Protein AF-0000000066874360 (afdb_homodimer)

pLDDT: mean 82.66, std 20.6, range [23.69, 98.81]

Foldseek 3Di:
DDWDWDQAPQPGIATDDPLLVLLCPDLLNVLQLQAQPLQPLCLVQVLSSHTVSNLLSQLLRLLLLLLVLQQPDPPRDAQRDDPLLSVLLSVLSNQLQSQAFASGVLVLVLLPVVDDVSVVFDSRLLSLLSSVLSCVVDVVSVVVSVVSPHDSVSSSCLSVLNCPPVCVPDVSCVQPNQSSCARANQQFQDYSSLVRCLSVVCVRSVVDCVLCLADSVQCSNFFYWAWDFDVPPPDPPRDIHIHGAGAPVCVVNVLSSLLSVVVCCVPGSVPPLSVQLSVLLSLLCVLCCVQLVLSCLSVLSSVVPDSCSCVVRSVGYNCVLVCLLVLDDSSVVDDDPVNVVSSVVSNVSSVCSVVVVTWAWQAKEKEKEKADAPPPPPPPPPPPPPPDDDDDDDPPPLPQDADEPDVPPPPVPASVSPPDPPPPHHYLPHDYDDDDDDDQVNLLVQLVVQFDPPLPDDDSVQKGKDKDKDKSNPHPAWHKHKYAYPVGRIYIYTDIIMMMMMIIMTGNCPPPPDPVPVPSNSVRSNVSSVVSSVVSNVVVVVVVVD/DDWDWDQAPQPGIATDDPLLVLLCPDLLLVLQLQAQPLQPLCLVQVLSSHTVSNLLSQLLRLLLLLLVLQQPDPPRDAQRDDPLLSVLLSVLSNQLQSQAFASGVLVLVLLPVVDDVSVVFDSRLLSLLSSVLSCVVDVVSVVVSVVSPHDSVSSSCLSVLNCPPVCVPDVSCVQPNQSSCARANQQFQDYSSLVRCLSVVCVRSVVDCVLCLADSVQCSNFFYWAWDFDVPPPDPPRDIHIHGAGAPVCVVNVLSSLLSVVVCCVPGNVPPLSVQLSVLLSLLCVLCCVPLVLSCLSVLSSVVPDSCSCVVRSVGYNCVLVCLLVLDDSSVVDDDPVNVVSSVVSNVSSVCSVVVVTWAWQAKEKAKEKADAPPPPPPDPPPPPPDDDDDDDDPPPLPQDADEPDVPPPPPPASVSPPDPPPPHHYLPHDYDDDDDDDQVNLLVQLVVQFDPPLPDDDSVQKGKDKDKDKSNPHPAWHKHKYAYPVGRIYIYTDIIMMMMMIIMTGNCPPPPDPVPVPSNSVRSNVSSVVSSVVSNVVVVVVVVD

Nearest PDB structures (foldseek):
  4rxo-assembly2_D  TM=8.193E-01  e=2.053E-25  Homo sapiens
  8d94-assembly1_A  TM=8.004E-01  e=1.088E-25  Homo sapiens
  4zwg-assembly2_D  TM=8.033E-01  e=2.248E-25  Homo sapiens
  8d94-assembly2_C  TM=8.097E-01  e=3.873E-25  Homo sapiens
  8d9j-assembly1_D  TM=7.884E-01  e=4.912E-24  Homo sapiens

Structure (mmCIF, N/CA/C/O backbone):
data_AF-0000000066874360-model_v1
#
loop_
_entity.id
_entity.type
_entity.pdbx_description
1 polymer 'Putative sam/hd domain protein'
#
loop_
_atom_site.group_PDB
_atom_site.id
_atom_site.type_symbol
_atom_site.label_atom_id
_atom_site.label_alt_id
_atom_site.label_comp_id
_atom_site.label_asym_id
_atom_site.label_entity_id
_atom_site.label_seq_id
_atom_site.pdbx_PDB_ins_code
_atom_site.Cartn_x
_atom_site.Cartn_y
_atom_site.Cartn_z
_atom_site.occupancy
_atom_site.B_iso_or_equiv
_atom_site.auth_seq_id
_atom_site.auth_comp_id
_atom_site.auth_asym_id
_atom_site.auth_atom_id
_atom_site.pdbx_PDB_model_num
ATOM 1 N N . MET A 1 1 ? -29.094 -9.273 -9.672 1 43.31 1 MET A N 1
ATOM 2 C CA . MET A 1 1 ? -28.156 -9.258 -8.562 1 43.31 1 MET A CA 1
ATOM 3 C C . MET A 1 1 ? -27.125 -8.148 -8.734 1 43.31 1 MET A C 1
ATOM 5 O O . MET A 1 1 ? -26.516 -8.016 -9.797 1 43.31 1 MET A O 1
ATOM 9 N N . SER A 1 2 ? -27.156 -7.027 -8.016 1 62.47 2 SER A N 1
ATOM 10 C CA . SER A 1 2 ? -26.594 -5.711 -8.297 1 62.47 2 SER A CA 1
ATOM 11 C C . SER A 1 2 ? -25.078 -5.734 -8.266 1 62.47 2 SER A C 1
ATOM 13 O O . SER A 1 2 ? -24.484 -6.434 -7.445 1 62.47 2 SER A O 1
ATOM 15 N N . SER A 1 3 ? -24.375 -5.5 -9.359 1 76.38 3 SER A N 1
ATOM 16 C CA . SER A 1 3 ? -22.938 -5.379 -9.586 1 76.38 3 SER A CA 1
ATOM 17 C C . SER A 1 3 ? -22.344 -4.281 -8.719 1 76.38 3 SER A C 1
ATOM 19 O O . SER A 1 3 ? -23.047 -3.402 -8.234 1 76.38 3 SER A O 1
ATOM 21 N N . LYS A 1 4 ? -21.203 -4.656 -8.172 1 91.5 4 LYS A N 1
ATOM 22 C CA . LYS A 1 4 ? -20.422 -3.686 -7.398 1 91.5 4 LYS A CA 1
ATOM 23 C C . LYS A 1 4 ? -19.281 -3.102 -8.227 1 91.5 4 LYS A C 1
ATOM 25 O O . LYS A 1 4 ? -18.656 -3.812 -9.008 1 91.5 4 LYS A O 1
ATOM 30 N N . ILE A 1 5 ? -19.125 -1.849 -8.086 1 93.06 5 ILE A N 1
ATOM 31 C CA . ILE A 1 5 ? -18.062 -1.164 -8.836 1 93.06 5 ILE A CA 1
ATOM 32 C C . ILE A 1 5 ? -16.906 -0.833 -7.898 1 93.06 5 ILE A C 1
ATOM 34 O O . ILE A 1 5 ? -17.109 -0.393 -6.77 1 93.06 5 ILE A O 1
ATOM 38 N N . VAL A 1 6 ? -15.734 -1.124 -8.367 1 93.75 6 VAL A N 1
ATOM 39 C CA . VAL A 1 6 ? -14.523 -0.809 -7.621 1 93.75 6 VAL A CA 1
ATOM 40 C C . VAL A 1 6 ? -13.609 0.07 -8.477 1 93.75 6 VAL A C 1
ATOM 42 O O . VAL A 1 6 ? -13.414 -0.194 -9.664 1 93.75 6 VAL A O 1
ATOM 45 N N . GLN A 1 7 ? -13.117 1.133 -7.887 1 93.44 7 GLN A N 1
ATOM 46 C CA . GLN A 1 7 ? -12.133 1.966 -8.57 1 93.44 7 GLN A CA 1
ATOM 47 C C . GLN A 1 7 ? -10.711 1.455 -8.32 1 93.44 7 GLN A C 1
ATOM 49 O O . GLN A 1 7 ? -10.266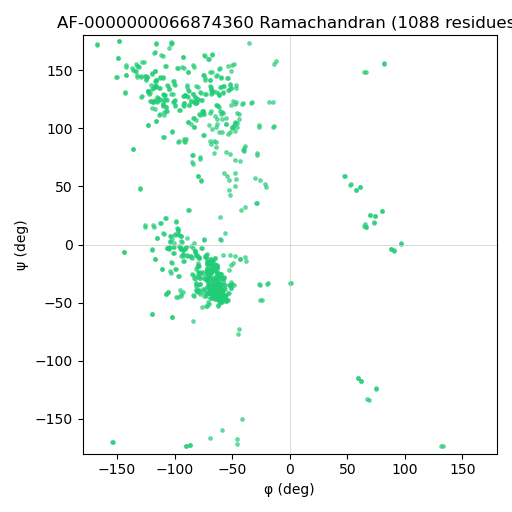 1.381 -7.176 1 93.44 7 GLN A O 1
ATOM 54 N N . ASP A 1 8 ? -10.023 1.105 -9.398 1 93.44 8 ASP A N 1
ATOM 55 C CA . ASP A 1 8 ? -8.703 0.497 -9.336 1 93.44 8 ASP A CA 1
ATOM 56 C C . ASP A 1 8 ? -7.652 1.398 -9.977 1 93.44 8 ASP A C 1
ATOM 58 O O . ASP A 1 8 ? -7.91 2.02 -11.016 1 93.44 8 ASP A O 1
ATOM 62 N N . ALA A 1 9 ? -6.512 1.482 -9.438 1 92.12 9 ALA A N 1
ATOM 63 C CA . ALA A 1 9 ? -5.465 2.396 -9.883 1 92.12 9 ALA A CA 1
ATOM 64 C C . ALA A 1 9 ? -4.906 1.967 -11.242 1 92.12 9 ALA A C 1
ATOM 66 O O . ALA A 1 9 ? -4.379 2.791 -11.992 1 92.12 9 ALA A O 1
ATOM 67 N N . VAL A 1 10 ? -4.98 0.725 -11.562 1 91.81 10 VAL A N 1
ATOM 68 C CA . VAL A 1 10 ? -4.379 0.204 -12.789 1 91.81 10 VAL A CA 1
ATOM 69 C C . VAL A 1 10 ? -5.438 0.106 -13.883 1 91.81 10 VAL A C 1
ATOM 71 O O . VAL A 1 10 ? -5.223 0.571 -15.008 1 91.81 10 VAL A O 1
ATOM 74 N N . HIS A 1 11 ? -6.648 -0.437 -13.5 1 92.94 11 HIS A N 1
ATOM 75 C CA . HIS A 1 11 ? -7.625 -0.803 -14.516 1 92.94 11 HIS A CA 1
ATOM 76 C C . HIS A 1 11 ? -8.789 0.178 -14.539 1 92.94 11 HIS A C 1
ATOM 78 O O . HIS A 1 11 ? -9.688 0.069 -15.383 1 92.94 11 HIS A O 1
ATOM 84 N N . GLY A 1 12 ? -8.781 1.121 -13.641 1 91.19 12 GLY A N 1
ATOM 85 C CA . GLY A 1 12 ? -9.922 2.02 -13.562 1 91.19 12 GLY A CA 1
ATOM 86 C C . GLY A 1 12 ? -11.148 1.378 -12.93 1 91.19 12 GLY A C 1
ATOM 87 O O . GLY A 1 12 ? -11.062 0.813 -11.836 1 91.19 12 GLY A O 1
ATOM 88 N N . VAL A 1 13 ? -12.227 1.386 -13.625 1 92.25 13 VAL A N 1
ATOM 89 C CA . VAL A 1 13 ? -13.477 0.872 -13.078 1 92.25 13 VAL A CA 1
ATOM 90 C C . VAL A 1 13 ? -13.555 -0.637 -13.297 1 92.25 13 VAL A C 1
ATOM 92 O O . VAL A 1 13 ? -13.477 -1.11 -14.438 1 92.25 13 VAL A O 1
ATOM 95 N N . ILE A 1 14 ? -13.727 -1.351 -12.234 1 96.12 14 ILE A N 1
ATOM 96 C CA . ILE A 1 14 ? -13.906 -2.799 -12.289 1 96.12 14 ILE A CA 1
ATOM 97 C C . ILE A 1 14 ? -15.305 -3.164 -11.797 1 96.12 14 ILE A C 1
ATOM 99 O O . ILE A 1 14 ? -15.719 -2.752 -10.711 1 96.12 14 ILE A O 1
ATOM 103 N N . GLU A 1 15 ? -16 -3.83 -12.625 1 95.94 15 GLU A N 1
ATOM 104 C CA . GLU A 1 15 ? -17.312 -4.324 -12.242 1 95.94 15 GLU A CA 1
ATOM 105 C C . GLU A 1 15 ? -17.234 -5.738 -11.672 1 95.94 15 GLU A C 1
ATOM 107 O O . GLU A 1 15 ? -16.75 -6.652 -12.344 1 95.94 15 GLU A O 1
ATOM 112 N N . LEU A 1 16 ? -17.688 -5.898 -10.484 1 96.94 16 LEU A N 1
ATOM 113 C CA . LEU A 1 16 ? -17.703 -7.199 -9.828 1 96.94 16 LEU A CA 1
ATOM 114 C C . LEU A 1 16 ? -19.094 -7.801 -9.836 1 96.94 16 LEU A C 1
ATOM 116 O O . LEU A 1 16 ? -20.062 -7.137 -9.461 1 96.94 16 LEU A O 1
ATOM 120 N N . GLU A 1 17 ? -19.203 -9.023 -10.258 1 95.56 17 GLU A N 1
ATOM 121 C CA . GLU A 1 17 ? -20.484 -9.742 -10.227 1 95.56 17 GLU A CA 1
ATOM 122 C C . GLU A 1 17 ? -20.844 -10.164 -8.805 1 95.56 17 GLU A C 1
ATOM 124 O O . GLU A 1 17 ? -19.969 -10.234 -7.934 1 95.56 17 GLU A O 1
ATOM 129 N N . SER A 1 18 ? -22.062 -10.477 -8.625 1 94.44 18 SER A N 1
ATOM 130 C CA . SER A 1 18 ? -22.594 -10.758 -7.297 1 94.44 18 SER A CA 1
ATOM 131 C C . SER A 1 18 ? -21.844 -11.898 -6.621 1 94.44 18 SER A C 1
ATOM 133 O O . SER A 1 18 ? -21.516 -11.82 -5.434 1 94.44 18 SER A O 1
ATOM 135 N N . LEU A 1 19 ? -21.578 -12.945 -7.398 1 95.25 19 LEU A N 1
ATOM 136 C CA . LEU A 1 19 ? -20.891 -14.102 -6.828 1 95.25 19 LEU A CA 1
ATOM 137 C C . LEU A 1 19 ? -19.484 -13.742 -6.398 1 95.25 19 LEU A C 1
ATOM 139 O O . LEU A 1 19 ? -19 -14.211 -5.367 1 95.25 19 LEU A O 1
ATOM 143 N N . ALA A 1 20 ? -18.812 -12.922 -7.23 1 97.12 20 ALA A N 1
ATOM 144 C CA . ALA A 1 20 ? -17.469 -12.453 -6.875 1 97.12 20 ALA A CA 1
ATOM 145 C C . ALA A 1 20 ? -17.5 -11.641 -5.586 1 97.12 20 ALA A C 1
ATOM 147 O O . ALA A 1 20 ? -16.641 -11.797 -4.727 1 97.12 20 ALA A O 1
ATOM 148 N N . VAL A 1 21 ? -18.5 -10.812 -5.422 1 96.94 21 VAL A N 1
ATOM 149 C CA . VAL A 1 21 ? -18.641 -9.961 -4.242 1 96.94 21 VAL A CA 1
ATOM 150 C C . VAL A 1 21 ? -18.828 -10.828 -2.998 1 96.94 21 VAL A C 1
ATOM 152 O O . VAL A 1 21 ? -18.234 -10.555 -1.948 1 96.94 21 VAL A O 1
ATOM 155 N N . GLN A 1 22 ? -19.609 -11.836 -3.113 1 96.44 22 GLN A N 1
ATOM 156 C CA . GLN A 1 22 ? -19.844 -12.727 -1.986 1 96.44 22 GLN A CA 1
ATOM 157 C C . GLN A 1 22 ? -18.562 -13.414 -1.544 1 96.44 22 GLN A C 1
ATOM 159 O O . GLN A 1 22 ? -18.344 -13.625 -0.35 1 96.44 22 GLN A O 1
ATOM 164 N N . LEU A 1 23 ? -17.734 -13.766 -2.486 1 97.94 23 LEU A N 1
ATOM 165 C CA . LEU A 1 23 ? -16.453 -14.383 -2.166 1 97.94 23 LEU A CA 1
ATOM 166 C C . LEU A 1 23 ? -15.508 -13.375 -1.514 1 97.94 23 LEU A C 1
ATOM 168 O O . LEU A 1 23 ? -14.828 -13.703 -0.537 1 97.94 23 LEU A O 1
ATOM 172 N N . ILE A 1 24 ? -15.484 -12.156 -2.025 1 98.12 24 ILE A N 1
ATOM 173 C CA . ILE A 1 24 ? -14.609 -11.094 -1.54 1 98.12 24 ILE A CA 1
ATOM 174 C C . ILE A 1 24 ? -15.008 -10.711 -0.118 1 98.12 24 ILE A C 1
ATOM 176 O O . ILE A 1 24 ? -14.156 -10.406 0.715 1 98.12 24 ILE A O 1
ATOM 180 N N . ASP A 1 25 ? -16.359 -10.742 0.132 1 96.81 25 ASP A N 1
ATOM 181 C CA . ASP A 1 25 ? -16.891 -10.32 1.427 1 96.81 25 ASP A CA 1
ATOM 182 C C . ASP A 1 25 ? -16.734 -11.43 2.465 1 96.81 25 ASP A C 1
ATOM 184 O O . ASP A 1 25 ? -17.734 -11.906 3.021 1 96.81 25 ASP A O 1
ATOM 188 N N . SER A 1 26 ? -15.531 -11.859 2.719 1 97.5 26 SER A N 1
ATOM 189 C CA . SER A 1 26 ? -15.133 -12.852 3.715 1 97.5 26 SER A CA 1
ATOM 190 C C . SER A 1 26 ? -13.805 -12.477 4.371 1 97.5 26 SER A C 1
ATOM 192 O O . SER A 1 26 ? -12.945 -11.859 3.738 1 97.5 26 SER A O 1
ATOM 194 N N . PRO A 1 27 ? -13.68 -12.812 5.676 1 96.81 27 PRO A N 1
ATOM 195 C CA . PRO A 1 27 ? -12.414 -12.508 6.348 1 96.81 27 PRO A CA 1
ATOM 196 C C . PRO A 1 27 ? -11.211 -13.133 5.652 1 96.81 27 PRO A C 1
ATOM 198 O O . PRO A 1 27 ? -10.133 -12.539 5.609 1 96.81 27 PRO A O 1
ATOM 201 N N . GLU A 1 28 ? -11.438 -14.383 5.062 1 97.44 28 GLU A N 1
ATOM 202 C CA . GLU A 1 28 ? -10.352 -15.094 4.391 1 97.44 28 GLU A CA 1
ATOM 203 C C . GLU A 1 28 ? -9.836 -14.305 3.189 1 97.44 28 GLU A C 1
ATOM 205 O O . GLU A 1 28 ? -8.625 -14.148 3.012 1 97.44 28 GLU A O 1
ATOM 210 N N . PHE A 1 29 ? -10.789 -13.781 2.385 1 98.5 29 PHE A N 1
ATOM 211 C CA . PHE A 1 29 ? -10.383 -13 1.215 1 98.5 29 PHE A CA 1
ATOM 212 C C . PHE A 1 29 ? -9.812 -11.656 1.63 1 98.5 29 PHE A C 1
ATOM 214 O O . PHE A 1 29 ? -8.805 -11.203 1.073 1 98.5 29 PHE A O 1
ATOM 221 N N . GLN A 1 30 ? -10.438 -10.992 2.633 1 98.19 30 GLN A N 1
ATOM 222 C CA . GLN A 1 30 ? -10.008 -9.68 3.096 1 98.19 30 GLN A CA 1
ATOM 223 C C . GLN A 1 30 ? -8.594 -9.734 3.68 1 98.19 30 GLN A C 1
ATOM 225 O O . GLN A 1 30 ? -7.863 -8.742 3.646 1 98.19 30 GLN A O 1
ATOM 230 N N . ARG A 1 31 ? -8.172 -10.867 4.141 1 97.56 31 ARG A N 1
ATOM 231 C CA . ARG A 1 31 ? -6.832 -11.094 4.672 1 97.56 31 ARG A CA 1
ATOM 232 C C . ARG A 1 31 ? -5.77 -10.742 3.635 1 97.56 31 ARG A C 1
ATOM 234 O O . ARG A 1 31 ? -4.672 -10.312 3.988 1 97.56 31 ARG A O 1
ATOM 241 N N . LEU A 1 32 ? -6.109 -10.867 2.361 1 98.38 32 LEU A N 1
ATOM 242 C CA . LEU A 1 32 ? -5.164 -10.602 1.282 1 98.38 32 LEU A CA 1
ATOM 243 C C . LEU A 1 32 ? -4.715 -9.148 1.291 1 98.38 32 LEU A C 1
ATOM 245 O O . LEU A 1 32 ? -3.684 -8.805 0.709 1 98.38 32 LEU A O 1
ATOM 249 N N . ARG A 1 33 ? -5.469 -8.258 1.982 1 97.62 33 ARG A N 1
ATOM 250 C CA . ARG A 1 33 ? -5.078 -6.855 2.111 1 97.62 33 ARG A CA 1
ATOM 251 C C . ARG A 1 33 ? -3.795 -6.719 2.924 1 97.62 33 ARG A C 1
ATOM 253 O O . ARG A 1 33 ? -3.078 -5.723 2.797 1 97.62 33 ARG A O 1
ATOM 260 N N . GLU A 1 34 ? -3.521 -7.742 3.707 1 96.88 34 GLU A N 1
ATOM 261 C CA . GLU A 1 34 ? -2.385 -7.699 4.621 1 96.88 34 GLU A CA 1
ATOM 262 C C . GLU A 1 34 ? -1.217 -8.531 4.09 1 96.88 34 GLU A C 1
ATOM 264 O O . GLU A 1 34 ? -0.259 -8.797 4.82 1 96.88 34 GLU A O 1
ATOM 269 N N . ILE A 1 35 ? -1.365 -8.984 2.893 1 98.06 35 ILE A N 1
ATOM 270 C CA . ILE A 1 35 ? -0.294 -9.719 2.229 1 98.06 35 ILE A CA 1
ATOM 271 C C . ILE A 1 35 ? 0.179 -8.945 1.001 1 98.06 35 ILE A C 1
ATOM 273 O O . ILE A 1 35 ? -0.508 -8.914 -0.023 1 98.06 35 ILE A O 1
ATOM 277 N N . LYS A 1 36 ? 1.329 -8.367 1.154 1 97.81 36 LYS A N 1
ATOM 278 C CA . LYS A 1 36 ? 1.854 -7.531 0.076 1 97.81 36 LYS A CA 1
ATOM 279 C C . LYS A 1 36 ? 2.236 -8.375 -1.135 1 97.81 36 LYS A C 1
ATOM 281 O O . LYS A 1 36 ? 2.807 -9.461 -0.987 1 97.81 36 LYS A O 1
ATOM 286 N N . GLN A 1 37 ? 1.971 -7.863 -2.32 1 97.75 37 GLN A N 1
ATOM 287 C CA . GLN A 1 37 ? 2.188 -8.586 -3.568 1 97.75 37 GLN A CA 1
ATOM 288 C C . GLN A 1 37 ? 3.666 -8.891 -3.777 1 97.75 37 GLN A C 1
ATOM 290 O O . GLN A 1 37 ? 4.02 -9.969 -4.273 1 97.75 37 GLN A O 1
ATOM 295 N N . LEU A 1 38 ? 4.516 -7.953 -3.398 1 97.44 38 LEU A N 1
ATOM 296 C CA . LEU A 1 38 ? 5.941 -8.117 -3.658 1 97.44 38 LEU A CA 1
ATOM 297 C C . LEU A 1 38 ? 6.699 -8.414 -2.367 1 97.44 38 LEU A C 1
ATOM 299 O O . LEU A 1 38 ? 7.883 -8.094 -2.252 1 97.44 38 LEU A O 1
ATOM 303 N N . GLY A 1 39 ? 5.957 -8.922 -1.407 1 96.75 39 GLY A N 1
ATOM 304 C CA . GLY A 1 39 ? 6.594 -9.305 -0.157 1 96.75 39 GLY A CA 1
ATOM 305 C C . GLY A 1 39 ? 7.301 -8.156 0.533 1 96.75 39 GLY A C 1
ATOM 306 O O . GLY A 1 39 ? 6.684 -7.129 0.829 1 96.75 39 GLY A O 1
ATOM 307 N N . ILE A 1 40 ? 8.625 -8.258 0.629 1 96.62 40 ILE A N 1
ATOM 308 C CA . ILE A 1 40 ? 9.375 -7.324 1.461 1 96.62 40 ILE A CA 1
ATOM 309 C C . ILE A 1 40 ? 9.992 -6.234 0.586 1 96.62 40 ILE A C 1
ATOM 311 O O . ILE A 1 40 ? 10.727 -5.375 1.079 1 96.62 40 ILE A O 1
ATOM 315 N N . ALA A 1 41 ? 9.672 -6.16 -0.69 1 96.81 41 ALA A N 1
ATOM 316 C CA . ALA A 1 41 ? 10.273 -5.219 -1.629 1 96.81 41 ALA A CA 1
ATOM 317 C C . ALA A 1 41 ? 9.969 -3.777 -1.233 1 96.81 41 ALA A C 1
ATOM 319 O O . ALA A 1 41 ? 10.68 -2.852 -1.638 1 96.81 41 ALA A O 1
ATOM 320 N N . TYR A 1 42 ? 8.922 -3.551 -0.417 1 96.12 42 TYR A N 1
ATOM 321 C CA . TYR A 1 42 ? 8.531 -2.203 -0.025 1 96.12 42 TYR A CA 1
ATOM 322 C C . TYR A 1 42 ? 9.586 -1.562 0.865 1 96.12 42 TYR A C 1
ATOM 324 O O . TYR A 1 42 ? 9.609 -0.341 1.035 1 96.12 42 TYR A O 1
ATOM 332 N N . PHE A 1 43 ? 10.508 -2.32 1.399 1 96.62 43 PHE A N 1
ATOM 333 C CA . PHE A 1 43 ? 11.609 -1.782 2.188 1 96.62 43 PHE A CA 1
ATOM 334 C C . PHE A 1 43 ? 12.609 -1.066 1.295 1 96.62 43 PHE A C 1
ATOM 336 O O . PHE A 1 43 ? 13.406 -0.25 1.771 1 96.62 43 PHE A O 1
ATOM 343 N N . VAL A 1 44 ? 12.625 -1.414 0.012 1 96.38 44 VAL A N 1
ATOM 344 C CA . VAL A 1 44 ? 13.555 -0.823 -0.944 1 96.38 44 VAL A CA 1
ATOM 345 C C . VAL A 1 44 ? 12.805 0.124 -1.878 1 96.38 44 VAL A C 1
ATOM 347 O O . VAL A 1 44 ? 13.305 1.203 -2.209 1 96.38 44 VAL A O 1
ATOM 350 N N . PHE A 1 45 ? 11.656 -0.324 -2.309 1 95.69 45 PHE A N 1
ATOM 351 C CA . PHE A 1 45 ? 10.734 0.473 -3.107 1 95.69 45 PHE A CA 1
ATOM 352 C C . PHE A 1 45 ? 9.5 0.841 -2.301 1 95.69 45 PHE A C 1
ATOM 354 O O . PHE A 1 45 ? 8.492 0.129 -2.34 1 95.69 45 PHE A O 1
ATOM 361 N N . PRO A 1 46 ? 9.5 1.95 -1.68 1 95.12 46 PRO A N 1
ATOM 362 C CA . PRO A 1 46 ? 8.5 2.266 -0.663 1 95.12 46 PRO A CA 1
ATOM 363 C C . PRO A 1 46 ? 7.074 2.223 -1.209 1 95.12 46 PRO A C 1
ATOM 365 O O . PRO A 1 46 ? 6.137 1.905 -0.473 1 95.12 46 PRO A O 1
ATOM 368 N N . SER A 1 47 ? 6.875 2.5 -2.469 1 94.25 47 SER A N 1
ATOM 369 C CA . SER A 1 47 ? 5.531 2.576 -3.031 1 94.25 47 SER A CA 1
ATOM 370 C C . SER A 1 47 ? 4.988 1.188 -3.354 1 94.25 47 SER A C 1
ATOM 372 O O . SER A 1 47 ? 3.812 1.039 -3.689 1 94.25 47 SER A O 1
ATOM 374 N N . CYS A 1 48 ? 5.781 0.177 -3.273 1 96.12 48 CYS A N 1
ATOM 375 C CA . CYS A 1 48 ? 5.332 -1.185 -3.541 1 96.12 48 CYS A CA 1
ATOM 376 C C . CYS A 1 48 ? 4.543 -1.74 -2.359 1 96.12 48 CYS A C 1
ATOM 378 O O . CYS A 1 48 ? 4.836 -2.834 -1.875 1 96.12 48 CYS A O 1
ATOM 380 N N . GLN A 1 49 ? 3.521 -1.013 -1.973 1 96.31 49 GLN A N 1
ATOM 381 C CA . GLN A 1 49 ? 2.664 -1.349 -0.841 1 96.31 49 GLN A CA 1
ATOM 382 C C . GLN A 1 49 ? 1.453 -2.162 -1.29 1 96.31 49 GLN A C 1
ATOM 384 O O . GLN A 1 49 ? 0.722 -2.705 -0.46 1 96.31 49 GLN A O 1
ATOM 389 N N . HIS A 1 50 ? 1.257 -2.293 -2.611 1 96.69 50 HIS A N 1
ATOM 390 C CA . HIS A 1 50 ? 0.069 -2.969 -3.121 1 96.69 50 HIS A CA 1
ATOM 391 C C . HIS A 1 50 ? 0.013 -4.418 -2.646 1 96.69 50 HIS A C 1
ATOM 393 O O . HIS A 1 50 ? 1.05 -5.027 -2.379 1 96.69 50 HIS A O 1
ATOM 399 N N . SER A 1 51 ? -1.19 -4.953 -2.521 1 97.88 51 SER A N 1
ATOM 400 C CA . SER A 1 51 ? -1.409 -6.246 -1.882 1 97.88 51 SER A CA 1
ATOM 401 C C . SER A 1 51 ? -1.97 -7.266 -2.869 1 97.88 51 SER A C 1
ATOM 403 O O . SER A 1 51 ? -2.291 -6.922 -4.008 1 97.88 51 SER A O 1
ATOM 405 N N . ARG A 1 52 ? -2.047 -8.477 -2.395 1 98.38 52 ARG A N 1
ATOM 406 C CA . ARG A 1 52 ? -2.611 -9.547 -3.213 1 98.38 52 ARG A CA 1
ATOM 407 C C . ARG A 1 52 ? -4.121 -9.383 -3.363 1 98.38 52 ARG A C 1
ATOM 409 O O . ARG A 1 52 ? -4.727 -9.969 -4.258 1 98.38 52 ARG A O 1
ATOM 416 N N . PHE A 1 53 ? -4.742 -8.578 -2.512 1 98.56 53 PHE A N 1
ATOM 417 C CA . PHE A 1 53 ? -6.16 -8.273 -2.668 1 98.56 53 PHE A CA 1
ATOM 418 C C . PHE A 1 53 ? -6.418 -7.562 -3.992 1 98.56 53 PHE A C 1
ATOM 420 O O . PHE A 1 53 ? -7.238 -8.008 -4.793 1 98.56 53 PHE A O 1
ATOM 427 N N . GLU A 1 54 ? -5.68 -6.465 -4.254 1 97.25 54 GLU A N 1
ATOM 428 C CA . GLU A 1 54 ? -5.812 -5.711 -5.496 1 97.25 54 GLU A CA 1
ATOM 429 C C . GLU A 1 54 ? -5.488 -6.582 -6.707 1 97.25 54 GLU A C 1
ATOM 431 O O . GLU A 1 54 ? -6.164 -6.504 -7.734 1 97.25 54 GLU A O 1
ATOM 436 N N . HIS A 1 55 ? -4.473 -7.277 -6.527 1 98.38 55 HIS A N 1
ATOM 437 C CA . HIS A 1 55 ? -4.027 -8.133 -7.621 1 98.38 55 HIS A CA 1
ATOM 438 C C . HIS A 1 55 ? -5.094 -9.156 -7.992 1 98.38 55 HIS A C 1
ATOM 440 O O . HIS A 1 55 ? -5.359 -9.383 -9.172 1 98.38 55 HIS A O 1
ATOM 446 N N . SER A 1 56 ? -5.672 -9.773 -6.988 1 98.75 56 SER A N 1
ATOM 447 C CA . SER A 1 56 ? -6.711 -10.766 -7.227 1 98.75 56 SER A CA 1
ATOM 448 C C . SER A 1 56 ? -7.906 -10.156 -7.957 1 98.75 56 SER A C 1
ATOM 450 O O . SER A 1 56 ? -8.438 -10.758 -8.898 1 98.75 56 SER A O 1
ATOM 452 N N . ILE A 1 57 ? -8.297 -8.977 -7.578 1 98.56 57 ILE A N 1
ATOM 453 C CA . ILE A 1 57 ? -9.406 -8.281 -8.219 1 98.56 57 ILE A CA 1
ATOM 454 C C . ILE A 1 57 ? -9.039 -7.926 -9.656 1 98.56 57 ILE A C 1
ATOM 456 O O . ILE A 1 57 ? -9.852 -8.07 -10.57 1 98.56 57 ILE A O 1
ATOM 460 N N . GLY A 1 58 ? -7.82 -7.441 -9.82 1 98.06 58 GLY A N 1
ATOM 461 C CA . GLY A 1 58 ? -7.355 -7.133 -11.164 1 98.06 58 GLY A CA 1
ATOM 462 C C . GLY A 1 58 ? -7.305 -8.352 -12.07 1 98.06 58 GLY A C 1
ATOM 463 O O . GLY A 1 58 ? -7.688 -8.273 -13.234 1 98.06 58 GLY A O 1
ATOM 464 N N . THR A 1 59 ? -6.832 -9.477 -11.547 1 98.62 59 THR A N 1
ATOM 465 C CA . THR A 1 59 ? -6.766 -10.711 -12.32 1 98.62 59 THR A CA 1
ATOM 466 C C . THR A 1 59 ? -8.164 -11.188 -12.703 1 98.62 59 THR A C 1
ATOM 468 O O . THR A 1 59 ? -8.391 -11.625 -13.836 1 98.62 59 THR A O 1
ATOM 471 N N . TYR A 1 60 ? -9.086 -11.133 -11.758 1 98.62 60 TYR A N 1
ATOM 472 C CA . TYR A 1 60 ? -10.492 -11.414 -12.039 1 98.62 60 TYR A CA 1
ATOM 473 C C . TYR A 1 60 ? -11.008 -10.555 -13.18 1 98.62 60 TYR A C 1
ATOM 475 O O . TYR A 1 60 ? -11.672 -11.055 -14.094 1 98.62 60 TYR A O 1
ATOM 483 N N . HIS A 1 61 ? -10.727 -9.281 -13.109 1 98.31 61 HIS A N 1
ATOM 484 C CA . HIS A 1 61 ? -11.172 -8.328 -14.117 1 98.31 61 HIS A CA 1
ATOM 485 C C . HIS A 1 61 ? -10.633 -8.695 -15.492 1 98.31 61 HIS A C 1
ATOM 487 O O . HIS A 1 61 ? -11.375 -8.672 -16.484 1 98.31 61 HIS A O 1
ATOM 493 N N . MET A 1 62 ? -9.391 -9.031 -15.586 1 97.69 62 MET A N 1
ATOM 494 C CA . MET A 1 62 ? -8.766 -9.406 -16.844 1 97.69 62 MET A CA 1
ATOM 495 C C . MET A 1 62 ? -9.391 -10.68 -17.406 1 97.69 62 MET A C 1
ATOM 497 O O . MET A 1 62 ? -9.648 -10.773 -18.609 1 97.69 62 MET A O 1
ATOM 501 N N . ALA A 1 63 ? -9.594 -11.664 -16.562 1 98.44 63 ALA A N 1
ATOM 502 C CA . ALA A 1 63 ? -10.227 -12.906 -16.984 1 98.44 63 ALA A CA 1
ATOM 503 C C . ALA A 1 63 ? -11.641 -12.648 -17.516 1 98.44 63 ALA A C 1
ATOM 505 O O . ALA A 1 63 ? -12.023 -13.156 -18.562 1 98.44 63 ALA A O 1
ATOM 506 N N . LYS A 1 64 ? -12.375 -11.875 -16.766 1 97.94 64 LYS A N 1
ATOM 507 C CA . LYS A 1 64 ? -13.742 -11.547 -17.156 1 97.94 64 LYS A CA 1
ATOM 508 C C . LYS A 1 64 ? -13.781 -10.844 -18.5 1 97.94 64 LYS A C 1
ATOM 510 O O . LYS A 1 64 ? -14.562 -11.227 -19.375 1 97.94 64 LYS A O 1
ATOM 515 N N . LYS A 1 65 ? -12.977 -9.891 -18.656 1 97.19 65 LYS A N 1
ATOM 516 C CA . LYS A 1 65 ? -12.945 -9.133 -19.906 1 97.19 65 LYS A CA 1
ATOM 517 C C . LYS A 1 65 ? -12.547 -10.031 -21.078 1 97.19 65 LYS A C 1
ATOM 519 O O . LYS A 1 65 ? -13.133 -9.938 -22.156 1 97.19 65 LYS A O 1
ATOM 524 N N . LEU A 1 66 ? -11.539 -10.844 -20.891 1 97.19 66 LEU A N 1
ATOM 525 C CA . LEU A 1 66 ? -11.109 -11.75 -21.938 1 97.19 66 LEU A CA 1
ATOM 526 C C . LEU A 1 66 ? -12.234 -12.695 -22.344 1 97.19 66 LEU A C 1
ATOM 528 O O . LEU A 1 66 ? -12.523 -12.852 -23.531 1 97.19 66 LEU A O 1
ATOM 532 N N . LEU A 1 67 ? -12.898 -13.297 -21.406 1 97.25 67 LEU A N 1
ATOM 533 C CA . LEU A 1 67 ? -13.984 -14.234 -21.656 1 97.25 67 LEU A CA 1
ATOM 534 C C . LEU A 1 67 ? -15.141 -13.539 -22.359 1 97.25 67 LEU A C 1
ATOM 536 O O . LEU A 1 67 ? -15.734 -14.094 -23.297 1 97.25 67 LEU A O 1
ATOM 540 N N . GLU A 1 68 ? -15.453 -12.328 -21.922 1 95.88 68 GLU A N 1
ATOM 541 C CA . GLU A 1 68 ? -16.516 -11.547 -22.547 1 95.88 68 GLU A CA 1
ATOM 542 C C . GLU A 1 68 ? -16.188 -11.227 -24 1 95.88 68 GLU A C 1
ATOM 544 O O . GLU A 1 68 ? -17.047 -11.312 -24.875 1 95.88 68 GLU A O 1
ATOM 549 N N . THR A 1 69 ? -14.984 -10.859 -24.203 1 94.56 69 THR A N 1
ATOM 550 C CA . THR A 1 69 ? -14.57 -10.508 -25.562 1 94.56 69 THR A CA 1
ATOM 551 C C . THR A 1 69 ? -14.609 -11.734 -26.469 1 94.56 69 THR A C 1
ATOM 553 O O . THR A 1 69 ? -15.023 -11.641 -27.625 1 94.56 69 THR A O 1
ATOM 556 N N . ILE A 1 70 ? -14.188 -12.906 -26 1 94.12 70 ILE A N 1
ATOM 557 C CA . ILE A 1 70 ? -14.242 -14.141 -26.781 1 94.12 70 ILE A CA 1
ATOM 558 C C . ILE A 1 70 ? -15.695 -14.508 -27.062 1 94.12 70 ILE A C 1
ATOM 560 O O . ILE A 1 70 ? -16.047 -14.844 -28.203 1 94.12 70 ILE A O 1
ATOM 564 N N . HIS A 1 71 ? -16.5 -14.383 -26.094 1 92.88 71 HIS A N 1
ATOM 565 C CA . HIS A 1 71 ? -17.906 -14.758 -26.203 1 92.88 71 HIS A CA 1
ATOM 566 C C . HIS A 1 71 ? -18.656 -13.836 -27.172 1 92.88 71 HIS A C 1
ATOM 568 O O . HIS A 1 71 ? -19.547 -14.281 -27.891 1 92.88 71 HIS A O 1
ATOM 574 N N . ASN A 1 72 ? -18.281 -12.625 -27.203 1 91.94 72 ASN A N 1
ATOM 575 C CA . ASN A 1 72 ? -19 -11.625 -27.984 1 91.94 72 ASN A CA 1
ATOM 576 C C . ASN A 1 72 ? -18.422 -11.5 -29.391 1 91.94 72 ASN A C 1
ATOM 578 O O . ASN A 1 72 ? -18.953 -10.758 -30.219 1 91.94 72 ASN A O 1
ATOM 582 N N . ASP A 1 73 ? -17.391 -12.219 -29.609 1 90.25 73 ASP A N 1
ATOM 583 C CA . ASP A 1 73 ? -16.797 -12.164 -30.938 1 90.25 73 ASP A CA 1
ATOM 584 C C . ASP A 1 73 ? -17.641 -12.945 -31.953 1 90.25 73 ASP A C 1
ATOM 586 O O . ASP A 1 73 ? -17.641 -14.18 -31.922 1 90.25 73 ASP A O 1
ATOM 590 N N . LYS A 1 74 ? -18.219 -12.344 -32.906 1 89.19 74 LYS A N 1
ATOM 591 C CA . LYS A 1 74 ? -19.109 -12.953 -33.875 1 89.19 74 LYS A CA 1
ATOM 592 C C . LYS A 1 74 ? -18.344 -13.836 -34.844 1 89.19 74 LYS A C 1
ATOM 59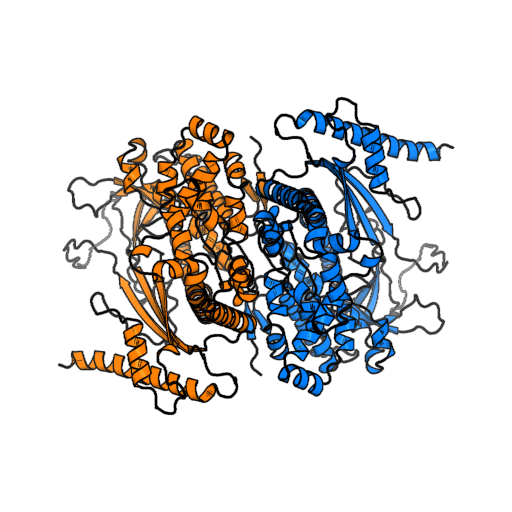4 O O . LYS A 1 74 ? -18.906 -14.75 -35.469 1 89.19 74 LYS A O 1
ATOM 599 N N . ASN A 1 75 ? -17.094 -13.508 -34.938 1 84.81 75 ASN A N 1
ATOM 600 C CA . ASN A 1 75 ? -16.281 -14.242 -35.906 1 84.81 75 ASN A CA 1
ATOM 601 C C . ASN A 1 75 ? -15.641 -15.477 -35.281 1 84.81 75 ASN A C 1
ATOM 603 O O . ASN A 1 75 ? -14.969 -16.25 -35.969 1 84.81 75 ASN A O 1
ATOM 607 N N . TYR A 1 76 ? -15.914 -15.602 -34 1 88 76 TYR A N 1
ATOM 608 C CA . TYR A 1 76 ? -15.312 -16.734 -33.312 1 88 76 TYR A CA 1
ATOM 609 C C . TYR A 1 76 ? -16.047 -18.031 -33.625 1 88 76 TYR A C 1
ATOM 611 O O . TYR A 1 76 ? -17.266 -18.109 -33.469 1 88 76 TYR A O 1
ATOM 619 N N . SER A 1 77 ? -15.281 -19.031 -34.125 1 84.88 77 SER A N 1
ATOM 620 C CA . SER A 1 77 ? -15.898 -20.281 -34.531 1 84.88 77 SER A CA 1
ATOM 621 C C . SER A 1 77 ? -15.359 -21.453 -33.719 1 84.88 77 SER A C 1
ATOM 623 O O . SER A 1 77 ? -15.57 -22.609 -34.062 1 84.88 77 SER A O 1
ATOM 625 N N . GLY A 1 78 ? -14.734 -21.188 -32.625 1 87.69 78 GLY A N 1
ATOM 626 C CA . GLY A 1 78 ? -14.18 -22.25 -31.766 1 87.69 78 GLY A CA 1
ATOM 627 C C . GLY A 1 78 ? -15.164 -22.734 -30.719 1 87.69 78 GLY A C 1
ATOM 628 O O . GLY A 1 78 ? -16.359 -22.438 -30.781 1 87.69 78 GLY A O 1
ATOM 629 N N . PRO A 1 79 ? -14.656 -23.594 -29.844 1 90.94 79 PRO A N 1
ATOM 630 C CA . PRO A 1 79 ? -15.523 -24.141 -28.797 1 90.94 79 PRO A CA 1
ATOM 631 C C . PRO A 1 79 ? -16.094 -23.062 -27.875 1 90.94 79 PRO A C 1
ATOM 633 O O . PRO A 1 79 ? -15.375 -22.109 -27.516 1 90.94 79 PRO A O 1
ATOM 636 N N . THR A 1 80 ? -17.359 -23.188 -27.609 1 91.25 80 THR A N 1
ATOM 637 C CA . THR A 1 80 ? -18.016 -22.234 -26.719 1 91.25 80 THR A CA 1
ATOM 638 C C . THR A 1 80 ? -17.922 -22.688 -25.266 1 91.25 80 THR A C 1
ATOM 640 O O . THR A 1 80 ? -18.094 -23.875 -24.969 1 91.25 80 THR A O 1
ATOM 643 N N . LEU A 1 81 ? -17.625 -21.828 -24.422 1 93.5 81 LEU A N 1
ATOM 644 C CA . LEU A 1 81 ? -17.609 -22.109 -22.984 1 93.5 81 LEU A CA 1
ATOM 645 C C . LEU A 1 81 ? -19 -21.891 -22.375 1 93.5 81 LEU A C 1
ATOM 647 O O . LEU A 1 81 ? -19.641 -20.875 -22.641 1 93.5 81 LEU A O 1
ATOM 651 N N . SER A 1 82 ? -19.406 -22.859 -21.609 1 93.25 82 SER A N 1
ATOM 652 C CA . SER A 1 82 ? -20.672 -22.688 -20.875 1 93.25 82 SER A CA 1
ATOM 653 C C . SER A 1 82 ? -20.531 -21.609 -19.812 1 93.25 82 SER A C 1
ATOM 655 O O . SER A 1 82 ? -19.422 -21.188 -19.469 1 93.25 82 SER A O 1
ATOM 657 N N . TYR A 1 83 ? -21.688 -21.172 -19.359 1 94.69 83 TYR A N 1
ATOM 658 C CA . TYR A 1 83 ? -21.688 -20.156 -18.297 1 94.69 83 TYR A CA 1
ATOM 659 C C . TYR A 1 83 ? -20.969 -20.672 -17.062 1 94.69 83 TYR A C 1
ATOM 661 O O . TYR A 1 83 ? -20.203 -19.922 -16.438 1 94.69 83 TYR A O 1
ATOM 669 N N . SER A 1 84 ? -21.188 -21.922 -16.75 1 95.12 84 SER A N 1
ATOM 670 C CA . SER A 1 84 ? -20.547 -22.516 -15.57 1 95.12 84 SER A CA 1
ATOM 671 C C . SER A 1 84 ? -19.031 -22.594 -15.742 1 95.12 84 SER A C 1
ATOM 673 O O . SER A 1 84 ? -18.281 -22.406 -14.781 1 95.12 84 SER A O 1
ATOM 675 N N . GLU A 1 85 ? -18.609 -22.906 -16.969 1 94.62 85 GLU A N 1
ATOM 676 C CA . GLU A 1 85 ? -17.172 -22.969 -17.234 1 94.62 85 GLU A CA 1
ATOM 677 C C . GLU A 1 85 ? -16.547 -21.578 -17.125 1 94.62 85 GLU A C 1
ATOM 679 O O . GLU A 1 85 ? -15.469 -21.438 -16.547 1 94.62 85 GLU A O 1
ATOM 684 N N . GLN A 1 86 ? -17.203 -20.609 -17.656 1 96.75 86 GLN A N 1
ATOM 685 C CA . GLN A 1 86 ? -16.734 -19.234 -17.578 1 96.75 86 GLN A CA 1
ATOM 686 C C . GLN A 1 86 ? -16.641 -18.781 -16.125 1 96.75 86 GLN A C 1
ATOM 688 O O . GLN A 1 86 ? -15.672 -18.125 -15.719 1 96.75 86 GLN A O 1
ATOM 693 N N . LEU A 1 87 ? -17.672 -19.109 -15.398 1 97.31 87 LEU A N 1
ATOM 694 C CA . LEU A 1 87 ? -17.719 -18.734 -13.992 1 97.31 87 LEU A CA 1
ATOM 695 C C . LEU A 1 87 ? -16.578 -19.406 -13.211 1 97.31 87 LEU A C 1
ATOM 697 O O . LEU A 1 87 ? -15.969 -18.781 -12.344 1 97.31 87 LEU A O 1
ATOM 701 N N . ALA A 1 88 ? -16.312 -20.625 -13.539 1 96.88 88 ALA A N 1
ATOM 702 C CA . ALA A 1 88 ? -15.219 -21.344 -12.891 1 96.88 88 ALA A CA 1
ATOM 703 C C . ALA A 1 88 ? -13.891 -20.641 -13.133 1 96.88 88 ALA A C 1
ATOM 705 O O . ALA A 1 88 ? -13.07 -20.516 -12.219 1 96.88 88 ALA A O 1
ATOM 706 N N . ILE A 1 89 ? -13.648 -20.188 -14.344 1 97.81 89 ILE A N 1
ATOM 707 C CA . ILE A 1 89 ? -12.414 -19.5 -14.703 1 97.81 89 ILE A CA 1
ATOM 708 C C . ILE A 1 89 ? -12.32 -18.172 -13.938 1 97.81 89 ILE A C 1
ATOM 710 O O . ILE A 1 89 ? -11.273 -17.844 -13.383 1 97.81 89 ILE A O 1
ATOM 714 N N . ARG A 1 90 ? -13.406 -17.438 -13.859 1 98.5 90 ARG A N 1
ATOM 715 C CA . ARG A 1 90 ? -13.422 -16.156 -13.164 1 98.5 90 ARG A CA 1
ATOM 716 C C . ARG A 1 90 ? -13.18 -16.344 -11.664 1 98.5 90 ARG A C 1
ATOM 718 O O . ARG A 1 90 ? -12.453 -15.57 -11.047 1 98.5 90 ARG A O 1
ATOM 725 N N . ILE A 1 91 ? -13.75 -17.375 -11.094 1 98.62 91 ILE A N 1
ATOM 726 C CA . ILE A 1 91 ? -13.562 -17.641 -9.672 1 98.62 91 ILE A CA 1
ATOM 727 C C . ILE A 1 91 ? -12.117 -18.062 -9.414 1 98.62 91 ILE A C 1
ATOM 729 O O . ILE A 1 91 ? -11.508 -17.625 -8.438 1 98.62 91 ILE A O 1
ATOM 733 N N . ALA A 1 92 ? -11.586 -18.891 -10.305 1 98.62 92 ALA A N 1
ATOM 734 C CA . ALA A 1 92 ? -10.188 -19.297 -10.172 1 98.62 92 ALA A CA 1
ATOM 735 C C . ALA A 1 92 ? -9.258 -18.078 -10.211 1 98.62 92 ALA A C 1
ATOM 737 O O . ALA A 1 92 ? -8.328 -17.984 -9.414 1 98.62 92 ALA A O 1
ATOM 738 N N . ALA A 1 93 ? -9.539 -17.188 -11.125 1 98.81 93 ALA A N 1
ATOM 739 C CA . ALA A 1 93 ? -8.734 -15.977 -11.266 1 98.81 93 ALA A CA 1
ATOM 740 C C . ALA A 1 93 ? -8.82 -15.117 -10.008 1 98.81 93 ALA A C 1
ATOM 742 O O . ALA A 1 93 ? -7.812 -14.57 -9.555 1 98.81 93 ALA A O 1
ATOM 743 N N . LEU A 1 94 ? -9.945 -15.023 -9.406 1 98.81 94 LEU A N 1
ATOM 744 C CA . LEU A 1 94 ? -10.195 -14.203 -8.227 1 98.81 94 LEU A CA 1
ATOM 745 C C . LEU A 1 94 ? -9.5 -14.789 -7 1 98.81 94 LEU A C 1
ATOM 747 O O . LEU A 1 94 ? -9.008 -14.047 -6.148 1 98.81 94 LEU A O 1
ATOM 751 N N . CYS A 1 95 ? -9.422 -16.109 -6.926 1 98.81 95 CYS A N 1
ATOM 752 C CA . CYS A 1 95 ? -9.125 -16.75 -5.648 1 98.81 95 CYS A CA 1
ATOM 753 C C . CYS A 1 95 ? -7.785 -17.469 -5.703 1 98.81 95 CYS A C 1
ATOM 755 O O . CYS A 1 95 ? -7.406 -18.156 -4.75 1 98.81 95 CYS A O 1
ATOM 757 N N . HIS A 1 96 ? -7.035 -17.344 -6.789 1 98.56 96 HIS A N 1
ATOM 758 C CA . HIS A 1 96 ? -5.84 -18.156 -7.008 1 98.56 96 HIS A CA 1
ATOM 759 C C . HIS A 1 96 ? -4.77 -17.859 -5.965 1 98.56 96 HIS A C 1
ATOM 761 O O . HIS A 1 96 ? -3.887 -18.672 -5.719 1 98.56 96 HIS A O 1
ATOM 767 N N . ASP A 1 97 ? -4.863 -16.688 -5.285 1 98.38 97 ASP A N 1
ATOM 768 C CA . ASP A 1 97 ? -3.801 -16.234 -4.391 1 98.38 97 ASP A CA 1
ATOM 769 C C . ASP A 1 97 ? -4.238 -16.328 -2.93 1 98.38 97 ASP A C 1
ATOM 771 O O . ASP A 1 97 ? -3.539 -15.844 -2.037 1 98.38 97 ASP A O 1
ATOM 775 N N . LEU A 1 98 ? -5.371 -16.938 -2.576 1 98.56 98 LEU A N 1
ATOM 776 C CA . LEU A 1 98 ? -5.941 -16.969 -1.232 1 98.56 98 LEU A CA 1
ATOM 777 C C . LEU A 1 98 ? -4.984 -17.656 -0.261 1 98.56 98 LEU A C 1
ATOM 779 O O . LEU A 1 98 ? -4.992 -17.359 0.936 1 98.56 98 LEU A O 1
ATOM 783 N N . GLY A 1 99 ? -4.16 -18.531 -0.783 1 98.5 99 GLY A N 1
ATOM 784 C CA . GLY A 1 99 ? -3.373 -19.406 0.072 1 98.5 99 GLY A CA 1
ATOM 785 C C . GLY A 1 99 ? -1.984 -18.859 0.357 1 98.5 99 GLY A C 1
ATOM 786 O O . GLY A 1 99 ? -1.162 -19.547 0.974 1 98.5 99 GLY A O 1
ATOM 787 N N . HIS A 1 100 ? -1.684 -17.641 -0.04 1 98.5 100 HIS A N 1
ATOM 788 C CA . HIS A 1 100 ? -0.381 -17.062 0.259 1 98.5 100 HIS A CA 1
ATOM 789 C C . HIS A 1 100 ? -0.229 -16.781 1.752 1 98.5 100 HIS A C 1
ATOM 791 O O . HIS A 1 100 ? -1.178 -16.359 2.408 1 98.5 100 HIS A O 1
ATOM 797 N N . GLY A 1 101 ? 0.918 -17.125 2.289 1 97.81 101 GLY A N 1
ATOM 798 C CA . GLY A 1 101 ? 1.292 -16.734 3.637 1 97.81 101 GLY A CA 1
ATOM 799 C C . GLY A 1 101 ? 1.962 -15.367 3.693 1 97.81 101 GLY A C 1
ATOM 800 O O . GLY A 1 101 ? 1.991 -14.648 2.697 1 97.81 101 GLY A O 1
ATOM 801 N N . PRO A 1 102 ? 2.461 -15.047 4.906 1 97.56 102 PRO A N 1
ATOM 802 C CA . PRO A 1 102 ? 3.148 -13.766 5.039 1 97.56 102 PRO A CA 1
ATOM 803 C C . PRO A 1 102 ? 4.273 -13.586 4.023 1 97.56 102 PRO A C 1
ATOM 805 O O . PRO A 1 102 ? 4.938 -14.555 3.654 1 97.56 102 PRO A O 1
ATOM 808 N N . PHE A 1 103 ? 4.461 -12.422 3.533 1 97.56 103 PHE A N 1
ATOM 809 C CA . PHE A 1 103 ? 5.57 -12.016 2.676 1 97.56 103 PHE A CA 1
ATOM 810 C C . PHE A 1 103 ? 5.508 -12.727 1.333 1 97.56 103 PHE A C 1
ATOM 812 O O . PHE A 1 103 ? 6.516 -12.828 0.627 1 97.56 103 PHE A O 1
ATOM 819 N N . SER A 1 104 ? 4.367 -13.328 1 1 96.81 104 SER A N 1
ATOM 820 C CA . SER A 1 104 ? 4.07 -13.914 -0.303 1 96.81 104 SER A CA 1
ATOM 821 C C . SER A 1 104 ? 5.027 -15.047 -0.632 1 96.81 104 SER A C 1
ATOM 823 O O . SER A 1 104 ? 5.148 -16.016 0.133 1 96.81 104 SER A O 1
ATOM 825 N N . HIS A 1 105 ? 5.848 -14.961 -1.694 1 95.12 105 HIS A N 1
ATOM 826 C CA . HIS A 1 105 ? 6.68 -16.062 -2.156 1 95.12 105 HIS A CA 1
ATOM 827 C C . HIS A 1 105 ? 7.832 -16.328 -1.192 1 95.12 105 HIS A C 1
ATOM 829 O O . HIS A 1 105 ? 8.344 -17.453 -1.12 1 95.12 105 HIS A O 1
ATOM 835 N N . LEU A 1 106 ? 8.227 -15.359 -0.469 1 96.94 106 LEU A N 1
ATOM 836 C CA . LEU A 1 106 ? 9.266 -15.555 0.531 1 96.94 106 LEU A CA 1
ATOM 837 C C . LEU A 1 106 ? 8.836 -16.578 1.573 1 96.94 106 LEU A C 1
ATOM 839 O O . LEU A 1 106 ? 9.664 -17.344 2.082 1 96.94 106 LEU A O 1
ATOM 843 N N . TRP A 1 107 ? 7.543 -16.609 1.88 1 98.25 107 TRP A N 1
ATOM 844 C CA . TRP A 1 107 ? 7.008 -17.578 2.838 1 98.25 107 TRP A CA 1
ATOM 845 C C . TRP A 1 107 ? 7.191 -19 2.332 1 98.25 107 TRP A C 1
ATOM 847 O O . TRP A 1 107 ? 7.574 -19.891 3.094 1 98.25 107 TRP A O 1
ATOM 857 N N . GLU A 1 108 ? 6.91 -19.188 1.062 1 96.94 108 GLU A N 1
ATOM 858 C CA . GLU A 1 108 ? 7.07 -20.516 0.461 1 96.94 108 GLU A CA 1
ATOM 859 C C . GLU A 1 108 ? 8.523 -20.969 0.52 1 96.94 108 GLU A C 1
ATOM 861 O O . GLU A 1 108 ? 8.797 -22.141 0.799 1 96.94 108 GLU A O 1
ATOM 866 N N . GLU A 1 109 ? 9.422 -20.062 0.234 1 95.56 109 GLU A N 1
ATOM 867 C CA . GLU A 1 109 ? 10.844 -20.391 0.334 1 95.56 109 GLU A CA 1
ATOM 868 C C . GLU A 1 109 ? 11.211 -20.828 1.749 1 95.56 109 GLU A C 1
ATOM 870 O O . GLU A 1 109 ? 11.938 -21.812 1.934 1 95.56 109 GLU A O 1
ATOM 875 N N . PHE A 1 110 ? 10.719 -20.141 2.775 1 97.81 110 PHE A N 1
ATOM 876 C CA . PHE A 1 110 ? 10.961 -20.469 4.176 1 97.81 110 PHE A CA 1
ATOM 877 C C . PHE A 1 110 ? 10.438 -21.859 4.5 1 97.81 110 PHE A C 1
ATOM 879 O O . PHE A 1 110 ? 11.133 -22.656 5.125 1 97.81 110 PHE A O 1
ATOM 886 N N . ILE A 1 111 ? 9.156 -22.125 4.027 1 98.38 111 ILE A N 1
ATOM 887 C CA . ILE A 1 111 ? 8.539 -23.422 4.324 1 98.38 111 ILE A CA 1
ATOM 888 C C . ILE A 1 111 ? 9.359 -24.547 3.695 1 98.38 111 ILE A C 1
ATOM 890 O O . ILE A 1 111 ? 9.703 -25.516 4.363 1 98.38 111 ILE A O 1
ATOM 894 N N . LYS A 1 112 ? 9.75 -24.406 2.5 1 96.31 112 LYS A N 1
ATOM 895 C CA . LYS A 1 112 ? 10.422 -25.453 1.748 1 96.31 112 LYS A CA 1
ATOM 896 C C . LYS A 1 112 ? 11.844 -25.688 2.271 1 96.31 112 LYS A C 1
ATOM 898 O O . LYS A 1 112 ? 12.406 -26.766 2.1 1 96.31 112 LYS A O 1
ATOM 903 N N . ARG A 1 113 ? 12.438 -24.75 2.918 1 94.44 113 ARG A N 1
ATOM 904 C CA . ARG A 1 113 ? 13.773 -24.875 3.492 1 94.44 113 ARG A CA 1
ATOM 905 C C . ARG A 1 113 ? 13.773 -25.859 4.664 1 94.44 113 ARG A C 1
ATOM 907 O O . ARG A 1 113 ? 14.836 -26.281 5.121 1 94.44 113 ARG A O 1
ATOM 914 N N . GLY A 1 114 ? 12.578 -26.203 5.109 1 94.62 114 GLY A N 1
ATOM 915 C CA . GLY A 1 114 ? 12.469 -27.109 6.238 1 94.62 114 GLY A CA 1
ATOM 916 C C . GLY A 1 114 ? 12.852 -28.547 5.895 1 94.62 114 GLY A C 1
ATOM 917 O O . GLY A 1 114 ? 13.055 -29.359 6.789 1 94.62 114 GLY A O 1
ATOM 918 N N . GLY A 1 115 ? 12.945 -28.875 4.617 1 93.81 115 GLY A N 1
ATOM 919 C CA . GLY A 1 115 ? 13.328 -30.219 4.211 1 93.81 115 GLY A CA 1
ATOM 920 C C . GLY A 1 115 ? 12.43 -30.797 3.139 1 93.81 115 GLY A C 1
ATOM 921 O O . GLY A 1 115 ? 11.523 -30.109 2.65 1 93.81 115 GLY A O 1
ATOM 922 N N . SER A 1 116 ? 12.648 -32 2.857 1 93.62 116 SER A N 1
ATOM 923 C CA . SER A 1 116 ? 11.961 -32.688 1.765 1 93.62 116 SER A CA 1
ATOM 924 C C . SER A 1 116 ? 10.469 -32.812 2.049 1 93.62 116 SER A C 1
ATOM 926 O O . SER A 1 116 ? 9.648 -32.75 1.128 1 93.62 116 SER A O 1
ATOM 928 N N . GLU A 1 117 ? 10.164 -32.906 3.279 1 93.88 117 GLU A N 1
ATOM 929 C CA . GLU A 1 117 ? 8.766 -33.094 3.646 1 93.88 117 GLU A CA 1
ATOM 930 C C . GLU A 1 117 ? 7.953 -31.828 3.354 1 93.88 117 GLU A C 1
ATOM 932 O O . GLU A 1 117 ? 6.727 -31.891 3.254 1 93.88 117 GLU A O 1
ATOM 937 N N . TYR A 1 118 ? 8.641 -30.75 3.176 1 96.19 118 TYR A N 1
ATOM 938 C CA . TYR A 1 118 ? 7.961 -29.469 2.961 1 96.19 118 TYR A CA 1
ATOM 939 C C . TYR A 1 118 ? 8.023 -29.062 1.495 1 96.19 118 TYR A C 1
ATOM 941 O O . TYR A 1 118 ? 7.477 -28.031 1.11 1 96.19 118 TYR A O 1
ATOM 949 N N . SER A 1 119 ? 8.586 -29.844 0.623 1 94.38 119 SER A N 1
ATOM 950 C CA . SER A 1 119 ? 8.898 -29.484 -0.754 1 94.38 119 SER A CA 1
ATOM 951 C C . SER A 1 119 ? 7.625 -29.344 -1.588 1 94.38 119 SER A C 1
ATOM 953 O O . SER A 1 119 ? 7.598 -28.594 -2.564 1 94.38 119 SER A O 1
ATOM 955 N N . GLU A 1 120 ? 6.598 -29.984 -1.175 1 95 120 GLU A N 1
ATOM 956 C CA . GLU A 1 120 ? 5.375 -30 -1.973 1 95 120 GLU A CA 1
ATOM 957 C C . GLU A 1 120 ? 4.512 -28.766 -1.681 1 95 120 GLU A C 1
ATOM 959 O O . GLU A 1 120 ? 3.543 -28.5 -2.393 1 95 120 GLU A O 1
ATOM 964 N N . TYR A 1 121 ? 4.82 -28.047 -0.667 1 97.31 121 TYR A N 1
ATOM 965 C CA . TYR A 1 121 ? 3.998 -26.922 -0.245 1 97.31 121 TYR A CA 1
ATOM 966 C C . TYR A 1 121 ? 3.85 -25.906 -1.37 1 97.31 121 TYR A C 1
ATOM 968 O O . TYR A 1 121 ? 4.836 -25.516 -2.008 1 97.31 121 TYR A O 1
ATOM 976 N N . ASN A 1 122 ? 2.703 -25.5 -1.642 1 96.25 122 ASN A N 1
ATOM 977 C CA . ASN A 1 122 ? 2.441 -24.422 -2.59 1 96.25 122 ASN A CA 1
ATOM 978 C C . ASN A 1 122 ? 1.169 -23.672 -2.234 1 96.25 122 ASN A C 1
ATOM 980 O O . ASN A 1 122 ? 0.205 -24.25 -1.741 1 96.25 122 ASN A O 1
ATOM 984 N N . HIS A 1 123 ? 1.138 -22.406 -2.441 1 97.5 123 HIS A N 1
ATOM 985 C CA . HIS A 1 123 ? 0.02 -21.562 -2.053 1 97.5 123 HIS A CA 1
ATOM 986 C C . HIS A 1 123 ? -1.219 -21.859 -2.889 1 97.5 123 HIS A C 1
ATOM 988 O O . HIS A 1 123 ? -2.344 -21.578 -2.461 1 97.5 123 HIS A O 1
ATOM 994 N N . GLU A 1 124 ? -1.044 -22.422 -4.117 1 97 124 GLU A N 1
ATOM 995 C CA . GLU A 1 124 ? -2.18 -22.719 -4.98 1 97 124 GLU A CA 1
ATOM 996 C C . GLU A 1 124 ? -3.107 -23.75 -4.34 1 97 124 GLU A C 1
ATOM 998 O O . GLU A 1 124 ? -4.328 -23.562 -4.324 1 97 124 GLU A O 1
ATOM 1003 N N . THR A 1 125 ? -2.469 -24.797 -3.805 1 96.69 125 THR A N 1
ATOM 1004 C CA . THR A 1 125 ? -3.25 -25.828 -3.117 1 96.69 125 THR A CA 1
ATOM 1005 C C . THR A 1 125 ? -3.971 -25.234 -1.909 1 96.69 125 THR A C 1
ATOM 1007 O O . THR A 1 125 ? -5.16 -25.484 -1.704 1 96.69 125 THR A O 1
ATOM 1010 N N . VAL A 1 126 ? -3.293 -24.453 -1.122 1 98.19 126 VAL A N 1
ATOM 1011 C CA . VAL A 1 126 ? -3.885 -23.828 0.054 1 98.19 126 VAL A CA 1
ATOM 1012 C C . VAL A 1 126 ? -5.008 -22.891 -0.372 1 98.19 126 VAL A C 1
ATOM 1014 O O . VAL A 1 126 ? -6.027 -22.781 0.314 1 98.19 126 VAL A O 1
ATOM 1017 N N . SER A 1 127 ? -4.836 -22.219 -1.518 1 98.31 127 SER A N 1
ATOM 1018 C CA . SER A 1 127 ? -5.875 -21.344 -2.043 1 98.31 127 SER A CA 1
ATOM 1019 C C . SER A 1 127 ? -7.172 -22.109 -2.299 1 98.31 127 SER A C 1
ATOM 1021 O O . SER A 1 127 ? -8.258 -21.609 -1.997 1 98.31 127 SER A O 1
ATOM 1023 N N . GLY A 1 128 ? -7.008 -23.312 -2.889 1 97.19 128 GLY A N 1
ATOM 1024 C CA . GLY A 1 128 ? -8.18 -24.141 -3.098 1 97.19 128 GLY A CA 1
ATOM 1025 C C . GLY A 1 128 ? -8.906 -24.484 -1.81 1 97.19 128 GLY A C 1
ATOM 1026 O O . GLY A 1 128 ? -10.141 -24.453 -1.755 1 97.19 128 GLY A O 1
ATOM 1027 N N . HIS A 1 129 ? -8.148 -24.797 -0.739 1 97.88 129 HIS A N 1
ATOM 1028 C CA . HIS A 1 129 ? -8.727 -25.125 0.554 1 97.88 129 HIS A CA 1
ATOM 1029 C C . HIS A 1 129 ? -9.445 -23.938 1.169 1 97.88 129 HIS A C 1
ATOM 1031 O O . HIS A 1 129 ? -10.539 -24.078 1.717 1 97.88 129 HIS A O 1
ATOM 1037 N N . VAL A 1 130 ? -8.836 -22.766 1.092 1 98.25 130 VAL A N 1
ATOM 1038 C CA . VAL A 1 130 ? -9.422 -21.562 1.66 1 98.25 130 VAL A CA 1
ATOM 1039 C C . VAL A 1 130 ? -10.719 -21.219 0.928 1 98.25 130 VAL A C 1
ATOM 1041 O O . VAL A 1 130 ? -11.719 -20.859 1.555 1 98.25 130 VAL A O 1
ATOM 1044 N N . LEU A 1 131 ? -10.711 -21.344 -0.425 1 98.06 131 LEU A N 1
ATOM 1045 C CA . LEU A 1 131 ? -11.914 -21.109 -1.216 1 98.06 131 LEU A CA 1
ATOM 1046 C C . LEU A 1 131 ? -13.047 -22.031 -0.771 1 98.06 131 LEU A C 1
ATOM 1048 O O . LEU A 1 131 ? -14.18 -21.594 -0.595 1 98.06 131 LEU A O 1
ATOM 1052 N N . TYR A 1 132 ? -12.719 -23.25 -0.592 1 96.25 132 TYR A N 1
ATOM 1053 C CA . TYR A 1 132 ? -13.719 -24.219 -0.154 1 96.25 132 TYR A CA 1
ATOM 1054 C C . TYR A 1 132 ? -14.305 -23.828 1.199 1 96.25 132 TYR A C 1
ATOM 1056 O O . TYR A 1 132 ? -15.508 -23.938 1.417 1 96.25 132 TYR A O 1
ATOM 1064 N N . GLN A 1 133 ? -13.461 -23.406 2.078 1 96.06 133 GLN A N 1
ATOM 1065 C CA . GLN A 1 133 ? -13.914 -22.969 3.393 1 96.06 133 GLN A CA 1
ATOM 1066 C C . GLN A 1 133 ? -14.867 -21.781 3.271 1 96.06 133 GLN A C 1
ATOM 1068 O O . GLN A 1 133 ? -15.883 -21.719 3.971 1 96.06 133 GLN A O 1
ATOM 1073 N N . ILE A 1 134 ? -14.547 -20.828 2.414 1 97 134 ILE A N 1
ATOM 1074 C CA . ILE A 1 134 ? -15.406 -19.656 2.209 1 97 134 ILE A CA 1
ATOM 1075 C C . ILE A 1 134 ? -16.781 -20.109 1.715 1 97 134 ILE A C 1
ATOM 1077 O O . ILE A 1 134 ? -17.812 -19.688 2.246 1 97 134 ILE A O 1
ATOM 1081 N N . ILE A 1 135 ? -16.797 -20.984 0.757 1 96.62 135 ILE A N 1
ATOM 1082 C CA . ILE A 1 135 ? -18.031 -21.438 0.143 1 96.62 135 ILE A CA 1
ATOM 1083 C C . ILE A 1 135 ? -18.875 -22.203 1.173 1 96.62 135 ILE A C 1
ATOM 1085 O O . ILE A 1 135 ? -20.078 -21.969 1.29 1 96.62 135 ILE A O 1
ATOM 1089 N N . CYS A 1 136 ? -18.219 -23.016 1.982 1 93.94 136 CYS A N 1
ATOM 1090 C CA . CYS A 1 136 ? -18.922 -23.812 2.973 1 93.94 136 CYS A CA 1
ATOM 1091 C C . CYS A 1 136 ? -19.484 -22.953 4.09 1 93.94 136 CYS A C 1
ATOM 1093 O O . CYS A 1 136 ? -20.484 -23.297 4.715 1 93.94 136 CYS A O 1
ATOM 1095 N N . SER A 1 137 ? -18.844 -21.875 4.312 1 93.25 137 SER A N 1
ATOM 1096 C CA . SER A 1 137 ? -19.281 -21 5.398 1 93.25 137 SER A CA 1
ATOM 1097 C C . SER A 1 137 ? -20.484 -20.156 4.988 1 93.25 137 SER A C 1
ATOM 1099 O O . SER A 1 137 ? -21.156 -19.562 5.84 1 93.25 137 SER A O 1
ATOM 1101 N N . LYS A 1 138 ? -20.797 -20.172 3.691 1 94.69 138 LYS A N 1
ATOM 1102 C CA . LYS A 1 138 ? -21.922 -19.391 3.166 1 94.69 138 LYS A CA 1
ATOM 1103 C C . LYS A 1 138 ? -22.922 -20.281 2.445 1 94.69 138 LYS A C 1
ATOM 1105 O O . LYS A 1 138 ? -22.797 -20.516 1.242 1 94.69 138 LYS A O 1
ATOM 1110 N N . SER A 1 139 ? -23.969 -20.562 3.057 1 93.19 139 SER A N 1
ATOM 1111 C CA . SER A 1 139 ? -24.938 -21.516 2.529 1 93.19 139 SER A CA 1
ATOM 1112 C C . SER A 1 139 ? -25.578 -21 1.241 1 93.19 139 SER A C 1
ATOM 1114 O O . SER A 1 139 ? -25.781 -21.766 0.299 1 93.19 139 SER A O 1
ATOM 1116 N N . THR A 1 140 ? -25.828 -19.75 1.219 1 92.62 140 THR A N 1
ATOM 1117 C CA . THR A 1 140 ? -26.453 -19.172 0.036 1 92.62 140 THR A CA 1
ATOM 1118 C C . THR A 1 140 ? -25.516 -19.234 -1.161 1 92.62 140 THR A C 1
ATOM 1120 O O . THR A 1 140 ? -25.938 -19.547 -2.275 1 92.62 140 THR A O 1
ATOM 1123 N N . LEU A 1 141 ? -24.297 -18.953 -0.954 1 94.56 141 LEU A N 1
ATOM 1124 C CA . LEU A 1 141 ? -23.297 -19.016 -2.01 1 94.56 141 LEU A CA 1
ATOM 1125 C C . LEU A 1 141 ? -23.125 -20.438 -2.525 1 94.56 141 LEU A C 1
ATOM 1127 O O . LEU A 1 141 ? -23.062 -20.672 -3.736 1 94.56 141 LEU A O 1
ATOM 1131 N N . GLN A 1 142 ? -23.094 -21.344 -1.632 1 95 142 GLN A N 1
ATOM 1132 C CA . GLN A 1 142 ? -22.953 -22.75 -1.998 1 95 142 GLN A CA 1
ATOM 1133 C C . GLN A 1 142 ? -24.125 -23.219 -2.861 1 95 142 GLN A C 1
ATOM 1135 O O . GLN A 1 142 ? -23.922 -23.891 -3.877 1 95 142 GLN A O 1
ATOM 1140 N N . SER A 1 143 ? -25.281 -22.844 -2.438 1 95.75 143 SER A N 1
ATOM 1141 C CA . SER A 1 143 ? -26.469 -23.234 -3.178 1 95.75 143 SER A CA 1
ATOM 1142 C C . SER A 1 143 ? -26.484 -22.594 -4.566 1 95.75 143 SER A C 1
ATOM 1144 O O . SER A 1 143 ? -26.859 -23.25 -5.547 1 95.75 143 SER A O 1
ATOM 1146 N N . GLU A 1 144 ? -26.094 -21.422 -4.609 1 95.44 144 GLU A N 1
ATOM 1147 C CA . GLU A 1 144 ? -26.078 -20.719 -5.891 1 95.44 144 GLU A CA 1
ATOM 1148 C C . GLU A 1 144 ? -25.078 -21.344 -6.852 1 95.44 144 GLU A C 1
ATOM 1150 O O . GLU A 1 144 ? -25.359 -21.516 -8.039 1 95.44 144 GLU A O 1
ATOM 1155 N N . LEU A 1 145 ? -23.969 -21.688 -6.402 1 96.06 145 LEU A N 1
ATOM 1156 C CA . LEU A 1 145 ? -22.938 -22.312 -7.23 1 96.06 145 LEU A CA 1
ATOM 1157 C C . LEU A 1 145 ? -23.391 -23.672 -7.715 1 96.06 145 LEU A C 1
ATOM 1159 O O . LEU A 1 145 ? -23.188 -24.031 -8.875 1 96.06 145 LEU A O 1
ATOM 1163 N N . ASN A 1 146 ? -24.031 -24.375 -6.848 1 95 146 ASN A N 1
ATOM 1164 C CA . ASN A 1 146 ? -24.562 -25.688 -7.211 1 95 146 ASN A CA 1
ATOM 1165 C C . ASN A 1 146 ? -25.641 -25.562 -8.281 1 95 146 ASN A C 1
ATOM 1167 O O . ASN A 1 146 ? -25.672 -26.344 -9.234 1 95 146 ASN A O 1
ATOM 1171 N N . ASN A 1 147 ? -26.484 -24.594 -8.102 1 96.19 147 ASN A N 1
ATOM 1172 C CA . ASN A 1 147 ? -27.578 -24.391 -9.055 1 96.19 147 ASN A CA 1
ATOM 1173 C C . ASN A 1 147 ? -27.047 -23.984 -10.43 1 96.19 147 ASN A C 1
ATOM 1175 O O . ASN A 1 147 ? -27.641 -24.328 -11.445 1 96.19 147 ASN A O 1
ATOM 1179 N N . LEU A 1 148 ? -25.938 -23.375 -10.406 1 95.31 148 LEU A N 1
ATOM 1180 C CA . LEU A 1 148 ? -25.359 -22.906 -11.656 1 95.31 148 LEU A CA 1
ATOM 1181 C C . LEU A 1 148 ? -24.469 -23.969 -12.289 1 95.31 148 LEU A C 1
ATOM 1183 O O . LEU A 1 148 ? -23.969 -23.797 -13.398 1 95.31 148 LEU A O 1
ATOM 1187 N N . GLY A 1 149 ? -24.203 -25.031 -11.539 1 93.12 149 GLY A N 1
ATOM 1188 C CA . GLY A 1 149 ? -23.438 -26.141 -12.062 1 93.12 149 GLY A CA 1
ATOM 1189 C C . GLY A 1 149 ? -21.953 -25.906 -12.055 1 93.12 149 GLY A C 1
ATOM 1190 O O . GLY A 1 149 ? -21.219 -26.422 -12.914 1 93.12 149 GLY A O 1
ATOM 1191 N N . VAL A 1 150 ? -21.516 -25.141 -11.164 1 93.81 150 VAL A N 1
ATOM 1192 C CA . VAL A 1 150 ? -20.094 -24.844 -11.094 1 93.81 150 VAL A CA 1
ATOM 1193 C C . VAL A 1 150 ? -19.359 -26.016 -10.453 1 93.81 150 VAL A C 1
ATOM 1195 O O . VAL A 1 150 ? -19.734 -26.5 -9.383 1 93.81 150 VAL A O 1
ATOM 1198 N N . ASP A 1 151 ? -18.281 -26.469 -11.078 1 91.81 151 ASP A N 1
ATOM 1199 C CA . ASP A 1 151 ? -17.484 -27.594 -10.602 1 91.81 151 ASP A CA 1
ATOM 1200 C C . ASP A 1 151 ? -16.281 -27.109 -9.789 1 91.81 151 ASP A C 1
ATOM 1202 O O . ASP A 1 151 ? -15.336 -26.547 -10.344 1 91.81 151 ASP A O 1
ATOM 1206 N N . MET A 1 152 ? -16.312 -27.484 -8.531 1 92.56 152 MET A N 1
ATOM 1207 C CA . MET A 1 152 ? -15.242 -27.062 -7.629 1 92.56 152 MET A CA 1
ATOM 1208 C C . MET A 1 152 ? -13.914 -27.703 -8.031 1 92.56 152 MET A C 1
ATOM 1210 O O . MET A 1 152 ? -12.852 -27.109 -7.84 1 92.56 152 MET A O 1
ATOM 1214 N N . ASN A 1 153 ? -13.969 -28.828 -8.555 1 92.38 153 ASN A N 1
ATOM 1215 C CA . ASN A 1 153 ? -12.742 -29.5 -9 1 92.38 153 ASN A CA 1
ATOM 1216 C C . ASN A 1 153 ? -12.117 -28.766 -10.188 1 92.38 153 ASN A C 1
ATOM 1218 O O . ASN A 1 153 ? -10.891 -28.703 -10.305 1 92.38 153 ASN A O 1
ATOM 1222 N N . LEU A 1 154 ? -12.984 -28.297 -11.023 1 93.75 154 LEU A N 1
ATOM 1223 C CA . LEU A 1 154 ? -12.469 -27.516 -12.148 1 93.75 154 LEU A CA 1
ATOM 1224 C C . LEU A 1 154 ? -11.773 -26.25 -11.656 1 93.75 154 LEU A C 1
ATOM 1226 O O . LEU A 1 154 ? -10.664 -25.938 -12.102 1 93.75 154 LEU A O 1
ATOM 1230 N N . ILE A 1 155 ? -12.383 -25.562 -10.688 1 96.19 155 ILE A N 1
ATOM 1231 C CA . ILE A 1 155 ? -11.805 -24.328 -10.156 1 96.19 155 ILE A CA 1
ATOM 1232 C C . ILE A 1 155 ? -10.43 -24.641 -9.555 1 96.19 155 ILE A C 1
ATOM 1234 O O . ILE A 1 155 ? -9.453 -23.953 -9.852 1 96.19 155 ILE A O 1
ATOM 1238 N N . ARG A 1 156 ? -10.359 -25.656 -8.742 1 94.56 156 ARG A N 1
ATOM 1239 C CA . ARG A 1 156 ? -9.109 -26.047 -8.094 1 94.56 156 ARG A CA 1
ATOM 1240 C C . ARG A 1 156 ? -8.039 -26.406 -9.117 1 94.56 156 ARG A C 1
ATOM 1242 O O . ARG A 1 156 ? -6.875 -26.031 -8.969 1 94.56 156 ARG A O 1
ATOM 1249 N N . SER A 1 157 ? -8.445 -27.125 -10.141 1 94.5 157 SER A N 1
ATOM 1250 C CA . SER A 1 157 ? -7.5 -27.531 -11.18 1 94.5 157 SER A CA 1
ATOM 1251 C C . SER A 1 157 ? -6.977 -26.328 -11.953 1 94.5 157 SER A C 1
ATOM 1253 O O . SER A 1 157 ? -5.812 -26.312 -12.367 1 94.5 157 SER A O 1
ATOM 1255 N N . LEU A 1 158 ? -7.797 -25.344 -12.18 1 95.75 158 LEU A N 1
ATOM 1256 C CA . LEU A 1 158 ? -7.391 -24.125 -12.867 1 95.75 158 LEU A CA 1
ATOM 1257 C C . LEU A 1 158 ? -6.398 -23.328 -12.023 1 95.75 158 LEU A C 1
ATOM 1259 O O . LEU A 1 158 ? -5.438 -22.766 -12.555 1 95.75 158 LEU A O 1
ATOM 1263 N N . ILE A 1 159 ? -6.629 -23.25 -10.688 1 95.31 159 ILE A N 1
ATOM 1264 C CA . ILE A 1 159 ? -5.727 -22.562 -9.773 1 95.31 159 ILE A CA 1
ATOM 1265 C C . ILE A 1 159 ? -4.363 -23.234 -9.773 1 95.31 159 ILE A C 1
ATOM 1267 O O . ILE A 1 159 ? -3.326 -22.578 -9.836 1 95.31 159 ILE A O 1
ATOM 1271 N N . LEU A 1 160 ? -4.363 -24.531 -9.82 1 91.94 160 LEU A N 1
ATOM 1272 C CA . LEU A 1 160 ? -3.133 -25.312 -9.766 1 91.94 160 LEU A CA 1
ATOM 1273 C C . LEU A 1 160 ? -2.447 -25.344 -11.125 1 91.94 160 LEU A C 1
ATOM 1275 O O . LEU A 1 160 ? -1.239 -25.578 -11.219 1 91.94 160 LEU A O 1
ATOM 1279 N N . GLY A 1 161 ? -3.244 -25.125 -12.172 1 88 161 GLY A N 1
ATOM 1280 C CA . GLY A 1 161 ? -2.729 -25.281 -13.523 1 88 161 GLY A CA 1
ATOM 1281 C C . GLY A 1 161 ? -2.539 -26.719 -13.938 1 88 161 GLY A C 1
ATOM 1282 O O . GLY A 1 161 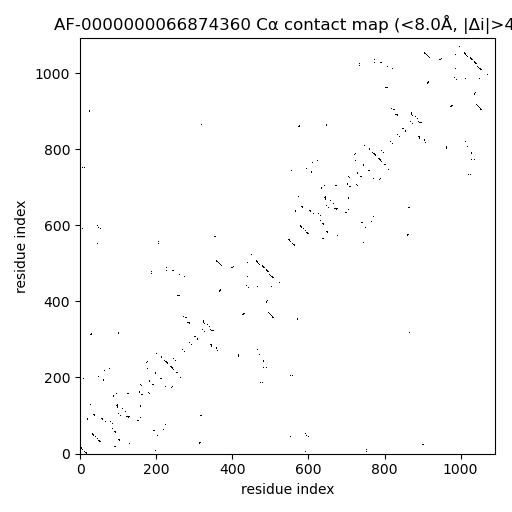? -1.685 -27.031 -14.773 1 88 161 GLY A O 1
ATOM 1283 N N . ASP A 1 162 ? -3.291 -27.594 -13.297 1 84.5 162 ASP A N 1
ATOM 1284 C CA . ASP A 1 162 ? -3.168 -29.031 -13.562 1 84.5 162 ASP A CA 1
ATOM 1285 C C . ASP A 1 162 ? -4.312 -29.516 -14.445 1 84.5 162 ASP A C 1
ATOM 1287 O O . ASP A 1 162 ? -5.375 -29.891 -13.945 1 84.5 162 ASP A O 1
ATOM 1291 N N . ALA A 1 163 ? -4.09 -29.625 -15.68 1 79.06 163 ALA A N 1
ATOM 1292 C CA . ALA A 1 163 ? -5.105 -30.016 -16.656 1 79.06 163 ALA A CA 1
ATOM 1293 C C . ALA A 1 163 ? -5.383 -31.516 -16.594 1 79.06 163 ALA A C 1
ATOM 1295 O O . ALA A 1 163 ? -6.465 -31.969 -16.969 1 79.06 163 ALA A O 1
ATOM 1296 N N . GLY A 1 164 ? -4.484 -32.25 -16.141 1 74.62 164 GLY A N 1
ATOM 1297 C CA . GLY A 1 164 ? -4.566 -33.719 -16.219 1 74.62 164 GLY A CA 1
ATOM 1298 C C . GLY A 1 164 ? -5.738 -34.281 -15.453 1 74.62 164 GLY A C 1
ATOM 1299 O O . GLY A 1 164 ? -6.461 -35.156 -15.961 1 74.62 164 GLY A O 1
ATOM 1300 N N . THR A 1 165 ? -6.02 -33.781 -14.336 1 67.25 165 THR A N 1
ATOM 1301 C CA . THR A 1 165 ? -6.988 -34.406 -13.438 1 67.25 165 THR A CA 1
ATOM 1302 C C . THR A 1 165 ? -8.414 -34.188 -13.945 1 67.25 165 THR A C 1
ATOM 1304 O O . THR A 1 165 ? -9.203 -35.156 -14.016 1 67.25 165 THR A O 1
ATOM 1307 N N . VAL A 1 166 ? -8.719 -33.031 -14.43 1 71.06 166 VAL A N 1
ATOM 1308 C CA . VAL A 1 166 ? -10.109 -32.688 -14.719 1 71.06 166 VAL A CA 1
ATOM 1309 C C . VAL A 1 166 ? -10.414 -32.969 -16.188 1 71.06 166 VAL A C 1
ATOM 1311 O O . VAL A 1 166 ? -11.492 -33.469 -16.516 1 71.06 166 VAL A O 1
ATOM 1314 N N . LEU A 1 167 ? -9.586 -32.719 -17.062 1 69.94 167 LEU A N 1
ATOM 1315 C CA . LEU A 1 167 ? -9.828 -32.875 -18.5 1 69.94 167 LEU A CA 1
ATOM 1316 C C . LEU A 1 167 ? -10.133 -34.344 -18.828 1 69.94 167 LEU A C 1
ATOM 1318 O O . LEU A 1 167 ? -10.898 -34.625 -19.734 1 69.94 167 LEU A O 1
ATOM 1322 N N . SER A 1 168 ? -9.625 -35.125 -18.031 1 63.03 168 SER A N 1
ATOM 1323 C CA . SER A 1 168 ? -9.836 -36.531 -18.281 1 63.03 168 SER A CA 1
ATOM 1324 C C . SER A 1 168 ? -11.211 -36.969 -17.812 1 63.03 168 SER A C 1
ATOM 1326 O O . SER A 1 168 ? -11.75 -37.969 -18.297 1 63.03 168 SER A O 1
ATOM 1328 N N . GLN A 1 169 ? -11.773 -36.188 -17.016 1 68.56 169 GLN A N 1
ATOM 1329 C CA . GLN A 1 169 ? -13.008 -36.656 -16.391 1 68.56 169 GLN A CA 1
ATOM 1330 C C . GLN A 1 169 ? -14.227 -36 -17.016 1 68.56 169 GLN A C 1
ATOM 1332 O O . GLN A 1 169 ? -15.328 -36.531 -16.969 1 68.56 169 GLN A O 1
ATOM 1337 N N . GLN A 1 170 ? -13.953 -34.844 -17.609 1 77.69 170 GLN A N 1
ATOM 1338 C CA . GLN A 1 170 ? -15.086 -34.094 -18.156 1 77.69 170 GLN A CA 1
ATOM 1339 C C . GLN A 1 170 ? -15.023 -34.031 -19.672 1 77.69 170 GLN A C 1
ATOM 1341 O O . GLN A 1 170 ? -14.203 -33.312 -20.234 1 77.69 170 GLN A O 1
ATOM 1346 N N . ASP A 1 171 ? -15.898 -34.656 -20.312 1 77 171 ASP A N 1
ATOM 1347 C CA . ASP A 1 171 ? -15.938 -34.75 -21.766 1 77 171 ASP A CA 1
ATOM 1348 C C . ASP A 1 171 ? -16.109 -33.375 -22.406 1 77 171 ASP A C 1
ATOM 1350 O O . ASP A 1 171 ? -15.555 -33.125 -23.484 1 77 171 ASP A O 1
ATOM 1354 N N . SER A 1 172 ? -16.797 -32.594 -21.719 1 79.06 172 SER A N 1
ATOM 1355 C CA . SER A 1 172 ? -17.094 -31.297 -22.281 1 79.06 172 SER A CA 1
ATOM 1356 C C . SER A 1 172 ? -15.82 -30.453 -22.406 1 79.06 172 SER A C 1
ATOM 1358 O O . SER A 1 172 ? -15.781 -29.484 -23.172 1 79.06 172 SER A O 1
ATOM 1360 N N . LEU A 1 173 ? -14.812 -30.875 -21.688 1 85.19 173 LEU A N 1
ATOM 1361 C CA . LEU A 1 173 ? -13.609 -30.047 -21.625 1 85.19 173 LEU A CA 1
ATOM 1362 C C . LEU A 1 173 ? -12.5 -30.656 -22.484 1 85.19 173 LEU A C 1
ATOM 1364 O O . LEU A 1 173 ? -11.445 -30.047 -22.672 1 85.19 173 LEU A O 1
ATOM 1368 N N . LYS A 1 174 ? -12.688 -31.766 -23.062 1 80.19 174 LYS A N 1
ATOM 1369 C CA . LYS A 1 174 ? -11.672 -32.438 -23.859 1 80.19 174 LYS A CA 1
ATOM 1370 C C . LYS A 1 174 ? -11.227 -31.578 -25.031 1 80.19 174 LYS A C 1
ATOM 1372 O O . LYS A 1 174 ? -10.047 -31.578 -25.391 1 80.19 174 LYS A O 1
ATOM 1377 N N . ASN A 1 175 ? -12.219 -30.844 -25.547 1 83.06 175 ASN A N 1
ATOM 1378 C CA . ASN A 1 175 ? -11.898 -30.016 -26.703 1 83.06 175 ASN A CA 1
ATOM 1379 C C . ASN A 1 175 ? -11.602 -28.562 -26.312 1 83.06 175 ASN A C 1
ATOM 1381 O O . ASN A 1 175 ? -11.578 -27.672 -27.156 1 83.06 175 ASN A O 1
ATOM 1385 N N . LYS A 1 176 ? -11.414 -28.375 -25 1 91.44 176 LYS A N 1
ATOM 1386 C CA . LYS A 1 176 ? -11.203 -27 -24.547 1 91.44 176 LYS A CA 1
ATOM 1387 C C . LYS A 1 176 ? -9.969 -26.906 -23.656 1 91.44 176 LYS A C 1
ATOM 1389 O O . LYS A 1 176 ? -10.016 -26.312 -22.578 1 91.44 176 LYS A O 1
ATOM 1394 N N . PRO A 1 177 ? -8.852 -27.469 -24.078 1 89.31 177 PRO A N 1
ATOM 1395 C CA . PRO A 1 177 ? -7.672 -27.422 -23.203 1 89.31 177 PRO A CA 1
ATOM 1396 C C . PRO A 1 177 ? -7.172 -26 -22.984 1 89.31 177 PRO A C 1
ATOM 1398 O O . PRO A 1 177 ? -6.453 -25.734 -22.016 1 89.31 177 PRO A O 1
ATOM 1401 N N . PHE A 1 178 ? -7.574 -25 -23.828 1 93.12 178 PHE A N 1
ATOM 1402 C CA . PHE A 1 178 ? -7.094 -23.625 -23.781 1 93.12 178 PHE A CA 1
ATOM 1403 C C . PHE A 1 178 ? -7.562 -22.938 -22.5 1 93.12 178 PHE A C 1
ATOM 1405 O O . PHE A 1 178 ? -7.055 -21.875 -22.141 1 93.12 178 PHE A O 1
ATOM 1412 N N . ILE A 1 179 ? -8.523 -23.531 -21.766 1 93.94 179 ILE A N 1
ATOM 1413 C CA . ILE A 1 179 ? -9.031 -22.922 -20.547 1 93.94 179 ILE A CA 1
ATOM 1414 C C . ILE A 1 179 ? -7.914 -22.828 -19.516 1 93.94 179 ILE A C 1
ATOM 1416 O O . ILE A 1 179 ? -7.895 -21.906 -18.688 1 93.94 179 ILE A O 1
ATOM 1420 N N . TYR A 1 180 ? -6.938 -23.734 -19.578 1 93.94 180 TYR A N 1
ATOM 1421 C CA . TYR A 1 180 ? -5.824 -23.766 -18.625 1 93.94 180 TYR A CA 1
ATOM 1422 C C . TYR A 1 180 ? -4.746 -22.766 -19.031 1 93.94 180 TYR A C 1
ATOM 1424 O O . TYR A 1 180 ? -3.793 -22.531 -18.281 1 93.94 180 TYR A O 1
ATOM 1432 N N . GLU A 1 181 ? -4.914 -22.141 -20.172 1 95 181 GLU A N 1
ATOM 1433 C CA . GLU A 1 181 ? -3.963 -21.141 -20.656 1 95 181 GLU A CA 1
ATOM 1434 C C . GLU A 1 181 ? -4.402 -19.734 -20.25 1 95 181 GLU A C 1
ATOM 1436 O O . GLU A 1 181 ? -3.65 -18.766 -20.422 1 95 181 GLU A O 1
ATOM 1441 N N . ILE A 1 182 ? -5.527 -19.609 -19.641 1 96.75 182 ILE A N 1
ATOM 1442 C CA . ILE A 1 182 ? -6.102 -18.312 -19.344 1 96.75 182 ILE A CA 1
ATOM 1443 C C . ILE A 1 182 ? -5.504 -17.75 -18.062 1 96.75 182 ILE A C 1
ATOM 1445 O O . ILE A 1 182 ? -5.094 -16.594 -18 1 96.75 182 ILE A O 1
ATOM 1449 N N . LEU A 1 183 ? -5.379 -18.547 -17.047 1 96 183 LEU A N 1
ATOM 1450 C CA . LEU A 1 183 ? -4.953 -18.094 -15.719 1 96 183 LEU A CA 1
ATOM 1451 C C . LEU A 1 183 ? -3.514 -18.516 -15.445 1 96 183 LEU A C 1
ATOM 1453 O O . LEU A 1 183 ? -2.748 -17.766 -14.836 1 96 183 LEU A O 1
ATOM 1457 N N . SER A 1 184 ? -3.154 -19.688 -15.805 1 91.81 184 SER A N 1
ATOM 1458 C CA . SER A 1 184 ? -1.833 -20.266 -15.578 1 91.81 184 SER A CA 1
ATOM 1459 C C . SER A 1 184 ? -1.326 -20.984 -16.828 1 91.81 184 SER A C 1
ATOM 1461 O O . SER A 1 184 ? -1.361 -22.219 -16.891 1 91.81 184 SER A O 1
ATOM 1463 N N . ASN A 1 185 ? -0.799 -20.234 -17.703 1 92.56 185 ASN A N 1
ATOM 1464 C CA . ASN A 1 185 ? -0.355 -20.797 -18.969 1 92.56 185 ASN A CA 1
ATOM 1465 C C . ASN A 1 185 ? 1.036 -21.406 -18.859 1 92.56 185 ASN A C 1
ATOM 1467 O O . ASN A 1 185 ? 2.043 -20.703 -18.969 1 92.56 185 ASN A O 1
ATOM 1471 N N . SER A 1 186 ? 1.09 -22.656 -18.75 1 88.12 186 SER A N 1
ATOM 1472 C CA . SER A 1 186 ? 2.357 -23.359 -18.578 1 88.12 186 SER A CA 1
ATOM 1473 C C . SER A 1 186 ? 3.105 -23.5 -19.891 1 88.12 186 SER A C 1
ATOM 1475 O O . SER A 1 186 ? 4.293 -23.828 -19.906 1 88.12 186 SER A O 1
ATOM 1477 N N . LEU A 1 187 ? 2.455 -23.203 -21 1 87.19 187 LEU A N 1
ATOM 1478 C CA . LEU A 1 187 ? 3.061 -23.375 -22.328 1 87.19 187 LEU A CA 1
ATOM 1479 C C . LEU A 1 187 ? 3.977 -22.188 -22.656 1 87.19 187 LEU A C 1
ATOM 1481 O O . LEU A 1 187 ? 5.039 -22.375 -23.25 1 87.19 187 LEU A O 1
ATOM 1485 N N . ASN A 1 188 ? 3.496 -21.016 -22.297 1 89.69 188 ASN A N 1
ATOM 1486 C CA . ASN A 1 188 ? 4.305 -19.875 -22.719 1 89.69 188 ASN A CA 1
ATOM 1487 C C . ASN A 1 188 ? 4.305 -18.766 -21.672 1 89.69 188 ASN A C 1
ATOM 1489 O O . ASN A 1 188 ? 5.004 -17.766 -21.828 1 89.69 188 ASN A O 1
ATOM 1493 N N . GLY A 1 189 ? 3.533 -18.859 -20.625 1 91 189 GLY A N 1
ATOM 1494 C CA . GLY A 1 189 ? 3.592 -17.938 -19.516 1 91 189 GLY A CA 1
ATOM 1495 C C . GLY A 1 189 ? 2.715 -16.719 -19.703 1 91 189 GLY A C 1
ATOM 1496 O O . GLY A 1 189 ? 2.598 -15.891 -18.797 1 91 189 GLY A O 1
ATOM 1497 N N . MET A 1 190 ? 2.092 -16.562 -20.797 1 92.19 190 MET A N 1
ATOM 1498 C CA . MET A 1 190 ? 1.23 -15.414 -21.047 1 92.19 190 MET A CA 1
ATOM 1499 C C . MET A 1 190 ? -0.194 -15.688 -20.578 1 92.19 190 MET A C 1
ATOM 1501 O O . MET A 1 190 ? -0.932 -16.438 -21.219 1 92.19 190 MET A O 1
ATOM 1505 N N . ASP A 1 191 ? -0.546 -15.125 -19.547 1 95.44 191 ASP A N 1
ATOM 1506 C CA . ASP A 1 191 ? -1.877 -15.328 -18.984 1 95.44 191 ASP A CA 1
ATOM 1507 C C . ASP A 1 191 ? -2.367 -14.07 -18.266 1 95.44 191 ASP A C 1
ATOM 1509 O O . ASP A 1 191 ? -1.64 -13.078 -18.172 1 95.44 191 ASP A O 1
ATOM 1513 N N . VAL A 1 192 ? -3.59 -14.078 -17.797 1 97.38 192 VAL A N 1
ATOM 1514 C CA . VAL A 1 192 ? -4.23 -12.883 -17.266 1 97.38 192 VAL A CA 1
ATOM 1515 C C . VAL A 1 192 ? -3.6 -12.516 -15.922 1 97.38 192 VAL A C 1
ATOM 1517 O O . VAL A 1 192 ? -3.602 -11.352 -15.523 1 97.38 192 VAL A O 1
ATOM 1520 N N . ASP A 1 193 ? -3.131 -13.508 -15.156 1 97 193 ASP A N 1
ATOM 1521 C CA . ASP A 1 193 ? -2.385 -13.227 -13.93 1 97 193 ASP A CA 1
ATOM 1522 C C . ASP A 1 193 ? -1.185 -12.328 -14.219 1 97 193 ASP A C 1
ATOM 1524 O O . ASP A 1 193 ? -1.014 -11.289 -13.57 1 97 193 ASP A O 1
ATOM 1528 N N . LYS A 1 194 ? -0.417 -12.695 -15.227 1 95.25 194 LYS A N 1
ATOM 1529 C CA . LYS A 1 194 ? 0.78 -11.945 -15.602 1 95.25 194 LYS A CA 1
ATOM 1530 C C . LYS A 1 194 ? 0.421 -10.562 -16.125 1 95.25 194 LYS A C 1
ATOM 1532 O O . LYS A 1 194 ? 1.146 -9.594 -15.891 1 95.25 194 LYS A O 1
ATOM 1537 N N . TRP A 1 195 ? -0.653 -10.492 -16.906 1 94.56 195 TRP A N 1
ATOM 1538 C CA . TRP A 1 195 ? -1.079 -9.195 -17.422 1 94.56 195 TRP A CA 1
ATOM 1539 C C . TRP A 1 195 ? -1.306 -8.203 -16.297 1 94.56 195 TRP A C 1
ATOM 1541 O O . TRP A 1 195 ? -0.833 -7.066 -16.359 1 94.56 195 TRP A O 1
ATOM 1551 N N . ASP A 1 196 ? -1.938 -8.664 -15.281 1 96.25 196 ASP A N 1
ATOM 1552 C CA . ASP A 1 196 ? -2.266 -7.754 -14.195 1 96.25 196 ASP A CA 1
ATOM 1553 C C . ASP A 1 196 ? -1.018 -7.383 -13.398 1 96.25 196 ASP A C 1
ATOM 1555 O O . ASP A 1 196 ? -0.756 -6.199 -13.156 1 96.25 196 ASP A O 1
ATOM 1559 N N . TYR A 1 197 ? -0.235 -8.398 -12.914 1 95.38 197 TYR A N 1
ATOM 1560 C CA . TYR A 1 197 ? 0.81 -8.062 -11.953 1 95.38 197 TYR A CA 1
ATOM 1561 C C . TYR A 1 197 ? 1.926 -7.27 -12.617 1 95.38 197 TYR A C 1
ATOM 1563 O O . TYR A 1 197 ? 2.598 -6.465 -11.969 1 95.38 197 TYR A O 1
ATOM 1571 N N . LEU A 1 198 ? 2.15 -7.457 -13.93 1 93.38 198 LEU A N 1
ATOM 1572 C CA . LEU A 1 198 ? 3.176 -6.664 -14.594 1 93.38 198 LEU A CA 1
ATOM 1573 C C . LEU A 1 198 ? 2.797 -5.188 -14.609 1 93.38 198 LEU A C 1
ATOM 1575 O O . LEU A 1 198 ? 3.633 -4.324 -14.328 1 93.38 198 LEU A O 1
ATOM 1579 N N . LEU A 1 199 ? 1.512 -4.918 -14.938 1 92.81 199 LEU A N 1
ATOM 1580 C CA . LEU A 1 199 ? 1.047 -3.537 -14.953 1 92.81 199 LEU A CA 1
ATOM 1581 C C . LEU A 1 199 ? 1.061 -2.941 -13.555 1 92.81 199 LEU A C 1
ATOM 1583 O O . LEU A 1 199 ? 1.516 -1.813 -13.359 1 92.81 199 LEU A O 1
ATOM 1587 N N . ARG A 1 200 ? 0.581 -3.705 -12.617 1 95.06 200 ARG A N 1
ATOM 1588 C CA . ARG A 1 200 ? 0.44 -3.244 -11.234 1 95.06 200 ARG A CA 1
ATOM 1589 C C . ARG A 1 200 ? 1.803 -3.053 -10.578 1 95.06 200 ARG A C 1
ATOM 1591 O O . ARG A 1 200 ? 2.039 -2.045 -9.914 1 95.06 200 ARG A O 1
ATOM 1598 N N . ASP A 1 201 ? 2.686 -4.008 -10.75 1 95.62 201 ASP A N 1
ATOM 1599 C CA . ASP A 1 201 ? 4.031 -3.902 -10.188 1 95.62 201 ASP A CA 1
ATOM 1600 C C . ASP A 1 201 ? 4.785 -2.721 -10.797 1 95.62 201 ASP A C 1
ATOM 1602 O O . ASP A 1 201 ? 5.512 -2.016 -10.094 1 95.62 201 ASP A O 1
ATOM 1606 N N . CYS A 1 202 ? 4.648 -2.527 -12.086 1 92.5 202 CYS A N 1
ATOM 1607 C CA . CYS A 1 202 ? 5.309 -1.418 -12.766 1 92.5 202 CYS A CA 1
ATOM 1608 C C . CYS A 1 202 ? 4.836 -0.08 -12.203 1 92.5 202 CYS A C 1
ATOM 1610 O O . CYS A 1 202 ? 5.648 0.813 -11.961 1 92.5 202 CYS A O 1
ATOM 1612 N N . LEU A 1 203 ? 3.58 0.026 -12.039 1 91.31 203 LEU A N 1
ATOM 1613 C CA . LEU A 1 203 ? 3.004 1.257 -11.508 1 91.31 203 LEU A CA 1
ATOM 1614 C C . LEU A 1 203 ? 3.566 1.57 -10.125 1 91.31 203 LEU A C 1
ATOM 1616 O O . LEU A 1 203 ? 4.062 2.674 -9.891 1 91.31 203 LEU A O 1
ATOM 1620 N N . HIS A 1 204 ? 3.59 0.665 -9.281 1 93.81 204 HIS A N 1
ATOM 1621 C CA . HIS A 1 204 ? 3.93 0.912 -7.887 1 93.81 204 HIS A CA 1
ATOM 1622 C C . HIS A 1 204 ? 5.441 1 -7.695 1 93.81 204 HIS A C 1
ATOM 1624 O O . HIS A 1 204 ? 5.918 1.683 -6.789 1 93.81 204 HIS A O 1
ATOM 1630 N N . ALA A 1 205 ? 6.172 0.335 -8.555 1 93.38 205 ALA A N 1
ATOM 1631 C CA . ALA A 1 205 ? 7.629 0.415 -8.469 1 93.38 205 ALA A CA 1
ATOM 1632 C C . ALA A 1 205 ? 8.141 1.735 -9.039 1 93.38 205 ALA A C 1
ATOM 1634 O O . ALA A 1 205 ? 9.328 2.041 -8.938 1 93.38 205 ALA A O 1
ATOM 1635 N N . GLY A 1 206 ? 7.258 2.561 -9.555 1 89.19 206 GLY A N 1
ATOM 1636 C CA . GLY A 1 206 ? 7.641 3.854 -10.102 1 89.19 206 GLY A CA 1
ATOM 1637 C C . GLY A 1 206 ? 8.352 3.746 -11.438 1 89.19 206 GLY A C 1
ATOM 1638 O O . GLY A 1 206 ? 9.219 4.566 -11.75 1 89.19 206 GLY A O 1
ATOM 1639 N N . LEU A 1 207 ? 8.242 2.752 -12.07 1 81.12 207 LEU A N 1
ATOM 1640 C CA . LEU A 1 207 ? 8.93 2.557 -13.344 1 81.12 207 LEU A CA 1
ATOM 1641 C C . LEU A 1 207 ? 8.094 3.105 -14.5 1 81.12 207 LEU A C 1
ATOM 1643 O O . LEU A 1 207 ? 8.508 3.043 -15.656 1 81.12 207 LEU A O 1
ATOM 1647 N N . GLY A 1 208 ? 7.266 4.215 -14.125 1 64.31 208 GLY A N 1
ATOM 1648 C CA . GLY A 1 208 ? 6.516 5.016 -15.078 1 64.31 208 GLY A CA 1
ATOM 1649 C C . GLY A 1 208 ? 5.43 4.234 -15.789 1 64.31 208 GLY A C 1
ATOM 1650 O O . GLY A 1 208 ? 5.395 3.004 -15.719 1 64.31 208 GLY A O 1
ATOM 1651 N N . ALA A 1 209 ? 4.445 4.961 -16.078 1 52.62 209 ALA A N 1
ATOM 1652 C CA . ALA A 1 209 ? 3.42 4.453 -17 1 52.62 209 ALA A CA 1
ATOM 1653 C C . ALA A 1 209 ? 4.043 3.908 -18.281 1 52.62 209 ALA A C 1
ATOM 1655 O O . ALA A 1 209 ? 3.338 3.389 -19.141 1 52.62 209 ALA A O 1
ATOM 1656 N N . SER A 1 210 ? 5.273 4.344 -18.438 1 43.84 210 SER A N 1
ATOM 1657 C CA . SER A 1 210 ? 5.957 3.846 -19.625 1 43.84 210 SER A CA 1
ATOM 1658 C C . SER A 1 210 ? 5.867 2.326 -19.719 1 43.84 210 SER A C 1
ATOM 1660 O O . SER A 1 210 ? 6.234 1.74 -20.734 1 43.84 210 SER A O 1
ATOM 1662 N N . GLY A 1 211 ? 5.836 1.737 -18.594 1 47.59 211 GLY A N 1
ATOM 1663 C CA . GLY A 1 211 ? 5.488 0.329 -18.688 1 47.59 211 GLY A CA 1
ATOM 1664 C C . GLY A 1 211 ? 4.277 0.073 -19.562 1 47.59 211 GLY A C 1
ATOM 1665 O O . GLY A 1 211 ? 3.822 -1.066 -19.688 1 47.59 211 GLY A O 1
ATOM 1666 N N . THR A 1 212 ? 3.738 1.28 -19.828 1 52.03 212 THR A N 1
ATOM 1667 C CA . THR A 1 212 ? 2.625 1.389 -20.75 1 52.03 212 THR A CA 1
ATOM 1668 C C . THR A 1 212 ? 2.996 0.791 -22.109 1 52.03 212 THR A C 1
ATOM 1670 O O . THR A 1 212 ? 2.266 0.958 -23.094 1 52.03 212 THR A O 1
ATOM 1673 N N . SER A 1 213 ? 4.129 0.189 -21.875 1 60.66 213 SER A N 1
ATOM 1674 C CA . SER A 1 213 ? 4.559 -0.358 -23.156 1 60.66 213 SER A CA 1
ATOM 1675 C C . SER A 1 213 ? 3.711 -1.56 -23.547 1 60.66 213 SER A C 1
ATOM 1677 O O . SER A 1 213 ? 3.541 -1.838 -24.734 1 60.66 213 SER A O 1
ATOM 1679 N N . VAL A 1 214 ? 3.113 -2.152 -22.453 1 78 214 VAL A N 1
ATOM 1680 C CA . VAL A 1 214 ? 2.311 -3.322 -22.797 1 78 214 VAL A CA 1
ATOM 1681 C C . VAL A 1 214 ? 0.861 -2.902 -23.031 1 78 214 VAL A C 1
ATOM 1683 O O . VAL A 1 214 ? 0.258 -2.225 -22.203 1 78 214 VAL A O 1
ATOM 1686 N N . ASP A 1 215 ? 0.479 -3.17 -24.156 1 86 215 ASP A N 1
ATOM 1687 C CA . ASP A 1 215 ? -0.89 -2.824 -24.516 1 86 215 ASP A CA 1
ATOM 1688 C C . ASP A 1 215 ? -1.844 -3.984 -24.25 1 86 215 ASP A C 1
ATOM 1690 O O . ASP A 1 215 ? -2.131 -4.785 -25.141 1 86 215 ASP A O 1
ATOM 1694 N N . ILE A 1 216 ? -2.387 -4.012 -23.109 1 88.06 216 ILE A N 1
ATOM 1695 C CA . ILE A 1 216 ? -3.246 -5.105 -22.656 1 88.06 216 ILE A CA 1
ATOM 1696 C C . ILE A 1 216 ? -4.574 -5.055 -23.422 1 88.06 216 ILE A C 1
ATOM 1698 O O . ILE A 1 216 ? -5.164 -6.098 -23.719 1 88.06 216 ILE A O 1
ATOM 1702 N N . ASP A 1 217 ? -5.004 -3.865 -23.812 1 87.5 217 ASP A N 1
ATOM 1703 C CA . ASP A 1 217 ? -6.258 -3.723 -24.547 1 87.5 217 ASP A CA 1
ATOM 1704 C C . ASP A 1 217 ? -6.199 -4.465 -25.875 1 87.5 217 ASP A C 1
ATOM 1706 O O . ASP A 1 217 ? -7.191 -5.059 -26.312 1 87.5 217 ASP A O 1
ATOM 1710 N N . ARG A 1 218 ? -5.07 -4.406 -26.453 1 88.31 218 ARG A N 1
ATOM 1711 C CA . ARG A 1 218 ? -4.91 -5.113 -27.703 1 88.31 218 ARG A CA 1
ATOM 1712 C C . ARG A 1 218 ? -4.93 -6.625 -27.5 1 88.31 218 ARG A C 1
ATOM 1714 O O . ARG A 1 218 ? -5.488 -7.363 -28.312 1 88.31 218 ARG A O 1
ATOM 1721 N N . PHE A 1 219 ? -4.301 -7.082 -26.422 1 90.88 219 PHE A N 1
ATOM 1722 C CA . PHE A 1 219 ? -4.375 -8.508 -26.109 1 90.88 219 PHE A CA 1
ATOM 1723 C C . PHE A 1 219 ? -5.82 -8.93 -25.875 1 90.88 219 PHE A C 1
ATOM 1725 O O . PHE A 1 219 ? -6.262 -9.961 -26.375 1 90.88 219 PHE A O 1
ATOM 1732 N N . LEU A 1 220 ? -6.527 -8.125 -25.172 1 92.19 220 LEU A N 1
ATOM 1733 C CA . LEU A 1 220 ? -7.922 -8.445 -24.875 1 92.19 220 LEU A CA 1
ATOM 1734 C C . LEU A 1 220 ? -8.742 -8.508 -26.156 1 92.19 220 LEU A C 1
ATOM 1736 O O . LEU A 1 220 ? -9.625 -9.359 -26.297 1 92.19 220 LEU A O 1
ATOM 1740 N N . ARG A 1 221 ? -8.359 -7.746 -27.078 1 89.69 221 ARG A N 1
ATOM 1741 C CA . ARG A 1 221 ? -9.125 -7.652 -28.312 1 89.69 221 ARG A CA 1
ATOM 1742 C C . ARG A 1 221 ? -8.797 -8.812 -29.25 1 89.69 221 ARG A C 1
ATOM 1744 O O . ARG A 1 221 ? -9.68 -9.312 -29.953 1 89.69 221 ARG A O 1
ATOM 1751 N N . PHE A 1 222 ? -7.578 -9.266 -29.219 1 90.88 222 PHE A N 1
ATOM 1752 C CA . PHE A 1 222 ? -7.172 -10.125 -30.312 1 90.88 222 PHE A CA 1
ATOM 1753 C C . PHE A 1 222 ? -6.816 -11.516 -29.812 1 90.88 222 PHE A C 1
ATOM 1755 O O . PHE A 1 222 ? -6.688 -12.453 -30.609 1 90.88 222 PHE A O 1
ATOM 1762 N N . TYR A 1 223 ? -6.652 -11.75 -28.5 1 93.75 223 TYR A N 1
ATOM 1763 C CA . TYR A 1 223 ? -6.297 -13.047 -27.938 1 93.75 223 TYR A CA 1
ATOM 1764 C C . TYR A 1 223 ? -7.492 -13.992 -27.969 1 93.75 223 TYR A C 1
ATOM 1766 O O . TYR A 1 223 ? -8.516 -13.727 -27.328 1 93.75 223 TYR A O 1
ATOM 1774 N N . ARG A 1 224 ? -7.379 -15.125 -28.859 1 93.69 224 ARG A N 1
ATOM 1775 C CA . ARG A 1 224 ? -8.508 -16.016 -29.078 1 93.69 224 ARG A CA 1
ATOM 1776 C C . ARG A 1 224 ? -8.047 -17.469 -29.203 1 93.69 224 ARG A C 1
ATOM 1778 O O . ARG A 1 224 ? -6.898 -17.719 -29.578 1 93.69 224 ARG A O 1
ATOM 1785 N N . PRO A 1 225 ? -9.039 -18.422 -28.844 1 94.56 225 PRO A N 1
ATOM 1786 C CA . PRO A 1 225 ? -8.719 -19.812 -29.172 1 94.56 225 PRO A CA 1
ATOM 1787 C C . PRO A 1 225 ? -8.695 -20.078 -30.672 1 94.56 225 PRO A C 1
ATOM 1789 O O . PRO A 1 225 ? -9.594 -19.641 -31.391 1 94.56 225 PRO A O 1
ATOM 1792 N N . PHE A 1 226 ? -7.703 -20.719 -31.125 1 92.81 226 PHE A N 1
ATOM 1793 C CA . PHE A 1 226 ? -7.57 -21.156 -32.5 1 92.81 226 PHE A CA 1
ATOM 1794 C C . PHE A 1 226 ? -7.059 -22.594 -32.562 1 92.81 226 PHE A C 1
ATOM 1796 O O . PHE A 1 226 ? -6.344 -23.047 -31.672 1 92.81 226 PHE A O 1
ATOM 1803 N N . LEU A 1 227 ? -7.445 -23.219 -33.562 1 90.81 227 LEU A N 1
ATOM 1804 C CA . LEU A 1 227 ? -7.02 -24.594 -33.781 1 90.81 227 LEU A CA 1
ATOM 1805 C C . LEU A 1 227 ? -5.621 -24.641 -34.375 1 90.81 227 LEU A C 1
ATOM 1807 O O . LEU A 1 227 ? -5.348 -23.984 -35.375 1 90.81 227 LEU A O 1
ATOM 1811 N N . HIS A 1 228 ? -4.789 -25.312 -33.688 1 90 228 HIS A N 1
ATOM 1812 C CA . HIS A 1 228 ? -3.426 -25.5 -34.156 1 90 228 HIS A CA 1
ATOM 1813 C C . HIS A 1 228 ? -3.104 -26.969 -34.344 1 90 228 HIS A C 1
ATOM 1815 O O . HIS A 1 228 ? -3.617 -27.828 -33.625 1 90 228 HIS A O 1
ATOM 1821 N N . THR A 1 229 ? -2.264 -27.281 -35.312 1 80.75 229 THR A N 1
ATOM 1822 C CA . THR A 1 229 ? -1.799 -28.641 -35.531 1 80.75 229 THR A CA 1
ATOM 1823 C C . THR A 1 229 ? -0.611 -28.953 -34.625 1 80.75 229 THR A C 1
ATOM 1825 O O . THR A 1 229 ? 0.345 -28.188 -34.562 1 80.75 229 THR A O 1
ATOM 1828 N N . ASP A 1 230 ? -0.866 -29.797 -33.625 1 64.44 230 ASP A N 1
ATOM 1829 C CA . ASP A 1 230 ? 0.212 -30.172 -32.719 1 64.44 230 ASP A CA 1
ATOM 1830 C C . ASP A 1 230 ? 1.16 -31.172 -33.375 1 64.44 230 ASP A C 1
ATOM 1832 O O . ASP A 1 230 ? 0.766 -32.281 -33.688 1 64.44 230 ASP A O 1
ATOM 1836 N N . LYS A 1 231 ? 2.318 -30.766 -34.031 1 54.31 231 LYS A N 1
ATOM 1837 C CA . LYS A 1 231 ? 3.25 -31.656 -34.719 1 54.31 231 LYS A CA 1
ATOM 1838 C C . LYS A 1 231 ? 4.027 -32.531 -33.719 1 54.31 231 LYS A C 1
ATOM 1840 O O . LYS A 1 231 ? 4.824 -33.375 -34.125 1 54.31 231 LYS A O 1
ATOM 1845 N N . ASP A 1 232 ? 4.152 -32.094 -32.531 1 50.16 232 ASP A N 1
ATOM 1846 C CA . ASP A 1 232 ? 5.039 -32.812 -31.625 1 50.16 232 ASP A CA 1
ATOM 1847 C C . ASP A 1 232 ? 4.516 -34.219 -31.344 1 50.16 232 ASP A C 1
ATOM 1849 O O . ASP A 1 232 ? 5.223 -35.031 -30.781 1 50.16 232 ASP A O 1
ATOM 1853 N N . LYS A 1 233 ? 3.281 -34.469 -31.328 1 46.97 233 LYS A N 1
ATOM 1854 C CA . LYS A 1 233 ? 2.895 -35.844 -31.047 1 46.97 233 LYS A CA 1
ATOM 1855 C C . LYS A 1 233 ? 3.084 -36.75 -32.281 1 46.97 233 LYS A C 1
ATOM 1857 O O . LYS A 1 233 ? 2.594 -36.438 -33.344 1 46.97 233 LYS A O 1
ATOM 1862 N N . GLY A 1 234 ? 4.234 -37.094 -32.594 1 39.66 234 GLY A N 1
ATOM 1863 C CA . GLY A 1 234 ? 4.719 -38.125 -33.531 1 39.66 234 GLY A CA 1
ATOM 1864 C C . GLY A 1 234 ? 3.602 -38.875 -34.219 1 39.66 234 GLY A C 1
ATOM 1865 O O . GLY A 1 234 ? 3.857 -39.812 -34.969 1 39.66 234 GLY A O 1
ATOM 1866 N N . ASP A 1 235 ? 2.502 -39.094 -33.594 1 42.16 235 ASP A N 1
ATOM 1867 C CA . ASP A 1 235 ? 1.616 -40.062 -34.188 1 42.16 235 ASP A CA 1
ATOM 1868 C C . ASP A 1 235 ? 1.027 -39.562 -35.5 1 42.16 235 ASP A C 1
ATOM 1870 O O . ASP A 1 235 ? 0.822 -38.344 -35.656 1 42.16 235 ASP A O 1
ATOM 1874 N N . GLU A 1 236 ? 1.088 -40.344 -36.594 1 45.16 236 GLU A N 1
ATOM 1875 C CA . GLU A 1 236 ? 0.535 -40.312 -37.969 1 45.16 236 GLU A CA 1
ATOM 1876 C C . GLU A 1 236 ? -0.755 -39.5 -38 1 45.16 236 GLU A C 1
ATOM 1878 O O . GLU A 1 236 ? -1.2 -39.062 -39.062 1 45.16 236 GLU A O 1
ATOM 1883 N N . ASN A 1 237 ? -1.615 -39.5 -36.969 1 47.59 237 ASN A N 1
ATOM 1884 C CA . ASN A 1 237 ? -2.887 -38.781 -37 1 47.59 237 ASN A CA 1
ATOM 1885 C C . ASN A 1 237 ? -2.752 -37.375 -36.438 1 47.59 237 ASN A C 1
ATOM 1887 O O . ASN A 1 237 ? -2.381 -37.188 -35.281 1 47.59 237 ASN A O 1
ATOM 1891 N N . GLU A 1 238 ? -2.426 -36.344 -37.25 1 55.91 238 GLU A N 1
ATOM 1892 C CA . GLU A 1 238 ? -2.385 -34.906 -37.031 1 55.91 238 GLU A CA 1
ATOM 1893 C C . GLU A 1 238 ? -3.393 -34.469 -35.969 1 55.91 238 GLU A C 1
ATOM 1895 O O . GLU A 1 238 ? -4.59 -34.375 -36.25 1 55.91 238 GLU A O 1
ATOM 1900 N N . SER A 1 239 ? -3.148 -34.625 -34.656 1 71 239 SER A N 1
ATOM 1901 C CA . SER A 1 239 ? -4.121 -34.219 -33.656 1 71 239 SER A CA 1
ATOM 1902 C C . SER A 1 239 ? -4.137 -32.688 -33.469 1 71 239 SER A C 1
ATOM 1904 O O . SER A 1 239 ? -3.082 -32.062 -33.406 1 71 239 SER A O 1
ATOM 1906 N N . LYS A 1 240 ? -5.258 -32.031 -33.812 1 83.88 240 LYS A N 1
ATOM 1907 C CA . LYS A 1 240 ? -5.512 -30.594 -33.656 1 83.88 240 LYS A CA 1
ATOM 1908 C C . LYS A 1 240 ? -6 -30.266 -32.25 1 83.88 240 LYS A C 1
ATOM 1910 O O . LYS A 1 240 ? -6.734 -31.047 -31.656 1 83.88 240 LYS A O 1
ATOM 1915 N N . CYS A 1 241 ? -5.316 -29.281 -31.719 1 88.44 241 CYS A N 1
ATOM 1916 C CA . CYS A 1 241 ? -5.707 -28.828 -30.391 1 88.44 241 CYS A CA 1
ATOM 1917 C C . CYS A 1 241 ? -5.977 -27.328 -30.375 1 88.44 241 CYS A C 1
ATOM 1919 O O . CYS A 1 241 ? -5.332 -26.562 -31.109 1 88.44 241 CYS A O 1
ATOM 1921 N N . TRP A 1 242 ? -6.93 -26.953 -29.578 1 92.06 242 TRP A N 1
ATOM 1922 C CA . TRP A 1 242 ? -7.258 -25.531 -29.422 1 92.06 242 TRP A CA 1
ATOM 1923 C C . TRP A 1 242 ? -6.316 -24.859 -28.438 1 92.06 242 TRP A C 1
ATOM 1925 O O . TRP A 1 242 ? -6.121 -25.344 -27.312 1 92.06 242 TRP A O 1
ATOM 1935 N N . HIS A 1 243 ? -5.695 -23.75 -28.875 1 93.69 243 HIS A N 1
ATOM 1936 C CA . HIS A 1 243 ? -4.812 -22.938 -28.031 1 93.69 243 HIS A CA 1
ATOM 1937 C C . HIS A 1 243 ? -5.199 -21.469 -28.078 1 93.69 243 HIS A C 1
ATOM 1939 O O . HIS A 1 243 ? -5.668 -20.984 -29.109 1 93.69 243 HIS A O 1
ATOM 1945 N N . LEU A 1 244 ? -5.023 -20.859 -26.922 1 95.38 244 LEU A N 1
ATOM 1946 C CA . LEU A 1 244 ? -5.102 -19.406 -26.984 1 95.38 244 LEU A CA 1
ATOM 1947 C C . LEU A 1 244 ? -4.012 -18.844 -27.891 1 95.38 244 LEU A C 1
ATOM 1949 O O . LEU A 1 244 ? -2.838 -19.203 -27.766 1 95.38 244 LEU A O 1
ATOM 1953 N N . SER A 1 245 ? -4.418 -18.016 -28.812 1 94.38 245 SER A N 1
ATOM 1954 C CA . SER A 1 245 ? -3.516 -17.562 -29.859 1 94.38 245 SER A CA 1
ATOM 1955 C C . SER A 1 245 ? -3.598 -16.047 -30.047 1 94.38 245 SER A C 1
ATOM 1957 O O . SER A 1 245 ? -4.68 -15.461 -29.953 1 94.38 245 SER A O 1
ATOM 1959 N N . PHE A 1 246 ? -2.488 -15.484 -30.375 1 93.62 246 PHE A N 1
ATOM 1960 C CA . PHE A 1 246 ? -2.398 -14.055 -30.641 1 93.62 246 PHE A CA 1
ATOM 1961 C C . PHE A 1 246 ? -2.561 -13.773 -32.125 1 93.62 246 PHE A C 1
ATOM 1963 O O . PHE A 1 246 ? -2.26 -14.633 -32.969 1 93.62 246 PHE A O 1
ATOM 1970 N N . ARG A 1 247 ? -3.045 -12.594 -32.375 1 91.56 247 ARG A N 1
ATOM 1971 C CA . ARG A 1 247 ? -2.951 -12.133 -33.75 1 91.56 247 ARG A CA 1
ATOM 1972 C C . ARG A 1 247 ? -1.502 -11.859 -34.125 1 91.56 247 ARG A C 1
ATOM 1974 O O . ARG A 1 247 ? -0.701 -11.43 -33.312 1 91.56 247 ARG A O 1
ATOM 1981 N N . ASP A 1 248 ? -1.206 -12.055 -35.344 1 88.88 248 ASP A N 1
ATOM 1982 C CA . ASP A 1 248 ? 0.168 -11.914 -35.812 1 88.88 248 ASP A CA 1
ATOM 1983 C C . ASP A 1 248 ? 0.706 -10.516 -35.531 1 88.88 248 ASP A C 1
ATOM 1985 O O . ASP A 1 248 ? 1.889 -10.344 -35.25 1 88.88 248 ASP A O 1
ATOM 1989 N N . THR A 1 249 ? -0.084 -9.5 -35.5 1 88.31 249 THR A N 1
ATOM 1990 C CA . THR A 1 249 ? 0.322 -8.109 -35.312 1 88.31 249 THR A CA 1
ATOM 1991 C C . THR A 1 249 ? 0.75 -7.863 -33.875 1 88.31 249 THR A C 1
ATOM 1993 O O . THR A 1 249 ? 1.35 -6.832 -33.562 1 88.31 249 THR A O 1
ATOM 1996 N N . GLU A 1 250 ? 0.485 -8.852 -33 1 90.62 250 GLU A N 1
ATOM 1997 C CA . GLU A 1 250 ? 0.732 -8.633 -31.562 1 90.62 250 GLU A CA 1
ATOM 1998 C C . GLU A 1 250 ? 2.088 -9.188 -31.156 1 90.62 250 GLU A C 1
ATOM 2000 O O . GLU A 1 250 ? 2.412 -9.219 -29.953 1 90.62 250 GLU A O 1
ATOM 2005 N N . LEU A 1 251 ? 2.855 -9.586 -32.094 1 86 251 LEU A N 1
ATOM 2006 C CA . LEU A 1 251 ? 4.141 -10.195 -31.781 1 86 251 LEU A CA 1
ATOM 2007 C C . LEU A 1 251 ? 5.035 -9.211 -31.031 1 86 251 LEU A C 1
ATOM 2009 O O . LEU A 1 251 ? 5.645 -9.57 -30.016 1 86 251 LEU A O 1
ATOM 2013 N N . GLU A 1 252 ? 5.105 -7.996 -31.516 1 83.56 252 GLU A N 1
ATOM 2014 C CA . GLU A 1 252 ? 5.93 -7 -30.844 1 83.56 252 GLU A CA 1
ATOM 2015 C C . GLU A 1 252 ? 5.438 -6.738 -29.422 1 83.56 252 GLU A C 1
ATOM 2017 O O . GLU A 1 252 ? 6.238 -6.574 -28.5 1 83.56 252 GLU A O 1
ATOM 2022 N N . ASN A 1 253 ? 4.191 -6.66 -29.266 1 89.31 253 ASN A N 1
ATOM 2023 C CA . ASN A 1 253 ? 3.588 -6.465 -27.953 1 89.31 253 ASN A CA 1
ATOM 2024 C C . ASN A 1 253 ? 3.945 -7.602 -27 1 89.31 253 ASN A C 1
ATOM 2026 O O . ASN A 1 253 ? 4.223 -7.367 -25.812 1 89.31 253 ASN A O 1
ATOM 2030 N N . LEU A 1 254 ? 3.92 -8.773 -27.547 1 89.06 254 LEU A N 1
ATOM 2031 C CA . LEU A 1 254 ? 4.289 -9.953 -26.781 1 89.06 254 LEU A CA 1
ATOM 2032 C C . LEU A 1 254 ? 5.738 -9.867 -26.312 1 89.06 254 LEU A C 1
ATOM 2034 O O . LEU A 1 254 ? 6.031 -10.109 -25.125 1 89.06 254 LEU A O 1
ATOM 2038 N N . LEU A 1 255 ? 6.59 -9.484 -27.141 1 83.75 255 LEU A N 1
ATOM 2039 C CA . LEU A 1 255 ? 8.008 -9.383 -26.812 1 83.75 255 LEU A CA 1
ATOM 2040 C C . LEU A 1 255 ? 8.25 -8.281 -25.781 1 83.75 255 LEU A C 1
ATOM 2042 O O . LEU A 1 255 ? 9.078 -8.438 -24.875 1 83.75 255 LEU A O 1
ATOM 2046 N N . ARG A 1 256 ? 7.523 -7.246 -25.906 1 84.62 256 ARG A N 1
ATOM 2047 C CA . ARG A 1 256 ? 7.641 -6.145 -24.953 1 84.62 256 ARG A CA 1
ATOM 2048 C C . ARG A 1 256 ? 7.188 -6.574 -23.562 1 84.62 256 ARG A C 1
ATOM 2050 O O . ARG A 1 256 ? 7.738 -6.113 -22.562 1 84.62 256 ARG A O 1
ATOM 2057 N N . THR A 1 257 ? 6.238 -7.398 -23.531 1 88.56 257 THR A N 1
ATOM 2058 C CA . THR A 1 257 ? 5.723 -7.883 -22.25 1 88.56 257 THR A CA 1
ATOM 2059 C C . THR A 1 257 ? 6.793 -8.672 -21.5 1 88.56 257 THR A C 1
ATOM 2061 O O . THR A 1 257 ? 7 -8.469 -20.312 1 88.56 257 THR A O 1
ATOM 2064 N N . PHE A 1 258 ? 7.414 -9.5 -22.172 1 85.5 258 PHE A N 1
ATOM 2065 C CA . PHE A 1 258 ? 8.43 -10.32 -21.516 1 85.5 258 PHE A CA 1
ATOM 2066 C C . PHE A 1 258 ? 9.672 -9.492 -21.203 1 85.5 258 PHE A C 1
ATOM 2068 O O . PHE A 1 258 ? 10.367 -9.75 -20.219 1 85.5 258 PHE A O 1
ATOM 2075 N N . SER A 1 259 ? 9.922 -8.484 -22.016 1 83.81 259 SER A N 1
ATOM 2076 C CA . SER A 1 259 ? 11 -7.547 -21.688 1 83.81 259 SER A CA 1
ATOM 2077 C C . SER A 1 259 ? 10.711 -6.801 -20.391 1 83.81 259 SER A C 1
ATOM 2079 O O . SER A 1 259 ? 11.617 -6.574 -19.578 1 83.81 259 SER A O 1
ATOM 2081 N N . LEU A 1 260 ? 9.469 -6.457 -20.266 1 87.5 260 LEU A N 1
ATOM 2082 C CA . LEU A 1 260 ? 9.055 -5.793 -19.031 1 87.5 260 LEU A CA 1
ATOM 2083 C C . LEU A 1 260 ? 9.234 -6.715 -17.828 1 87.5 260 LEU A C 1
ATOM 2085 O O . LEU A 1 260 ? 9.703 -6.277 -16.781 1 87.5 260 LEU A O 1
ATOM 2089 N N . ARG A 1 261 ? 8.867 -7.926 -18 1 89.69 261 ARG A N 1
ATOM 2090 C CA . ARG A 1 261 ? 9.047 -8.898 -16.922 1 89.69 261 ARG A CA 1
ATOM 2091 C C . ARG A 1 261 ? 10.516 -9.016 -16.531 1 89.69 261 ARG A C 1
ATOM 2093 O O . ARG A 1 261 ? 10.844 -9.039 -15.352 1 89.69 261 ARG A O 1
ATOM 2100 N N . GLN A 1 262 ? 11.32 -9.117 -17.516 1 84.44 262 GLN A N 1
ATOM 2101 C CA . GLN A 1 262 ? 12.758 -9.203 -17.25 1 84.44 262 GLN A CA 1
ATOM 2102 C C . GLN A 1 262 ? 13.258 -7.973 -16.516 1 84.44 262 GLN A C 1
ATOM 2104 O O . GLN A 1 262 ? 14.062 -8.086 -15.578 1 84.44 262 GLN A O 1
ATOM 2109 N N . HIS A 1 263 ? 12.781 -6.895 -16.922 1 86.31 263 HIS A N 1
ATOM 2110 C CA . HIS A 1 263 ? 13.172 -5.641 -16.281 1 86.31 263 HIS A CA 1
ATOM 2111 C C . HIS A 1 263 ? 12.766 -5.609 -14.82 1 86.31 263 HIS A C 1
ATOM 2113 O O . HIS A 1 263 ? 13.555 -5.215 -13.961 1 86.31 263 HIS A O 1
ATOM 2119 N N . LEU A 1 264 ? 11.609 -6.012 -14.57 1 90.56 264 LEU A N 1
ATOM 2120 C CA . LEU A 1 264 ? 11.109 -6.031 -13.203 1 90.56 264 LEU A CA 1
ATOM 2121 C C . LEU A 1 264 ? 11.898 -7.012 -12.344 1 90.56 264 LEU A C 1
ATOM 2123 O O . LEU A 1 264 ? 12.203 -6.723 -11.188 1 90.56 264 LEU A O 1
ATOM 2127 N N . HIS A 1 265 ? 12.234 -8.109 -12.867 1 89 265 HIS A N 1
ATOM 2128 C CA . HIS A 1 265 ? 13.008 -9.094 -12.117 1 89 265 HIS A CA 1
ATOM 2129 C C . HIS A 1 265 ? 14.398 -8.562 -11.789 1 89 265 HIS A C 1
ATOM 2131 O O . HIS A 1 265 ? 14.883 -8.727 -10.664 1 89 265 HIS A O 1
ATOM 2137 N N . GLN A 1 266 ? 14.977 -7.906 -12.688 1 83.69 266 GLN A N 1
ATOM 2138 C CA . GLN A 1 266 ? 16.344 -7.418 -12.508 1 83.69 266 GLN A CA 1
ATOM 2139 C C . GLN A 1 266 ? 16.375 -6.219 -11.562 1 83.69 266 GLN A C 1
ATOM 2141 O O . GLN A 1 266 ? 17.234 -6.133 -10.688 1 83.69 266 GLN A O 1
ATOM 2146 N N . LYS A 1 267 ? 15.391 -5.402 -11.695 1 87.94 267 LYS A N 1
ATOM 2147 C CA . LYS A 1 267 ? 15.477 -4.113 -11.008 1 87.94 267 LYS A CA 1
ATOM 2148 C C . LYS A 1 267 ? 14.734 -4.156 -9.672 1 87.94 267 LYS A C 1
ATOM 2150 O O . LYS A 1 267 ? 15.094 -3.434 -8.742 1 87.94 267 LYS A O 1
ATOM 2155 N N . VAL A 1 268 ? 13.727 -5.051 -9.625 1 93.56 268 VAL A N 1
ATOM 2156 C CA . VAL A 1 268 ? 12.867 -4.957 -8.445 1 93.56 268 VAL A CA 1
ATOM 2157 C C . VAL A 1 268 ? 12.906 -6.27 -7.672 1 93.56 268 VAL A C 1
ATOM 2159 O O . VAL A 1 268 ? 13.438 -6.324 -6.559 1 93.56 268 VAL A O 1
ATOM 2162 N N . TYR A 1 269 ? 12.516 -7.363 -8.297 1 93.62 269 TYR A N 1
ATOM 2163 C CA . TYR A 1 269 ? 12.305 -8.617 -7.586 1 93.62 269 TYR A CA 1
ATOM 2164 C C . TYR A 1 269 ? 13.617 -9.148 -7.02 1 93.62 269 TYR A C 1
ATOM 2166 O O . TYR A 1 269 ? 13.656 -9.672 -5.902 1 93.62 269 TYR A O 1
ATOM 2174 N N . GLN A 1 270 ? 14.688 -9.008 -7.777 1 91.81 270 GLN A N 1
ATOM 2175 C CA . GLN A 1 270 ? 15.961 -9.609 -7.395 1 91.81 270 GLN A CA 1
ATOM 2176 C C . GLN A 1 270 ? 16.984 -8.531 -7.039 1 91.81 270 GLN A C 1
ATOM 2178 O O . GLN A 1 270 ? 18.203 -8.773 -7.121 1 91.81 270 GLN A O 1
ATOM 2183 N N . HIS A 1 271 ? 16.484 -7.352 -6.762 1 92.62 271 HIS A N 1
ATOM 2184 C CA . HIS A 1 271 ? 17.391 -6.316 -6.266 1 92.62 271 HIS A CA 1
ATOM 2185 C C . HIS A 1 271 ? 18.219 -6.816 -5.082 1 92.62 271 HIS A C 1
ATOM 2187 O O . HIS A 1 271 ? 17.688 -7.508 -4.207 1 92.62 271 HIS A O 1
ATOM 2193 N N . LYS A 1 272 ? 19.469 -6.512 -5.031 1 92.5 272 LYS A N 1
ATOM 2194 C CA . LYS A 1 272 ? 20.406 -7.055 -4.043 1 92.5 272 LYS A CA 1
ATOM 2195 C C . LYS A 1 272 ? 19.953 -6.73 -2.623 1 92.5 272 LYS A C 1
ATOM 2197 O O . LYS A 1 272 ? 20.094 -7.547 -1.714 1 92.5 272 LYS A O 1
ATOM 2202 N N . THR A 1 273 ? 19.422 -5.488 -2.432 1 96 273 THR A N 1
ATOM 2203 C CA . THR A 1 273 ? 18.984 -5.09 -1.1 1 96 273 THR A CA 1
ATOM 2204 C C . THR A 1 273 ? 17.734 -5.855 -0.697 1 96 273 THR A C 1
ATOM 2206 O O . THR A 1 273 ? 17.547 -6.199 0.475 1 96 273 THR A O 1
ATOM 2209 N N . VAL A 1 274 ? 16.844 -6.16 -1.648 1 96.69 274 VAL A N 1
ATOM 2210 C CA . VAL A 1 274 ? 15.641 -6.957 -1.386 1 96.69 274 VAL A CA 1
ATOM 2211 C C . VAL A 1 274 ? 16.047 -8.375 -0.982 1 96.69 274 VAL A C 1
ATOM 2213 O O . VAL A 1 274 ? 15.508 -8.93 -0.023 1 96.69 274 VAL A O 1
ATOM 2216 N N . THR A 1 275 ? 17.047 -8.898 -1.703 1 96.12 275 THR A N 1
ATOM 2217 C CA . THR A 1 275 ? 17.5 -10.25 -1.404 1 96.12 275 THR A CA 1
ATOM 2218 C C . THR A 1 275 ? 18.172 -10.312 -0.034 1 96.12 275 THR A C 1
ATOM 2220 O O . THR A 1 275 ? 18.047 -11.305 0.685 1 96.12 275 THR A O 1
ATOM 2223 N N . ALA A 1 276 ? 18.906 -9.273 0.332 1 97 276 ALA A N 1
ATOM 2224 C CA . ALA A 1 276 ? 19.531 -9.211 1.654 1 97 276 ALA A CA 1
ATOM 2225 C C . ALA A 1 276 ? 18.469 -9.234 2.756 1 97 276 ALA A C 1
ATOM 2227 O O . ALA A 1 276 ? 18.578 -10.016 3.707 1 97 276 ALA A O 1
ATOM 2228 N N . ILE A 1 277 ? 17.469 -8.406 2.602 1 98.06 277 ILE A N 1
ATOM 2229 C CA . ILE A 1 277 ? 16.422 -8.32 3.607 1 98.06 277 ILE A CA 1
ATOM 2230 C C . ILE A 1 277 ? 15.641 -9.633 3.652 1 98.06 277 ILE A C 1
ATOM 2232 O O . ILE A 1 277 ? 15.258 -10.094 4.73 1 98.06 277 ILE A O 1
ATOM 2236 N N . SER A 1 278 ? 15.391 -10.195 2.473 1 97.75 278 SER A N 1
ATOM 2237 C CA . SER A 1 278 ? 14.727 -11.492 2.414 1 97.75 278 SER A CA 1
ATOM 2238 C C . SER A 1 278 ? 15.484 -12.539 3.217 1 97.75 278 SER A C 1
ATOM 2240 O O . SER A 1 278 ? 14.883 -13.305 3.975 1 97.75 278 SER A O 1
ATOM 2242 N N . ALA A 1 279 ? 16.797 -12.539 3.043 1 97.44 279 ALA A N 1
ATOM 2243 C CA . ALA A 1 279 ? 17.625 -13.5 3.773 1 97.44 279 ALA A CA 1
ATOM 2244 C C . ALA A 1 279 ? 17.547 -13.25 5.277 1 97.44 279 ALA A C 1
ATOM 2246 O O . ALA A 1 279 ? 17.484 -14.203 6.066 1 97.44 279 ALA A O 1
ATOM 2247 N N . MET A 1 280 ? 17.547 -12.023 5.652 1 98 280 MET A N 1
ATOM 2248 C CA . MET A 1 280 ? 17.484 -11.664 7.066 1 98 280 MET A CA 1
ATOM 2249 C C . MET A 1 280 ? 16.141 -12.094 7.668 1 98 280 MET A C 1
ATOM 2251 O O . MET A 1 280 ? 16.094 -12.594 8.797 1 98 280 MET A O 1
ATOM 2255 N N . ILE A 1 281 ? 15.062 -11.945 6.93 1 98.31 281 ILE A N 1
ATOM 2256 C CA . ILE A 1 281 ? 13.742 -12.352 7.398 1 98.31 281 ILE A CA 1
ATOM 2257 C C . ILE A 1 281 ? 13.688 -13.867 7.535 1 98.31 281 ILE A C 1
ATOM 2259 O O . ILE A 1 281 ? 13.164 -14.391 8.523 1 98.31 281 ILE A O 1
ATOM 2263 N N . ILE A 1 282 ? 14.242 -14.555 6.551 1 97.81 282 ILE A N 1
ATOM 2264 C CA . ILE A 1 282 ? 14.266 -16.016 6.617 1 97.81 282 ILE A CA 1
ATOM 2265 C C . ILE A 1 282 ? 15.047 -16.453 7.852 1 97.81 282 ILE A C 1
ATOM 2267 O O . ILE A 1 282 ? 14.617 -17.359 8.578 1 97.81 282 ILE A O 1
ATOM 2271 N N . ASP A 1 283 ? 16.219 -15.805 8.117 1 97.44 283 ASP A N 1
ATOM 2272 C CA . ASP A 1 283 ? 17 -16.125 9.305 1 97.44 283 ASP A CA 1
ATOM 2273 C C . ASP A 1 283 ? 16.188 -15.891 10.578 1 97.44 283 ASP A C 1
ATOM 2275 O O . ASP A 1 283 ? 16.25 -16.703 11.516 1 97.44 283 ASP A O 1
ATOM 2279 N N . ALA A 1 284 ? 15.445 -14.836 10.617 1 97.81 284 ALA A N 1
ATOM 2280 C CA . ALA A 1 284 ? 14.609 -14.539 11.781 1 97.81 284 ALA A CA 1
ATOM 2281 C C . ALA A 1 284 ? 13.516 -15.586 11.953 1 97.81 284 ALA A C 1
ATOM 2283 O O . ALA A 1 284 ? 13.234 -16.016 13.07 1 97.81 284 ALA A O 1
ATOM 2284 N N . LEU A 1 285 ? 12.898 -15.977 10.859 1 97.88 285 LEU A N 1
ATOM 2285 C CA . LEU A 1 285 ? 11.844 -16.984 10.906 1 97.88 285 LEU A CA 1
ATOM 2286 C C . LEU A 1 285 ? 12.398 -18.328 11.375 1 97.88 285 LEU A C 1
ATOM 2288 O O . LEU A 1 285 ? 11.734 -19.062 12.109 1 97.88 285 LEU A O 1
ATOM 2292 N N . GLU A 1 286 ? 13.625 -18.625 10.914 1 97.25 286 GLU A N 1
ATOM 2293 C CA . GLU A 1 286 ? 14.266 -19.859 11.367 1 97.25 286 GLU A CA 1
ATOM 2294 C C . GLU A 1 286 ? 14.492 -19.844 12.875 1 97.25 286 GLU A C 1
ATOM 2296 O O . GLU A 1 286 ? 14.344 -20.875 13.547 1 97.25 286 GLU A O 1
ATOM 2301 N N . LEU A 1 287 ? 14.844 -18.719 13.391 1 95.75 287 LEU A N 1
ATOM 2302 C CA . LEU A 1 287 ? 15.094 -18.562 14.812 1 95.75 287 LEU A CA 1
ATOM 2303 C C . LEU A 1 287 ? 13.812 -18.781 15.617 1 95.75 287 LEU A C 1
ATOM 2305 O O . LEU A 1 287 ? 13.844 -19.391 16.688 1 95.75 287 LEU A O 1
ATOM 2309 N N . ILE A 1 288 ? 12.641 -18.391 15.07 1 95.69 288 ILE A N 1
ATOM 2310 C CA . ILE A 1 288 ? 11.43 -18.438 15.875 1 95.69 288 ILE A CA 1
ATOM 2311 C C . ILE A 1 288 ? 10.617 -19.688 15.531 1 95.69 288 ILE A C 1
ATOM 2313 O O . ILE A 1 288 ? 9.625 -20 16.203 1 95.69 288 ILE A O 1
ATOM 2317 N N . GLU A 1 289 ? 10.977 -20.438 14.531 1 95.69 289 GLU A N 1
ATOM 2318 C CA . GLU A 1 289 ? 10.258 -21.625 14.062 1 95.69 289 GLU A CA 1
ATOM 2319 C C . GLU A 1 289 ? 10.008 -22.609 15.203 1 95.69 289 GLU A C 1
ATOM 2321 O O . GLU A 1 289 ? 8.883 -23.094 15.375 1 95.69 289 GLU A O 1
ATOM 2326 N N . PRO A 1 290 ? 11.008 -22.828 16.094 1 92.94 290 PRO A N 1
ATOM 2327 C CA . PRO A 1 290 ? 10.758 -23.781 17.172 1 92.94 290 PRO A CA 1
ATOM 2328 C C . PRO A 1 290 ? 9.734 -23.266 18.188 1 92.94 290 PRO A C 1
ATOM 2330 O O . PRO A 1 290 ? 9.156 -24.062 18.938 1 92.94 290 PRO A O 1
ATOM 2333 N N . VAL A 1 291 ? 9.492 -22.031 18.125 1 91.44 291 VAL A N 1
ATOM 2334 C CA . VAL A 1 291 ? 8.586 -21.406 19.094 1 91.44 291 VAL A CA 1
ATOM 2335 C C . VAL A 1 291 ? 7.172 -21.359 18.5 1 91.44 291 VAL A C 1
ATOM 2337 O O . VAL A 1 291 ? 6.203 -21.703 19.188 1 91.44 291 VAL A O 1
ATOM 2340 N N . LEU A 1 292 ? 7.031 -20.984 17.25 1 92.56 292 LEU A N 1
ATOM 2341 C CA . LEU A 1 292 ? 5.73 -20.703 16.656 1 92.56 292 LEU A CA 1
ATOM 2342 C C . LEU A 1 292 ? 5.258 -21.844 15.781 1 92.56 292 LEU A C 1
ATOM 2344 O O . LEU A 1 292 ? 4.086 -21.906 15.406 1 92.56 292 LEU A O 1
ATOM 2348 N N . ASN A 1 293 ? 6.102 -22.766 15.383 1 94.38 293 ASN A N 1
ATOM 2349 C CA . ASN A 1 293 ? 5.773 -23.906 14.547 1 94.38 293 ASN A CA 1
ATOM 2350 C C . ASN A 1 293 ? 5.07 -23.484 13.266 1 94.38 293 ASN A C 1
ATOM 2352 O O . ASN A 1 293 ? 3.996 -24 12.938 1 94.38 293 ASN A O 1
ATOM 2356 N N . LEU A 1 294 ? 5.66 -22.609 12.617 1 96.81 294 LEU A N 1
ATOM 2357 C CA . LEU A 1 294 ? 5.074 -21.984 11.43 1 96.81 294 LEU A CA 1
ATOM 2358 C C . LEU A 1 294 ? 4.98 -22.984 10.281 1 96.81 294 LEU A C 1
ATOM 2360 O O . LEU A 1 294 ? 3.992 -22.984 9.547 1 96.81 294 LEU A O 1
ATOM 2364 N N . ARG A 1 295 ? 6 -23.828 10.109 1 97.62 295 ARG A N 1
ATOM 2365 C CA . ARG A 1 295 ? 5.977 -24.828 9.039 1 97.62 295 ARG A CA 1
ATOM 2366 C C . ARG A 1 295 ? 4.855 -25.828 9.266 1 97.62 295 ARG A C 1
ATOM 2368 O O . ARG A 1 295 ? 4.148 -26.203 8.32 1 97.62 295 ARG A O 1
ATOM 2375 N N . SER A 1 296 ? 4.676 -26.203 10.484 1 96.5 296 SER A N 1
ATOM 2376 C CA . SER A 1 296 ? 3.605 -27.156 10.805 1 96.5 296 SER A CA 1
ATOM 2377 C C . SER A 1 296 ? 2.234 -26.547 10.523 1 96.5 296 SER A C 1
ATOM 2379 O O . SER A 1 296 ? 1.359 -27.203 9.961 1 96.5 296 SER A O 1
ATOM 2381 N N . ILE A 1 297 ? 2.072 -25.359 10.93 1 96.81 297 ILE A N 1
ATOM 2382 C CA . ILE A 1 297 ? 0.818 -24.656 10.703 1 96.81 297 ILE A CA 1
ATOM 2383 C C . ILE A 1 297 ? 0.524 -24.594 9.211 1 96.81 297 ILE A C 1
ATOM 2385 O O . ILE A 1 297 ? -0.601 -24.859 8.781 1 96.81 297 ILE A O 1
ATOM 2389 N N . SER A 1 298 ? 1.515 -24.297 8.391 1 97.94 298 SER A N 1
ATOM 2390 C CA . SER A 1 298 ? 1.357 -24.156 6.949 1 97.94 298 SER A CA 1
ATOM 2391 C C . SER A 1 298 ? 1.075 -25.516 6.297 1 97.94 298 SER A C 1
ATOM 2393 O O . SER A 1 298 ? 0.25 -25.609 5.387 1 97.94 298 SER A O 1
ATOM 2395 N N . MET A 1 299 ? 1.747 -26.5 6.773 1 97.5 299 MET A N 1
ATOM 2396 C CA . MET A 1 299 ? 1.544 -27.844 6.219 1 97.5 299 MET A CA 1
ATOM 2397 C C . MET A 1 299 ? 0.164 -28.375 6.582 1 97.5 299 MET A C 1
ATOM 2399 O O . MET A 1 299 ? -0.454 -29.094 5.793 1 97.5 299 MET A O 1
ATOM 2403 N N . GLU A 1 300 ? -0.263 -28.062 7.793 1 97.5 300 GLU A N 1
ATOM 2404 C CA . GLU A 1 300 ? -1.625 -28.422 8.164 1 97.5 300 GLU A CA 1
ATOM 2405 C C . GLU A 1 300 ? -2.646 -27.797 7.227 1 97.5 300 GLU A C 1
ATOM 2407 O O . GLU A 1 300 ? -3.631 -28.438 6.852 1 97.5 300 GLU A O 1
ATOM 2412 N N . ALA A 1 301 ? -2.414 -26.594 6.922 1 97.94 301 ALA A N 1
ATOM 2413 C CA . ALA A 1 301 ? -3.283 -25.906 5.961 1 97.94 301 ALA A CA 1
ATOM 2414 C C . ALA A 1 301 ? -3.191 -26.562 4.582 1 97.94 301 ALA A C 1
ATOM 2416 O O . ALA A 1 301 ? -4.203 -26.703 3.889 1 97.94 301 ALA A O 1
ATOM 2417 N N . PHE A 1 302 ? -2.006 -26.984 4.176 1 97.94 302 PHE A N 1
ATOM 2418 C CA . PHE A 1 302 ? -1.745 -27.609 2.881 1 97.94 302 PHE A CA 1
ATOM 2419 C C . PHE A 1 302 ? -2.438 -28.969 2.777 1 97.94 302 PHE A C 1
ATOM 2421 O O . PHE A 1 302 ? -3.064 -29.266 1.763 1 97.94 302 PHE A O 1
ATOM 2428 N N . LYS A 1 303 ? -2.35 -29.719 3.768 1 96.69 303 LYS A N 1
ATOM 2429 C CA . LYS A 1 303 ? -2.947 -31.062 3.77 1 96.69 303 LYS A CA 1
ATOM 2430 C C . LYS A 1 303 ? -4.453 -30.984 4.004 1 96.69 303 LYS A C 1
ATOM 2432 O O . LYS A 1 303 ? -5.215 -31.766 3.434 1 96.69 303 LYS A O 1
ATOM 2437 N N . CYS A 1 304 ? -4.832 -29.984 4.832 1 95.5 304 CYS A N 1
ATOM 2438 C CA . CYS A 1 304 ? -6.227 -29.672 5.137 1 95.5 304 CYS A CA 1
ATOM 2439 C C . CYS A 1 304 ? -6.996 -30.938 5.496 1 95.5 304 CYS A C 1
ATOM 2441 O O . CYS A 1 304 ? -8.039 -31.219 4.902 1 95.5 304 CYS A O 1
ATOM 2443 N N . GLN A 1 305 ? -6.613 -31.656 6.484 1 88.94 305 GLN A N 1
ATOM 2444 C CA . GLN A 1 305 ? -7.203 -32.938 6.879 1 88.94 305 GLN A CA 1
ATOM 2445 C C . GLN A 1 305 ? -8.422 -32.719 7.77 1 88.94 305 GLN A C 1
ATOM 2447 O O . GLN A 1 305 ? -9.312 -33.562 7.824 1 88.94 305 GLN A O 1
ATOM 2452 N N . ASN A 1 306 ? -8.383 -31.5 8.445 1 89.19 306 ASN A N 1
ATOM 2453 C CA . ASN A 1 306 ? -9.477 -31.172 9.352 1 89.19 306 ASN A CA 1
ATOM 2454 C C . ASN A 1 306 ? -10.07 -29.797 9.047 1 89.19 306 ASN A C 1
ATOM 2456 O O . ASN A 1 306 ? -9.414 -28.969 8.414 1 89.19 306 ASN A O 1
ATOM 2460 N N . PRO A 1 307 ? -11.258 -29.625 9.453 1 83.19 307 PRO A N 1
ATOM 2461 C CA . PRO A 1 307 ? -11.898 -28.328 9.195 1 83.19 307 PRO A CA 1
ATOM 2462 C C . PRO A 1 307 ? -11.148 -27.172 9.828 1 83.19 307 PRO A C 1
ATOM 2464 O O . PRO A 1 307 ? -11.211 -26.047 9.328 1 83.19 307 PRO A O 1
ATOM 2467 N N . ASP A 1 308 ? -10.422 -27.453 10.875 1 90.44 308 ASP A N 1
ATOM 2468 C CA . ASP A 1 308 ? -9.758 -26.391 11.609 1 90.44 308 ASP A CA 1
ATOM 2469 C C . ASP A 1 308 ? -8.32 -26.203 11.125 1 90.44 308 ASP A C 1
ATOM 2471 O O . ASP A 1 308 ? -7.594 -25.344 11.633 1 90.44 308 ASP A O 1
ATOM 2475 N N . SER A 1 309 ? -7.977 -26.969 10.125 1 91.38 309 SER A N 1
ATOM 2476 C CA . SER A 1 309 ? -6.598 -26.984 9.648 1 91.38 309 SER A CA 1
ATOM 2477 C C . SER A 1 309 ? -6.16 -25.625 9.141 1 91.38 309 SER A C 1
ATOM 2479 O O . SER A 1 309 ? -4.973 -25.297 9.172 1 91.38 309 SER A O 1
ATOM 2481 N N . LEU A 1 310 ? -7.145 -24.844 8.727 1 96.44 310 LEU A N 1
ATOM 2482 C CA . LEU A 1 310 ? -6.812 -23.562 8.094 1 96.44 310 LEU A CA 1
ATOM 2483 C C . LEU A 1 310 ? -6.773 -22.438 9.125 1 96.44 310 LEU A C 1
ATOM 2485 O O . LEU A 1 310 ? -6.242 -21.359 8.852 1 96.44 310 LEU A O 1
ATOM 2489 N N . ASN A 1 311 ? -7.293 -22.641 10.328 1 93.5 311 ASN A N 1
ATOM 2490 C CA . ASN A 1 311 ? -7.578 -21.594 11.289 1 93.5 311 ASN A CA 1
ATOM 2491 C C . ASN A 1 311 ? -6.312 -20.828 11.68 1 93.5 311 ASN A C 1
ATOM 2493 O O . ASN A 1 311 ? -6.277 -19.609 11.633 1 93.5 311 ASN A O 1
ATOM 2497 N N . ASP A 1 312 ? -5.328 -21.562 12.039 1 94.25 312 ASP A N 1
ATOM 2498 C CA . ASP A 1 312 ? -4.102 -20.906 12.492 1 94.25 312 ASP A CA 1
ATOM 2499 C C . ASP A 1 312 ? -3.365 -20.25 11.328 1 94.25 312 ASP A C 1
ATOM 2501 O O . ASP A 1 312 ? -2.76 -19.188 11.492 1 94.25 312 ASP A O 1
ATOM 2505 N N . PHE A 1 313 ? -3.404 -20.891 10.164 1 96.94 313 PHE A N 1
ATOM 2506 C CA . PHE A 1 313 ? -2.742 -20.344 8.984 1 96.94 313 PHE A CA 1
ATOM 2507 C C . PHE A 1 313 ? -3.352 -19 8.594 1 96.94 313 PHE A C 1
ATOM 2509 O O . PHE A 1 313 ? -2.631 -18.062 8.234 1 96.94 313 PHE A O 1
ATOM 2516 N N . LEU A 1 314 ? -4.629 -18.906 8.68 1 96.5 314 LEU A N 1
ATOM 2517 C CA . LEU A 1 314 ? -5.352 -17.719 8.219 1 96.5 314 LEU A CA 1
ATOM 2518 C C . LEU A 1 314 ? -5.117 -16.547 9.156 1 96.5 314 LEU A C 1
ATOM 2520 O O . LEU A 1 314 ? -5.438 -15.398 8.82 1 96.5 314 LEU A O 1
ATOM 2524 N N . LYS A 1 315 ? -4.488 -16.75 10.281 1 93.81 315 LYS A N 1
ATOM 2525 C CA . LYS A 1 315 ? -4.133 -15.664 11.203 1 93.81 315 LYS A CA 1
ATOM 2526 C C . LYS A 1 315 ? -2.793 -15.039 10.828 1 93.81 315 LYS A C 1
ATOM 2528 O O . LYS A 1 315 ? -2.432 -13.977 11.344 1 93.81 315 LYS A O 1
ATOM 2533 N N . LEU A 1 316 ? -2.123 -15.688 9.906 1 94.88 316 LEU A N 1
ATOM 2534 C CA . LEU A 1 316 ? -0.783 -15.234 9.547 1 94.88 316 LEU A CA 1
ATOM 2535 C C . LEU A 1 316 ? -0.837 -14.242 8.391 1 94.88 316 LEU A C 1
ATOM 2537 O O . LEU A 1 316 ? -1.496 -14.492 7.375 1 94.88 316 LEU A O 1
ATOM 2541 N N . HIS A 1 317 ? -0.263 -13.195 8.516 1 94.88 317 HIS A N 1
ATOM 2542 C CA . HIS A 1 317 ? -0.072 -12.203 7.465 1 94.88 317 HIS A CA 1
ATOM 2543 C C . HIS A 1 317 ? 1.167 -11.352 7.73 1 94.88 317 HIS A C 1
ATOM 2545 O O . HIS A 1 317 ? 1.942 -11.648 8.641 1 94.88 317 HIS A O 1
ATOM 2551 N N . ASP A 1 318 ? 1.467 -10.281 7.066 1 96.44 318 ASP A N 1
ATOM 2552 C CA . ASP A 1 318 ? 2.752 -9.594 7.027 1 96.44 318 ASP A CA 1
ATOM 2553 C C . ASP A 1 318 ? 3.047 -8.898 8.352 1 96.44 318 ASP A C 1
ATOM 2555 O O . ASP A 1 318 ? 4.191 -8.531 8.625 1 96.44 318 ASP A O 1
ATOM 2559 N N . SER A 1 319 ? 2.051 -8.695 9.203 1 92.62 319 SER A N 1
ATOM 2560 C CA . SER A 1 319 ? 2.279 -8.055 10.492 1 92.62 319 SER A CA 1
ATOM 2561 C C . SER A 1 319 ? 3.17 -8.914 11.383 1 92.62 319 SER A C 1
ATOM 2563 O O . SER A 1 319 ? 3.645 -8.453 12.43 1 92.62 319 SER A O 1
ATOM 2565 N N . LEU A 1 320 ? 3.375 -10.156 10.938 1 93.94 320 LEU A N 1
ATOM 2566 C CA . LEU A 1 320 ? 4.254 -11.062 11.664 1 93.94 320 LEU A CA 1
ATOM 2567 C C . LEU A 1 320 ? 5.617 -10.414 11.914 1 93.94 320 LEU A C 1
ATOM 2569 O O . LEU A 1 320 ? 6.242 -10.648 12.945 1 93.94 320 LEU A O 1
ATOM 2573 N N . LEU A 1 321 ? 6.09 -9.594 10.969 1 95 321 LEU A N 1
ATOM 2574 C CA . LEU A 1 321 ? 7.359 -8.891 11.109 1 95 321 LEU A CA 1
ATOM 2575 C C . LEU A 1 321 ? 7.379 -8.047 12.375 1 95 321 LEU A C 1
ATOM 2577 O O . LEU A 1 321 ? 8.328 -8.117 13.156 1 95 321 LEU A O 1
ATOM 2581 N N . TRP A 1 322 ? 6.367 -7.344 12.609 1 92.81 322 TRP A N 1
ATOM 2582 C CA . TRP A 1 322 ? 6.285 -6.441 13.758 1 92.81 322 TRP A CA 1
ATOM 2583 C C . TRP A 1 322 ? 5.988 -7.211 15.039 1 92.81 322 TRP A C 1
ATOM 2585 O O . TRP A 1 322 ? 6.414 -6.805 16.125 1 92.81 322 TRP A O 1
ATOM 2595 N N . ASP A 1 323 ? 5.277 -8.375 14.875 1 91.75 323 ASP A N 1
ATOM 2596 C CA . ASP A 1 323 ? 5.098 -9.25 16.031 1 91.75 323 ASP A CA 1
ATOM 2597 C C . ASP A 1 323 ? 6.441 -9.766 16.547 1 91.75 323 ASP A C 1
ATOM 2599 O O . ASP A 1 323 ? 6.648 -9.852 17.75 1 91.75 323 ASP A O 1
ATOM 2603 N N . ILE A 1 324 ? 7.27 -10.094 15.656 1 94.06 324 ILE A N 1
ATOM 2604 C CA . ILE A 1 324 ? 8.602 -10.539 16.031 1 94.06 324 ILE A CA 1
ATOM 2605 C C . ILE A 1 324 ? 9.375 -9.383 16.656 1 94.06 324 ILE A C 1
ATOM 2607 O O . ILE A 1 324 ? 9.969 -9.539 17.734 1 94.06 324 ILE A O 1
ATOM 2611 N N . PHE A 1 325 ? 9.359 -8.234 16.141 1 94.75 325 PHE A N 1
ATOM 2612 C CA . PHE A 1 325 ? 10.109 -7.074 16.594 1 94.75 325 PHE A CA 1
ATOM 2613 C C . PHE A 1 325 ? 9.711 -6.699 18.016 1 94.75 325 PHE A C 1
ATOM 2615 O O . PHE A 1 325 ? 10.57 -6.477 18.875 1 94.75 325 PHE A O 1
ATOM 2622 N N . TYR A 1 326 ? 8.383 -6.73 18.25 1 89.44 326 TYR A N 1
ATOM 2623 C CA . TYR A 1 326 ? 7.902 -6.277 19.562 1 89.44 326 TYR A CA 1
ATOM 2624 C C . TYR A 1 326 ? 7.691 -7.453 20.5 1 89.44 326 TYR A C 1
ATOM 2626 O O . TYR A 1 326 ? 7.352 -7.266 21.672 1 89.44 326 TYR A O 1
ATOM 2634 N N . GLY A 1 327 ? 7.922 -8.625 20.016 1 86.44 327 GLY A N 1
ATOM 2635 C CA . GLY A 1 327 ? 7.668 -9.797 20.844 1 86.44 327 GLY A CA 1
ATOM 2636 C C . GLY A 1 327 ? 6.219 -9.922 21.266 1 86.44 327 GLY A C 1
ATOM 2637 O O . GLY A 1 327 ? 5.926 -10.117 22.453 1 86.44 327 GLY A O 1
ATOM 2638 N N . ARG A 1 328 ? 5.332 -9.805 20.297 1 80.25 328 ARG A N 1
ATOM 2639 C CA . ARG A 1 328 ? 3.898 -9.797 20.562 1 80.25 328 ARG A CA 1
ATOM 2640 C C . ARG A 1 328 ? 3.275 -11.148 20.219 1 80.25 328 ARG A C 1
ATOM 2642 O O . ARG A 1 328 ? 3.969 -12.062 19.766 1 80.25 328 ARG A O 1
ATOM 2649 N N . GLY A 1 329 ? 2.029 -11.242 20.562 1 69.56 329 GLY A N 1
ATOM 2650 C CA . GLY A 1 329 ? 1.291 -12.461 20.266 1 69.56 329 GLY A CA 1
ATOM 2651 C C . GLY A 1 329 ? 1.766 -13.648 21.078 1 69.56 329 GLY A C 1
ATOM 2652 O O . GLY A 1 329 ? 1.993 -13.539 22.281 1 69.56 329 GLY A O 1
ATOM 2653 N N . SER A 1 330 ? 1.94 -14.773 20.344 1 68.25 330 SER A N 1
ATOM 2654 C CA . SER A 1 330 ? 2.359 -16.016 20.984 1 68.25 330 SER A CA 1
ATOM 2655 C C . SER A 1 330 ? 3.779 -15.906 21.531 1 68.25 330 SER A C 1
ATOM 2657 O O . SER A 1 330 ? 4.16 -16.641 22.438 1 68.25 330 SER A O 1
ATOM 2659 N N . LEU A 1 331 ? 4.449 -14.992 21.016 1 76.06 331 LEU A N 1
ATOM 2660 C CA . LEU A 1 331 ? 5.84 -14.836 21.438 1 76.06 331 LEU A CA 1
ATOM 2661 C C . LEU A 1 331 ? 5.926 -14.234 22.828 1 76.06 331 LEU A C 1
ATOM 2663 O O . LEU A 1 331 ? 6.914 -14.438 23.547 1 76.06 331 LEU A O 1
ATOM 2667 N N . SER A 1 332 ? 4.891 -13.477 23.141 1 73.56 332 SER A N 1
ATOM 2668 C CA . SER A 1 332 ? 4.902 -12.812 24.438 1 73.56 332 SER A CA 1
ATOM 2669 C C . SER A 1 332 ? 4.684 -13.805 25.578 1 73.56 332 SER A C 1
ATOM 2671 O O . SER A 1 332 ? 4.988 -13.508 26.734 1 73.56 332 SER A O 1
ATOM 2673 N N . LYS A 1 333 ? 4.223 -14.984 25.234 1 74.75 333 LYS A N 1
ATOM 2674 C CA . LYS A 1 333 ? 3.861 -15.969 26.25 1 74.75 333 LYS A CA 1
ATOM 2675 C C . LYS A 1 333 ? 5.012 -16.938 26.516 1 74.75 333 LYS A C 1
ATOM 2677 O O . LYS A 1 333 ? 4.93 -17.781 27.406 1 74.75 333 LYS A O 1
ATOM 2682 N N . VAL A 1 334 ? 6.027 -16.766 25.797 1 78.81 334 VAL A N 1
ATOM 2683 C CA . VAL A 1 334 ? 7.133 -17.719 25.891 1 78.81 334 VAL A CA 1
ATOM 2684 C C . VAL A 1 334 ? 8 -17.375 27.094 1 78.81 334 VAL A C 1
ATOM 2686 O O . VAL A 1 334 ? 8.453 -16.234 27.25 1 78.81 334 VAL A O 1
ATOM 2689 N N . THR A 1 335 ? 8.086 -18.406 27.953 1 77.31 335 THR A N 1
ATOM 2690 C CA . THR A 1 335 ? 8.891 -18.203 29.141 1 77.31 335 THR A CA 1
ATOM 2691 C C . THR A 1 335 ? 10.047 -19.203 29.203 1 77.31 335 THR A C 1
ATOM 2693 O O . THR A 1 335 ? 10.945 -19.078 30.031 1 77.31 335 THR A O 1
ATOM 2696 N N . SER A 1 336 ? 10.023 -20.047 28.266 1 83.06 336 SER A N 1
ATOM 2697 C CA . SER A 1 336 ? 11.062 -21.062 28.297 1 83.06 336 SER A CA 1
ATOM 2698 C C . SER A 1 336 ? 12.438 -20.453 28.047 1 83.06 336 SER A C 1
ATOM 2700 O O . SER A 1 336 ? 12.609 -19.656 27.125 1 83.06 336 SER A O 1
ATOM 2702 N N . LYS A 1 337 ? 13.328 -20.797 28.828 1 84.88 337 LYS A N 1
ATOM 2703 C CA . LYS A 1 337 ? 14.695 -20.297 28.766 1 84.88 337 LYS A CA 1
ATOM 2704 C C . LYS A 1 337 ? 15.359 -20.688 27.438 1 84.88 337 LYS A C 1
ATOM 2706 O O . LYS A 1 337 ? 16.281 -20 26.984 1 84.88 337 LYS A O 1
ATOM 2711 N N . ASP A 1 338 ? 14.859 -21.703 26.891 1 86.88 338 ASP A N 1
ATOM 2712 C CA . ASP A 1 338 ? 15.469 -22.188 25.641 1 86.88 338 ASP A CA 1
ATOM 2713 C C . ASP A 1 338 ? 15.023 -21.344 24.453 1 86.88 338 ASP A C 1
ATOM 2715 O O . ASP A 1 338 ? 15.773 -21.188 23.484 1 86.88 338 ASP A O 1
ATOM 2719 N N . PHE A 1 339 ? 13.898 -20.734 24.594 1 90 339 PHE A N 1
ATOM 2720 C CA . PHE A 1 339 ? 13.336 -20.047 23.438 1 90 339 PHE A CA 1
ATOM 2721 C C . PHE A 1 339 ? 13.625 -18.547 23.516 1 90 339 PHE A C 1
ATOM 2723 O O . PHE A 1 339 ? 13.648 -17.859 22.5 1 90 339 PHE A O 1
ATOM 2730 N N . LEU A 1 340 ? 13.898 -18.078 24.656 1 91.12 340 LEU A N 1
ATOM 2731 C CA . LEU A 1 340 ? 14.039 -16.656 24.875 1 91.12 340 LEU A CA 1
ATOM 2732 C C . LEU A 1 340 ? 15.219 -16.094 24.078 1 91.12 340 LEU A C 1
ATOM 2734 O O . LEU A 1 340 ? 15.094 -15.055 23.422 1 91.12 340 LEU A O 1
ATOM 2738 N N . PRO A 1 341 ? 16.359 -16.797 24.141 1 92.56 341 PRO A N 1
ATOM 2739 C CA . PRO A 1 341 ? 17.484 -16.266 23.359 1 92.56 341 PRO A CA 1
ATOM 2740 C C . PRO A 1 341 ? 17.188 -16.203 21.859 1 92.56 341 PRO A C 1
ATOM 2742 O O . PRO A 1 341 ? 17.641 -15.297 21.172 1 92.56 341 PRO A O 1
ATOM 2745 N N . ARG A 1 342 ? 16.453 -17.172 21.344 1 93.75 342 ARG A N 1
ATOM 2746 C CA . ARG A 1 342 ? 16.078 -17.219 19.938 1 93.75 342 ARG A CA 1
ATOM 2747 C C . ARG A 1 342 ? 15.18 -16.047 19.578 1 93.75 342 ARG A C 1
ATOM 2749 O O . ARG A 1 342 ? 15.359 -15.422 18.516 1 93.75 342 ARG A O 1
ATOM 2756 N N . ILE A 1 343 ? 14.312 -15.797 20.5 1 94.38 343 ILE A N 1
ATOM 2757 C CA . ILE A 1 343 ? 13.391 -14.68 20.281 1 94.38 343 ILE A CA 1
ATOM 2758 C C . ILE A 1 343 ? 14.172 -13.367 20.281 1 94.38 343 ILE A C 1
ATOM 2760 O O . ILE A 1 343 ? 13.945 -12.508 19.422 1 94.38 343 ILE A O 1
ATOM 2764 N N . GLN A 1 344 ? 15.062 -13.219 21.188 1 94.31 344 GLN A N 1
ATOM 2765 C CA . GLN A 1 344 ? 15.859 -12 21.297 1 94.31 344 GLN A CA 1
ATOM 2766 C C . GLN A 1 344 ? 16.719 -11.812 20.047 1 94.31 344 GLN A C 1
ATOM 2768 O O . GLN A 1 344 ? 16.875 -10.688 19.562 1 94.31 344 GLN A O 1
ATOM 2773 N N . GLN A 1 345 ? 17.266 -12.867 19.547 1 95.12 345 GLN A N 1
ATOM 2774 C CA . GLN A 1 345 ? 18.078 -12.797 18.328 1 95.12 345 GLN A CA 1
ATOM 2775 C C . GLN A 1 345 ? 17.219 -12.391 17.141 1 95.12 345 GLN A C 1
ATOM 2777 O O . GLN A 1 345 ? 17.656 -11.609 16.297 1 95.12 345 GLN A O 1
ATOM 2782 N N . ALA A 1 346 ? 16.016 -12.961 17.031 1 96.81 346 ALA A N 1
ATOM 2783 C CA . ALA A 1 346 ? 15.109 -12.602 15.953 1 96.81 346 ALA A CA 1
ATOM 2784 C C . ALA A 1 346 ? 14.719 -11.125 16.031 1 96.81 346 ALA A C 1
ATOM 2786 O O . ALA A 1 346 ? 14.664 -10.438 15.008 1 96.81 346 ALA A O 1
ATOM 2787 N N . GLN A 1 347 ? 14.469 -10.672 17.25 1 96.44 347 GLN A N 1
ATOM 2788 C CA . GLN A 1 347 ? 14.148 -9.258 17.469 1 96.44 347 GLN A CA 1
ATOM 2789 C C . GLN A 1 347 ? 15.305 -8.359 17.047 1 96.44 347 GLN A C 1
ATOM 2791 O O . GLN A 1 347 ? 15.094 -7.293 16.469 1 96.44 347 GLN A O 1
ATOM 2796 N N . SER A 1 348 ? 16.469 -8.812 17.375 1 96.31 348 SER A N 1
ATOM 2797 C CA . SER A 1 348 ? 17.656 -8.055 17 1 96.31 348 SER A CA 1
ATOM 2798 C C . SER A 1 348 ? 17.781 -7.949 15.484 1 96.31 348 SER A C 1
ATOM 2800 O O . SER A 1 348 ? 18.172 -6.902 14.961 1 96.31 348 SER A O 1
ATOM 2802 N N . LEU A 1 349 ? 17.484 -9.008 14.797 1 96.94 349 LEU A N 1
ATOM 2803 C CA . LEU A 1 349 ? 17.531 -8.992 13.336 1 96.94 349 LEU A CA 1
ATOM 2804 C C . LEU A 1 349 ? 16.5 -8.023 12.773 1 96.94 349 LEU A C 1
ATOM 2806 O O . LEU A 1 349 ? 16.781 -7.297 11.812 1 96.94 349 LEU A O 1
ATOM 2810 N N . MET A 1 350 ? 15.32 -8.023 13.391 1 97.38 350 MET A N 1
ATOM 2811 C CA . MET A 1 350 ? 14.297 -7.074 12.953 1 97.38 350 MET A CA 1
ATOM 2812 C C . MET A 1 350 ? 14.758 -5.641 13.18 1 97.38 350 MET A C 1
ATOM 2814 O O . MET A 1 350 ? 14.531 -4.77 12.336 1 97.38 350 MET A O 1
ATOM 2818 N N . ARG A 1 351 ? 15.359 -5.41 14.297 1 96.88 351 ARG A N 1
ATOM 2819 C CA . ARG A 1 351 ? 15.883 -4.078 14.594 1 96.88 351 ARG A CA 1
ATOM 2820 C C . ARG A 1 351 ? 16.922 -3.66 13.555 1 96.88 351 ARG A C 1
ATOM 2822 O O . ARG A 1 351 ? 16.969 -2.5 13.148 1 96.88 351 ARG A O 1
ATOM 2829 N N . ARG A 1 352 ? 17.766 -4.613 13.172 1 97.06 352 ARG A N 1
ATOM 2830 C CA . ARG A 1 352 ? 18.766 -4.332 12.148 1 97.06 352 ARG A CA 1
ATOM 2831 C C . ARG A 1 352 ? 18.094 -3.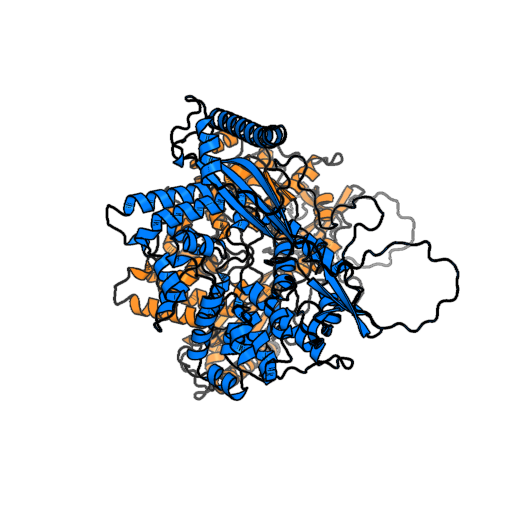938 10.828 1 97.06 352 ARG A C 1
ATOM 2833 O O . ARG A 1 352 ? 18.516 -2.975 10.188 1 97.06 352 ARG A O 1
ATOM 2840 N N . ILE A 1 353 ? 17.078 -4.691 10.445 1 97.69 353 ILE A N 1
ATOM 2841 C CA . ILE A 1 353 ? 16.375 -4.379 9.211 1 97.69 353 ILE A CA 1
ATOM 2842 C C . ILE A 1 353 ? 15.781 -2.975 9.297 1 97.69 353 ILE A C 1
ATOM 2844 O O . ILE A 1 353 ? 15.945 -2.17 8.375 1 97.69 353 ILE A O 1
ATOM 2848 N N . LEU A 1 354 ? 15.148 -2.633 10.422 1 97.12 354 LEU A N 1
ATOM 2849 C CA . LEU A 1 354 ? 14.445 -1.366 10.594 1 97.12 354 LEU A CA 1
ATOM 2850 C C . LEU A 1 354 ? 15.43 -0.21 10.719 1 97.12 354 LEU A C 1
ATOM 2852 O O . LEU A 1 354 ? 15.078 0.942 10.453 1 97.12 354 LEU A O 1
ATOM 2856 N N . SER A 1 355 ? 16.656 -0.477 11.07 1 96.06 355 SER A N 1
ATOM 2857 C CA . SER A 1 355 ? 17.688 0.544 11.164 1 96.06 355 SER A CA 1
ATOM 2858 C C . SER A 1 355 ? 18.594 0.528 9.938 1 96.06 355 SER A C 1
ATOM 2860 O O . SER A 1 355 ? 19.594 1.242 9.891 1 96.06 355 SER A O 1
ATOM 2862 N N . ARG A 1 356 ? 18.328 -0.411 9.039 1 95.19 356 ARG A N 1
ATOM 2863 C CA . ARG A 1 356 ? 19.031 -0.554 7.762 1 95.19 356 ARG A CA 1
ATOM 2864 C C . ARG A 1 356 ? 20.469 -1.017 7.973 1 95.19 356 ARG A C 1
ATOM 2866 O O . ARG A 1 356 ? 21.375 -0.581 7.258 1 95.19 356 ARG A O 1
ATOM 2873 N N . ASP A 1 357 ? 20.672 -1.662 9.055 1 94.62 357 ASP A N 1
ATOM 2874 C CA . ASP A 1 357 ? 21.906 -2.416 9.227 1 94.62 357 ASP A CA 1
ATOM 2875 C C . ASP A 1 357 ? 21.797 -3.803 8.602 1 94.62 357 ASP A C 1
ATOM 2877 O O . ASP A 1 357 ? 21.719 -4.809 9.312 1 94.62 357 ASP A O 1
ATOM 2881 N N . LEU A 1 358 ? 21.906 -3.814 7.301 1 96.5 358 LEU A N 1
ATOM 2882 C CA . LEU A 1 358 ? 21.562 -5 6.523 1 96.5 358 LEU A CA 1
ATOM 2883 C C . LEU A 1 358 ? 22.797 -5.875 6.297 1 96.5 358 LEU A C 1
ATOM 2885 O O . LEU A 1 358 ? 23.922 -5.441 6.531 1 96.5 358 LEU A O 1
ATOM 2889 N N . TYR A 1 359 ? 22.516 -7.148 5.953 1 96.38 359 TYR A N 1
ATOM 2890 C CA . TYR A 1 359 ? 23.609 -7.98 5.473 1 96.38 359 TYR A CA 1
ATOM 2891 C C . TYR A 1 359 ? 24.375 -7.281 4.348 1 96.38 359 TYR A C 1
ATOM 2893 O O . TYR A 1 359 ? 23.766 -6.691 3.453 1 96.38 359 TYR A O 1
ATOM 2901 N N . THR A 1 360 ? 25.672 -7.297 4.387 1 94.56 360 THR A N 1
ATOM 2902 C CA . THR A 1 360 ? 26.484 -6.559 3.428 1 94.56 360 THR A CA 1
ATOM 2903 C C . THR A 1 360 ? 26.656 -7.355 2.139 1 94.56 360 THR A C 1
ATOM 2905 O O . THR A 1 360 ? 27.125 -8.5 2.168 1 94.56 360 THR A O 1
ATOM 2908 N N . TYR A 1 361 ? 26.25 -6.766 1.062 1 94 361 TYR A N 1
ATOM 2909 C CA . TYR A 1 361 ? 26.422 -7.355 -0.261 1 94 361 TYR A CA 1
ATOM 2910 C C . TYR A 1 361 ? 27.875 -7.277 -0.703 1 94 361 TYR A C 1
ATOM 2912 O O . TYR A 1 361 ? 28.484 -6.207 -0.666 1 94 361 TYR A O 1
ATOM 2920 N N . ILE A 1 362 ? 28.438 -8.312 -1.118 1 92.94 362 ILE A N 1
ATOM 2921 C CA . ILE A 1 362 ? 29.828 -8.336 -1.562 1 92.94 362 ILE A CA 1
ATOM 2922 C C . ILE A 1 362 ? 29.891 -8.352 -3.088 1 92.94 362 ILE A C 1
ATOM 2924 O O . ILE A 1 362 ? 30.406 -7.426 -3.709 1 92.94 362 ILE A O 1
ATOM 2928 N N . ASP A 1 363 ? 29.344 -9.406 -3.613 1 90.94 363 ASP A N 1
ATOM 2929 C CA . ASP A 1 363 ? 29.297 -9.523 -5.07 1 90.94 363 ASP A CA 1
ATOM 2930 C C . ASP A 1 363 ? 28.359 -10.641 -5.508 1 90.94 363 ASP A C 1
ATOM 2932 O O . ASP A 1 363 ? 27.781 -11.328 -4.668 1 90.94 363 ASP A O 1
ATOM 2936 N N . SER A 1 364 ? 28.172 -10.672 -6.844 1 90.25 364 SER A N 1
ATOM 2937 C CA . SER A 1 364 ? 27.266 -11.68 -7.406 1 90.25 364 SER A CA 1
ATOM 2938 C C . SER A 1 364 ? 27.891 -12.359 -8.617 1 90.25 364 SER A C 1
ATOM 2940 O O . SER A 1 364 ? 28.75 -11.789 -9.281 1 90.25 364 SER A O 1
ATOM 2942 N N . ILE A 1 365 ? 27.531 -13.57 -8.781 1 86.75 365 ILE A N 1
ATOM 2943 C CA . ILE A 1 365 ? 27.891 -14.312 -9.984 1 86.75 365 ILE A CA 1
ATOM 2944 C C . ILE A 1 365 ? 26.625 -14.875 -10.633 1 86.75 365 ILE A C 1
ATOM 2946 O O . ILE A 1 365 ? 25.688 -15.289 -9.938 1 86.75 365 ILE A O 1
ATOM 2950 N N . TYR A 1 366 ? 26.609 -14.852 -11.922 1 83.69 366 TYR A N 1
ATOM 2951 C CA . TYR A 1 366 ? 25.422 -15.258 -12.664 1 83.69 366 TYR A CA 1
ATOM 2952 C C . TYR A 1 366 ? 25.703 -16.484 -13.523 1 83.69 366 TYR A C 1
ATOM 2954 O O . TYR A 1 366 ? 26.797 -16.609 -14.102 1 83.69 366 TYR A O 1
ATOM 2962 N N . GLU A 1 367 ? 24.812 -17.375 -13.477 1 81.25 367 GLU A N 1
ATOM 2963 C CA . GLU A 1 367 ? 24.797 -18.531 -14.367 1 81.25 367 GLU A CA 1
ATOM 2964 C C . GLU A 1 367 ? 23.656 -18.453 -15.367 1 81.25 367 GLU A C 1
ATOM 2966 O O . GLU A 1 367 ? 22.484 -18.344 -14.977 1 81.25 367 GLU A O 1
ATOM 2971 N N . MET A 1 368 ? 24 -18.438 -16.578 1 76.81 368 MET A N 1
ATOM 2972 C CA . MET A 1 368 ? 22.984 -18.359 -17.625 1 76.81 368 MET A CA 1
ATOM 2973 C C . MET A 1 368 ? 22.875 -19.688 -18.375 1 76.81 368 MET A C 1
ATOM 2975 O O . MET A 1 368 ? 23.891 -20.266 -18.766 1 76.81 368 MET A O 1
ATOM 2979 N N . THR A 1 369 ? 21.656 -20.172 -18.469 1 75.31 369 THR A N 1
ATOM 2980 C CA . THR A 1 369 ? 21.391 -21.375 -19.219 1 75.31 369 THR A CA 1
ATOM 2981 C C . THR A 1 369 ? 20.344 -21.109 -20.312 1 75.31 369 THR A C 1
ATOM 2983 O O . THR A 1 369 ? 19.359 -20.406 -20.078 1 75.31 369 THR A O 1
ATOM 2986 N N . TYR A 1 370 ? 20.703 -21.578 -21.469 1 71.19 370 TYR A N 1
ATOM 2987 C CA . TYR A 1 370 ? 19.781 -21.469 -22.594 1 71.19 370 TYR A CA 1
ATOM 2988 C C . TYR A 1 370 ? 19.219 -22.828 -22.984 1 71.19 370 TYR A C 1
ATOM 2990 O O . TYR A 1 370 ? 19.969 -23.828 -23 1 71.19 370 TYR A O 1
ATOM 2998 N N . TYR A 1 371 ? 17.969 -22.859 -23.062 1 68.69 371 TYR A N 1
ATOM 2999 C CA . TYR A 1 371 ? 17.328 -24.078 -23.547 1 68.69 371 TYR A CA 1
ATOM 3000 C C . TYR A 1 371 ? 16.734 -23.844 -24.938 1 68.69 371 TYR A C 1
ATOM 3002 O O . TYR A 1 371 ? 15.922 -22.938 -25.125 1 68.69 371 TYR A O 1
ATOM 3010 N N . ALA A 1 372 ? 17.344 -24.578 -25.969 1 64.69 372 ALA A N 1
ATOM 3011 C CA . ALA A 1 372 ? 16.844 -24.453 -27.344 1 64.69 372 ALA A CA 1
ATOM 3012 C C . ALA A 1 372 ? 15.422 -24.969 -27.453 1 64.69 372 ALA A C 1
ATOM 3014 O O . ALA A 1 372 ? 15 -25.844 -26.703 1 64.69 372 ALA A O 1
ATOM 3015 N N . PRO A 1 373 ? 14.773 -24.234 -28.328 1 64.81 373 PRO A N 1
ATOM 3016 C CA . PRO A 1 373 ? 13.445 -24.797 -28.578 1 64.81 373 PRO A CA 1
ATOM 3017 C C . PRO A 1 373 ? 13.492 -26.234 -29.094 1 64.81 373 PRO A C 1
ATOM 3019 O O . PRO A 1 373 ? 14.43 -26.594 -29.812 1 64.81 373 PRO A O 1
ATOM 3022 N N . ILE A 1 374 ? 13.086 -27.219 -28.469 1 51.38 374 ILE A N 1
ATOM 3023 C CA . ILE A 1 374 ? 13.086 -28.594 -28.938 1 51.38 374 ILE A CA 1
ATOM 3024 C C . ILE A 1 374 ? 12.711 -28.641 -30.422 1 51.38 374 ILE A C 1
ATOM 3026 O O . ILE A 1 374 ? 11.609 -28.25 -30.797 1 51.38 374 ILE A O 1
ATOM 3030 N N . VAL A 1 375 ? 13.812 -28.422 -31.328 1 45.06 375 VAL A N 1
ATOM 3031 C CA . VAL A 1 375 ? 13.539 -28.703 -32.75 1 45.06 375 VAL A CA 1
ATOM 3032 C C . VAL A 1 375 ? 13.234 -30.188 -32.938 1 45.06 375 VAL A C 1
ATOM 3034 O O . VAL A 1 375 ? 14 -31.047 -32.469 1 45.06 375 VAL A O 1
ATOM 3037 N N . GLU A 1 376 ? 12.141 -30.609 -33.062 1 37.62 376 GLU A N 1
ATOM 3038 C CA . GLU A 1 376 ? 11.977 -31.953 -33.594 1 37.62 376 GLU A CA 1
ATOM 3039 C C . GLU A 1 376 ? 12.844 -32.188 -34.812 1 37.62 376 GLU A C 1
ATOM 3041 O O . GLU A 1 376 ? 12.859 -31.344 -35.719 1 37.62 376 GLU A O 1
ATOM 3046 N N . ASN A 1 377 ? 14.031 -32.875 -34.781 1 33.78 377 ASN A N 1
ATOM 3047 C CA . ASN A 1 377 ? 14.891 -33.406 -35.844 1 33.78 377 ASN A CA 1
ATOM 3048 C C . ASN A 1 377 ? 14.094 -33.781 -37.062 1 33.78 377 ASN A C 1
ATOM 3050 O O . ASN A 1 377 ? 13.766 -34.969 -37.25 1 33.78 377 ASN A O 1
ATOM 3054 N N . ASN A 1 378 ? 13.039 -33.312 -37.688 1 32.69 378 ASN A N 1
ATOM 3055 C CA . ASN A 1 378 ? 13.039 -33.812 -39.062 1 32.69 378 ASN A CA 1
ATOM 3056 C C . ASN A 1 378 ? 14.289 -33.375 -39.812 1 32.69 378 ASN A C 1
ATOM 3058 O O . ASN A 1 378 ? 14.672 -32.219 -39.781 1 32.69 378 ASN A O 1
ATOM 3062 N N . SER A 1 379 ? 15.266 -34.281 -40.219 1 29.84 379 SER A N 1
ATOM 3063 C CA . SER A 1 379 ? 16.453 -34.375 -41.062 1 29.84 379 SER A CA 1
ATOM 3064 C C . SER A 1 379 ? 16.266 -33.594 -42.344 1 29.84 379 SER A C 1
ATOM 3066 O O . SER A 1 379 ? 16.953 -33.844 -43.344 1 29.84 379 SER A O 1
ATOM 3068 N N . TYR A 1 380 ? 15.219 -33 -42.938 1 28.69 380 TYR A N 1
ATOM 3069 C CA . TYR A 1 380 ? 15.453 -32.531 -44.281 1 28.69 380 TYR A CA 1
ATOM 3070 C C . TYR A 1 380 ? 16.516 -31.453 -44.312 1 28.69 380 TYR A C 1
ATOM 3072 O O . TYR A 1 380 ? 16.438 -30.484 -43.562 1 28.69 380 TYR A O 1
ATOM 3080 N N . PRO A 1 381 ? 17.766 -31.75 -44.844 1 28.28 381 PRO A N 1
ATOM 3081 C CA . PRO A 1 381 ? 18.812 -30.812 -45.281 1 28.28 381 PRO A CA 1
ATOM 3082 C C . PRO A 1 381 ? 18.266 -29.641 -46.094 1 28.28 381 PRO A C 1
ATOM 3084 O O . PRO A 1 381 ? 17.641 -29.859 -47.125 1 28.28 381 PRO A O 1
ATOM 3087 N N . HIS A 1 382 ? 17.594 -28.656 -45.75 1 27.56 382 HIS A N 1
ATOM 3088 C CA . HIS A 1 382 ? 17.266 -27.578 -46.688 1 27.56 382 HIS A CA 1
ATOM 3089 C C . HIS A 1 382 ? 18.531 -27 -47.312 1 27.56 382 HIS A C 1
ATOM 3091 O O . HIS A 1 382 ? 19.375 -26.438 -46.625 1 27.56 382 HIS A O 1
ATOM 3097 N N . SER A 1 383 ? 19.094 -27.734 -48.375 1 24.84 383 SER A N 1
ATOM 3098 C CA . SER A 1 383 ? 19.938 -27.109 -49.406 1 24.84 383 SER A CA 1
ATOM 3099 C C . SER A 1 383 ? 19.297 -25.828 -49.938 1 24.84 383 SER A C 1
ATOM 3101 O O . SER A 1 383 ? 18.156 -25.859 -50.406 1 24.84 383 SER A O 1
ATOM 3103 N N . PHE A 1 384 ? 19.641 -24.734 -49.5 1 25.22 384 PHE A N 1
ATOM 3104 C CA . PHE A 1 384 ? 19.391 -23.422 -50.062 1 25.22 384 PHE A CA 1
ATOM 3105 C C . PHE A 1 384 ? 19.859 -23.375 -51.531 1 25.22 384 PHE A C 1
ATOM 3107 O O . PHE A 1 384 ? 21.047 -23.141 -51.781 1 25.22 384 PHE A O 1
ATOM 3114 N N . ASN A 1 385 ? 19.531 -24.375 -52.406 1 23.8 385 ASN A N 1
ATOM 3115 C CA . ASN A 1 385 ? 19.75 -24.109 -53.812 1 23.8 385 ASN A CA 1
ATOM 3116 C C . ASN A 1 385 ? 19.125 -22.781 -54.219 1 23.8 385 ASN A C 1
ATOM 3118 O O . ASN A 1 385 ? 18.188 -22.312 -53.594 1 23.8 385 ASN A O 1
ATOM 3122 N N . SER A 1 386 ? 19.766 -22.047 -55.281 1 26.27 386 SER A N 1
ATOM 3123 C CA . SER A 1 386 ? 19.531 -20.812 -56.031 1 26.27 386 SER A CA 1
ATOM 3124 C C . SER A 1 386 ? 18.141 -20.797 -56.656 1 26.27 386 SER A C 1
ATOM 3126 O O . SER A 1 386 ? 17.859 -21.547 -57.594 1 26.27 386 SER A O 1
ATOM 3128 N N . ILE A 1 387 ? 16.984 -20.891 -55.938 1 26.03 387 ILE A N 1
ATOM 3129 C CA . ILE A 1 387 ? 15.742 -20.781 -56.688 1 26.03 387 ILE A CA 1
ATOM 3130 C C . ILE A 1 387 ? 15.828 -19.609 -57.656 1 26.03 387 ILE A C 1
ATOM 3132 O O . ILE A 1 387 ? 16.031 -18.469 -57.25 1 26.03 387 ILE A O 1
ATOM 3136 N N . LYS A 1 388 ? 16.016 -19.984 -58.938 1 24.12 388 LYS A N 1
ATOM 3137 C CA . LYS A 1 388 ? 15.75 -19.266 -60.188 1 24.12 388 LYS A CA 1
ATOM 3138 C C . LYS A 1 388 ? 14.422 -18.516 -60.125 1 24.12 388 LYS A C 1
ATOM 3140 O O . LYS A 1 388 ? 13.586 -18.797 -59.25 1 24.12 388 LYS A O 1
ATOM 3145 N N . SER A 1 389 ? 13.703 -18.312 -61.312 1 24.89 389 SER A N 1
ATOM 3146 C CA . SER A 1 389 ? 12.836 -17.266 -61.844 1 24.89 389 SER A CA 1
ATOM 3147 C C . SER A 1 389 ? 11.516 -17.203 -61.094 1 24.89 389 SER A C 1
ATOM 3149 O O . SER A 1 389 ? 11.141 -18.156 -60.406 1 24.89 389 SER A O 1
ATOM 3151 N N . PRO A 1 390 ? 10.328 -16.359 -61.719 1 25.66 390 PRO A N 1
ATOM 3152 C CA . PRO A 1 390 ? 9.32 -15.344 -61.406 1 25.66 390 PRO A CA 1
ATOM 3153 C C . PRO A 1 390 ? 8.055 -15.93 -60.781 1 25.66 390 PRO A C 1
ATOM 3155 O O . PRO A 1 390 ? 7.504 -15.352 -59.844 1 25.66 390 PRO A O 1
ATOM 3158 N N . ASP A 1 391 ? 7.227 -16.781 -61.531 1 24.7 391 ASP A N 1
ATOM 3159 C CA . ASP A 1 391 ? 5.789 -16.922 -61.75 1 24.7 391 ASP A CA 1
ATOM 3160 C C . ASP A 1 391 ? 5.16 -17.844 -60.719 1 24.7 391 ASP A C 1
ATOM 3162 O O . ASP A 1 391 ? 4.082 -18.391 -60.938 1 24.7 391 ASP A O 1
ATOM 3166 N N . LEU A 1 392 ? 5.75 -18.328 -59.75 1 24.31 392 LEU A N 1
ATOM 3167 C CA . LEU A 1 392 ? 5.191 -19.5 -59.062 1 24.31 392 LEU A CA 1
ATOM 3168 C C . LEU A 1 392 ? 3.848 -19.172 -58.438 1 24.31 392 LEU A C 1
ATOM 3170 O O . LEU A 1 392 ? 3.727 -18.172 -57.719 1 24.31 392 LEU A O 1
ATOM 3174 N N . ILE A 1 393 ? 2.662 -19.828 -58.781 1 24.2 393 ILE A N 1
ATOM 3175 C CA . ILE A 1 393 ? 1.231 -19.922 -58.5 1 24.2 393 ILE A CA 1
ATOM 3176 C C . ILE A 1 393 ? 0.987 -19.969 -57 1 24.2 393 ILE A C 1
ATOM 3178 O O . ILE A 1 393 ? 1.725 -20.625 -56.281 1 24.2 393 ILE A O 1
ATOM 3182 N N . ASN A 1 394 ? -0.052 -19.219 -56.406 1 24.64 394 ASN A N 1
ATOM 3183 C CA . ASN A 1 394 ? -0.789 -18.688 -55.25 1 24.64 394 ASN A CA 1
ATOM 3184 C C . ASN A 1 394 ? -1.284 -19.812 -54.344 1 24.64 394 ASN A C 1
ATOM 3186 O O . ASN A 1 394 ? -2.188 -19.609 -53.531 1 24.64 394 ASN A O 1
ATOM 3190 N N . GLU A 1 395 ? -1.185 -21.094 -54.75 1 25.73 395 GLU A N 1
ATOM 3191 C CA . GLU A 1 395 ? -1.963 -21.953 -53.875 1 25.73 395 GLU A CA 1
ATOM 3192 C C . GLU A 1 395 ? -1.382 -21.969 -52.469 1 25.73 395 GLU A C 1
ATOM 3194 O O . GLU A 1 395 ? -0.287 -22.484 -52.25 1 25.73 395 GLU A O 1
ATOM 3199 N N . ILE A 1 396 ? -1.628 -20.953 -51.656 1 26.42 396 ILE A N 1
ATOM 3200 C CA . ILE A 1 396 ? -1.269 -20.625 -50.281 1 26.42 396 ILE A CA 1
ATOM 3201 C C . ILE A 1 396 ? -1.638 -21.781 -49.344 1 26.42 396 ILE A C 1
ATOM 3203 O O . ILE A 1 396 ? -2.816 -22.016 -49.062 1 26.42 396 ILE A O 1
ATOM 3207 N N . ALA A 1 397 ? -1.182 -23.016 -49.562 1 26.86 397 ALA A N 1
ATOM 3208 C CA . ALA A 1 397 ? -1.302 -24.047 -48.531 1 26.86 397 ALA A CA 1
ATOM 3209 C C . ALA A 1 397 ? -0.915 -23.484 -47.156 1 26.86 397 ALA A C 1
ATOM 3211 O O . ALA A 1 397 ? 0.146 -22.875 -47 1 26.86 397 ALA A O 1
ATOM 3212 N N . THR A 1 398 ? -1.9 -23.25 -46.188 1 31.2 398 THR A N 1
ATOM 3213 C CA . THR A 1 398 ? -1.943 -22.812 -44.812 1 31.2 398 THR A CA 1
ATOM 3214 C C . THR A 1 398 ? -0.833 -23.484 -44 1 31.2 398 THR A C 1
ATOM 3216 O O . THR A 1 398 ? -1.011 -24.578 -43.469 1 31.2 398 THR A O 1
ATOM 3219 N N . GLU A 1 399 ? 0.294 -23.859 -44.438 1 28.31 399 GLU A N 1
ATOM 3220 C CA . GLU A 1 399 ? 1.356 -24.5 -43.656 1 28.31 399 GLU A CA 1
ATOM 3221 C C . GLU A 1 399 ? 1.749 -23.672 -42.438 1 28.31 399 GLU A C 1
ATOM 3223 O O . GLU A 1 399 ? 1.878 -22.453 -42.531 1 28.31 399 GLU A O 1
ATOM 3228 N N . SER A 1 400 ? 1.343 -24.203 -41.188 1 37.12 400 SER A N 1
ATOM 3229 C CA . SER A 1 400 ? 1.737 -23.719 -39.875 1 37.12 400 SER A CA 1
ATOM 3230 C C . SER A 1 400 ? 3.207 -23.312 -39.844 1 37.12 400 SER A C 1
ATOM 3232 O O . SER A 1 400 ? 4.086 -24.125 -40.125 1 37.12 400 SER A O 1
ATOM 3234 N N . LEU A 1 401 ? 3.584 -22.203 -40.281 1 35.28 401 LEU A N 1
ATOM 3235 C CA . LEU A 1 401 ? 4.926 -21.625 -40.25 1 35.28 401 LEU A CA 1
ATOM 3236 C C . LEU A 1 401 ? 5.41 -21.453 -38.812 1 35.28 401 LEU A C 1
ATOM 3238 O O . LEU A 1 401 ? 4.664 -20.969 -37.969 1 35.28 401 LEU A O 1
ATOM 3242 N N . THR A 1 402 ? 6.156 -22.391 -38.375 1 36.75 402 THR A N 1
ATOM 3243 C CA . THR A 1 402 ? 6.863 -22.172 -37.125 1 36.75 402 THR A CA 1
ATOM 3244 C C . THR A 1 402 ? 7.949 -21.109 -37.312 1 36.75 402 THR A C 1
ATOM 3246 O O . THR A 1 402 ? 8.852 -21.266 -38.125 1 36.75 402 THR A O 1
ATOM 3249 N N . LEU A 1 403 ? 7.633 -19.891 -37.125 1 37.09 403 LEU A N 1
ATOM 3250 C CA . LEU A 1 403 ? 8.641 -18.844 -37.125 1 37.09 403 LEU A CA 1
ATOM 3251 C C . LEU A 1 403 ? 9.531 -18.953 -35.875 1 37.09 403 LEU A C 1
ATOM 3253 O O . LEU A 1 403 ? 9.031 -19.156 -34.781 1 37.09 403 LEU A O 1
ATOM 3257 N N . ARG A 1 404 ? 10.617 -19.469 -36.188 1 37.91 404 ARG A N 1
ATOM 3258 C CA . ARG A 1 404 ? 11.586 -19.453 -35.094 1 37.91 404 ARG A CA 1
ATOM 3259 C C . ARG A 1 404 ? 12.344 -18.125 -35.062 1 37.91 404 ARG A C 1
ATOM 3261 O O . ARG A 1 404 ? 12.602 -17.531 -36.125 1 37.91 404 ARG A O 1
ATOM 3268 N N . SER A 1 405 ? 12.102 -17.406 -34.344 1 38.22 405 SER A N 1
ATOM 3269 C CA . SER A 1 405 ? 12.969 -16.234 -34.219 1 38.22 405 SER A CA 1
ATOM 3270 C C . SER A 1 405 ? 14.391 -16.547 -34.688 1 38.22 405 SER A C 1
ATOM 3272 O O . SER A 1 405 ? 15.109 -17.281 -34 1 38.22 405 SER A O 1
ATOM 3274 N N . MET A 1 406 ? 14.57 -17.062 -36.031 1 29.47 406 MET A N 1
ATOM 3275 C CA . MET A 1 406 ? 15.969 -16.984 -36.438 1 29.47 406 MET A CA 1
ATOM 3276 C C . MET A 1 406 ? 16.547 -15.602 -36.156 1 29.47 406 MET A C 1
ATOM 3278 O O . MET A 1 406 ? 15.797 -14.633 -36.031 1 29.47 406 MET A O 1
ATOM 3282 N N . GLY A 1 407 ? 18 -15.422 -35.969 1 29.73 407 GLY A N 1
ATOM 3283 C CA . GLY A 1 407 ? 18.656 -14.133 -36.062 1 29.73 407 GLY A CA 1
ATOM 3284 C C . GLY A 1 407 ? 18.234 -13.336 -37.281 1 29.73 407 GLY A C 1
ATOM 3285 O O . GLY A 1 407 ? 18.547 -13.711 -38.406 1 29.73 407 GLY A O 1
ATOM 3286 N N . LEU A 1 408 ? 17.234 -12.945 -37.719 1 28.69 408 LEU A N 1
ATOM 3287 C CA . LEU A 1 408 ? 17.156 -12.125 -38.906 1 28.69 408 LEU A CA 1
ATOM 3288 C C . LEU A 1 408 ? 18.531 -11.555 -39.281 1 28.69 408 LEU A C 1
ATOM 3290 O O . LEU A 1 408 ? 19.375 -11.352 -38.406 1 28.69 408 LEU A O 1
ATOM 3294 N N . GLY A 1 409 ? 19.141 -11.75 -40.469 1 28.22 409 GLY A N 1
ATOM 3295 C CA . GLY A 1 409 ? 20.406 -11.266 -41 1 28.22 409 GLY A CA 1
ATOM 3296 C C . GLY A 1 409 ? 20.938 -10.039 -40.281 1 28.22 409 GLY A C 1
ATOM 3297 O O . GLY A 1 409 ? 21.828 -9.359 -40.812 1 28.22 409 GLY A O 1
ATOM 3298 N N . LEU A 1 410 ? 20.109 -9.094 -39.781 1 28.78 410 LEU A N 1
ATOM 3299 C CA . LEU A 1 410 ? 20.984 -8.188 -39.062 1 28.78 410 LEU A CA 1
ATOM 3300 C C . LEU A 1 410 ? 21.906 -8.969 -38.125 1 28.78 410 LEU A C 1
ATOM 3302 O O . LEU A 1 410 ? 21.578 -10.086 -37.719 1 28.78 410 LEU A O 1
ATOM 3306 N N . GLY A 1 411 ? 23.188 -8.961 -38.094 1 27.67 411 GLY A N 1
ATOM 3307 C CA . GLY A 1 411 ? 24.125 -9.633 -37.219 1 27.67 411 GLY A CA 1
ATOM 3308 C C . GLY A 1 411 ? 23.469 -10.227 -35.969 1 27.67 411 GLY A C 1
ATOM 3309 O O . GLY A 1 411 ? 22.281 -10.016 -35.719 1 27.67 411 GLY A O 1
ATOM 3310 N N . PRO A 1 412 ? 24.078 -11.297 -35.312 1 28.78 412 PRO A N 1
ATOM 3311 C CA . PRO A 1 412 ? 23.578 -11.812 -34.031 1 28.78 412 PRO A CA 1
ATOM 3312 C C . PRO A 1 412 ? 22.703 -10.812 -33.281 1 28.78 412 PRO A C 1
ATOM 3314 O O . PRO A 1 412 ? 23.219 -9.938 -32.562 1 28.78 412 PRO A O 1
ATOM 3317 N N . ARG A 1 413 ? 21.781 -10.227 -33.844 1 31.05 413 ARG A N 1
ATOM 3318 C CA . ARG A 1 413 ? 20.953 -9.297 -33.094 1 31.05 413 ARG A CA 1
ATOM 3319 C C . ARG A 1 413 ? 20.453 -9.922 -31.797 1 31.05 413 ARG A C 1
ATOM 3321 O O . ARG A 1 413 ? 19.906 -11.023 -31.812 1 31.05 413 ARG A O 1
ATOM 3328 N N . LYS A 1 414 ? 21.062 -9.648 -30.594 1 34.94 414 LYS A N 1
ATOM 3329 C CA . LYS A 1 414 ? 20.797 -9.867 -29.172 1 34.94 414 LYS A CA 1
ATOM 3330 C C . LYS A 1 414 ? 19.297 -9.977 -28.922 1 34.94 414 LYS A C 1
ATOM 3332 O O . LYS A 1 414 ? 18.5 -9.25 -29.516 1 34.94 414 LYS A O 1
ATOM 3337 N N . SER A 1 415 ? 18.797 -11.188 -28.734 1 37.41 415 SER A N 1
ATOM 3338 C CA . SER A 1 415 ? 17.422 -11.406 -28.266 1 37.41 415 SER A CA 1
ATOM 3339 C C . SER A 1 415 ? 16.812 -10.125 -27.703 1 37.41 415 SER A C 1
ATOM 3341 O O . SER A 1 415 ? 17.5 -9.352 -27.031 1 37.41 415 SER A O 1
ATOM 3343 N N . LEU A 1 416 ? 16.047 -9.531 -28.453 1 37.97 416 LEU A N 1
ATOM 3344 C CA . LEU A 1 416 ? 15.344 -8.289 -28.125 1 37.97 416 LEU A CA 1
ATOM 3345 C C . LEU A 1 416 ? 15.195 -8.125 -26.625 1 37.97 416 LEU A C 1
ATOM 3347 O O . LEU A 1 416 ? 15.164 -7 -26.109 1 37.97 416 LEU A O 1
ATOM 3351 N N . CYS A 1 417 ? 14.758 -9.219 -26.125 1 40.59 417 CYS A N 1
ATOM 3352 C CA . CYS A 1 417 ? 14.492 -9.086 -24.703 1 40.59 417 CYS A CA 1
ATOM 3353 C C . CYS A 1 417 ? 15.797 -9.07 -23.906 1 40.59 417 CYS A C 1
ATOM 3355 O O . CYS A 1 417 ? 15.797 -9.336 -22.703 1 40.59 417 CYS A O 1
ATOM 3357 N N . TYR A 1 418 ? 16.953 -9.078 -24.641 1 42.97 418 TYR A N 1
ATOM 3358 C CA . TYR A 1 418 ? 18.188 -9.305 -23.906 1 42.97 418 TYR A CA 1
ATOM 3359 C C . TYR A 1 418 ? 18.719 -8.008 -23.297 1 42.97 418 TYR A C 1
ATOM 3361 O O . TYR A 1 418 ? 19.25 -7.156 -24.016 1 42.97 418 TYR A O 1
ATOM 3369 N N . GLU A 1 419 ? 18.109 -7.57 -22.438 1 46.06 419 GLU A N 1
ATOM 3370 C CA . GLU A 1 419 ? 19.047 -6.691 -21.734 1 46.06 419 GLU A CA 1
ATOM 3371 C C . GLU A 1 419 ? 20.328 -7.43 -21.344 1 46.06 419 GLU A C 1
ATOM 3373 O O . GLU A 1 419 ? 20.281 -8.406 -20.594 1 46.06 419 GLU A O 1
ATOM 3378 N N . PRO A 1 420 ? 21.359 -7.316 -22.188 1 44.53 420 PRO A N 1
ATOM 3379 C CA . PRO A 1 420 ? 22.594 -7.996 -21.781 1 44.53 420 PRO A CA 1
ATOM 3380 C C . PRO A 1 420 ? 22.953 -7.727 -20.328 1 44.53 420 PRO A C 1
ATOM 3382 O O . PRO A 1 420 ? 22.625 -6.664 -19.781 1 44.53 420 PRO A O 1
ATOM 3385 N N . ILE A 1 421 ? 23.047 -8.891 -19.625 1 51.12 421 ILE A N 1
ATOM 3386 C CA . ILE A 1 421 ? 23.703 -8.672 -18.344 1 51.12 421 ILE A CA 1
ATOM 3387 C C . ILE A 1 421 ? 24.953 -7.812 -18.547 1 51.12 421 ILE A C 1
ATOM 3389 O O . ILE A 1 421 ? 25.719 -8.047 -19.484 1 51.12 421 ILE A O 1
ATOM 3393 N N . SER A 1 422 ? 24.859 -6.688 -18.031 1 50.34 422 SER A N 1
ATOM 3394 C CA . SER A 1 422 ? 26.031 -5.809 -18.141 1 50.34 422 SER A CA 1
ATOM 3395 C C . SER A 1 422 ? 27.328 -6.605 -18.125 1 50.34 422 SER A C 1
ATOM 3397 O O . SER A 1 422 ? 27.469 -7.551 -17.344 1 50.34 422 SER A O 1
ATOM 3399 N N . PRO A 1 423 ? 28.094 -6.457 -19.125 1 47.41 423 PRO A N 1
ATOM 3400 C CA . PRO A 1 423 ? 29.406 -7.133 -19.156 1 47.41 423 PRO A CA 1
ATOM 3401 C C . PRO A 1 423 ? 30.141 -7.043 -17.828 1 47.41 423 PRO A C 1
ATOM 3403 O O . PRO A 1 423 ? 31.062 -7.828 -17.578 1 47.41 423 PRO A O 1
ATOM 3406 N N . TYR A 1 424 ? 29.625 -6.184 -16.984 1 52.41 424 TYR A N 1
ATOM 3407 C CA . TYR A 1 424 ? 30.328 -5.996 -15.719 1 52.41 424 TYR A CA 1
ATOM 3408 C C . TYR A 1 424 ? 29.875 -7.035 -14.695 1 52.41 424 TYR A C 1
ATOM 3410 O O . TYR A 1 424 ? 30.484 -7.172 -13.633 1 52.41 424 TYR A O 1
ATOM 3418 N N . TYR A 1 425 ? 28.906 -7.84 -15.258 1 59.81 425 TYR A N 1
ATOM 3419 C CA . TYR A 1 425 ? 28.469 -8.852 -14.305 1 59.81 425 TYR A CA 1
ATOM 3420 C C . TYR A 1 425 ? 29.328 -10.102 -14.406 1 59.81 425 TYR A C 1
ATOM 3422 O O . TYR A 1 425 ? 29.719 -10.516 -15.5 1 59.81 425 TYR A O 1
ATOM 3430 N N . ARG A 1 426 ? 29.844 -10.547 -13.336 1 66 426 ARG A N 1
ATOM 3431 C CA . ARG A 1 426 ? 30.609 -11.789 -13.281 1 66 426 ARG A CA 1
ATOM 3432 C C . ARG A 1 426 ? 29.734 -12.984 -13.664 1 66 426 ARG A C 1
ATOM 3434 O O . ARG A 1 426 ? 28.609 -13.117 -13.18 1 66 426 ARG A O 1
ATOM 3441 N N . THR A 1 427 ? 30.109 -13.672 -14.727 1 68.12 427 THR A N 1
ATOM 3442 C CA . THR A 1 427 ? 29.359 -14.836 -15.188 1 68.12 427 THR A CA 1
ATOM 3443 C C . THR A 1 427 ? 30.203 -16.094 -15.094 1 68.12 427 THR A C 1
ATOM 3445 O O . THR A 1 427 ? 31.438 -16.031 -15.102 1 68.12 427 THR A O 1
ATOM 3448 N N . PHE A 1 428 ? 29.625 -17.266 -14.594 1 59.84 428 PHE A N 1
ATOM 3449 C CA . PHE A 1 428 ? 30.312 -18.547 -14.719 1 59.84 428 PHE A CA 1
ATOM 3450 C C . PHE A 1 428 ? 30.547 -18.891 -16.188 1 59.84 428 PHE A C 1
ATOM 3452 O O . PHE A 1 428 ? 31.391 -19.734 -16.5 1 59.84 428 PHE A O 1
ATOM 3459 N N . GLY A 1 429 ? 30.234 -18.062 -17.109 1 52.31 429 GLY A N 1
ATOM 3460 C CA . GLY A 1 429 ? 30.203 -18.391 -18.531 1 52.31 429 GLY A CA 1
ATOM 3461 C C . GLY A 1 429 ? 28.922 -19.078 -18.969 1 52.31 429 GLY A C 1
ATOM 3462 O O . GLY A 1 429 ? 28.031 -19.312 -18.141 1 52.31 429 GLY A O 1
ATOM 3463 N N . VAL A 1 430 ? 28.578 -19 -20.219 1 48.28 430 VAL A N 1
ATOM 3464 C CA . VAL A 1 430 ? 27.406 -19.672 -20.797 1 48.28 430 VAL A CA 1
ATOM 3465 C C . VAL A 1 430 ? 27.594 -21.188 -20.734 1 48.28 430 VAL A C 1
ATOM 3467 O O . VAL A 1 430 ? 28.609 -21.719 -21.188 1 48.28 430 VAL A O 1
ATOM 3470 N N . THR A 1 431 ? 27.172 -21.828 -19.625 1 45.25 431 THR A N 1
ATOM 3471 C CA . THR A 1 431 ? 27.297 -23.281 -19.594 1 45.25 431 THR A CA 1
ATOM 3472 C C . THR A 1 431 ? 26.172 -23.938 -20.391 1 45.25 431 THR A C 1
ATOM 3474 O O . THR A 1 431 ? 25.031 -23.5 -20.344 1 45.25 431 THR A O 1
ATOM 3477 N N . SER A 1 432 ? 26.5 -24.547 -21.484 1 42.56 432 SER A N 1
ATOM 3478 C CA . SER A 1 432 ? 25.516 -25.438 -22.094 1 42.56 432 SER A CA 1
ATOM 3479 C C . SER A 1 432 ? 24.875 -26.344 -21.062 1 42.56 432 SER A C 1
ATOM 3481 O O . SER A 1 432 ? 25.375 -26.469 -19.938 1 42.56 432 SER A O 1
ATOM 3483 N N . ASN A 1 433 ? 24.031 -27.391 -21.391 1 45.12 433 ASN A N 1
ATOM 3484 C CA . ASN A 1 433 ? 23.094 -28.266 -20.688 1 45.12 433 ASN A CA 1
ATOM 3485 C C . ASN A 1 433 ? 23.688 -28.766 -19.375 1 45.12 433 ASN A C 1
ATOM 3487 O O . ASN A 1 433 ? 22.969 -28.875 -18.359 1 45.12 433 ASN A O 1
ATOM 3491 N N . ASN A 1 434 ? 24.734 -29.766 -19.469 1 42.62 434 ASN A N 1
ATOM 3492 C CA . ASN A 1 434 ? 24.922 -30.906 -18.594 1 42.62 434 ASN A CA 1
ATOM 3493 C C . ASN A 1 434 ? 25.906 -30.594 -17.469 1 42.62 434 ASN A C 1
ATOM 3495 O O . ASN A 1 434 ? 26.375 -31.5 -16.781 1 42.62 434 ASN A O 1
ATOM 3499 N N . LYS A 1 435 ? 26.531 -29.547 -17.547 1 48.47 435 LYS A N 1
ATOM 3500 C CA . LYS A 1 435 ? 27.578 -29.625 -16.531 1 48.47 435 LYS A CA 1
ATOM 3501 C C . LYS A 1 435 ? 27.062 -29.203 -15.164 1 48.47 435 LYS A C 1
ATOM 3503 O O . LYS A 1 435 ? 26.062 -28.484 -15.062 1 48.47 435 LYS A O 1
ATOM 3508 N N . GLY A 1 436 ? 27.672 -29.688 -14.086 1 54.81 436 GLY A N 1
ATOM 3509 C CA . GLY A 1 436 ? 27.344 -29.734 -12.664 1 54.81 436 GLY A CA 1
ATOM 3510 C C . GLY A 1 436 ? 27.062 -28.359 -12.078 1 54.81 436 GLY A C 1
ATOM 3511 O O . GLY A 1 436 ? 27.844 -27.422 -12.258 1 54.81 436 GLY A O 1
ATOM 3512 N N . LYS A 1 437 ? 25.766 -27.953 -11.812 1 61.56 437 LYS A N 1
ATOM 3513 C CA . LYS A 1 437 ? 25.297 -26.781 -11.078 1 61.56 437 LYS A CA 1
ATOM 3514 C C . LYS A 1 437 ? 26.156 -26.531 -9.844 1 61.56 437 LYS A C 1
ATOM 3516 O O . LYS A 1 437 ? 26.484 -27.469 -9.109 1 61.56 437 LYS A O 1
ATOM 3521 N N . HIS A 1 438 ? 26.719 -25.359 -9.812 1 76 438 HIS A N 1
ATOM 3522 C CA . HIS A 1 438 ? 27.375 -24.984 -8.562 1 76 438 HIS A CA 1
ATOM 3523 C C . HIS A 1 438 ? 26.359 -24.875 -7.426 1 76 438 HIS A C 1
ATOM 3525 O O . HIS A 1 438 ? 25.234 -24.422 -7.633 1 76 438 HIS A O 1
ATOM 3531 N N . SER A 1 439 ? 26.75 -25.516 -6.398 1 85.56 439 SER A N 1
ATOM 3532 C CA . SER A 1 439 ? 25.891 -25.391 -5.215 1 85.56 439 SER A CA 1
ATOM 3533 C C . SER A 1 439 ? 26.297 -24.188 -4.367 1 85.56 439 SER A C 1
ATOM 3535 O O . SER A 1 439 ? 27.453 -23.75 -4.418 1 85.56 439 SER A O 1
ATOM 3537 N N . LYS A 1 440 ? 25.406 -23.609 -3.736 1 91.38 440 LYS A N 1
ATOM 3538 C CA . LYS A 1 440 ? 25.656 -22.484 -2.828 1 91.38 440 LYS A CA 1
ATOM 3539 C C . LYS A 1 440 ? 26.75 -22.828 -1.83 1 91.38 440 LYS A C 1
ATOM 3541 O O . LYS A 1 440 ? 27.625 -22 -1.544 1 91.38 440 LYS A O 1
ATOM 3546 N N . GLU A 1 441 ? 26.75 -24.031 -1.401 1 91.12 441 GLU A N 1
ATOM 3547 C CA . GLU A 1 441 ? 27.719 -24.484 -0.408 1 91.12 441 GLU A CA 1
ATOM 3548 C C . GLU A 1 441 ? 29.125 -24.547 -0.995 1 91.12 441 GLU A C 1
ATOM 3550 O O . GLU A 1 441 ? 30.094 -24.156 -0.334 1 91.12 441 GLU A O 1
ATOM 3555 N N . SER A 1 442 ? 29.156 -25.016 -2.168 1 91.19 442 SER A N 1
ATOM 3556 C CA . SER A 1 442 ? 30.453 -25.109 -2.818 1 91.19 442 SER A CA 1
ATOM 3557 C C . SER A 1 442 ? 31.047 -23.719 -3.074 1 91.19 442 SER A C 1
ATOM 3559 O O . SER A 1 442 ? 32.25 -23.516 -2.922 1 91.19 442 SER A O 1
ATOM 3561 N N . ILE A 1 443 ? 30.203 -22.828 -3.439 1 92.44 443 ILE A N 1
ATOM 3562 C CA . ILE A 1 443 ? 30.656 -21.453 -3.686 1 92.44 443 ILE A CA 1
ATOM 3563 C C . ILE A 1 443 ? 31.141 -20.828 -2.383 1 92.44 443 ILE A C 1
ATOM 3565 O O . ILE A 1 443 ? 32.219 -20.234 -2.34 1 92.44 443 ILE A O 1
ATOM 3569 N N . LEU A 1 444 ? 30.359 -21.016 -1.396 1 95.25 444 LEU A N 1
ATOM 3570 C CA . LEU A 1 444 ? 30.672 -20.438 -0.094 1 95.25 444 LEU A CA 1
ATOM 3571 C C . LEU A 1 444 ? 31.984 -20.984 0.45 1 95.25 444 LEU A C 1
ATOM 3573 O O . LEU A 1 444 ? 32.844 -20.234 0.921 1 95.25 444 LEU A O 1
ATOM 3577 N N . THR A 1 445 ? 32.125 -22.281 0.386 1 95 445 THR A N 1
ATOM 3578 C CA . THR A 1 445 ? 33.344 -22.922 0.877 1 95 445 THR A CA 1
ATOM 3579 C C . THR A 1 445 ? 34.562 -22.484 0.068 1 95 445 THR A C 1
ATOM 3581 O O . THR A 1 445 ? 35.625 -22.266 0.625 1 95 445 THR A O 1
ATOM 3584 N N . GLY A 1 446 ? 34.375 -22.391 -1.216 1 94 446 GLY A N 1
ATOM 3585 C CA . GLY A 1 446 ? 35.438 -21.953 -2.082 1 94 446 GLY A CA 1
ATOM 3586 C C . GLY A 1 446 ? 35.938 -20.562 -1.749 1 94 446 GLY A C 1
ATOM 3587 O O . GLY A 1 446 ? 37.156 -20.297 -1.765 1 94 446 GLY A O 1
ATOM 3588 N N . ILE A 1 447 ? 35.062 -19.719 -1.426 1 94.75 447 ILE A N 1
ATOM 3589 C CA . ILE A 1 447 ? 35.438 -18.344 -1.116 1 94.75 447 ILE A CA 1
ATOM 3590 C C . ILE A 1 447 ? 36.031 -18.25 0.283 1 94.75 447 ILE A C 1
ATOM 3592 O O . ILE A 1 447 ? 37.031 -17.594 0.491 1 94.75 447 ILE A O 1
ATOM 3596 N N . PHE A 1 448 ? 35.438 -18.969 1.204 1 95.81 448 PHE A N 1
ATOM 3597 C CA . PHE A 1 448 ? 35.875 -18.938 2.592 1 95.81 448 PHE A CA 1
ATOM 3598 C C . PHE A 1 448 ? 37.312 -19.438 2.709 1 95.81 448 PHE A C 1
ATOM 3600 O O . PHE A 1 448 ? 38.094 -18.922 3.502 1 95.81 448 PHE A O 1
ATOM 3607 N N . ARG A 1 449 ? 37.656 -20.422 1.937 1 94.88 449 ARG A N 1
ATOM 3608 C CA . ARG A 1 449 ? 39 -21 1.963 1 94.88 449 ARG A CA 1
ATOM 3609 C C . ARG A 1 449 ? 40.062 -20 1.508 1 94.88 449 ARG A C 1
ATOM 3611 O O . ARG A 1 449 ? 41.219 -20.125 1.84 1 94.88 449 ARG A O 1
ATOM 3618 N N . ARG A 1 450 ? 39.656 -19 0.864 1 94.69 450 ARG A N 1
ATOM 3619 C CA . ARG A 1 450 ? 40.562 -18.047 0.27 1 94.69 450 ARG A CA 1
ATOM 3620 C C . ARG A 1 450 ? 40.688 -16.797 1.123 1 94.69 450 ARG A C 1
ATOM 3622 O O . ARG A 1 450 ? 41.438 -15.867 0.784 1 94.69 450 ARG A O 1
ATOM 3629 N N . LEU A 1 451 ? 40 -16.812 2.225 1 94.81 451 LEU A N 1
ATOM 3630 C CA . LEU A 1 451 ? 40.031 -15.664 3.121 1 94.81 451 LEU A CA 1
ATOM 3631 C C . LEU A 1 451 ? 41.312 -15.688 3.979 1 94.81 451 LEU A C 1
ATOM 3633 O O . LEU A 1 451 ? 41.656 -16.734 4.531 1 94.81 451 LEU A O 1
ATOM 3637 N N . PRO A 1 452 ? 41.906 -14.562 4.078 1 92.75 452 PRO A N 1
ATOM 3638 C CA . PRO A 1 452 ? 43.062 -14.523 4.977 1 92.75 452 PRO A CA 1
ATOM 3639 C C . PRO A 1 452 ? 42.656 -14.617 6.449 1 92.75 452 PRO A C 1
ATOM 3641 O O . PRO A 1 452 ? 41.531 -14.281 6.809 1 92.75 452 PRO A O 1
ATOM 3644 N N . GLN A 1 453 ? 43.531 -14.984 7.254 1 87.88 453 GLN A N 1
ATOM 3645 C CA . GLN A 1 453 ? 43.281 -15.164 8.68 1 87.88 453 GLN A CA 1
ATOM 3646 C C . GLN A 1 453 ? 43 -13.828 9.359 1 87.88 453 GLN A C 1
ATOM 3648 O O . GLN A 1 453 ? 42.25 -13.781 10.336 1 87.88 453 GLN A O 1
ATOM 3653 N N . ASP A 1 454 ? 43.469 -12.82 8.773 1 87.88 454 ASP A N 1
ATOM 3654 C CA . ASP A 1 454 ? 43.312 -11.508 9.406 1 87.88 454 ASP A CA 1
ATOM 3655 C C . ASP A 1 454 ? 42.094 -10.773 8.828 1 87.88 454 ASP A C 1
ATOM 3657 O O . ASP A 1 454 ? 41.938 -9.562 9.016 1 87.88 454 ASP A O 1
ATOM 3661 N N . SER A 1 455 ? 41.281 -11.445 8.117 1 89.94 455 SER A N 1
ATOM 3662 C CA . SER A 1 455 ? 40.125 -10.812 7.48 1 89.94 455 SER A CA 1
ATOM 3663 C C . SER A 1 455 ? 39.094 -10.359 8.516 1 89.94 455 SER A C 1
ATOM 3665 O O . SER A 1 455 ? 38.281 -9.492 8.242 1 89.94 455 SER A O 1
ATOM 3667 N N . GLY A 1 456 ? 39.156 -10.961 9.695 1 86.75 456 GLY A N 1
ATOM 3668 C CA . GLY A 1 456 ? 38.156 -10.672 10.719 1 86.75 456 GLY A CA 1
ATOM 3669 C C . GLY A 1 456 ? 36.938 -11.602 10.664 1 86.75 456 GLY A C 1
ATOM 3670 O O . GLY A 1 456 ? 36.062 -11.539 11.531 1 86.75 456 GLY A O 1
ATOM 3671 N N . ILE A 1 457 ? 36.875 -12.445 9.664 1 91.06 457 ILE A N 1
ATOM 3672 C CA . ILE A 1 457 ? 35.781 -13.422 9.531 1 91.06 457 ILE A CA 1
ATOM 3673 C C . ILE A 1 457 ? 36.312 -14.812 9.867 1 91.06 457 ILE A C 1
ATOM 3675 O O . ILE A 1 457 ? 37.125 -15.367 9.141 1 91.06 457 ILE A O 1
ATOM 3679 N N . GLN A 1 458 ? 35.812 -15.375 10.914 1 88 458 GLN A N 1
ATOM 3680 C CA . GLN A 1 458 ? 36.375 -16.641 11.383 1 88 458 GLN A CA 1
ATOM 3681 C C . GLN A 1 458 ? 35.375 -17.781 11.172 1 88 458 GLN A C 1
ATOM 3683 O O . GLN A 1 458 ? 35.75 -18.953 11.109 1 88 458 GLN A O 1
ATOM 3688 N N . ASP A 1 459 ? 34.188 -17.422 11.047 1 91.56 459 ASP A N 1
ATOM 3689 C CA . ASP A 1 459 ? 33.156 -18.422 10.945 1 91.56 459 ASP A CA 1
ATOM 3690 C C . ASP A 1 459 ? 32.469 -18.359 9.57 1 91.56 459 ASP A C 1
ATOM 3692 O O . ASP A 1 459 ? 31.984 -17.312 9.156 1 91.56 459 ASP A O 1
ATOM 3696 N N . ILE A 1 460 ? 32.438 -19.516 8.93 1 94.12 460 ILE A N 1
ATOM 3697 C CA . ILE A 1 460 ? 31.812 -19.594 7.609 1 94.12 460 ILE A CA 1
ATOM 3698 C C . ILE A 1 460 ? 30.328 -19.266 7.711 1 94.12 460 ILE A C 1
ATOM 3700 O O . ILE A 1 460 ? 29.719 -18.797 6.742 1 94.12 460 ILE A O 1
ATOM 3704 N N . ASP A 1 461 ? 29.734 -19.453 8.891 1 92.5 461 ASP A N 1
ATOM 3705 C CA . ASP A 1 461 ? 28.312 -19.203 9.094 1 92.5 461 ASP A CA 1
ATOM 3706 C C . ASP A 1 461 ? 28 -17.703 9.102 1 92.5 461 ASP A C 1
ATOM 3708 O O . ASP A 1 461 ? 26.844 -17.312 9.008 1 92.5 461 ASP A O 1
ATOM 3712 N N . ASP A 1 462 ? 29 -16.922 9.141 1 93.81 462 ASP A N 1
ATOM 3713 C CA . ASP A 1 462 ? 28.844 -15.484 9.062 1 93.81 462 ASP A CA 1
ATOM 3714 C C . ASP A 1 462 ? 28.656 -15.031 7.609 1 93.81 462 ASP A C 1
ATOM 3716 O O . ASP A 1 462 ? 28.375 -13.859 7.352 1 93.81 462 ASP A O 1
ATOM 3720 N N . LEU A 1 463 ? 28.891 -16 6.742 1 95.06 463 LEU A N 1
ATOM 3721 C CA . LEU A 1 463 ? 28.688 -15.727 5.324 1 95.06 463 LEU A CA 1
ATOM 3722 C C . LEU A 1 463 ? 27.438 -16.438 4.809 1 95.06 463 LEU A C 1
ATOM 3724 O O . LEU A 1 463 ? 26.984 -17.422 5.402 1 95.06 463 LEU A O 1
ATOM 3728 N N . LEU A 1 464 ? 26.891 -15.82 3.75 1 95.94 464 LEU A N 1
ATOM 3729 C CA . LEU A 1 464 ? 25.688 -16.375 3.146 1 95.94 464 LEU A CA 1
ATOM 3730 C C . LEU A 1 464 ? 25.719 -16.203 1.632 1 95.94 464 LEU A C 1
ATOM 3732 O O . LEU A 1 464 ? 26.094 -15.148 1.126 1 95.94 464 LEU A O 1
ATOM 3736 N N . VAL A 1 465 ? 25.453 -17.266 0.944 1 95.56 465 VAL A N 1
ATOM 3737 C CA . VAL A 1 465 ? 25.219 -17.172 -0.493 1 95.56 465 VAL A CA 1
ATOM 3738 C C . VAL A 1 465 ? 23.75 -17.438 -0.792 1 95.56 465 VAL A C 1
ATOM 3740 O O . VAL A 1 465 ? 23.203 -18.469 -0.394 1 95.56 465 VAL A O 1
ATOM 3743 N N . THR A 1 466 ? 23.094 -16.484 -1.401 1 94.44 466 THR A N 1
ATOM 3744 C CA . THR A 1 466 ? 21.719 -16.656 -1.818 1 94.44 466 THR A CA 1
ATOM 3745 C C . THR A 1 466 ? 21.641 -17.047 -3.295 1 94.44 466 THR A C 1
ATOM 3747 O O . THR A 1 466 ? 22.562 -16.781 -4.059 1 94.44 466 THR A O 1
ATOM 3750 N N . GLU A 1 467 ? 20.594 -17.75 -3.629 1 92.31 467 GLU A N 1
ATOM 3751 C CA . GLU A 1 467 ? 20.328 -18.109 -5.012 1 92.31 467 GLU A CA 1
ATOM 3752 C C . GLU A 1 467 ? 18.969 -17.578 -5.469 1 92.31 467 GLU A C 1
ATOM 3754 O O . GLU A 1 467 ? 17.953 -17.75 -4.777 1 92.31 467 GLU A O 1
ATOM 3759 N N . SER A 1 468 ? 18.969 -16.812 -6.523 1 89.38 468 SER A N 1
ATOM 3760 C CA . SER A 1 468 ? 17.734 -16.359 -7.164 1 89.38 468 SER A CA 1
ATOM 3761 C C . SER A 1 468 ? 17.641 -16.844 -8.602 1 89.38 468 SER A C 1
ATOM 3763 O O . SER A 1 468 ? 18.625 -16.812 -9.344 1 89.38 468 SER A O 1
ATOM 3765 N N . ARG A 1 469 ? 16.516 -17.328 -8.93 1 87.38 469 ARG A N 1
ATOM 3766 C CA . ARG A 1 469 ? 16.297 -17.875 -10.266 1 87.38 469 ARG A CA 1
ATOM 3767 C C . ARG A 1 469 ? 15.305 -17.031 -11.055 1 87.38 469 ARG A C 1
ATOM 3769 O O . ARG A 1 469 ? 14.297 -16.578 -10.5 1 87.38 469 ARG A O 1
ATOM 3776 N N . PHE A 1 470 ? 15.648 -16.766 -12.289 1 85.25 470 PHE A N 1
ATOM 3777 C CA . PHE A 1 470 ? 14.758 -16.078 -13.219 1 85.25 470 PHE A CA 1
ATOM 3778 C C . PHE A 1 470 ? 14.648 -16.844 -14.531 1 85.25 470 PHE A C 1
ATOM 3780 O O . PHE A 1 470 ? 15.656 -17.281 -15.086 1 85.25 470 PHE A O 1
ATOM 3787 N N . SER A 1 471 ? 13.43 -17.094 -14.898 1 85.56 471 SER A N 1
ATOM 3788 C CA . SER A 1 471 ? 13.164 -17.641 -16.234 1 85.56 471 SER A CA 1
ATOM 3789 C C . SER A 1 471 ? 12.477 -16.609 -17.125 1 85.56 471 SER A C 1
ATOM 3791 O O . SER A 1 471 ? 11.641 -15.836 -16.656 1 85.56 471 SER A O 1
ATOM 3793 N N . SER A 1 472 ? 12.781 -16.609 -18.359 1 79.06 472 SER A N 1
ATOM 3794 C CA . SER A 1 472 ? 12.336 -15.578 -19.297 1 79.06 472 SER A CA 1
ATOM 3795 C C . SER A 1 472 ? 10.812 -15.539 -19.375 1 79.06 472 SER A C 1
ATOM 3797 O O . SER A 1 472 ? 10.227 -14.469 -19.547 1 79.06 472 SER A O 1
ATOM 3799 N N . ASN A 1 473 ? 10.172 -16.672 -19.328 1 78.12 473 ASN A N 1
ATOM 3800 C CA . ASN A 1 473 ? 8.727 -16.672 -19.531 1 78.12 473 ASN A CA 1
ATOM 3801 C C . ASN A 1 473 ? 7.992 -17.359 -18.391 1 78.12 473 ASN A C 1
ATOM 3803 O O . ASN A 1 473 ? 6.809 -17.688 -18.516 1 78.12 473 ASN A O 1
ATOM 3807 N N . SER A 1 474 ? 8.555 -17.594 -17.297 1 78.56 474 SER A N 1
ATOM 3808 C CA . SER A 1 474 ? 7.969 -18.219 -16.109 1 78.56 474 SER A CA 1
ATOM 3809 C C . SER A 1 474 ? 7.582 -19.672 -16.375 1 78.56 474 SER A C 1
ATOM 3811 O O . SER A 1 474 ? 6.621 -20.172 -15.805 1 78.56 474 SER A O 1
ATOM 3813 N N . THR A 1 475 ? 8.125 -20.266 -17.422 1 81.94 475 THR A N 1
ATOM 3814 C CA . THR A 1 475 ? 7.812 -21.656 -17.766 1 81.94 475 THR A CA 1
ATOM 3815 C C . THR A 1 475 ? 9.031 -22.547 -17.547 1 81.94 475 THR A C 1
ATOM 3817 O O . THR A 1 475 ? 10.156 -22.047 -17.422 1 81.94 475 THR A O 1
ATOM 3820 N N . LEU A 1 476 ? 8.766 -23.797 -17.484 1 79.19 476 LEU A N 1
ATOM 3821 C CA . LEU A 1 476 ? 9.844 -24.766 -17.281 1 79.19 476 LEU A CA 1
ATOM 3822 C C . LEU A 1 476 ? 10.516 -25.094 -18.609 1 79.19 476 LEU A C 1
ATOM 3824 O O . LEU A 1 476 ? 11.703 -25.422 -18.641 1 79.19 476 LEU A O 1
ATOM 3828 N N . LYS A 1 477 ? 9.75 -25 -19.703 1 80.5 477 LYS A N 1
ATOM 3829 C CA . LYS A 1 477 ? 10.258 -25.281 -21.031 1 80.5 477 LYS A CA 1
ATOM 3830 C C . LYS A 1 477 ? 10.188 -24.047 -21.938 1 80.5 477 LYS A C 1
ATOM 3832 O O . LYS A 1 477 ? 9.594 -23.031 -21.547 1 80.5 477 LYS A O 1
ATOM 3837 N N . SER A 1 478 ? 10.945 -24.203 -23.031 1 82.12 478 SER A N 1
ATOM 3838 C CA . SER A 1 478 ? 10.898 -23.109 -24 1 82.12 478 SER A CA 1
ATOM 3839 C C . SER A 1 478 ? 9.469 -22.766 -24.391 1 82.12 478 SER A C 1
ATOM 3841 O O . SER A 1 478 ? 8.672 -23.656 -24.688 1 82.12 478 SER A O 1
ATOM 3843 N N . PRO A 1 479 ? 9.234 -21.547 -24.359 1 87 479 PRO A N 1
ATOM 3844 C CA . PRO A 1 479 ? 7.848 -21.156 -24.625 1 87 479 PRO A CA 1
ATOM 3845 C C . PRO A 1 479 ? 7.473 -21.297 -26.094 1 87 479 PRO A C 1
ATOM 3847 O O . PRO A 1 479 ? 8.297 -21.016 -26.969 1 87 479 PRO A O 1
ATOM 3850 N N . ARG A 1 480 ? 6.312 -21.688 -26.328 1 87.38 480 ARG A N 1
ATOM 3851 C CA . ARG A 1 480 ? 5.699 -21.719 -27.656 1 87.38 480 ARG A CA 1
ATOM 3852 C C . ARG A 1 480 ? 4.461 -20.828 -27.703 1 87.38 480 ARG A C 1
ATOM 3854 O O . ARG A 1 480 ? 3.482 -21.078 -27 1 87.38 480 ARG A O 1
ATOM 3861 N N . PHE A 1 481 ? 4.582 -19.859 -28.547 1 90.25 481 PHE A N 1
ATOM 3862 C CA . PHE A 1 481 ? 3.463 -18.938 -28.703 1 90.25 481 PHE A CA 1
ATOM 3863 C C . PHE A 1 481 ? 2.666 -19.266 -29.969 1 90.25 481 PHE A C 1
ATOM 3865 O O . PHE A 1 481 ? 3.242 -19.609 -31 1 90.25 481 PHE A O 1
ATOM 3872 N N . TYR A 1 482 ? 1.409 -19.172 -29.891 1 92 482 TYR A N 1
ATOM 3873 C CA . TYR A 1 482 ? 0.51 -19.484 -31 1 92 482 TYR A CA 1
ATOM 3874 C C . TYR A 1 482 ? -0.068 -18.219 -31.609 1 92 482 TYR A C 1
ATOM 3876 O O . TYR A 1 482 ? -0.439 -17.281 -30.891 1 92 482 TYR A O 1
ATOM 3884 N N . PHE A 1 483 ? -0.107 -18.203 -32.938 1 91.81 483 PHE A N 1
ATOM 3885 C CA . PHE A 1 483 ? -0.568 -17 -33.625 1 91.81 483 PHE A CA 1
ATOM 3886 C C . PHE A 1 483 ? -1.564 -17.375 -34.719 1 91.81 483 PHE A C 1
ATOM 3888 O O . PHE A 1 483 ? -1.592 -18.516 -35.188 1 91.81 483 PHE A O 1
ATOM 3895 N N . TYR A 1 484 ? -2.389 -16.438 -35.031 1 89.81 484 TYR A N 1
ATOM 3896 C CA . TYR A 1 484 ? -3.258 -16.531 -36.188 1 89.81 484 TYR A CA 1
ATOM 3897 C C . TYR A 1 484 ? -3.207 -15.242 -37.031 1 89.81 484 TYR A C 1
ATOM 3899 O O . TYR A 1 484 ? -2.879 -14.18 -36.5 1 89.81 484 TYR A O 1
ATOM 3907 N N . THR A 1 485 ? -3.479 -15.406 -38.281 1 88.19 485 THR A N 1
ATOM 3908 C CA . THR A 1 485 ? -3.506 -14.258 -39.188 1 88.19 485 THR A CA 1
ATOM 3909 C C . THR A 1 485 ? -4.941 -13.867 -39.531 1 88.19 485 THR A C 1
ATOM 3911 O O . THR A 1 485 ? -5.883 -14.578 -39.156 1 88.19 485 THR A O 1
ATOM 3914 N N . ARG A 1 486 ? -5.09 -12.727 -40.156 1 82.94 486 ARG A N 1
ATOM 3915 C CA . ARG A 1 486 ? -6.406 -12.25 -40.594 1 82.94 486 ARG A CA 1
ATOM 3916 C C . ARG A 1 486 ? -7.078 -13.234 -41.531 1 82.94 486 ARG A C 1
ATOM 3918 O O . ARG A 1 486 ? -8.305 -13.352 -41.531 1 82.94 486 ARG A O 1
ATOM 3925 N N . SER A 1 487 ? -6.266 -13.922 -42.281 1 81.38 487 SER A N 1
ATOM 3926 C CA . SER A 1 487 ? -6.781 -14.867 -43.281 1 81.38 487 SER A CA 1
ATOM 3927 C C . SER A 1 487 ? -7.141 -16.203 -42.625 1 81.38 487 SER A C 1
ATOM 3929 O O . SER A 1 487 ? -7.688 -17.094 -43.281 1 81.38 487 SER A O 1
ATOM 3931 N N . GLY A 1 488 ? -6.836 -16.344 -41.375 1 80.38 488 GLY A N 1
ATOM 3932 C CA . GLY A 1 488 ? -7.203 -17.562 -40.656 1 80.38 488 GLY A CA 1
ATOM 3933 C C . GLY A 1 488 ? -6.074 -18.562 -40.594 1 80.38 488 GLY A C 1
ATOM 3934 O O . GLY A 1 488 ? -6.23 -19.641 -40 1 80.38 488 GLY A O 1
ATOM 3935 N N . ASN A 1 489 ? -4.914 -18.156 -41.188 1 83.44 489 ASN A N 1
ATOM 3936 C CA . ASN A 1 489 ? -3.75 -19.031 -41.062 1 83.44 489 ASN A CA 1
ATOM 3937 C C . ASN A 1 489 ? -3.131 -18.969 -39.688 1 83.44 489 ASN A C 1
ATOM 3939 O O . ASN A 1 489 ? -3.234 -17.969 -39 1 83.44 489 ASN A O 1
ATOM 3943 N N . THR A 1 490 ? -2.607 -20.172 -39.281 1 88.12 490 THR A N 1
ATOM 3944 C CA . THR A 1 490 ? -2.016 -20.234 -37.938 1 88.12 490 THR A CA 1
ATOM 3945 C C . THR A 1 490 ? -0.525 -20.547 -38.031 1 88.12 490 THR A C 1
ATOM 3947 O O . THR A 1 490 ? -0.064 -21.125 -39.031 1 88.12 490 THR A O 1
ATOM 3950 N N . PHE A 1 491 ? 0.275 -20.031 -37.062 1 85.56 491 PHE A N 1
ATOM 3951 C CA . PHE A 1 491 ? 1.687 -20.359 -36.938 1 85.56 491 PHE A CA 1
ATOM 3952 C C . PHE A 1 491 ? 2.123 -20.297 -35.469 1 85.56 491 PHE A C 1
ATOM 3954 O O . PHE A 1 491 ? 1.374 -19.812 -34.625 1 85.56 491 PHE A O 1
ATOM 3961 N N . THR A 1 492 ? 3.17 -20.922 -35.219 1 87.25 492 THR A N 1
ATOM 3962 C CA . THR A 1 492 ? 3.729 -20.891 -33.875 1 87.25 492 THR A CA 1
ATOM 3963 C C . THR A 1 492 ? 5.055 -20.141 -33.844 1 87.25 492 THR A C 1
ATOM 3965 O O . THR A 1 492 ? 5.754 -20.078 -34.875 1 87.25 492 THR A O 1
ATOM 3968 N N . TYR A 1 493 ? 5.273 -19.438 -32.781 1 83.5 493 TYR A N 1
ATOM 3969 C CA . TYR A 1 493 ? 6.523 -18.719 -32.531 1 83.5 493 TYR A CA 1
ATOM 3970 C C . TYR A 1 493 ? 7.195 -19.234 -31.266 1 83.5 493 TYR A C 1
ATOM 3972 O O . TYR A 1 493 ? 6.555 -19.344 -30.219 1 83.5 493 TYR A O 1
ATOM 3980 N N . SER A 1 494 ? 8.43 -19.688 -31.422 1 79.94 494 SER A N 1
ATOM 3981 C CA . SER A 1 494 ? 9.148 -20.203 -30.266 1 79.94 494 SER A CA 1
ATOM 3982 C C . SER A 1 494 ? 10.391 -19.375 -29.969 1 79.94 494 SER A C 1
ATOM 3984 O O . SER A 1 494 ? 11.062 -18.891 -30.891 1 79.94 494 SER A O 1
ATOM 3986 N N . GLU A 1 495 ? 10.578 -19.125 -28.703 1 74.88 495 GLU A N 1
ATOM 3987 C CA . GLU A 1 495 ? 11.781 -18.469 -28.188 1 74.88 495 GLU A CA 1
ATOM 3988 C C . GLU A 1 495 ? 12.562 -19.406 -27.25 1 74.88 495 GLU A C 1
ATOM 3990 O O . GLU A 1 495 ? 11.977 -20.25 -26.578 1 74.88 495 GLU A O 1
ATOM 3995 N N . PRO A 1 496 ? 13.875 -19.328 -27.375 1 75.69 496 PRO A N 1
ATOM 3996 C CA . PRO A 1 496 ? 14.617 -20.109 -26.375 1 75.69 496 PRO A CA 1
ATOM 3997 C C . PRO A 1 496 ? 14.328 -19.672 -24.953 1 75.69 496 PRO A C 1
ATOM 3999 O O . PRO A 1 496 ? 14.062 -18.484 -24.703 1 75.69 496 PRO A O 1
ATOM 4002 N N . LEU A 1 497 ? 14.312 -20.719 -24.172 1 81.12 497 LEU A N 1
ATOM 4003 C CA . LEU A 1 497 ? 14.172 -20.422 -22.75 1 81.12 497 LEU A CA 1
ATOM 4004 C C . LEU A 1 497 ? 15.5 -19.984 -22.141 1 81.12 497 LEU A C 1
ATOM 4006 O O . LEU A 1 497 ? 16.516 -20.641 -22.344 1 81.12 497 LEU A O 1
ATOM 4010 N N . ARG A 1 498 ? 15.461 -18.906 -21.562 1 78.5 498 ARG A N 1
ATOM 4011 C CA . ARG A 1 498 ? 16.625 -18.422 -20.844 1 78.5 498 ARG A CA 1
ATOM 4012 C C . ARG A 1 498 ? 16.406 -18.469 -19.344 1 78.5 498 ARG A C 1
ATOM 4014 O O . ARG A 1 498 ? 15.406 -17.938 -18.844 1 78.5 498 ARG A O 1
ATOM 4021 N N . VAL A 1 499 ? 17.297 -19.141 -18.719 1 82.81 499 VAL A N 1
ATOM 4022 C CA . VAL A 1 499 ? 17.25 -19.219 -17.25 1 82.81 499 VAL A CA 1
ATOM 4023 C C . VAL A 1 499 ? 18.516 -18.609 -16.656 1 82.81 499 VAL A C 1
ATOM 4025 O O . VAL A 1 499 ? 19.625 -18.984 -17.031 1 82.81 499 VAL A O 1
ATOM 4028 N N . ILE A 1 500 ? 18.312 -17.625 -15.812 1 82.75 500 ILE A N 1
ATOM 4029 C CA . ILE A 1 500 ? 19.438 -16.984 -15.141 1 82.75 500 ILE A CA 1
ATOM 4030 C C . ILE A 1 500 ? 19.391 -17.281 -13.641 1 82.75 500 ILE A C 1
ATOM 4032 O O . ILE A 1 500 ? 18.344 -17.094 -13 1 82.75 500 ILE A O 1
ATOM 4036 N N . ARG A 1 501 ? 20.438 -17.812 -13.148 1 85.94 501 ARG A N 1
ATOM 4037 C CA . ARG A 1 501 ? 20.625 -18 -11.719 1 85.94 501 ARG A CA 1
ATOM 4038 C C . ARG A 1 501 ? 21.641 -17.016 -11.156 1 85.94 501 ARG A C 1
ATOM 4040 O O . ARG A 1 501 ? 22.766 -16.938 -11.656 1 85.94 501 ARG A O 1
ATOM 4047 N N . ALA A 1 502 ? 21.266 -16.297 -10.195 1 87.69 502 ALA A N 1
ATOM 4048 C CA . ALA A 1 502 ? 22.156 -15.336 -9.539 1 87.69 502 ALA A CA 1
ATOM 4049 C C . ALA A 1 502 ? 22.562 -15.82 -8.148 1 87.69 502 ALA A C 1
ATOM 4051 O O . ALA A 1 502 ? 21.703 -16.109 -7.32 1 87.69 502 ALA A O 1
ATOM 4052 N N . TYR A 1 503 ? 23.844 -16.016 -7.98 1 91 503 TYR A N 1
ATOM 4053 C CA . TYR A 1 503 ? 24.391 -16.312 -6.66 1 91 503 TYR A CA 1
ATOM 4054 C C . TYR A 1 503 ? 25.016 -15.062 -6.039 1 91 503 TYR A C 1
ATOM 4056 O O . TYR A 1 503 ? 25.922 -14.453 -6.613 1 91 503 TYR A O 1
ATOM 4064 N N . ARG A 1 504 ? 24.547 -14.719 -4.875 1 93.25 504 ARG A N 1
ATOM 4065 C CA . ARG A 1 504 ? 25.016 -13.492 -4.23 1 93.25 504 ARG A CA 1
ATOM 4066 C C . ARG A 1 504 ? 25.625 -13.789 -2.867 1 93.25 504 ARG A C 1
ATOM 4068 O O . ARG A 1 504 ? 25.031 -14.5 -2.053 1 93.25 504 ARG A O 1
ATOM 4075 N N . LEU A 1 505 ? 26.812 -13.242 -2.689 1 95 505 LEU A N 1
ATOM 4076 C CA . LEU A 1 505 ? 27.5 -13.398 -1.417 1 95 505 LEU A CA 1
ATOM 4077 C C . LEU A 1 505 ? 27.188 -12.242 -0.478 1 95 505 LEU A C 1
ATOM 4079 O O . LEU A 1 505 ? 27.328 -11.078 -0.855 1 95 505 LEU A O 1
ATOM 4083 N N . TYR A 1 506 ? 26.766 -12.633 0.714 1 95.88 506 TYR A N 1
ATOM 4084 C CA . TYR A 1 506 ? 26.484 -11.648 1.75 1 95.88 506 TYR A CA 1
ATOM 4085 C C . TYR A 1 506 ? 27.297 -11.938 3.01 1 95.88 506 TYR A C 1
ATOM 4087 O O . TYR A 1 506 ? 27.594 -13.102 3.309 1 95.88 506 TYR A O 1
ATOM 4095 N N . TRP A 1 507 ? 27.719 -10.898 3.662 1 95.44 507 TRP A N 1
ATOM 4096 C CA . TRP A 1 507 ? 28.297 -10.977 5 1 95.44 507 TRP A CA 1
ATOM 4097 C C . TRP A 1 507 ? 27.266 -10.602 6.062 1 95.44 507 TRP A C 1
ATOM 4099 O O . TRP A 1 507 ? 26.766 -9.477 6.074 1 95.44 507 TRP A O 1
ATOM 4109 N N . ARG A 1 508 ? 26.922 -11.469 7.004 1 94.38 508 ARG A N 1
ATOM 4110 C CA . ARG A 1 508 ? 25.875 -11.289 8.016 1 94.38 508 ARG A CA 1
ATOM 4111 C C . ARG A 1 508 ? 26.297 -10.266 9.062 1 94.38 508 ARG A C 1
ATOM 4113 O O . ARG A 1 508 ? 25.453 -9.602 9.664 1 94.38 508 ARG A O 1
ATOM 4120 N N . ARG A 1 509 ? 27.531 -10.109 9.344 1 88.62 509 ARG A N 1
ATOM 4121 C CA . ARG A 1 509 ? 28.094 -9.219 10.344 1 88.62 509 ARG A CA 1
ATOM 4122 C C . ARG A 1 509 ? 27.531 -9.516 11.727 1 88.62 509 ARG A C 1
ATOM 4124 O O . ARG A 1 509 ? 27.047 -8.617 12.422 1 88.62 509 ARG A O 1
ATOM 4131 N N . SER A 1 510 ? 27.438 -10.703 12.203 1 78.62 510 SER A N 1
ATOM 4132 C CA . SER A 1 510 ? 26.859 -11.133 13.469 1 78.62 510 SER A CA 1
ATOM 4133 C C . SER A 1 510 ? 27.609 -10.539 14.656 1 78.62 510 SER A C 1
ATOM 4135 O O . SER A 1 510 ? 27.016 -10.273 15.703 1 78.62 510 SER A O 1
ATOM 4137 N N . ASN A 1 511 ? 28.875 -10.438 14.633 1 64.94 511 ASN A N 1
ATOM 4138 C CA . ASN A 1 511 ? 29.656 -10 15.781 1 64.94 511 ASN A CA 1
ATOM 4139 C C . ASN A 1 511 ? 30.156 -8.57 15.602 1 64.94 511 ASN A C 1
ATOM 4141 O O . ASN A 1 511 ? 30.953 -8.078 16.406 1 64.94 511 ASN A O 1
ATOM 4145 N N . SER A 1 512 ? 29.875 -7.969 14.477 1 58.66 512 SER A N 1
ATOM 4146 C CA . SER A 1 512 ? 30.562 -6.715 14.203 1 58.66 512 SER A CA 1
ATOM 4147 C C . SER A 1 512 ? 29.719 -5.512 14.602 1 58.66 512 SER A C 1
ATOM 4149 O O . SER A 1 512 ? 28.594 -5.348 14.117 1 58.66 512 SER A O 1
ATOM 4151 N N . SER A 1 513 ? 29.859 -5.09 15.836 1 52.5 513 SER A N 1
ATOM 4152 C CA . SER A 1 513 ? 29.125 -3.969 16.406 1 52.5 513 SER A CA 1
ATOM 4153 C C . SER A 1 513 ? 29.359 -2.689 15.609 1 52.5 513 SER A C 1
ATOM 4155 O O . SER A 1 513 ? 28.516 -1.784 15.609 1 52.5 513 SER A O 1
ATOM 4157 N N . LEU A 1 514 ? 30.719 -2.289 15.18 1 51.69 514 LEU A N 1
ATOM 4158 C CA . LEU A 1 514 ? 31.016 -0.918 14.773 1 51.69 514 LEU A CA 1
ATOM 4159 C C . LEU A 1 514 ? 31.047 -0.798 13.25 1 51.69 514 LEU A C 1
ATOM 4161 O O . LEU A 1 514 ? 31.734 -1.564 12.578 1 51.69 514 LEU A O 1
ATOM 4165 N N . LYS A 1 515 ? 30.312 0.028 12.578 1 53.38 515 LYS A N 1
ATOM 4166 C CA . LYS A 1 515 ? 30.234 0.386 11.172 1 53.38 515 LYS A CA 1
ATOM 4167 C C . LYS A 1 515 ? 31.609 0.72 10.609 1 53.38 515 LYS A C 1
ATOM 4169 O O . LYS A 1 515 ? 31.906 0.429 9.445 1 53.38 515 LYS A O 1
ATOM 4174 N N . SER A 1 516 ? 32.562 1.332 11.383 1 53 516 SER A N 1
ATOM 4175 C CA . SER A 1 516 ? 33.844 1.837 10.914 1 53 516 SER A CA 1
ATOM 4176 C C . SER A 1 516 ? 34.781 0.696 10.531 1 53 516 SER A C 1
ATOM 4178 O O . SER A 1 516 ? 35.656 0.869 9.695 1 53 516 SER A O 1
ATOM 4180 N N . ALA A 1 517 ? 34.469 -0.474 11.078 1 59.84 517 ALA A N 1
ATOM 4181 C CA . ALA A 1 517 ? 35.406 -1.574 10.961 1 59.84 517 ALA A CA 1
ATOM 4182 C C . ALA A 1 517 ? 35.031 -2.52 9.828 1 59.84 517 ALA A C 1
ATOM 4184 O O . ALA A 1 517 ? 35.5 -3.654 9.766 1 59.84 517 ALA A O 1
ATOM 4185 N N . ILE A 1 518 ? 34.188 -1.985 8.891 1 70.62 518 ILE A N 1
ATOM 4186 C CA . ILE A 1 518 ? 33.594 -2.867 7.898 1 70.62 518 ILE A CA 1
ATOM 4187 C C . ILE A 1 518 ? 34.469 -2.9 6.645 1 70.62 518 ILE A C 1
ATOM 4189 O O . ILE A 1 518 ? 34.406 -3.865 5.879 1 70.62 518 ILE A O 1
ATOM 4193 N N . SER A 1 519 ? 35.469 -2.107 6.68 1 80.69 519 SER A N 1
ATOM 4194 C CA . SER A 1 519 ? 36.156 -1.931 5.414 1 80.69 519 SER A CA 1
ATOM 4195 C C . SER A 1 519 ? 37.125 -3.084 5.148 1 80.69 519 SER A C 1
ATOM 4197 O O . SER A 1 519 ? 37.188 -3.619 4.039 1 80.69 519 SER A O 1
ATOM 4199 N N . ARG A 1 520 ? 37.781 -3.525 6.152 1 86.69 520 ARG A N 1
ATOM 4200 C CA . ARG A 1 520 ? 38.781 -4.555 5.934 1 86.69 520 ARG A CA 1
ATOM 4201 C C . ARG A 1 520 ? 38.125 -5.887 5.566 1 86.69 520 ARG A C 1
ATOM 4203 O O . ARG A 1 520 ? 38.5 -6.508 4.57 1 86.69 520 ARG A O 1
ATOM 4210 N N . PRO A 1 521 ? 37.156 -6.301 6.387 1 89.5 521 PRO A N 1
ATOM 4211 C CA . PRO A 1 521 ? 36.5 -7.559 6.012 1 89.5 521 PRO A CA 1
ATOM 4212 C C . PRO A 1 521 ? 35.906 -7.516 4.613 1 89.5 521 PRO A C 1
ATOM 4214 O O . PRO A 1 521 ? 35.969 -8.5 3.871 1 89.5 521 PRO A O 1
ATOM 4217 N N . VAL A 1 522 ? 35.344 -6.441 4.184 1 92 522 VAL A N 1
ATOM 4218 C CA . VAL A 1 522 ? 34.719 -6.316 2.879 1 92 522 VAL A CA 1
ATOM 4219 C C . VAL A 1 522 ? 35.75 -6.406 1.777 1 92 522 VAL A C 1
ATOM 4221 O O . VAL A 1 522 ? 35.531 -7.062 0.755 1 92 522 VAL A O 1
ATOM 4224 N N . THR A 1 523 ? 36.875 -5.766 2.051 1 91.81 523 THR A N 1
ATOM 4225 C CA . THR A 1 523 ? 37.969 -5.82 1.084 1 91.81 523 THR A CA 1
ATOM 4226 C C . THR A 1 523 ? 38.469 -7.246 0.94 1 91.81 523 THR A C 1
ATOM 4228 O O . THR A 1 523 ? 38.719 -7.719 -0.175 1 91.81 523 THR A O 1
ATOM 4231 N N . CYS A 1 524 ? 38.656 -7.828 2.072 1 94.31 524 CYS A N 1
ATOM 4232 C CA . CYS A 1 524 ? 39.156 -9.203 2.062 1 94.31 524 CYS A CA 1
ATOM 4233 C C . CYS A 1 524 ? 38.188 -10.133 1.358 1 94.31 524 CYS A C 1
ATOM 4235 O O . CYS A 1 524 ? 38.594 -11 0.589 1 94.31 524 CYS A O 1
ATOM 4237 N N . LEU A 1 525 ? 36.938 -9.969 1.604 1 93.94 525 LEU A N 1
ATOM 4238 C CA . LEU A 1 525 ? 35.938 -10.812 0.994 1 93.94 525 LEU A CA 1
ATOM 4239 C C . LEU A 1 525 ? 35.875 -10.586 -0.514 1 93.94 525 LEU A C 1
ATOM 4241 O O . LEU A 1 525 ? 35.688 -11.531 -1.28 1 93.94 525 LEU A O 1
ATOM 4245 N N . THR A 1 526 ? 35.938 -9.359 -0.936 1 92.5 526 THR A N 1
ATOM 4246 C CA . THR A 1 526 ? 35.938 -9.031 -2.355 1 92.5 526 THR A CA 1
ATOM 4247 C C . THR A 1 526 ? 37.125 -9.672 -3.078 1 92.5 526 THR A C 1
ATOM 4249 O O . THR A 1 526 ? 36.969 -10.211 -4.176 1 92.5 526 THR A O 1
ATOM 4252 N N . GLU A 1 527 ? 38.219 -9.617 -2.441 1 92.75 527 GLU A N 1
ATOM 4253 C CA . GLU A 1 527 ? 39.406 -10.227 -3.021 1 92.75 527 GLU A CA 1
ATOM 4254 C C . GLU A 1 527 ? 39.281 -11.75 -3.084 1 92.75 527 GLU A C 1
ATOM 4256 O O . GLU A 1 527 ? 39.656 -12.367 -4.078 1 92.75 527 GLU A O 1
ATOM 4261 N N . ALA A 1 528 ? 38.844 -12.297 -2.025 1 94.62 528 ALA A N 1
ATOM 4262 C CA . ALA A 1 528 ? 38.625 -13.742 -1.996 1 94.62 528 ALA A CA 1
ATOM 4263 C C . ALA A 1 528 ? 37.625 -14.18 -3.076 1 94.62 528 ALA A C 1
ATOM 4265 O O . ALA A 1 528 ? 37.812 -15.219 -3.711 1 94.62 528 ALA A O 1
ATOM 4266 N N . PHE A 1 529 ? 36.594 -13.398 -3.215 1 92.56 529 PHE A N 1
ATOM 4267 C CA . PHE A 1 529 ? 35.594 -13.672 -4.242 1 92.56 529 PHE A CA 1
ATOM 4268 C C . PHE A 1 529 ? 36.219 -13.617 -5.633 1 92.56 529 PHE A C 1
ATOM 4270 O O . PHE A 1 529 ? 35.969 -14.492 -6.465 1 92.56 529 PHE A O 1
ATOM 4277 N N . ASN A 1 530 ? 37.031 -12.625 -5.852 1 89.38 530 ASN A N 1
ATOM 4278 C CA . ASN A 1 530 ? 37.719 -12.469 -7.133 1 89.38 530 ASN A CA 1
ATOM 4279 C C . ASN A 1 530 ? 38.656 -13.633 -7.414 1 89.38 530 ASN A C 1
ATOM 4281 O O . ASN A 1 530 ? 38.688 -14.141 -8.539 1 89.38 530 ASN A O 1
ATOM 4285 N N . ARG A 1 531 ? 39.344 -14 -6.473 1 91.06 531 ARG A N 1
ATOM 4286 C CA . ARG A 1 531 ? 40.281 -15.117 -6.629 1 91.06 531 ARG A CA 1
ATOM 4287 C C . ARG A 1 531 ? 39.531 -16.406 -6.926 1 91.06 531 ARG A C 1
ATOM 4289 O O . ARG A 1 531 ? 39.969 -17.203 -7.766 1 91.06 531 ARG A O 1
ATOM 4296 N N . TRP A 1 532 ? 38.531 -16.594 -6.199 1 90.88 532 TRP A N 1
ATOM 4297 C CA . TRP A 1 532 ? 37.688 -17.766 -6.422 1 90.88 532 TRP A CA 1
ATOM 4298 C C . TRP A 1 532 ? 37.156 -17.797 -7.852 1 90.88 532 TRP A C 1
ATOM 4300 O O . TRP A 1 532 ? 37.188 -18.844 -8.516 1 90.88 532 TRP A O 1
ATOM 4310 N N . HIS A 1 533 ? 36.688 -16.688 -8.289 1 87.25 533 HIS A N 1
ATOM 4311 C CA . HIS A 1 533 ? 36.125 -16.594 -9.633 1 87.25 533 HIS A CA 1
ATOM 4312 C C . HIS A 1 533 ? 37.188 -16.859 -10.695 1 87.25 533 HIS A C 1
ATOM 4314 O O . HIS A 1 533 ? 36.906 -17.531 -11.688 1 87.25 533 HIS A O 1
ATOM 4320 N N . GLN A 1 534 ? 38.312 -16.312 -10.477 1 82.88 534 GLN A N 1
ATOM 4321 C CA . GLN A 1 534 ? 39.438 -16.5 -11.414 1 82.88 534 GLN A CA 1
ATOM 4322 C C . GLN A 1 534 ? 39.812 -17.969 -11.508 1 82.88 534 GLN A C 1
ATOM 4324 O O . GLN A 1 534 ? 40.094 -18.484 -12.602 1 82.88 534 GLN A O 1
ATOM 4329 N N . ASP A 1 535 ? 39.844 -18.594 -10.445 1 83.75 535 ASP A N 1
ATOM 4330 C CA . ASP A 1 535 ? 40.188 -20.016 -10.414 1 83.75 535 ASP A CA 1
ATOM 4331 C C . ASP A 1 535 ? 39.125 -20.844 -11.148 1 83.75 535 ASP A C 1
ATOM 4333 O O . ASP A 1 535 ? 39.438 -21.844 -11.781 1 83.75 535 ASP A O 1
ATOM 4337 N N . MET A 1 536 ? 37.938 -20.422 -11.039 1 80.06 536 MET A N 1
ATOM 4338 C CA . MET A 1 536 ? 36.812 -21.141 -11.672 1 80.06 536 MET A CA 1
ATOM 4339 C C . MET A 1 536 ? 36.875 -21 -13.188 1 80.06 536 MET A C 1
ATOM 4341 O O . MET A 1 536 ? 36.5 -21.922 -13.914 1 80.06 536 MET A O 1
ATOM 4345 N N . ILE A 1 537 ? 37.312 -19.844 -13.648 1 73.5 537 ILE A N 1
ATOM 4346 C CA . ILE A 1 537 ? 37.438 -19.594 -15.078 1 73.5 537 ILE A CA 1
ATOM 4347 C C . ILE A 1 537 ? 38.625 -20.359 -15.641 1 73.5 537 ILE A C 1
ATOM 4349 O O . ILE A 1 537 ? 38.562 -20.938 -16.734 1 73.5 537 ILE A O 1
ATOM 4353 N N . GLU A 1 538 ? 39.719 -20.312 -14.93 1 66.31 538 GLU A N 1
ATOM 4354 C CA . GLU A 1 538 ? 40.938 -20.984 -15.367 1 66.31 538 GLU A CA 1
ATOM 4355 C C . GLU A 1 538 ? 40.75 -22.5 -15.43 1 66.31 538 GLU A C 1
ATOM 4357 O O . GLU A 1 538 ? 41.219 -23.156 -16.344 1 66.31 538 GLU A O 1
ATOM 4362 N N . ASP A 1 539 ? 40.125 -22.969 -14.492 1 61.91 539 ASP A N 1
ATOM 4363 C CA . ASP A 1 539 ? 39.844 -24.406 -14.461 1 61.91 539 ASP A CA 1
ATOM 4364 C C . ASP A 1 539 ? 38.969 -24.828 -15.648 1 61.91 539 ASP A C 1
ATOM 4366 O O . ASP A 1 539 ? 39.125 -25.938 -16.172 1 61.91 539 ASP A O 1
ATOM 4370 N N . ARG A 1 540 ? 38.25 -24.016 -16.125 1 58.28 540 ARG A N 1
ATOM 4371 C CA . ARG A 1 540 ? 37.375 -24.328 -17.266 1 58.28 540 ARG A CA 1
ATOM 4372 C C . ARG A 1 540 ? 38.156 -24.266 -18.578 1 58.28 540 ARG A C 1
ATOM 4374 O O . ARG A 1 540 ? 37.906 -25.047 -19.484 1 58.28 540 ARG A O 1
ATOM 4381 N N . HIS A 1 541 ? 39.125 -23.328 -18.672 1 51.5 541 HIS A N 1
ATOM 4382 C CA . HIS A 1 541 ? 39.969 -23.25 -19.859 1 51.5 541 HIS A CA 1
ATOM 4383 C C . HIS A 1 541 ? 41.062 -24.297 -19.828 1 51.5 541 HIS A C 1
ATOM 4385 O O . HIS A 1 541 ? 41.531 -24.75 -20.875 1 51.5 541 HIS A O 1
ATOM 4391 N N . GLY A 1 542 ? 41.656 -24.578 -18.719 1 49.25 542 GLY A N 1
ATOM 4392 C CA . GLY A 1 542 ? 42.688 -25.609 -18.672 1 49.25 542 GLY A CA 1
ATOM 4393 C C . GLY A 1 542 ? 42.125 -27 -18.922 1 49.25 542 GLY A C 1
ATOM 4394 O O . GLY A 1 542 ? 42.906 -27.922 -19.234 1 49.25 542 GLY A O 1
ATOM 4395 N N . GLY A 1 543 ? 40.969 -27.266 -18.578 1 43.12 543 GLY A N 1
ATOM 4396 C CA . GLY A 1 543 ? 40.438 -28.578 -18.906 1 43.12 543 GLY A CA 1
ATOM 4397 C C . GLY A 1 543 ? 40.25 -28.797 -20.391 1 43.12 543 GLY A C 1
ATOM 4398 O O . GLY A 1 543 ? 39.906 -29.891 -20.828 1 43.12 543 GLY A O 1
ATOM 4399 N N . GLU A 1 544 ? 40.156 -27.766 -21.172 1 39.5 544 GLU A N 1
ATOM 4400 C CA . GLU A 1 544 ? 40.062 -28.031 -22.609 1 39.5 544 GLU A CA 1
ATOM 4401 C C . GLU A 1 544 ? 41.438 -28.312 -23.203 1 39.5 544 GLU A C 1
ATOM 4403 O O . GLU A 1 544 ? 41.562 -28.688 -24.375 1 39.5 544 GLU A O 1
ATOM 4408 N N . SER A 1 545 ? 42.531 -27.922 -22.547 1 35.69 545 SER A N 1
ATOM 4409 C CA . SER A 1 545 ? 43.781 -28.219 -23.219 1 35.69 545 SER A CA 1
ATOM 4410 C C . SER A 1 545 ? 44.188 -29.672 -23.016 1 35.69 545 SER A C 1
ATOM 4412 O O . SER A 1 545 ? 45.188 -30.125 -23.578 1 35.69 545 SER A O 1
ATOM 4414 N N . ASP A 1 546 ? 43.625 -30.406 -22.062 1 29.55 546 ASP A N 1
ATOM 4415 C CA . ASP A 1 546 ? 44.062 -31.781 -22.234 1 29.55 546 ASP A CA 1
ATOM 4416 C C . ASP A 1 546 ? 43.188 -32.5 -23.234 1 29.55 546 ASP A C 1
ATOM 4418 O O . ASP A 1 546 ? 41.969 -32.375 -23.203 1 29.55 546 ASP A O 1
ATOM 4422 N N . MET B 1 1 ? 29.297 12.68 1.838 1 43.66 1 MET B N 1
ATOM 4423 C CA . MET B 1 1 ? 28.359 11.805 2.518 1 43.66 1 MET B CA 1
ATOM 4424 C C . MET B 1 1 ? 27.328 11.242 1.533 1 43.66 1 MET B C 1
ATOM 4426 O O . MET B 1 1 ? 26.75 11.992 0.745 1 43.66 1 MET B O 1
ATOM 4430 N N . SER B 1 2 ? 27.344 9.984 1.117 1 62.66 2 SER B N 1
ATOM 4431 C CA . SER B 1 2 ? 26.812 9.383 -0.099 1 62.66 2 SER B CA 1
ATOM 4432 C C . SER B 1 2 ? 25.281 9.383 -0.09 1 62.66 2 SER B C 1
ATOM 4434 O O . SER B 1 2 ? 24.672 9.18 0.955 1 62.66 2 SER B O 1
ATOM 4436 N N . SER B 1 3 ? 24.609 10.133 -0.962 1 76.75 3 SER B N 1
ATOM 4437 C CA . SER B 1 3 ? 23.188 10.25 -1.224 1 76.75 3 SER B CA 1
ATOM 4438 C C . SER B 1 3 ? 22.578 8.898 -1.6 1 76.75 3 SER B C 1
ATOM 4440 O O . SER B 1 3 ? 23.297 7.984 -2 1 76.75 3 SER B O 1
ATOM 4442 N N . LYS B 1 4 ? 21.422 8.703 -0.996 1 91.5 4 LYS B N 1
ATOM 4443 C CA . LYS B 1 4 ? 20.656 7.508 -1.327 1 91.5 4 LYS B CA 1
ATOM 4444 C C . LYS B 1 4 ? 19.531 7.836 -2.307 1 91.5 4 LYS B C 1
ATOM 4446 O O . LYS B 1 4 ? 18.906 8.891 -2.205 1 91.5 4 LYS B O 1
ATOM 4451 N N . ILE B 1 5 ? 19.375 6.98 -3.244 1 93.06 5 ILE B N 1
ATOM 4452 C CA . ILE B 1 5 ? 18.328 7.18 -4.25 1 93.06 5 ILE B CA 1
ATOM 4453 C C . ILE B 1 5 ? 17.156 6.238 -3.982 1 93.06 5 ILE B C 1
ATOM 4455 O O . ILE B 1 5 ? 17.359 5.062 -3.666 1 93.06 5 ILE B O 1
ATOM 4459 N N . VAL B 1 6 ? 16 6.785 -4.043 1 93.81 6 VAL B N 1
ATOM 4460 C CA . VAL B 1 6 ? 14.781 6.012 -3.877 1 93.81 6 VAL B CA 1
ATOM 4461 C C . VAL B 1 6 ? 13.883 6.184 -5.105 1 93.81 6 VAL B C 1
ATOM 4463 O O . VAL B 1 6 ? 13.711 7.301 -5.602 1 93.81 6 VAL B O 1
ATOM 4466 N N . GLN B 1 7 ? 13.398 5.094 -5.617 1 93.44 7 GLN B N 1
ATOM 4467 C CA . GLN B 1 7 ? 12.43 5.156 -6.707 1 93.44 7 GLN B CA 1
ATOM 4468 C C . GLN B 1 7 ? 11 5.273 -6.172 1 93.44 7 GLN B C 1
ATOM 4470 O O . GLN B 1 7 ? 10.531 4.398 -5.445 1 93.44 7 GLN B O 1
ATOM 4475 N N . ASP B 1 8 ? 10.328 6.348 -6.531 1 93.5 8 ASP B N 1
ATOM 4476 C CA . ASP B 1 8 ? 9 6.668 -6.027 1 93.5 8 ASP B CA 1
ATOM 4477 C C . ASP B 1 8 ? 7.965 6.656 -7.152 1 93.5 8 ASP B C 1
ATOM 4479 O O . ASP B 1 8 ? 8.25 7.113 -8.266 1 93.5 8 ASP B O 1
ATOM 4483 N N . ALA B 1 9 ? 6.809 6.188 -6.918 1 92.12 9 ALA B N 1
ATOM 4484 C CA . ALA B 1 9 ? 5.777 6.012 -7.938 1 92.12 9 ALA B CA 1
ATOM 4485 C C . ALA B 1 9 ? 5.238 7.359 -8.406 1 92.12 9 ALA B C 1
ATOM 4487 O O . ALA B 1 9 ? 4.734 7.473 -9.531 1 92.12 9 ALA B O 1
ATOM 4488 N N . VAL B 1 10 ? 5.316 8.367 -7.613 1 91.88 10 VAL B N 1
ATOM 4489 C CA . VAL B 1 10 ? 4.73 9.664 -7.934 1 91.88 10 VAL B CA 1
ATOM 4490 C C . VAL B 1 10 ? 5.805 10.594 -8.484 1 91.88 10 VAL B C 1
ATOM 4492 O O . VAL B 1 10 ? 5.617 11.219 -9.531 1 91.88 10 VAL B O 1
ATOM 4495 N N . HIS B 1 11 ? 6.996 10.602 -7.797 1 92.94 11 HIS B N 1
ATOM 4496 C CA . HIS B 1 11 ? 7.988 11.633 -8.094 1 92.94 11 HIS B CA 1
ATOM 4497 C C . HIS B 1 11 ? 9.164 11.055 -8.867 1 92.94 11 HIS B C 1
ATOM 4499 O O . HIS B 1 11 ? 10.07 11.789 -9.273 1 92.94 11 HIS B O 1
ATOM 4505 N N . GLY B 1 12 ? 9.156 9.773 -9.094 1 91.19 12 GLY B N 1
ATOM 4506 C CA . GLY B 1 12 ? 10.297 9.164 -9.742 1 91.19 12 GLY B CA 1
ATOM 4507 C C . GLY B 1 12 ? 11.5 9.023 -8.828 1 91.19 12 GLY B C 1
ATOM 4508 O O . GLY B 1 12 ? 11.391 8.492 -7.727 1 91.19 12 GLY B O 1
ATOM 4509 N N . VAL B 1 13 ? 12.594 9.562 -9.242 1 92.31 13 VAL B N 1
ATOM 4510 C CA . VAL B 1 13 ? 13.836 9.414 -8.484 1 92.31 13 VAL B CA 1
ATOM 4511 C C . VAL B 1 13 ? 13.906 10.492 -7.402 1 92.31 13 VAL B C 1
ATOM 4513 O O . VAL B 1 13 ? 13.852 11.688 -7.699 1 92.31 13 VAL B O 1
ATOM 4516 N N . ILE B 1 14 ? 14.055 10.055 -6.188 1 96.12 14 ILE B N 1
ATOM 4517 C CA . ILE B 1 14 ? 14.219 10.953 -5.051 1 96.12 14 ILE B CA 1
ATOM 4518 C C . ILE B 1 14 ? 15.602 10.766 -4.441 1 96.12 14 ILE B C 1
ATOM 4520 O O . ILE B 1 14 ? 15.992 9.641 -4.113 1 96.12 14 ILE B O 1
ATOM 4524 N N . GLU B 1 15 ? 16.312 11.828 -4.398 1 95.88 15 GLU B N 1
ATOM 4525 C CA . GLU B 1 15 ? 17.625 11.805 -3.75 1 95.88 15 GLU B CA 1
ATOM 4526 C C . GLU B 1 15 ? 17.516 12.188 -2.277 1 95.88 15 GLU B C 1
ATOM 4528 O O . GLU B 1 15 ? 17.031 13.273 -1.946 1 95.88 15 GLU B O 1
ATOM 4533 N N . LEU B 1 16 ? 17.938 11.312 -1.426 1 96.88 16 LEU B N 1
ATOM 4534 C CA . LEU B 1 16 ? 17.938 11.555 0.013 1 96.88 16 LEU B CA 1
ATOM 4535 C C . LEU B 1 16 ? 19.328 11.914 0.515 1 96.88 16 LEU B C 1
ATOM 4537 O O . LEU B 1 16 ? 20.297 11.211 0.219 1 96.88 16 LEU B O 1
ATOM 4541 N N . GLU B 1 17 ? 19.438 12.992 1.249 1 95.56 17 GLU B N 1
ATOM 4542 C CA . GLU B 1 17 ? 20.703 13.383 1.868 1 95.56 17 GLU B CA 1
ATOM 4543 C C . GLU B 1 17 ? 21.031 12.484 3.053 1 95.56 17 GLU B C 1
ATOM 4545 O O . GLU B 1 17 ? 20.156 11.836 3.617 1 95.56 17 GLU B O 1
ATOM 4550 N N . SER B 1 18 ? 22.234 12.508 3.432 1 94.44 18 SER B N 1
ATOM 4551 C CA . SER B 1 18 ? 22.75 11.602 4.453 1 94.44 18 SER B CA 1
ATOM 4552 C C . SER B 1 18 ? 21.969 11.742 5.762 1 94.44 18 SER B C 1
ATOM 4554 O O . SER B 1 18 ? 21.641 10.75 6.402 1 94.44 18 SER B O 1
ATOM 4556 N N . LEU B 1 19 ? 21.719 13 6.133 1 95.31 19 LEU B N 1
ATOM 4557 C CA . LEU B 1 19 ? 21.016 13.234 7.391 1 95.31 19 LEU B CA 1
ATOM 4558 C C . LEU B 1 19 ? 19.594 12.688 7.336 1 95.31 19 LEU B C 1
ATOM 4560 O O . LEU B 1 19 ? 19.094 12.141 8.32 1 95.31 19 LEU B O 1
ATOM 4564 N N . ALA B 1 20 ? 18.953 12.867 6.18 1 97.12 20 ALA B N 1
ATOM 4565 C CA . ALA B 1 20 ? 17.609 12.32 5.992 1 97.12 20 ALA B CA 1
ATOM 4566 C C . ALA B 1 20 ? 17.625 10.797 6.102 1 97.12 20 ALA B C 1
ATOM 4568 O O . ALA B 1 20 ? 16.75 10.203 6.723 1 97.12 20 ALA B O 1
ATOM 4569 N N . VAL B 1 21 ? 18.641 10.164 5.543 1 97 21 VAL B N 1
ATOM 4570 C CA . VAL B 1 21 ? 18.766 8.711 5.566 1 97 21 VAL B CA 1
ATOM 4571 C C . VAL B 1 21 ? 18.922 8.227 7.008 1 97 21 VAL B C 1
ATOM 4573 O O . VAL B 1 21 ? 18.312 7.227 7.398 1 97 21 VAL B O 1
ATOM 4576 N N . GLN B 1 22 ? 19.688 8.914 7.758 1 96.44 22 GLN B N 1
ATOM 4577 C CA . GLN B 1 22 ? 19.906 8.539 9.148 1 96.44 22 GLN B CA 1
ATOM 4578 C C . GLN B 1 22 ? 18.609 8.602 9.945 1 96.44 22 GLN B C 1
ATOM 4580 O O . GLN B 1 22 ? 18.375 7.77 10.82 1 96.44 22 GLN B O 1
ATOM 4585 N N . LEU B 1 23 ? 17.781 9.57 9.648 1 97.94 23 LEU B N 1
ATOM 4586 C CA . LEU B 1 23 ? 16.5 9.688 10.312 1 97.94 23 LEU B CA 1
ATOM 4587 C C . LEU B 1 23 ? 15.547 8.57 9.875 1 97.94 23 LEU B C 1
ATOM 4589 O O . LEU B 1 23 ? 14.852 7.984 10.703 1 97.94 23 LEU B O 1
ATOM 4593 N N . ILE B 1 24 ? 15.547 8.266 8.594 1 98.12 24 ILE B N 1
ATOM 4594 C CA . ILE B 1 24 ? 14.68 7.246 8.008 1 98.12 24 ILE B CA 1
ATOM 4595 C C . ILE B 1 24 ? 15.055 5.871 8.555 1 98.12 24 ILE B C 1
ATOM 4597 O O . ILE B 1 24 ? 14.188 5.031 8.797 1 98.12 24 ILE B O 1
ATOM 4601 N N . ASP B 1 25 ? 16.391 5.668 8.742 1 96.81 25 ASP B N 1
ATOM 4602 C CA . ASP B 1 25 ? 16.906 4.375 9.188 1 96.81 25 ASP B CA 1
ATOM 4603 C C . ASP B 1 25 ? 16.734 4.203 10.695 1 96.81 25 ASP B C 1
ATOM 4605 O O . ASP B 1 25 ? 17.703 4.031 11.43 1 96.81 25 ASP B O 1
ATOM 4609 N N . SER B 1 26 ? 15.516 4.266 11.172 1 97.5 26 SER B N 1
ATOM 4610 C CA . SER B 1 26 ? 15.094 4.059 12.555 1 97.5 26 SER B CA 1
ATOM 4611 C C . SER B 1 26 ? 13.758 3.318 12.617 1 97.5 26 SER B C 1
ATOM 4613 O O . SER B 1 26 ? 12.914 3.473 11.742 1 97.5 26 SER B O 1
ATOM 4615 N N . PRO B 1 27 ? 13.602 2.473 13.664 1 96.81 27 PRO B N 1
ATOM 4616 C CA . PRO B 1 27 ? 12.32 1.764 13.797 1 96.81 27 PRO B CA 1
ATOM 4617 C C . PRO B 1 27 ? 11.125 2.711 13.875 1 96.81 27 PRO B C 1
ATOM 4619 O O . PRO B 1 27 ? 10.055 2.398 13.344 1 96.81 27 PRO B O 1
ATOM 4622 N N . GLU B 1 28 ? 11.367 3.916 14.531 1 97.44 28 GLU B N 1
ATOM 4623 C CA . GLU B 1 28 ? 10.289 4.887 14.68 1 97.44 28 GLU B CA 1
ATOM 4624 C C . GLU B 1 28 ? 9.797 5.387 13.32 1 97.44 28 GLU B C 1
ATOM 4626 O O . GLU B 1 28 ? 8.594 5.445 13.078 1 97.44 28 GLU B O 1
ATOM 4631 N N . PHE B 1 29 ? 10.758 5.719 12.445 1 98.5 29 PHE B N 1
ATOM 4632 C CA . PHE B 1 29 ? 10.391 6.203 11.117 1 98.5 29 PHE B CA 1
ATOM 4633 C C . PHE B 1 29 ? 9.82 5.07 10.273 1 98.5 29 PHE B C 1
ATOM 4635 O O . PHE B 1 29 ? 8.828 5.258 9.562 1 98.5 29 PHE B O 1
ATOM 4642 N N . GLN B 1 30 ? 10.422 3.871 10.336 1 98.19 30 GLN B N 1
ATOM 4643 C CA . GLN B 1 30 ? 10 2.719 9.547 1 98.19 30 GLN B CA 1
ATOM 4644 C C . GLN B 1 30 ? 8.578 2.293 9.914 1 98.19 30 GLN B C 1
ATOM 4646 O O . GLN B 1 30 ? 7.859 1.737 9.086 1 98.19 30 GLN B O 1
ATOM 4651 N N . ARG B 1 31 ? 8.141 2.602 11.109 1 97.56 31 ARG B N 1
ATOM 4652 C CA . ARG B 1 31 ? 6.789 2.318 11.578 1 97.56 31 ARG B CA 1
ATOM 4653 C C . ARG B 1 31 ? 5.746 2.951 10.656 1 97.56 31 ARG B C 1
ATOM 4655 O O . ARG B 1 31 ? 4.645 2.42 10.5 1 97.56 31 ARG B O 1
ATOM 4662 N N . LEU B 1 32 ? 6.113 4.043 10.008 1 98.38 32 LEU B N 1
ATOM 4663 C CA . LEU B 1 32 ? 5.191 4.766 9.141 1 98.38 32 LEU B CA 1
ATOM 4664 C C . LEU B 1 32 ? 4.754 3.893 7.969 1 98.38 32 LEU B C 1
ATOM 4666 O O . LEU B 1 32 ? 3.734 4.164 7.332 1 98.38 32 LEU B O 1
ATOM 4670 N N . ARG B 1 33 ? 5.504 2.805 7.672 1 97.62 33 ARG B N 1
ATOM 4671 C CA . ARG B 1 33 ? 5.121 1.874 6.617 1 97.62 33 ARG B CA 1
ATOM 4672 C C . ARG B 1 33 ? 3.824 1.15 6.969 1 97.62 33 ARG B C 1
ATOM 4674 O O . ARG B 1 33 ? 3.115 0.669 6.082 1 97.62 33 ARG B O 1
ATOM 4681 N N . GLU B 1 34 ? 3.521 1.124 8.258 1 96.88 34 GLU B N 1
ATOM 4682 C CA . GLU B 1 34 ? 2.371 0.373 8.742 1 96.88 34 GLU B CA 1
ATOM 4683 C C . GLU B 1 34 ? 1.205 1.302 9.07 1 96.88 34 GLU B C 1
ATOM 4685 O O . GLU B 1 34 ? 0.229 0.885 9.703 1 96.88 34 GLU B O 1
ATOM 4690 N N . ILE B 1 35 ? 1.37 2.535 8.727 1 98.06 35 ILE B N 1
ATOM 4691 C CA . ILE B 1 35 ? 0.302 3.514 8.906 1 98.06 35 ILE B CA 1
ATOM 4692 C C . ILE B 1 35 ? -0.143 4.043 7.543 1 98.06 35 ILE B C 1
ATOM 4694 O O . ILE B 1 35 ? 0.563 4.832 6.914 1 98.06 35 ILE B O 1
ATOM 4698 N N . LYS B 1 36 ? -1.297 3.596 7.156 1 97.81 36 LYS B N 1
ATOM 4699 C CA . LYS B 1 36 ? -1.8 3.975 5.836 1 97.81 36 LYS B CA 1
ATOM 4700 C C . LYS B 1 36 ? -2.166 5.453 5.793 1 97.81 36 LYS B C 1
ATOM 4702 O O . LYS B 1 36 ? -2.742 5.984 6.746 1 97.81 36 LYS B O 1
ATOM 4707 N N . GLN B 1 37 ? -1.873 6.094 4.676 1 97.75 37 GLN B N 1
ATOM 4708 C CA . GLN B 1 37 ? -2.072 7.531 4.512 1 97.75 37 GLN B CA 1
ATOM 4709 C C . GLN B 1 37 ? -3.551 7.898 4.609 1 97.75 37 GLN B C 1
ATOM 4711 O O . GLN B 1 37 ? -3.9 8.938 5.168 1 97.75 37 GLN B O 1
ATOM 4716 N N . LEU B 1 38 ? -4.395 7.039 4.07 1 97.38 38 LEU B N 1
ATOM 4717 C CA . LEU B 1 38 ? -5.816 7.355 4.023 1 97.38 38 LEU B CA 1
ATOM 4718 C C . LEU B 1 38 ? -6.602 6.504 5.012 1 97.38 38 LEU B C 1
ATOM 4720 O O . LEU B 1 38 ? -7.785 6.238 4.809 1 97.38 38 LEU B O 1
ATOM 4724 N N . GLY B 1 39 ? -5.883 6.023 6.004 1 96.69 39 GLY B N 1
ATOM 4725 C CA . GLY B 1 39 ? -6.539 5.254 7.043 1 96.69 39 GLY B CA 1
ATOM 4726 C C . GLY B 1 39 ? -7.246 4.02 6.516 1 96.69 39 GLY B C 1
ATOM 4727 O O . GLY B 1 39 ? -6.625 3.168 5.875 1 96.69 39 GLY B O 1
ATOM 4728 N N . ILE B 1 40 ? -8.586 4.016 6.641 1 96.62 40 ILE B N 1
ATOM 4729 C CA . ILE B 1 40 ? -9.328 2.795 6.367 1 96.62 40 ILE B CA 1
ATOM 4730 C C . ILE B 1 40 ? -9.922 2.855 4.961 1 96.62 40 ILE B C 1
ATOM 4732 O O . ILE B 1 40 ? -10.648 1.95 4.547 1 96.62 40 ILE B O 1
ATOM 4736 N N . ALA B 1 41 ? -9.578 3.826 4.148 1 96.88 41 ALA B N 1
ATOM 4737 C CA . ALA B 1 41 ? -10.156 4.027 2.822 1 96.88 41 ALA B CA 1
ATOM 4738 C C . ALA B 1 41 ? -9.844 2.85 1.903 1 96.88 41 ALA B C 1
ATOM 4740 O O . ALA B 1 41 ? -10.539 2.629 0.909 1 96.88 41 ALA B O 1
ATOM 4741 N N . TYR B 1 42 ? -8.812 2.061 2.221 1 96.19 42 TYR B N 1
ATOM 4742 C CA . TYR B 1 42 ? -8.414 0.943 1.374 1 96.19 42 TYR B CA 1
ATOM 4743 C C . TYR B 1 42 ? -9.477 -0.148 1.37 1 96.19 42 TYR B C 1
ATOM 4745 O O . TYR B 1 42 ? -9.492 -1.01 0.489 1 96.19 42 TYR B O 1
ATOM 4753 N N . PHE B 1 43 ? -10.414 -0.127 2.285 1 96.62 43 PHE B N 1
ATOM 4754 C CA . PHE B 1 43 ? -11.523 -1.074 2.301 1 96.62 43 PHE B CA 1
ATOM 4755 C C . PHE B 1 43 ? -12.508 -0.772 1.178 1 96.62 43 PHE B C 1
ATOM 4757 O O . PHE B 1 43 ? -13.297 -1.634 0.792 1 96.62 43 PHE B O 1
ATOM 4764 N N . VAL B 1 44 ? -12.508 0.462 0.696 1 96.38 44 VAL B N 1
ATOM 4765 C CA . VAL B 1 44 ? -13.422 0.887 -0.363 1 96.38 44 VAL B CA 1
ATOM 4766 C C . VAL B 1 44 ? -12.648 1.071 -1.667 1 96.38 44 VAL B C 1
ATOM 4768 O O . VAL B 1 44 ? -13.125 0.701 -2.74 1 96.38 44 VAL B O 1
ATOM 4771 N N . PHE B 1 45 ? -11.492 1.679 -1.539 1 95.75 45 PHE B N 1
ATOM 4772 C CA . PHE B 1 45 ? -10.555 1.844 -2.641 1 95.75 45 PHE B CA 1
ATOM 4773 C C . PHE B 1 45 ? -9.32 0.967 -2.438 1 95.75 45 PHE B C 1
ATOM 4775 O O . PHE B 1 45 ? -8.32 1.416 -1.878 1 95.75 45 PHE B O 1
ATOM 4782 N N . PRO B 1 46 ? -9.328 -0.194 -2.957 1 95.19 46 PRO B N 1
ATOM 4783 C CA . PRO B 1 46 ? -8.336 -1.207 -2.59 1 95.19 46 PRO B CA 1
ATOM 4784 C C . PRO B 1 46 ? -6.902 -0.755 -2.863 1 95.19 46 PRO B C 1
ATOM 4786 O O . PRO B 1 46 ? -5.98 -1.159 -2.152 1 95.19 46 PRO B O 1
ATOM 4789 N N . SER B 1 47 ? -6.684 0.087 -3.832 1 94.31 47 SER B N 1
ATOM 4790 C CA . SER B 1 47 ? -5.328 0.485 -4.207 1 94.31 47 SER B CA 1
ATOM 4791 C C . SER B 1 47 ? -4.793 1.565 -3.275 1 94.31 47 SER B C 1
ATOM 4793 O O . SER B 1 47 ? -3.611 1.913 -3.336 1 94.31 47 SER B O 1
ATOM 4795 N N . CYS B 1 48 ? -5.594 2.109 -2.428 1 96.12 48 CYS B N 1
ATOM 4796 C CA . CYS B 1 48 ? -5.152 3.129 -1.483 1 96.12 48 CYS B CA 1
ATOM 4797 C C . CYS B 1 48 ? -4.391 2.502 -0.321 1 96.12 48 CYS B C 1
ATOM 4799 O O . CYS B 1 48 ? -4.699 2.766 0.843 1 96.12 48 CYS B O 1
ATOM 4801 N N . GLN B 1 49 ? -3.365 1.752 -0.669 1 96.38 49 GLN B N 1
ATOM 4802 C CA . GLN B 1 49 ? -2.529 1.035 0.289 1 96.38 49 GLN B CA 1
ATOM 4803 C C . GLN B 1 49 ? -1.319 1.87 0.697 1 96.38 49 GLN B C 1
ATOM 4805 O O . GLN B 1 49 ? -0.603 1.516 1.635 1 96.38 49 GLN B O 1
ATOM 4810 N N . HIS B 1 50 ? -1.101 3.014 0.034 1 96.75 50 HIS B N 1
ATOM 4811 C CA . HIS B 1 50 ? 0.091 3.814 0.295 1 96.75 50 HIS B CA 1
ATOM 4812 C C . HIS B 1 50 ? 0.127 4.293 1.742 1 96.75 50 HIS B C 1
ATOM 4814 O O . HIS B 1 50 ? -0.92 4.457 2.373 1 96.75 50 HIS B O 1
ATOM 4820 N N . SER B 1 51 ? 1.321 4.496 2.271 1 97.88 51 SER B N 1
ATOM 4821 C CA . SER B 1 51 ? 1.517 4.746 3.695 1 97.88 51 SER B CA 1
ATOM 4822 C C . SER B 1 51 ? 2.086 6.141 3.936 1 97.88 51 SER B C 1
ATOM 4824 O O . SER B 1 51 ? 2.432 6.848 2.988 1 97.88 51 SER B O 1
ATOM 4826 N N . ARG B 1 52 ? 2.156 6.48 5.184 1 98.38 52 ARG B N 1
ATOM 4827 C CA . ARG B 1 52 ? 2.723 7.77 5.566 1 98.38 52 ARG B CA 1
ATOM 4828 C C . ARG B 1 52 ? 4.234 7.781 5.371 1 98.38 52 ARG B C 1
ATOM 4830 O O . ARG B 1 52 ? 4.852 8.852 5.32 1 98.38 52 ARG B O 1
ATOM 4837 N N . PHE B 1 53 ? 4.844 6.617 5.246 1 98.56 53 PHE B N 1
ATOM 4838 C CA . PHE B 1 53 ? 6.266 6.551 4.934 1 98.56 53 PHE B CA 1
ATOM 4839 C C . PHE B 1 53 ? 6.551 7.188 3.578 1 98.56 53 PHE B C 1
ATOM 4841 O O . PHE B 1 53 ? 7.379 8.094 3.477 1 98.56 53 PHE B O 1
ATOM 4848 N N . GLU B 1 54 ? 5.824 6.754 2.535 1 97.31 54 GLU B N 1
ATOM 4849 C CA . GLU B 1 54 ? 5.98 7.301 1.191 1 97.31 54 GLU B CA 1
ATOM 4850 C C . GLU B 1 54 ? 5.672 8.797 1.166 1 97.31 54 GLU B C 1
ATOM 4852 O O . GLU B 1 54 ? 6.367 9.57 0.506 1 97.31 54 GLU B O 1
ATOM 4857 N N . HIS B 1 55 ? 4.652 9.078 1.817 1 98.44 55 HIS B N 1
ATOM 4858 C CA . HIS B 1 55 ? 4.215 10.469 1.851 1 98.44 55 HIS B CA 1
ATOM 4859 C C . HIS B 1 55 ? 5.281 11.367 2.471 1 98.44 55 HIS B C 1
ATOM 4861 O O . HIS B 1 55 ? 5.562 12.453 1.955 1 98.44 55 HIS B O 1
ATOM 4867 N N . SER B 1 56 ? 5.84 10.922 3.568 1 98.75 56 SER B N 1
ATOM 4868 C CA . SER B 1 56 ? 6.875 11.695 4.246 1 98.75 56 SER B CA 1
ATOM 4869 C C . SER B 1 56 ? 8.086 11.906 3.344 1 98.75 56 SER B C 1
ATOM 4871 O O . SER B 1 56 ? 8.633 13.008 3.277 1 98.75 56 SER B O 1
ATOM 4873 N N . ILE B 1 57 ? 8.477 10.898 2.627 1 98.56 57 ILE B N 1
ATOM 4874 C CA . ILE B 1 57 ? 9.602 10.984 1.703 1 98.56 57 ILE B CA 1
ATOM 4875 C C . ILE B 1 57 ? 9.258 11.938 0.56 1 98.56 57 ILE B C 1
ATOM 4877 O O . ILE B 1 57 ? 10.086 12.75 0.152 1 98.56 57 ILE B O 1
ATOM 4881 N N . GLY B 1 58 ? 8.055 11.789 0.057 1 98.12 58 GLY B N 1
ATOM 4882 C CA . GLY B 1 58 ? 7.613 12.688 -0.998 1 98.12 58 GLY B CA 1
ATOM 4883 C C . GLY B 1 58 ? 7.566 14.141 -0.562 1 98.12 58 GLY B C 1
ATOM 4884 O O . GLY B 1 58 ? 7.973 15.031 -1.311 1 98.12 58 GLY B O 1
ATOM 4885 N N . THR B 1 59 ? 7.078 14.398 0.642 1 98.62 59 THR B N 1
ATOM 4886 C CA . THR B 1 59 ? 7.012 15.758 1.175 1 98.62 59 THR B CA 1
ATOM 4887 C C . THR B 1 59 ? 8.414 16.328 1.352 1 98.62 59 THR B C 1
ATOM 4889 O O . THR B 1 59 ? 8.648 17.5 1.037 1 98.62 59 THR B O 1
ATOM 4892 N N . TYR B 1 60 ? 9.32 15.531 1.881 1 98.62 60 TYR B N 1
ATOM 4893 C CA . TYR B 1 60 ? 10.727 15.914 1.967 1 98.62 60 TYR B CA 1
ATOM 4894 C C . TYR B 1 60 ? 11.266 16.312 0.601 1 98.62 60 TYR B C 1
ATOM 4896 O O . TYR B 1 60 ? 11.945 17.344 0.472 1 98.62 60 TYR B O 1
ATOM 4904 N N . HIS B 1 61 ? 10.992 15.508 -0.377 1 98.31 61 HIS B N 1
ATOM 4905 C CA . HIS B 1 61 ? 11.469 15.75 -1.735 1 98.31 61 HIS B CA 1
ATOM 4906 C C . HIS B 1 61 ? 10.945 17.078 -2.271 1 98.31 61 HIS B C 1
ATOM 4908 O O . HIS B 1 61 ? 11.703 17.859 -2.865 1 98.31 61 HIS B O 1
ATOM 4914 N N . MET B 1 62 ? 9.711 17.359 -2.072 1 97.69 62 MET B N 1
ATOM 4915 C CA . MET B 1 62 ? 9.102 18.609 -2.535 1 97.69 62 MET B CA 1
ATOM 4916 C C . MET B 1 62 ? 9.719 19.812 -1.836 1 97.69 62 MET B C 1
ATOM 4918 O O . MET B 1 62 ? 10 20.828 -2.471 1 97.69 62 MET B O 1
ATOM 4922 N N . ALA B 1 63 ? 9.906 19.703 -0.539 1 98.44 63 ALA B N 1
ATOM 4923 C CA . ALA B 1 63 ? 10.539 20.781 0.215 1 98.44 63 ALA B CA 1
ATOM 4924 C C . ALA B 1 63 ? 11.961 21.031 -0.279 1 98.44 63 ALA B C 1
ATOM 4926 O O . ALA B 1 63 ? 12.359 22.188 -0.49 1 98.44 63 ALA B O 1
ATOM 4927 N N . LYS B 1 64 ? 12.68 19.969 -0.441 1 97.94 64 LYS B N 1
ATOM 4928 C CA . LYS B 1 64 ? 14.062 20.062 -0.911 1 97.94 64 LYS B CA 1
ATOM 4929 C C . LYS B 1 64 ? 14.133 20.75 -2.279 1 97.94 64 LYS B C 1
ATOM 4931 O O . LYS B 1 64 ? 14.922 21.672 -2.482 1 97.94 64 LYS B O 1
ATOM 4936 N N . LYS B 1 65 ? 13.336 20.297 -3.152 1 97.19 65 LYS B N 1
ATOM 4937 C CA . LYS B 1 65 ? 13.336 20.859 -4.504 1 97.19 65 LYS B CA 1
ATOM 4938 C C . LYS B 1 65 ? 12.953 22.344 -4.488 1 97.19 65 LYS B C 1
ATOM 4940 O O . LYS B 1 65 ? 13.555 23.141 -5.195 1 97.19 65 LYS B O 1
ATOM 4945 N N . LEU B 1 66 ? 11.938 22.672 -3.734 1 97.19 66 LEU B N 1
ATOM 4946 C CA . LEU B 1 66 ? 11.516 24.062 -3.643 1 97.19 66 LEU B CA 1
ATOM 4947 C C . LEU B 1 66 ? 12.641 24.938 -3.1 1 97.19 66 LEU B C 1
ATOM 4949 O O . LEU B 1 66 ? 12.945 26 -3.672 1 97.19 66 LEU B O 1
ATOM 4953 N N . LEU B 1 67 ? 13.273 24.547 -2.053 1 97.25 67 LEU B N 1
ATOM 4954 C CA . LEU B 1 67 ? 14.352 25.297 -1.436 1 97.25 67 LEU B CA 1
ATOM 4955 C C . LEU B 1 67 ? 15.531 25.438 -2.395 1 97.25 67 LEU B C 1
ATOM 4957 O O . LEU B 1 67 ? 16.141 26.516 -2.48 1 97.25 67 LEU B O 1
ATOM 4961 N N . GLU B 1 68 ? 15.844 24.359 -3.094 1 95.88 68 GLU B N 1
ATOM 4962 C CA . GLU B 1 68 ? 16.938 24.391 -4.07 1 95.88 68 GLU B CA 1
ATOM 4963 C C . GLU B 1 68 ? 16.625 25.375 -5.199 1 95.88 68 GLU B C 1
ATOM 4965 O O . GLU B 1 68 ? 17.5 26.125 -5.637 1 95.88 68 GLU B O 1
ATOM 4970 N N . THR B 1 69 ? 15.43 25.328 -5.645 1 94.62 69 THR B N 1
ATOM 4971 C CA . THR B 1 69 ? 15.039 26.219 -6.738 1 94.62 69 THR B CA 1
ATOM 4972 C C . THR B 1 69 ? 15.078 27.672 -6.293 1 94.62 69 THR B C 1
ATOM 4974 O O . THR B 1 69 ? 15.516 28.547 -7.051 1 94.62 69 THR B O 1
ATOM 4977 N N . ILE B 1 70 ? 14.656 28 -5.078 1 94.12 70 ILE B N 1
ATOM 4978 C CA . ILE B 1 70 ? 14.711 29.344 -4.543 1 94.12 70 ILE B CA 1
ATOM 4979 C C . ILE B 1 70 ? 16.156 29.797 -4.391 1 94.12 70 ILE B C 1
ATOM 4981 O O . ILE B 1 70 ? 16.531 30.906 -4.789 1 94.12 70 ILE B O 1
ATOM 4985 N N . HIS B 1 71 ? 16.953 28.922 -3.9 1 92.81 71 HIS B N 1
ATOM 4986 C CA . HIS B 1 71 ? 18.359 29.219 -3.643 1 92.81 71 HIS B CA 1
ATOM 4987 C C . HIS B 1 71 ? 19.125 29.453 -4.945 1 92.81 71 HIS B C 1
ATOM 4989 O O . HIS B 1 71 ? 20.031 30.281 -5 1 92.81 71 HIS B O 1
ATOM 4995 N N . ASN B 1 72 ? 18.766 28.75 -5.941 1 91.81 72 ASN B N 1
ATOM 4996 C CA . ASN B 1 72 ? 19.5 28.781 -7.195 1 91.81 72 ASN B CA 1
ATOM 4997 C C . ASN B 1 72 ? 18.953 29.844 -8.148 1 91.81 72 ASN B C 1
ATOM 4999 O O . ASN B 1 72 ? 19.516 30.062 -9.219 1 91.81 72 ASN B O 1
ATOM 5003 N N . ASP B 1 73 ? 17.922 30.453 -7.719 1 90.12 73 ASP B N 1
ATOM 5004 C CA . ASP B 1 73 ? 17.359 31.5 -8.57 1 90.12 73 ASP B CA 1
ATOM 5005 C C . ASP B 1 73 ? 18.203 32.75 -8.516 1 90.12 73 ASP B C 1
ATOM 5007 O O . ASP B 1 73 ? 18.203 33.469 -7.516 1 90.12 73 ASP B O 1
ATOM 5011 N N . LYS B 1 74 ? 18.828 33.156 -9.539 1 89 74 LYS B N 1
ATOM 5012 C CA . LYS B 1 74 ? 19.734 34.312 -9.617 1 89 74 LYS B CA 1
ATOM 5013 C C . LYS B 1 74 ? 18.969 35.625 -9.508 1 89 74 LYS B C 1
ATOM 5015 O O . LYS B 1 74 ? 19.531 36.656 -9.117 1 89 74 LYS B O 1
ATOM 5020 N N . ASN B 1 75 ? 17.703 35.5 -9.852 1 84.69 75 ASN B N 1
ATOM 5021 C CA . ASN B 1 75 ? 16.906 36.719 -9.844 1 84.69 75 ASN B CA 1
ATOM 5022 C C . ASN B 1 75 ? 16.25 36.969 -8.492 1 84.69 75 ASN B C 1
ATOM 5024 O O . ASN B 1 75 ? 15.578 37.969 -8.281 1 84.69 75 ASN B O 1
ATOM 5028 N N . TYR B 1 76 ? 16.5 36 -7.633 1 87.94 76 TYR B N 1
ATOM 5029 C CA . TYR B 1 76 ? 15.875 36.125 -6.32 1 87.94 76 TYR B CA 1
ATOM 5030 C C . TYR B 1 76 ? 16.609 37.156 -5.457 1 87.94 76 TYR B C 1
ATOM 5032 O O . TYR B 1 76 ? 17.828 37.031 -5.266 1 87.94 76 TYR B O 1
ATOM 5040 N N . SER B 1 77 ? 15.852 38.156 -4.965 1 84.62 77 SER B N 1
ATOM 5041 C CA . SER B 1 77 ? 16.453 39.219 -4.18 1 84.62 77 SER B CA 1
ATOM 5042 C C . SER B 1 77 ? 15.898 39.25 -2.76 1 84.62 77 SER B C 1
ATOM 5044 O O . SER B 1 77 ? 16.094 40.219 -2.029 1 84.62 77 SER B O 1
ATOM 5046 N N . GLY B 1 78 ? 15.242 38.219 -2.33 1 87.69 78 GLY B N 1
ATOM 5047 C CA . GLY B 1 78 ? 14.672 38.188 -0.993 1 87.69 78 GLY B CA 1
ATOM 5048 C C . GLY B 1 78 ? 15.633 37.625 0.045 1 87.69 78 GLY B C 1
ATOM 5049 O O . GLY B 1 78 ? 16.828 37.469 -0.219 1 87.69 78 GLY B O 1
ATOM 5050 N N . PRO B 1 79 ? 15.109 37.438 1.261 1 90.88 79 PRO B N 1
ATOM 5051 C CA . PRO B 1 79 ? 15.953 36.906 2.332 1 90.88 79 PRO B CA 1
ATOM 5052 C C . PRO B 1 79 ? 16.516 35.531 2.016 1 90.88 79 PRO B C 1
ATOM 5054 O O . PRO B 1 79 ? 15.797 34.688 1.47 1 90.88 79 PRO B O 1
ATOM 5057 N N . THR B 1 80 ? 17.781 35.375 2.295 1 91.19 80 THR B N 1
ATOM 5058 C CA . THR B 1 80 ? 18.422 34.062 2.068 1 91.19 80 THR B CA 1
ATOM 5059 C C . THR B 1 80 ? 18.297 33.188 3.301 1 91.19 80 THR B C 1
ATOM 5061 O O . THR B 1 80 ? 18.453 33.656 4.43 1 91.19 80 THR B O 1
ATOM 5064 N N . LEU B 1 81 ? 18 31.984 3.098 1 93.38 81 LEU B N 1
ATOM 5065 C CA . LEU B 1 81 ? 17.953 31.016 4.176 1 93.38 81 LEU B CA 1
ATOM 5066 C C . LEU B 1 81 ? 19.328 30.375 4.383 1 93.38 81 LEU B C 1
ATOM 5068 O O . LEU B 1 81 ? 19.984 29.984 3.418 1 93.38 81 LEU B O 1
ATOM 5072 N N . SER B 1 82 ? 19.719 30.328 5.633 1 93.25 82 SER B N 1
ATOM 5073 C CA . SER B 1 82 ? 20.953 29.625 5.945 1 93.25 82 SER B CA 1
ATOM 5074 C C . SER B 1 82 ? 20.812 28.125 5.711 1 93.25 82 SER B C 1
ATOM 5076 O O . SER B 1 82 ? 19.703 27.625 5.555 1 93.25 82 SER B O 1
ATOM 5078 N N . TYR B 1 83 ? 21.969 27.484 5.633 1 94.62 83 TYR B N 1
ATOM 5079 C CA . TYR B 1 83 ? 21.953 26.031 5.445 1 94.62 83 TYR B CA 1
ATOM 5080 C C . TYR B 1 83 ? 21.203 25.344 6.578 1 94.62 83 TYR B C 1
ATOM 5082 O O . TYR B 1 83 ? 20.438 24.406 6.344 1 94.62 83 TYR B O 1
ATOM 5090 N N . SER B 1 84 ? 21.406 25.844 7.785 1 95.12 84 SER B N 1
ATOM 5091 C CA . SER B 1 84 ? 20.75 25.25 8.945 1 95.12 84 SER B CA 1
ATOM 5092 C C . SER B 1 84 ? 19.234 25.453 8.891 1 95.12 84 SER B C 1
ATOM 5094 O O . SER B 1 84 ? 18.469 24.578 9.289 1 95.12 84 SER B O 1
ATOM 5096 N N . GLU B 1 85 ? 18.844 26.625 8.406 1 94.62 85 GLU B N 1
ATOM 5097 C CA . GLU B 1 85 ? 17.406 26.891 8.266 1 94.62 85 GLU B CA 1
ATOM 5098 C C . GLU B 1 85 ? 16.781 26 7.207 1 94.62 85 GLU B C 1
ATOM 5100 O O . GLU B 1 85 ? 15.695 25.453 7.418 1 94.62 85 GLU B O 1
ATOM 5105 N N . GLN B 1 86 ? 17.469 25.844 6.121 1 96.75 86 GLN B N 1
ATOM 5106 C CA . GLN B 1 86 ? 16.984 24.953 5.062 1 96.75 86 GLN B CA 1
ATOM 5107 C C . GLN B 1 86 ? 16.891 23.516 5.551 1 96.75 86 GLN B C 1
ATOM 5109 O O . GLN B 1 86 ? 15.914 22.828 5.254 1 96.75 86 GLN B O 1
ATOM 5114 N N . LEU B 1 87 ? 17.891 23.125 6.277 1 97.31 87 LEU B N 1
ATOM 5115 C CA . LEU B 1 87 ? 17.922 21.766 6.812 1 97.31 87 LEU B CA 1
ATOM 5116 C C . LEU B 1 87 ? 16.766 21.547 7.785 1 97.31 87 LEU B C 1
ATOM 5118 O O . LEU B 1 87 ? 16.156 20.484 7.789 1 97.31 87 LEU B O 1
ATOM 5122 N N . ALA B 1 88 ? 16.5 22.547 8.57 1 96.88 88 ALA B N 1
ATOM 5123 C CA . ALA B 1 88 ? 15.391 22.453 9.516 1 96.88 88 ALA B CA 1
ATOM 5124 C C . ALA B 1 88 ? 14.07 22.25 8.781 1 96.88 88 ALA B C 1
ATOM 5126 O O . ALA B 1 88 ? 13.234 21.438 9.211 1 96.88 88 ALA B O 1
ATOM 5127 N N . ILE B 1 89 ? 13.852 22.953 7.691 1 97.75 89 ILE B N 1
ATOM 5128 C CA . ILE B 1 89 ? 12.633 22.844 6.902 1 97.75 89 ILE B CA 1
ATOM 5129 C C . ILE B 1 89 ? 12.531 21.438 6.297 1 97.75 89 ILE B C 1
ATOM 5131 O O . ILE B 1 89 ? 11.477 20.812 6.352 1 97.75 89 ILE B O 1
ATOM 5135 N N . ARG B 1 90 ? 13.617 20.938 5.77 1 98.5 90 ARG B N 1
ATOM 5136 C CA . ARG B 1 90 ? 13.633 19.609 5.152 1 98.5 90 ARG B CA 1
ATOM 5137 C C . ARG B 1 90 ? 13.367 18.516 6.184 1 98.5 90 ARG B C 1
ATOM 5139 O O . ARG B 1 90 ? 12.633 17.562 5.914 1 98.5 90 ARG B O 1
ATOM 5146 N N . ILE B 1 91 ? 13.922 18.672 7.355 1 98.62 91 ILE B N 1
ATOM 5147 C CA . ILE B 1 91 ? 13.711 17.688 8.414 1 98.62 91 ILE B CA 1
ATOM 5148 C C . ILE B 1 91 ? 12.258 17.75 8.891 1 98.62 91 ILE B C 1
ATOM 5150 O O . ILE B 1 91 ? 11.633 16.703 9.102 1 98.62 91 ILE B O 1
ATOM 5154 N N . ALA B 1 92 ? 11.727 18.953 9.023 1 98.56 92 ALA B N 1
ATOM 5155 C CA . ALA B 1 92 ? 10.328 19.094 9.406 1 98.56 92 ALA B CA 1
ATOM 5156 C C . ALA B 1 92 ? 9.406 18.422 8.391 1 98.56 92 ALA B C 1
ATOM 5158 O O . ALA B 1 92 ? 8.469 17.719 8.766 1 98.56 92 ALA B O 1
ATOM 5159 N N . ALA B 1 93 ? 9.711 18.625 7.129 1 98.81 93 ALA B N 1
ATOM 5160 C CA . ALA B 1 93 ? 8.914 18.016 6.062 1 98.81 93 ALA B CA 1
ATOM 5161 C C . ALA B 1 93 ? 8.992 16.5 6.117 1 98.81 93 ALA B C 1
ATOM 5163 O O . ALA B 1 93 ? 7.977 15.812 5.941 1 98.81 93 ALA B O 1
ATOM 5164 N N . LEU B 1 94 ? 10.109 15.945 6.414 1 98.81 94 LEU B N 1
ATOM 5165 C CA . LEU B 1 94 ? 10.344 14.508 6.461 1 98.81 94 LEU B CA 1
ATOM 5166 C C . LEU B 1 94 ? 9.625 13.875 7.648 1 98.81 94 LEU B C 1
ATOM 5168 O O . LEU B 1 94 ? 9.117 12.758 7.555 1 98.81 94 LEU B O 1
ATOM 5172 N N . CYS B 1 95 ? 9.539 14.602 8.758 1 98.81 95 CYS B N 1
ATOM 5173 C CA . CYS B 1 95 ? 9.211 13.961 10.023 1 98.81 95 CYS B CA 1
ATOM 5174 C C . CYS B 1 95 ? 7.871 14.453 10.547 1 98.81 95 CYS B C 1
ATOM 5176 O O . CYS B 1 95 ? 7.473 14.102 11.664 1 98.81 95 CYS B O 1
ATOM 5178 N N . HIS B 1 96 ? 7.133 15.258 9.797 1 98.56 96 HIS B N 1
ATOM 5179 C CA . HIS B 1 96 ? 5.938 15.93 10.289 1 98.56 96 HIS B CA 1
ATOM 5180 C C . HIS B 1 96 ? 4.848 14.922 10.648 1 98.56 96 HIS B C 1
ATOM 5182 O O . HIS B 1 96 ? 3.951 15.219 11.438 1 98.56 96 HIS B O 1
ATOM 5188 N N . ASP B 1 97 ? 4.938 13.672 10.117 1 98.38 97 ASP B N 1
ATOM 5189 C CA . ASP B 1 97 ? 3.863 12.703 10.273 1 98.38 97 ASP B CA 1
ATOM 5190 C C . ASP B 1 97 ? 4.277 11.57 11.211 1 98.38 97 ASP B C 1
ATOM 5192 O O . ASP B 1 97 ? 3.564 10.57 11.336 1 98.38 97 ASP B O 1
ATOM 5196 N N . LEU B 1 98 ? 5.398 11.641 11.93 1 98.56 98 LEU B N 1
ATOM 5197 C CA . LEU B 1 98 ? 5.941 10.578 12.766 1 98.56 98 LEU B CA 1
ATOM 5198 C C . LEU B 1 98 ? 4.969 10.211 13.883 1 98.56 98 LEU B C 1
ATOM 5200 O O . LEU B 1 98 ? 4.957 9.07 14.352 1 98.56 98 LEU B O 1
ATOM 5204 N N . GLY B 1 99 ? 4.152 11.148 14.266 1 98.5 99 GLY B N 1
ATOM 5205 C CA . GLY B 1 99 ? 3.344 10.984 15.469 1 98.5 99 GLY B CA 1
ATOM 5206 C C . GLY B 1 99 ? 1.954 10.445 15.18 1 98.5 99 GLY B C 1
ATOM 5207 O O . GLY B 1 99 ? 1.118 10.359 16.078 1 98.5 99 GLY B O 1
ATOM 5208 N N . HIS B 1 100 ? 1.666 10.047 13.953 1 98.5 100 HIS B N 1
ATOM 5209 C CA . HIS B 1 100 ? 0.362 9.469 13.641 1 98.5 100 HIS B CA 1
ATOM 5210 C C . HIS B 1 100 ? 0.187 8.109 14.305 1 98.5 100 HIS B C 1
ATOM 5212 O O . HIS B 1 100 ? 1.128 7.312 14.359 1 98.5 100 HIS B O 1
ATOM 5218 N N . GLY B 1 101 ? -0.972 7.895 14.883 1 97.88 101 GLY B N 1
ATOM 5219 C CA . GLY B 1 101 ? -1.365 6.574 15.359 1 97.88 101 GLY B CA 1
ATOM 5220 C C . GLY B 1 101 ? -2.025 5.727 14.289 1 97.88 101 GLY B C 1
ATOM 5221 O O . GLY B 1 101 ? -2.041 6.102 13.109 1 97.88 101 GLY B O 1
ATOM 5222 N N . PRO B 1 102 ? -2.535 4.562 14.734 1 97.56 102 PRO B N 1
ATOM 5223 C CA . PRO B 1 102 ? -3.217 3.693 13.766 1 97.56 102 PRO B CA 1
ATOM 5224 C C . PRO B 1 102 ? -4.324 4.418 13 1 97.56 102 PRO B C 1
ATOM 5226 O O . PRO B 1 102 ? -4.988 5.293 13.555 1 97.56 102 PRO B O 1
ATOM 5229 N N . PHE B 1 103 ? -4.496 4.121 11.766 1 97.56 103 PHE B N 1
ATOM 5230 C CA . PHE B 1 103 ? -5.586 4.582 10.914 1 97.56 103 PHE B CA 1
ATOM 5231 C C . PHE B 1 103 ? -5.504 6.086 10.695 1 97.56 103 PHE B C 1
ATOM 5233 O O . PHE B 1 103 ? -6.496 6.723 10.336 1 97.56 103 PHE B O 1
ATOM 5240 N N . SER B 1 104 ? -4.371 6.695 11.008 1 96.81 104 SER B N 1
ATOM 5241 C CA . SER B 1 104 ? -4.051 8.086 10.711 1 96.81 104 SER B CA 1
ATOM 5242 C C . SER B 1 104 ? -5.016 9.039 11.406 1 96.81 104 SER B C 1
ATOM 5244 O O . SER B 1 104 ? -5.156 8.992 12.633 1 96.81 104 SER B O 1
ATOM 5246 N N . HIS B 1 105 ? -5.812 9.852 10.695 1 95.12 105 HIS B N 1
ATOM 5247 C CA . HIS B 1 105 ? -6.641 10.891 11.297 1 95.12 105 HIS B CA 1
ATOM 5248 C C . HIS B 1 105 ? -7.816 10.281 12.055 1 95.12 105 HIS B C 1
ATOM 5250 O O . HIS B 1 105 ? -8.336 10.891 12.992 1 95.12 105 HIS B O 1
ATOM 5256 N N . LEU B 1 106 ? -8.211 9.125 11.695 1 96.94 106 LEU B N 1
ATOM 5257 C CA . LEU B 1 106 ? -9.273 8.438 12.43 1 96.94 106 LEU B CA 1
ATOM 5258 C C . LEU B 1 106 ? -8.875 8.203 13.875 1 96.94 106 LEU B C 1
ATOM 5260 O O . LEU B 1 106 ? -9.711 8.25 14.773 1 96.94 106 LEU B O 1
ATOM 5264 N N . TRP B 1 107 ? -7.586 7.961 14.109 1 98.25 107 TRP B N 1
ATOM 5265 C CA . TRP B 1 107 ? -7.078 7.758 15.461 1 98.25 107 TRP B CA 1
ATOM 5266 C C . TRP B 1 107 ? -7.266 9.016 16.312 1 98.25 107 TRP B C 1
ATOM 5268 O O . TRP B 1 107 ? -7.672 8.93 17.469 1 98.25 107 TRP B O 1
ATOM 5278 N N . GLU B 1 108 ? -6.953 10.148 15.703 1 96.94 108 GLU B N 1
ATOM 5279 C CA . GLU B 1 108 ? -7.113 11.414 16.406 1 96.94 108 GLU B CA 1
ATOM 5280 C C . GLU B 1 108 ? -8.57 11.656 16.797 1 96.94 108 GLU B C 1
ATOM 5282 O O . GLU B 1 108 ? -8.859 12.133 17.891 1 96.94 108 GLU B O 1
ATOM 5287 N N . GLU B 1 109 ? -9.461 11.359 15.883 1 95.56 109 GLU B N 1
ATOM 5288 C CA . GLU B 1 109 ? -10.883 11.477 16.172 1 95.56 109 GLU B CA 1
ATOM 5289 C C . GLU B 1 109 ? -11.281 10.602 17.359 1 95.56 109 GLU B C 1
ATOM 5291 O O . GLU B 1 109 ? -12.016 11.047 18.25 1 95.56 109 GLU B O 1
ATOM 5296 N N . PHE B 1 110 ? -10.805 9.367 17.422 1 97.81 110 PHE B N 1
ATOM 5297 C CA . PHE B 1 110 ? -11.07 8.438 18.516 1 97.81 110 PHE B CA 1
ATOM 5298 C C . PHE B 1 110 ? -10.562 9 19.844 1 97.81 110 PHE B C 1
ATOM 5300 O O . PHE B 1 110 ? -11.273 8.977 20.844 1 97.81 110 PHE B O 1
ATOM 5307 N N . ILE B 1 111 ? -9.273 9.531 19.797 1 98.38 111 ILE B N 1
ATOM 5308 C CA . ILE B 1 111 ? -8.68 10.055 21.016 1 98.38 111 ILE B CA 1
ATOM 5309 C C . ILE B 1 111 ? -9.492 11.234 21.531 1 98.38 111 ILE B C 1
ATOM 5311 O O . ILE B 1 111 ? -9.852 11.289 22.719 1 98.38 111 ILE B O 1
ATOM 5315 N N . LYS B 1 112 ? -9.859 12.117 20.703 1 96.38 112 LYS B N 1
ATOM 5316 C CA . LYS B 1 112 ? -10.531 13.352 21.094 1 96.38 112 LYS B CA 1
ATOM 5317 C C . LYS B 1 112 ? -11.953 13.086 21.562 1 96.38 112 LYS B C 1
ATOM 5319 O O . LYS B 1 112 ? -12.523 13.875 22.312 1 96.38 112 LYS B O 1
ATOM 5324 N N . ARG B 1 113 ? -12.547 12.016 21.188 1 94.44 113 ARG B N 1
ATOM 5325 C CA . ARG B 1 113 ? -13.898 11.641 21.609 1 94.44 113 ARG B CA 1
ATOM 5326 C C . ARG B 1 113 ? -13.93 11.281 23.094 1 94.44 113 ARG B C 1
ATOM 5328 O O . ARG B 1 113 ? -15 11.188 23.688 1 94.44 113 ARG B O 1
ATOM 5335 N N . GLY B 1 114 ? -12.75 11.117 23.656 1 94.56 114 GLY B N 1
ATOM 5336 C CA . GLY B 1 114 ? -12.664 10.75 25.062 1 94.56 114 GLY B CA 1
ATOM 5337 C C . GLY B 1 114 ? -13.055 11.883 26 1 94.56 114 GLY B C 1
ATOM 5338 O O . GLY B 1 114 ? -13.273 11.664 27.188 1 94.56 114 GLY B O 1
ATOM 5339 N N . GLY B 1 115 ? -13.141 13.102 25.5 1 93.75 115 GLY B N 1
ATOM 5340 C CA . GLY B 1 115 ? -13.531 14.234 26.328 1 93.75 115 GLY B CA 1
ATOM 5341 C C . GLY B 1 115 ? -12.609 15.43 26.172 1 93.75 115 GLY B C 1
ATOM 5342 O O . GLY B 1 115 ? -11.688 15.414 25.359 1 93.75 115 GLY B O 1
ATOM 5343 N N . SER B 1 116 ? -12.844 16.375 26.984 1 93.56 116 SER B N 1
ATOM 5344 C CA . SER B 1 116 ? -12.141 17.656 26.891 1 93.56 116 SER B CA 1
ATOM 5345 C C . SER B 1 116 ? -10.648 17.484 27.188 1 93.56 116 SER B C 1
ATOM 5347 O O . SER B 1 116 ? -9.812 18.188 26.609 1 93.56 116 SER B O 1
ATOM 5349 N N . GLU B 1 117 ? -10.359 16.562 28 1 93.88 117 GLU B N 1
ATOM 5350 C CA . GLU B 1 117 ? -8.969 16.359 28.391 1 93.88 117 GLU B CA 1
ATOM 5351 C C . GLU B 1 117 ? -8.141 15.836 27.219 1 93.88 117 GLU B C 1
ATOM 5353 O O . GLU B 1 117 ? -6.914 15.938 27.234 1 93.88 117 GLU B O 1
ATOM 5358 N N . TYR B 1 118 ? -8.812 15.336 26.234 1 96.12 118 TYR B N 1
ATOM 5359 C CA . TYR B 1 118 ? -8.117 14.75 25.094 1 96.12 118 TYR B CA 1
ATOM 5360 C C . TYR B 1 118 ? -8.156 15.68 23.891 1 96.12 118 TYR B C 1
ATOM 5362 O O . TYR B 1 118 ? -7.594 15.367 22.828 1 96.12 118 TYR B O 1
ATOM 5370 N N . SER B 1 119 ? -8.719 16.859 24 1 94.31 119 SER B N 1
ATOM 5371 C CA . SER B 1 119 ? -9 17.75 22.875 1 94.31 119 SER B CA 1
ATOM 5372 C C . SER B 1 119 ? -7.719 18.328 22.281 1 94.31 119 SER B C 1
ATOM 5374 O O . SER B 1 119 ? -7.672 18.656 21.109 1 94.31 119 SER B O 1
ATOM 5376 N N . GLU B 1 120 ? -6.695 18.359 23.062 1 95.06 120 GLU B N 1
ATOM 5377 C CA . GLU B 1 120 ? -5.461 19 22.609 1 95.06 120 GLU B CA 1
ATOM 5378 C C . GLU B 1 120 ? -4.594 18.031 21.812 1 95.06 120 GLU B C 1
ATOM 5380 O O . GLU B 1 120 ? -3.607 18.438 21.188 1 95.06 120 GLU B O 1
ATOM 5385 N N . TYR B 1 121 ? -4.922 16.781 21.828 1 97.31 121 TYR B N 1
ATOM 5386 C CA . TYR B 1 121 ? -4.098 15.766 21.188 1 97.31 121 TYR B CA 1
ATOM 5387 C C . TYR B 1 121 ? -3.92 16.062 19.703 1 97.31 121 TYR B C 1
ATOM 5389 O O . TYR B 1 121 ? -4.891 16.375 19 1 97.31 121 TYR B O 1
ATOM 5397 N N . ASN B 1 122 ? -2.76 16.031 19.25 1 96.19 122 ASN B N 1
ATOM 5398 C CA . ASN B 1 122 ? -2.471 16.156 17.828 1 96.19 122 ASN B CA 1
ATOM 5399 C C . ASN B 1 122 ? -1.198 15.406 17.438 1 96.19 122 ASN B C 1
ATOM 5401 O O . ASN B 1 122 ? -0.25 15.344 18.234 1 96.19 122 ASN B O 1
ATOM 5405 N N . HIS B 1 123 ? -1.158 14.836 16.312 1 97.5 123 HIS B N 1
ATOM 5406 C CA . HIS B 1 123 ? -0.039 14.008 15.867 1 97.5 123 HIS B CA 1
ATOM 5407 C C . HIS B 1 123 ? 1.211 14.852 15.641 1 97.5 123 HIS B C 1
ATOM 5409 O O . HIS B 1 123 ? 2.33 14.336 15.688 1 97.5 123 HIS B O 1
ATOM 5415 N N . GLU B 1 124 ? 1.057 16.172 15.359 1 96.94 124 GLU B N 1
ATOM 5416 C CA . GLU B 1 124 ? 2.203 17.031 15.102 1 96.94 124 GLU B CA 1
ATOM 5417 C C . GLU B 1 124 ? 3.111 17.125 16.328 1 96.94 124 GLU B C 1
ATOM 5419 O O . GLU B 1 124 ? 4.332 17 16.219 1 96.94 124 GLU B O 1
ATOM 5424 N N . THR B 1 125 ? 2.453 17.312 17.484 1 96.69 125 THR B N 1
ATOM 5425 C CA . THR B 1 125 ? 3.215 17.359 18.734 1 96.69 125 THR B CA 1
ATOM 5426 C C . THR B 1 125 ? 3.92 16.031 18.984 1 96.69 125 THR B C 1
ATOM 5428 O O . THR B 1 125 ? 5.102 16.016 19.328 1 96.69 125 THR B O 1
ATOM 5431 N N . VAL B 1 126 ? 3.23 14.953 18.812 1 98.19 126 VAL B N 1
ATOM 5432 C CA . VAL B 1 126 ? 3.807 13.625 19.016 1 98.19 126 VAL B CA 1
ATOM 5433 C C . VAL B 1 126 ? 4.945 13.398 18.031 1 98.19 126 VAL B C 1
ATOM 5435 O O . VAL B 1 126 ? 5.949 12.766 18.359 1 98.19 126 VAL B O 1
ATOM 5438 N N . SER B 1 127 ? 4.801 13.938 16.812 1 98.31 127 SER B N 1
ATOM 5439 C CA . SER B 1 127 ? 5.855 13.828 15.805 1 98.31 127 SER B CA 1
ATOM 5440 C C . SER B 1 127 ? 7.148 14.477 16.281 1 98.31 127 SER B C 1
ATOM 5442 O O . SER B 1 127 ? 8.234 13.93 16.094 1 98.31 127 SER B O 1
ATOM 5444 N N . GLY B 1 128 ? 6.988 15.664 16.906 1 97.12 128 GLY B N 1
ATOM 5445 C CA . GLY B 1 128 ? 8.164 16.312 17.469 1 97.12 128 GLY B CA 1
ATOM 5446 C C . GLY B 1 128 ? 8.859 15.477 18.516 1 97.12 128 GLY B C 1
ATOM 5447 O O . GLY B 1 128 ? 10.094 15.406 18.547 1 97.12 128 GLY B O 1
ATOM 5448 N N . HIS B 1 129 ? 8.078 14.797 19.391 1 97.88 129 HIS B N 1
ATOM 5449 C CA . HIS B 1 129 ? 8.633 13.953 20.438 1 97.88 129 HIS B CA 1
ATOM 5450 C C . HIS B 1 129 ? 9.352 12.742 19.859 1 97.88 129 HIS B C 1
ATOM 5452 O O . HIS B 1 129 ? 10.438 12.367 20.312 1 97.88 129 HIS B O 1
ATOM 5458 N N . VAL B 1 130 ? 8.742 12.117 18.859 1 98.25 130 VAL B N 1
ATOM 5459 C CA . VAL B 1 130 ? 9.336 10.938 18.234 1 98.25 130 VAL B CA 1
ATOM 5460 C C . VAL B 1 130 ? 10.648 11.32 17.547 1 98.25 130 VAL B C 1
ATOM 5462 O O . VAL B 1 130 ? 11.641 10.586 17.656 1 98.25 130 VAL B O 1
ATOM 5465 N N . LEU B 1 131 ? 10.664 12.484 16.859 1 98.06 131 LEU B N 1
ATOM 5466 C CA . LEU B 1 131 ? 11.883 12.977 16.219 1 98.06 131 LEU B CA 1
ATOM 5467 C C . LEU B 1 131 ? 13 13.156 17.234 1 98.06 131 LEU B C 1
ATOM 5469 O O . LEU B 1 131 ? 14.133 12.742 17 1 98.06 131 LEU B O 1
ATOM 5473 N N . TYR B 1 132 ? 12.656 13.734 18.328 1 96.25 132 TYR B N 1
ATOM 5474 C CA . TYR B 1 132 ? 13.641 13.945 19.375 1 96.25 132 TYR B CA 1
ATOM 5475 C C . TYR B 1 132 ? 14.203 12.617 19.875 1 96.25 132 TYR B C 1
ATOM 5477 O O . TYR B 1 132 ? 15.406 12.5 20.109 1 96.25 132 TYR B O 1
ATOM 5485 N N . GLN B 1 133 ? 13.352 11.672 20.047 1 96.06 133 GLN B N 1
ATOM 5486 C CA . GLN B 1 133 ? 13.789 10.352 20.484 1 96.06 133 GLN B CA 1
ATOM 5487 C C . GLN B 1 133 ? 14.75 9.734 19.469 1 96.06 133 GLN B C 1
ATOM 5489 O O . GLN B 1 133 ? 15.758 9.125 19.859 1 96.06 133 GLN B O 1
ATOM 5494 N N . ILE B 1 134 ? 14.453 9.859 18.188 1 96.94 134 ILE B N 1
ATOM 5495 C CA . ILE B 1 134 ? 15.32 9.32 17.141 1 96.94 134 ILE B CA 1
ATOM 5496 C C . ILE B 1 134 ? 16.703 9.977 17.219 1 96.94 134 ILE B C 1
ATOM 5498 O O . ILE B 1 134 ? 17.719 9.281 17.219 1 96.94 134 ILE B O 1
ATOM 5502 N N . ILE B 1 135 ? 16.734 11.266 17.359 1 96.62 135 ILE B N 1
ATOM 5503 C CA . ILE B 1 135 ? 17.984 12.023 17.391 1 96.62 135 ILE B CA 1
ATOM 5504 C C . ILE B 1 135 ? 18.797 11.633 18.609 1 96.62 135 ILE B C 1
ATOM 5506 O O . ILE B 1 135 ? 20 11.398 18.516 1 96.62 135 ILE B O 1
ATOM 5510 N N . CYS B 1 136 ? 18.109 11.469 19.734 1 93.94 136 CYS B N 1
ATOM 5511 C CA . CYS B 1 136 ? 18.781 11.148 20.984 1 93.94 136 CYS B CA 1
ATOM 5512 C C . CYS B 1 136 ? 19.344 9.727 20.969 1 93.94 136 CYS B C 1
ATOM 5514 O O . CYS B 1 136 ? 20.328 9.422 21.641 1 93.94 136 CYS B O 1
ATOM 5516 N N . SER B 1 137 ? 18.719 8.914 20.219 1 93.25 137 SER B N 1
ATOM 5517 C CA . SER B 1 137 ? 19.125 7.516 20.172 1 93.25 137 SER B CA 1
ATOM 5518 C C . SER B 1 137 ? 20.344 7.336 19.266 1 93.25 137 SER B C 1
ATOM 5520 O O . SER B 1 137 ? 21.016 6.297 19.312 1 93.25 137 SER B O 1
ATOM 5522 N N . LYS B 1 138 ? 20.688 8.383 18.516 1 94.69 138 LYS B N 1
ATOM 5523 C CA . LYS B 1 138 ? 21.812 8.336 17.594 1 94.69 138 LYS B CA 1
ATOM 5524 C C . LYS B 1 138 ? 22.828 9.438 17.891 1 94.69 138 LYS B C 1
ATOM 5526 O O . LYS B 1 138 ? 22.719 10.547 17.375 1 94.69 138 LYS B O 1
ATOM 5531 N N . SER B 1 139 ? 23.859 9.094 18.484 1 93.19 139 SER B N 1
ATOM 5532 C CA . SER B 1 139 ? 24.828 10.078 18.969 1 93.19 139 SER B CA 1
ATOM 5533 C C . SER B 1 139 ? 25.5 10.805 17.797 1 93.19 139 SER B C 1
ATOM 5535 O O . SER B 1 139 ? 25.719 12.016 17.859 1 93.19 139 SER B O 1
ATOM 5537 N N . THR B 1 140 ? 25.766 10.07 16.781 1 92.62 140 THR B N 1
ATOM 5538 C CA . THR B 1 140 ? 26.406 10.672 15.617 1 92.62 140 THR B CA 1
ATOM 5539 C C . THR B 1 140 ? 25.484 11.68 14.945 1 92.62 140 THR B C 1
ATOM 5541 O O . THR B 1 140 ? 25.922 12.758 14.539 1 92.62 140 THR B O 1
ATOM 5544 N N . LEU B 1 141 ? 24.266 11.359 14.836 1 94.56 141 LEU B N 1
ATOM 5545 C CA . LEU B 1 141 ? 23.281 12.25 14.242 1 94.56 141 LEU B CA 1
ATOM 5546 C C . LEU B 1 141 ? 23.109 13.516 15.078 1 94.56 141 LEU B C 1
ATOM 5548 O O . LEU B 1 141 ? 23.062 14.625 14.531 1 94.56 141 LEU B O 1
ATOM 5552 N N . GLN B 1 142 ? 23.062 13.344 16.344 1 95 142 GLN B N 1
ATOM 5553 C CA . GLN B 1 142 ? 22.922 14.477 17.25 1 95 142 GLN B CA 1
ATOM 5554 C C . GLN B 1 142 ? 24.094 15.438 17.125 1 95 142 GLN B C 1
ATOM 5556 O O . GLN B 1 142 ? 23.906 16.656 17.062 1 95 142 GLN B O 1
ATOM 5561 N N . SER B 1 143 ? 25.25 14.859 17.094 1 95.75 143 SER B N 1
ATOM 5562 C CA . SER B 1 143 ? 26.469 15.672 16.984 1 95.75 143 SER B CA 1
ATOM 5563 C C . SER B 1 143 ? 26.5 16.422 15.656 1 95.75 143 SER B C 1
ATOM 5565 O O . SER B 1 143 ? 26.891 17.594 15.609 1 95.75 143 SER B O 1
ATOM 5567 N N . GLU B 1 144 ? 26.125 15.75 14.672 1 95.38 144 GLU B N 1
ATOM 5568 C CA . GLU B 1 144 ? 26.125 16.359 13.344 1 95.38 144 GLU B CA 1
ATOM 5569 C C . GLU B 1 144 ? 25.141 17.516 13.266 1 95.38 144 GLU B C 1
ATOM 5571 O O . GLU B 1 144 ? 25.453 18.578 12.703 1 95.38 144 GLU B O 1
ATOM 5576 N N . LEU B 1 145 ? 24.016 17.359 13.781 1 96.06 145 LEU B N 1
ATOM 5577 C CA . LEU B 1 145 ? 23 18.406 13.781 1 96.06 145 LEU B CA 1
ATOM 5578 C C . LEU B 1 145 ? 23.453 19.609 14.602 1 96.06 145 LEU B C 1
ATOM 5580 O O . LEU B 1 145 ? 23.266 20.766 14.195 1 96.06 145 LEU B O 1
ATOM 5584 N N . ASN B 1 146 ? 24.078 19.328 15.688 1 94.94 146 ASN B N 1
ATOM 5585 C CA . ASN B 1 146 ? 24.594 20.391 16.531 1 94.94 146 ASN B CA 1
ATOM 5586 C C . ASN B 1 146 ? 25.703 21.172 15.82 1 94.94 146 ASN B C 1
ATOM 5588 O O . ASN B 1 146 ? 25.734 22.406 15.875 1 94.94 146 ASN B O 1
ATOM 5592 N N . ASN B 1 147 ? 26.547 20.453 15.164 1 96.19 147 ASN B N 1
ATOM 5593 C CA . ASN B 1 147 ? 27.641 21.078 14.445 1 96.19 147 ASN B CA 1
ATOM 5594 C C . ASN B 1 147 ? 27.141 21.953 13.297 1 96.19 147 ASN B C 1
ATOM 5596 O O . ASN B 1 147 ? 27.75 22.969 12.977 1 96.19 147 ASN B O 1
ATOM 5600 N N . LEU B 1 148 ? 26.047 21.578 12.797 1 95.31 148 LEU B N 1
ATOM 5601 C CA . LEU B 1 148 ? 25.5 22.312 11.664 1 95.31 148 LEU B CA 1
ATOM 5602 C C . LEU B 1 148 ? 24.609 23.453 12.133 1 95.31 148 LEU B C 1
ATOM 5604 O O . LEU B 1 148 ? 24.141 24.25 11.32 1 95.31 148 LEU B O 1
ATOM 5608 N N . GLY B 1 149 ? 24.328 23.484 13.422 1 93.12 149 GLY B N 1
ATOM 5609 C CA . GLY B 1 149 ? 23.562 24.578 14 1 93.12 149 GLY B CA 1
ATOM 5610 C C . GLY B 1 149 ? 22.062 24.438 13.789 1 93.12 149 GLY B C 1
ATOM 5611 O O . GLY B 1 149 ? 21.359 25.438 13.688 1 93.12 149 GLY B O 1
ATOM 5612 N N . VAL B 1 150 ? 21.625 23.266 13.688 1 93.75 150 VAL B N 1
ATOM 5613 C CA . VAL B 1 150 ? 20.203 23.047 13.477 1 93.75 150 VAL B CA 1
ATOM 5614 C C . VAL B 1 150 ? 19.438 23.234 14.789 1 93.75 150 VAL B C 1
ATOM 5616 O O . VAL B 1 150 ? 19.812 22.656 15.812 1 93.75 150 VAL B O 1
ATOM 5619 N N . ASP B 1 151 ? 18.375 24.016 14.758 1 91.81 151 ASP B N 1
ATOM 5620 C CA . ASP B 1 151 ? 17.562 24.312 15.938 1 91.81 151 ASP B CA 1
ATOM 5621 C C . ASP B 1 151 ? 16.359 23.375 16.016 1 91.81 151 ASP B C 1
ATOM 5623 O O . ASP B 1 151 ? 15.422 23.5 15.211 1 91.81 151 ASP B O 1
ATOM 5627 N N . MET B 1 152 ? 16.359 22.594 17.047 1 92.56 152 MET B N 1
ATOM 5628 C CA . MET B 1 152 ? 15.273 21.625 17.234 1 92.56 152 MET B CA 1
ATOM 5629 C C . MET B 1 152 ? 13.945 22.344 17.484 1 92.56 152 MET B C 1
ATOM 5631 O O . MET B 1 152 ? 12.883 21.844 17.109 1 92.56 152 MET B O 1
ATOM 5635 N N . ASN B 1 153 ? 14.008 23.438 18.094 1 92.38 153 ASN B N 1
ATOM 5636 C CA . ASN B 1 153 ? 12.789 24.203 18.344 1 92.38 153 ASN B CA 1
ATOM 5637 C C . ASN B 1 153 ? 12.18 24.719 17.047 1 92.38 153 ASN B C 1
ATOM 5639 O O . ASN B 1 153 ? 10.961 24.797 16.922 1 92.38 153 ASN B O 1
ATOM 5643 N N . LEU B 1 154 ? 13.07 25.109 16.172 1 93.69 154 LEU B N 1
ATOM 5644 C CA . LEU B 1 154 ? 12.578 25.547 14.875 1 93.69 154 LEU B CA 1
ATOM 5645 C C . LEU B 1 154 ? 11.875 24.406 14.141 1 93.69 154 LEU B C 1
ATOM 5647 O O . LEU B 1 154 ? 10.789 24.594 13.602 1 93.69 154 LEU B O 1
ATOM 5651 N N . ILE B 1 155 ? 12.477 23.219 14.164 1 96.12 155 ILE B N 1
ATOM 5652 C CA . ILE B 1 155 ? 11.891 22.062 13.484 1 96.12 155 ILE B CA 1
ATOM 5653 C C . ILE B 1 155 ? 10.508 21.766 14.062 1 96.12 155 ILE B C 1
ATOM 5655 O O . ILE B 1 155 ? 9.539 21.609 13.32 1 96.12 155 ILE B O 1
ATOM 5659 N N . ARG B 1 156 ? 10.422 21.734 15.375 1 94.5 156 ARG B N 1
ATOM 5660 C CA . ARG B 1 156 ? 9.156 21.438 16.047 1 94.5 156 ARG B CA 1
ATOM 5661 C C . ARG B 1 156 ? 8.102 22.5 15.703 1 94.5 156 ARG B C 1
ATOM 5663 O O . ARG B 1 156 ? 6.938 22.156 15.484 1 94.5 156 ARG B O 1
ATOM 5670 N N . SER B 1 157 ? 8.523 23.75 15.695 1 94.44 157 SER B N 1
ATOM 5671 C CA . SER B 1 157 ? 7.594 24.844 15.383 1 94.44 157 SER B CA 1
ATOM 5672 C C . SER B 1 157 ? 7.09 24.75 13.945 1 94.44 157 SER B C 1
ATOM 5674 O O . SER B 1 157 ? 5.934 25.078 13.664 1 94.44 157 SER B O 1
ATOM 5676 N N . LEU B 1 158 ? 7.914 24.328 13.031 1 95.69 158 LEU B N 1
ATOM 5677 C CA . LEU B 1 158 ? 7.527 24.156 11.633 1 95.69 158 LEU B CA 1
ATOM 5678 C C . LEU B 1 158 ? 6.527 23.016 11.484 1 95.69 158 LEU B C 1
ATOM 5680 O O . LEU B 1 158 ? 5.578 23.125 10.703 1 95.69 158 LEU B O 1
ATOM 5684 N N . ILE B 1 159 ? 6.738 21.906 12.219 1 95.25 159 ILE B N 1
ATOM 5685 C CA . ILE B 1 159 ? 5.828 20.766 12.188 1 95.25 159 ILE B CA 1
ATOM 5686 C C . ILE B 1 159 ? 4.457 21.172 12.711 1 95.25 159 ILE B C 1
ATOM 5688 O O . ILE B 1 159 ? 3.428 20.844 12.125 1 95.25 159 ILE B O 1
ATOM 5692 N N . LEU B 1 160 ? 4.453 21.984 13.734 1 91.88 160 LEU B N 1
ATOM 5693 C CA . LEU B 1 160 ? 3.215 22.422 14.367 1 91.88 160 LEU B CA 1
ATOM 5694 C C . LEU B 1 160 ? 2.553 23.531 13.57 1 91.88 160 LEU B C 1
ATOM 5696 O O . LEU B 1 160 ? 1.348 23.766 13.688 1 91.88 160 LEU B O 1
ATOM 5700 N N . GLY B 1 161 ? 3.361 24.234 12.789 1 87.94 161 GLY B N 1
ATOM 5701 C CA . GLY B 1 161 ? 2.867 25.422 12.102 1 87.94 161 GLY B CA 1
ATOM 5702 C C . GLY B 1 161 ? 2.678 26.609 13.016 1 87.94 161 GLY B C 1
ATOM 5703 O O . GLY B 1 161 ? 1.835 27.469 12.766 1 87.94 161 GLY B O 1
ATOM 5704 N N . ASP B 1 162 ? 3.418 26.594 14.109 1 84.25 162 ASP B N 1
ATOM 5705 C CA . ASP B 1 162 ? 3.291 27.656 15.102 1 84.25 162 ASP B CA 1
ATOM 5706 C C . ASP B 1 162 ? 4.449 28.656 15 1 84.25 162 ASP B C 1
ATOM 5708 O O . ASP B 1 162 ? 5.5 28.453 15.617 1 84.25 162 ASP B O 1
ATOM 5712 N N . ALA B 1 163 ? 4.25 29.719 14.344 1 78.81 163 ALA B N 1
ATOM 5713 C CA . ALA B 1 163 ? 5.285 30.719 14.094 1 78.81 163 ALA B CA 1
ATOM 5714 C C . ALA B 1 163 ? 5.547 31.562 15.336 1 78.81 163 ALA B C 1
ATOM 5716 O O . ALA B 1 163 ? 6.637 32.125 15.492 1 78.81 163 ALA B O 1
ATOM 5717 N N . GLY B 1 164 ? 4.641 31.641 16.188 1 74.31 164 GLY B N 1
ATOM 5718 C CA . GLY B 1 164 ? 4.711 32.562 17.297 1 74.31 164 GLY B CA 1
ATOM 5719 C C . GLY B 1 164 ? 5.867 32.281 18.234 1 74.31 164 GLY B C 1
ATOM 5720 O O . GLY B 1 164 ? 6.594 33.219 18.625 1 74.31 164 GLY B O 1
ATOM 5721 N N . THR B 1 165 ? 6.121 31.109 18.516 1 66.81 165 THR B N 1
ATOM 5722 C CA . THR B 1 165 ? 7.07 30.75 19.562 1 66.81 165 THR B CA 1
ATOM 5723 C C . THR B 1 165 ? 8.5 31.016 19.109 1 66.81 165 THR B C 1
ATOM 5725 O O . THR B 1 165 ? 9.281 31.641 19.844 1 66.81 165 THR B O 1
ATOM 5728 N N . VAL B 1 166 ? 8.836 30.688 17.891 1 71.12 166 VAL B N 1
ATOM 5729 C CA . VAL B 1 166 ? 10.234 30.703 17.469 1 71.12 166 VAL B CA 1
ATOM 5730 C C . VAL B 1 166 ? 10.562 32.062 16.844 1 71.12 166 VAL B C 1
ATOM 5732 O O . VAL B 1 166 ? 11.641 32.625 17.062 1 71.12 166 VAL B O 1
ATOM 5735 N N . LEU B 1 167 ? 9.742 32.625 16.094 1 69.94 167 LEU B N 1
ATOM 5736 C CA . LEU B 1 167 ? 10.008 33.875 15.391 1 69.94 167 LEU B CA 1
ATOM 5737 C C . LEU B 1 167 ? 10.297 35 16.391 1 69.94 167 LEU B C 1
ATOM 5739 O O . LEU B 1 167 ? 11.078 35.906 16.094 1 69.94 167 LEU B O 1
ATOM 5743 N N . SER B 1 168 ? 9.773 34.812 17.453 1 62.97 168 SER B N 1
ATOM 5744 C CA . SER B 1 168 ? 9.969 35.844 18.469 1 62.97 168 SER B CA 1
ATOM 5745 C C . SER B 1 168 ? 11.344 35.719 19.125 1 62.97 168 SER B C 1
ATOM 5747 O O . SER B 1 168 ? 11.875 36.688 19.656 1 62.97 168 SER B O 1
ATOM 5749 N N . GLN B 1 169 ? 11.883 34.625 18.984 1 68.56 169 GLN B N 1
ATOM 5750 C CA . GLN B 1 169 ? 13.102 34.344 19.75 1 68.56 169 GLN B CA 1
ATOM 5751 C C . GLN B 1 169 ? 14.336 34.469 18.859 1 68.56 169 GLN B C 1
ATOM 5753 O O . GLN B 1 169 ? 15.438 34.719 19.344 1 68.56 169 GLN B O 1
ATOM 5758 N N . GLN B 1 170 ? 14.086 34.281 17.578 1 77.81 170 GLN B N 1
ATOM 5759 C CA . GLN B 1 170 ? 15.234 34.25 16.672 1 77.81 170 GLN B CA 1
ATOM 5760 C C . GLN B 1 170 ? 15.203 35.438 15.719 1 77.81 170 GLN B C 1
ATOM 5762 O O . GLN B 1 170 ? 14.398 35.469 14.781 1 77.81 170 GLN B O 1
ATOM 5767 N N . ASP B 1 171 ? 16.094 36.344 15.844 1 77.12 171 ASP B N 1
ATOM 5768 C CA . ASP B 1 171 ? 16.156 37.562 15.062 1 77.12 171 ASP B CA 1
ATOM 5769 C C . ASP B 1 171 ? 16.344 37.25 13.578 1 77.12 171 ASP B C 1
ATOM 5771 O O . ASP B 1 171 ? 15.828 37.969 12.719 1 77.12 171 ASP B O 1
ATOM 5775 N N . SER B 1 172 ? 17.031 36.219 13.375 1 79.25 172 SER B N 1
ATOM 5776 C CA . SER B 1 172 ? 17.344 35.906 11.984 1 79.25 172 SER B CA 1
ATOM 5777 C C . SER B 1 172 ? 16.078 35.5 11.219 1 79.25 172 SER B C 1
ATOM 5779 O O . SER B 1 172 ? 16.062 35.531 9.984 1 79.25 172 SER B O 1
ATOM 5781 N N . LEU B 1 173 ? 15.055 35.188 11.961 1 85.25 173 LEU B N 1
ATOM 5782 C CA . LEU B 1 173 ? 13.859 34.688 11.305 1 85.25 173 LEU B CA 1
ATOM 5783 C C . LEU B 1 173 ? 12.758 35.719 11.258 1 85.25 173 LEU B C 1
ATOM 5785 O O . LEU B 1 173 ? 11.719 35.531 10.633 1 85.25 173 LEU B O 1
ATOM 5789 N N . LYS B 1 174 ? 12.953 36.844 11.812 1 80.06 174 LYS B N 1
ATOM 5790 C CA . LYS B 1 174 ? 11.953 37.906 11.867 1 80.06 174 LYS B CA 1
ATOM 5791 C C . LYS B 1 174 ? 11.539 38.344 10.469 1 80.06 174 LYS B C 1
ATOM 5793 O O . LYS B 1 174 ? 10.367 38.656 10.227 1 80.06 174 LYS B O 1
ATOM 5798 N N . ASN B 1 175 ? 12.531 38.312 9.578 1 83 175 ASN B N 1
ATOM 5799 C CA . ASN B 1 175 ? 12.234 38.75 8.219 1 83 175 ASN B CA 1
ATOM 5800 C C . ASN B 1 175 ? 11.953 37.562 7.293 1 83 175 ASN B C 1
ATOM 5802 O O . ASN B 1 175 ? 11.961 37.719 6.066 1 83 175 ASN B O 1
ATOM 5806 N N . LYS B 1 176 ? 11.734 36.406 7.91 1 91.38 176 LYS B N 1
ATOM 5807 C CA . LYS B 1 176 ? 11.523 35.219 7.074 1 91.38 176 LYS B CA 1
ATOM 5808 C C . LYS B 1 176 ? 10.273 34.469 7.504 1 91.38 176 LYS B C 1
ATOM 5810 O O . LYS B 1 176 ? 10.312 33.25 7.668 1 91.38 176 LYS B O 1
ATOM 5815 N N . PRO B 1 177 ? 9.172 35.156 7.695 1 89.25 177 PRO B N 1
ATOM 5816 C CA . PRO B 1 177 ? 7.977 34.438 8.148 1 89.25 177 PRO B CA 1
ATOM 5817 C C . PRO B 1 177 ? 7.48 33.406 7.133 1 89.25 177 PRO B C 1
ATOM 5819 O O . PRO B 1 177 ? 6.75 32.469 7.492 1 89.25 177 PRO B O 1
ATOM 5822 N N . PHE B 1 178 ? 7.902 33.5 5.832 1 93.12 178 PHE B N 1
ATOM 5823 C CA . PHE B 1 178 ? 7.43 32.656 4.754 1 93.12 178 PHE B CA 1
ATOM 5824 C C . PHE B 1 178 ? 7.883 31.203 4.961 1 93.12 178 PHE B C 1
ATOM 5826 O O . PHE B 1 178 ? 7.375 30.281 4.316 1 93.12 178 PHE B O 1
ATOM 5833 N N . ILE B 1 179 ? 8.828 30.953 5.887 1 93.81 179 ILE B N 1
ATOM 5834 C CA . ILE B 1 179 ? 9.32 29.594 6.129 1 93.81 179 ILE B CA 1
ATOM 5835 C C . ILE B 1 179 ? 8.188 28.719 6.656 1 93.81 179 ILE B C 1
ATOM 5837 O O . ILE B 1 179 ? 8.156 27.516 6.398 1 93.81 179 ILE B O 1
ATOM 5841 N N . TYR B 1 180 ? 7.215 29.328 7.332 1 93.88 180 TYR B N 1
ATOM 5842 C CA . TYR B 1 180 ? 6.086 28.594 7.898 1 93.88 180 TYR B CA 1
ATOM 5843 C C . TYR B 1 180 ? 5.02 28.328 6.844 1 93.88 180 TYR B C 1
ATOM 5845 O O . TYR B 1 180 ? 4.059 27.594 7.09 1 93.88 180 TYR B O 1
ATOM 5853 N N . GLU B 1 181 ? 5.207 28.875 5.66 1 95.06 181 GLU B N 1
ATOM 5854 C CA . GLU B 1 181 ? 4.273 28.672 4.559 1 95.06 181 GLU B CA 1
ATOM 5855 C C . GLU B 1 181 ? 4.715 27.516 3.67 1 95.06 181 GLU B C 1
ATOM 5857 O O . GLU B 1 181 ? 3.971 27.078 2.791 1 95.06 181 GLU B O 1
ATOM 5862 N N . ILE B 1 182 ? 5.832 26.953 3.953 1 96.75 182 ILE B N 1
ATOM 5863 C CA . ILE B 1 182 ? 6.41 25.938 3.08 1 96.75 182 ILE B CA 1
ATOM 5864 C C . ILE B 1 182 ? 5.797 24.562 3.393 1 96.75 182 ILE B C 1
ATOM 5866 O O . ILE B 1 182 ? 5.398 23.844 2.482 1 96.75 182 ILE B O 1
ATOM 5870 N N . LEU B 1 183 ? 5.648 24.234 4.641 1 96 183 LEU B N 1
ATOM 5871 C CA . LEU B 1 183 ? 5.199 22.906 5.051 1 96 183 LEU B CA 1
ATOM 5872 C C . LEU B 1 183 ? 3.754 22.938 5.531 1 96 183 LEU B C 1
ATOM 5874 O O . LEU B 1 183 ? 2.986 22.016 5.281 1 96 183 LEU B O 1
ATOM 5878 N N . SER B 1 184 ? 3.389 23.938 6.254 1 91.75 184 SER B N 1
ATOM 5879 C CA . SER B 1 184 ? 2.059 24.109 6.828 1 91.75 184 SER B CA 1
ATOM 5880 C C . SER B 1 184 ? 1.567 25.547 6.656 1 91.75 184 SER B C 1
ATOM 5882 O O . SER B 1 184 ? 1.601 26.344 7.598 1 91.75 184 SER B O 1
ATOM 5884 N N . ASN B 1 185 ? 1.057 25.797 5.527 1 92.5 185 ASN B N 1
ATOM 5885 C CA . ASN B 1 185 ? 0.629 27.156 5.203 1 92.5 185 ASN B CA 1
ATOM 5886 C C . ASN B 1 185 ? -0.77 27.438 5.742 1 92.5 185 ASN B C 1
ATOM 5888 O O . ASN B 1 185 ? -1.768 27.125 5.094 1 92.5 185 ASN B O 1
ATOM 5892 N N . SER B 1 186 ? -0.84 28.109 6.816 1 88.12 186 SER B N 1
ATOM 5893 C CA . SER B 1 186 ? -2.117 28.391 7.465 1 88.12 186 SER B CA 1
ATOM 5894 C C . SER B 1 186 ? -2.842 29.531 6.77 1 88.12 186 SER B C 1
ATOM 5896 O O . SER B 1 186 ? -4.035 29.75 7.004 1 88.12 186 SER B O 1
ATOM 5898 N N . LEU B 1 187 ? -2.17 30.25 5.887 1 87.19 187 LEU B N 1
ATOM 5899 C CA . LEU B 1 187 ? -2.754 31.406 5.23 1 87.19 187 LEU B CA 1
ATOM 5900 C C . LEU B 1 187 ? -3.648 30.984 4.07 1 87.19 187 LEU B C 1
ATOM 5902 O O . LEU B 1 187 ? -4.699 31.594 3.84 1 87.19 187 LEU B O 1
ATOM 5906 N N . ASN B 1 188 ? -3.168 29.984 3.35 1 89.69 188 ASN B N 1
ATOM 5907 C CA . ASN B 1 188 ? -3.955 29.656 2.166 1 89.69 188 ASN B CA 1
ATOM 5908 C C . ASN B 1 188 ? -3.961 28.156 1.896 1 89.69 188 ASN B C 1
ATOM 5910 O O . ASN B 1 188 ? -4.648 27.688 0.989 1 89.69 188 ASN B O 1
ATOM 5914 N N . GLY B 1 189 ? -3.213 27.375 2.605 1 91 189 GLY B N 1
ATOM 5915 C CA . GLY B 1 189 ? -3.281 25.922 2.531 1 91 189 GLY B CA 1
ATOM 5916 C C . GLY B 1 189 ? -2.389 25.328 1.452 1 91 189 GLY B C 1
ATOM 5917 O O . GLY B 1 189 ? -2.273 24.109 1.328 1 91 189 GLY B O 1
ATOM 5918 N N . MET B 1 190 ? -1.742 26.125 0.68 1 92.25 190 MET B N 1
ATOM 5919 C CA . MET B 1 190 ? -0.868 25.641 -0.383 1 92.25 190 MET B CA 1
ATOM 5920 C C . MET B 1 190 ? 0.548 25.406 0.139 1 92.25 190 MET B C 1
ATOM 5922 O O . MET B 1 190 ? 1.29 26.375 0.367 1 92.25 190 MET B O 1
ATOM 5926 N N . ASP B 1 191 ? 0.886 24.25 0.313 1 95.44 191 ASP B N 1
ATOM 5927 C CA . ASP B 1 191 ? 2.205 23.906 0.835 1 95.44 191 ASP B CA 1
ATOM 5928 C C . ASP B 1 191 ? 2.691 22.578 0.263 1 95.44 191 ASP B C 1
ATOM 5930 O O . ASP B 1 191 ? 1.972 21.922 -0.493 1 95.44 191 ASP B O 1
ATOM 5934 N N . VAL B 1 192 ? 3.904 22.188 0.566 1 97.38 192 VAL B N 1
ATOM 5935 C CA . VAL B 1 192 ? 4.547 21.047 -0.064 1 97.38 192 VAL B CA 1
ATOM 5936 C C . VAL B 1 192 ? 3.893 19.75 0.427 1 97.38 192 VAL B C 1
ATOM 5938 O O . VAL B 1 192 ? 3.896 18.75 -0.279 1 97.38 192 VAL B O 1
ATOM 5941 N N . ASP B 1 193 ? 3.408 19.734 1.672 1 97 193 ASP B N 1
ATOM 5942 C CA . ASP B 1 193 ? 2.645 18.578 2.16 1 97 193 ASP B CA 1
ATOM 5943 C C . ASP B 1 193 ? 1.456 18.281 1.247 1 97 193 ASP B C 1
ATOM 5945 O O . ASP B 1 193 ? 1.283 17.156 0.792 1 97 193 ASP B O 1
ATOM 5949 N N . LYS B 1 194 ? 0.706 19.328 0.931 1 95.31 194 LYS B N 1
ATOM 5950 C CA . LYS B 1 194 ? -0.479 19.203 0.087 1 95.31 194 LYS B CA 1
ATOM 5951 C C . LYS B 1 194 ? -0.1 18.797 -1.335 1 95.31 194 LYS B C 1
ATOM 5953 O O . LYS B 1 194 ? -0.819 18.031 -1.98 1 95.31 194 LYS B O 1
ATOM 5958 N N . TRP B 1 195 ? 0.977 19.359 -1.838 1 94.62 195 TRP B N 1
ATOM 5959 C CA . TRP B 1 195 ? 1.421 19.016 -3.182 1 94.62 195 TRP B CA 1
ATOM 5960 C C . TRP B 1 195 ? 1.637 17.516 -3.307 1 94.62 195 TRP B C 1
ATOM 5962 O O . TRP B 1 195 ? 1.173 16.891 -4.266 1 94.62 195 TRP B O 1
ATOM 5972 N N . ASP B 1 196 ? 2.254 16.953 -2.324 1 96.25 196 ASP B N 1
ATOM 5973 C CA . ASP B 1 196 ? 2.568 15.539 -2.406 1 96.25 196 ASP B CA 1
ATOM 5974 C C . ASP B 1 196 ? 1.31 14.688 -2.252 1 96.25 196 ASP B C 1
ATOM 5976 O O . ASP B 1 196 ? 1.053 13.797 -3.062 1 96.25 196 ASP B O 1
ATOM 5980 N N . TYR B 1 197 ? 0.51 14.914 -1.149 1 95.38 197 TYR B N 1
ATOM 5981 C CA . TYR B 1 197 ? -0.548 13.953 -0.868 1 95.38 197 TYR B CA 1
ATOM 5982 C C . TYR B 1 197 ? -1.646 14.023 -1.921 1 95.38 197 TYR B C 1
ATOM 5984 O O . TYR B 1 197 ? -2.322 13.031 -2.191 1 95.38 197 TYR B O 1
ATOM 5992 N N . LEU B 1 198 ? -1.852 15.188 -2.545 1 93.38 198 LEU B N 1
ATOM 5993 C CA . LEU B 1 198 ? -2.859 15.266 -3.598 1 93.38 198 LEU B CA 1
ATOM 5994 C C . LEU B 1 198 ? -2.469 14.391 -4.785 1 93.38 198 LEU B C 1
ATOM 5996 O O . LEU B 1 198 ? -3.303 13.656 -5.324 1 93.38 198 LEU B O 1
ATOM 6000 N N . LEU B 1 199 ? -1.175 14.492 -5.18 1 92.81 199 LEU B N 1
ATOM 6001 C CA . LEU B 1 199 ? -0.7 13.68 -6.297 1 92.81 199 LEU B CA 1
ATOM 6002 C C . LEU B 1 199 ? -0.73 12.195 -5.941 1 92.81 199 LEU B C 1
ATOM 6004 O O . LEU B 1 199 ? -1.181 11.367 -6.738 1 92.81 199 LEU B O 1
ATOM 6008 N N . ARG B 1 200 ? -0.266 11.883 -4.766 1 95.06 200 ARG B N 1
ATOM 6009 C CA . ARG B 1 200 ? -0.143 10.5 -4.316 1 95.06 200 ARG B CA 1
ATOM 6010 C C . ARG B 1 200 ? -1.516 9.875 -4.102 1 95.06 200 ARG B C 1
ATOM 6012 O O . ARG B 1 200 ? -1.754 8.734 -4.516 1 95.06 200 ARG B O 1
ATOM 6019 N N . ASP B 1 201 ? -2.402 10.586 -3.443 1 95.69 201 ASP B N 1
ATOM 6020 C CA . ASP B 1 201 ? -3.756 10.086 -3.221 1 95.69 201 ASP B CA 1
ATOM 6021 C C . ASP B 1 201 ? -4.488 9.875 -4.543 1 95.69 201 ASP B C 1
ATOM 6023 O O . ASP B 1 201 ? -5.223 8.898 -4.707 1 95.69 201 ASP B O 1
ATOM 6027 N N . CYS B 1 202 ? -4.34 10.805 -5.457 1 92.5 202 CYS B N 1
ATOM 6028 C CA . CYS B 1 202 ? -4.977 10.695 -6.766 1 92.5 202 CYS B CA 1
ATOM 6029 C C . CYS B 1 202 ? -4.508 9.445 -7.496 1 92.5 202 CYS B C 1
ATOM 6031 O O . CYS B 1 202 ? -5.316 8.719 -8.078 1 92.5 202 CYS B O 1
ATOM 6033 N N . LEU B 1 203 ? -3.25 9.227 -7.465 1 91.31 203 LEU B N 1
ATOM 6034 C CA . LEU B 1 203 ? -2.676 8.062 -8.133 1 91.31 203 LEU B CA 1
ATOM 6035 C C . LEU B 1 203 ? -3.26 6.773 -7.57 1 91.31 203 LEU B C 1
ATOM 6037 O O . LEU B 1 203 ? -3.75 5.93 -8.328 1 91.31 203 LEU B O 1
ATOM 6041 N N . HIS B 1 204 ? -3.295 6.633 -6.348 1 93.88 204 HIS B N 1
ATOM 6042 C CA . HIS B 1 204 ? -3.656 5.363 -5.723 1 93.88 204 HIS B CA 1
ATOM 6043 C C . HIS B 1 204 ? -5.168 5.172 -5.703 1 93.88 204 HIS B C 1
ATOM 6045 O O . HIS B 1 204 ? -5.656 4.039 -5.715 1 93.88 204 HIS B O 1
ATOM 6051 N N . ALA B 1 205 ? -5.891 6.262 -5.684 1 93.38 205 ALA B N 1
ATOM 6052 C CA . ALA B 1 205 ? -7.348 6.16 -5.719 1 93.38 205 ALA B CA 1
ATOM 6053 C C . ALA B 1 205 ? -7.84 5.832 -7.125 1 93.38 205 ALA B C 1
ATOM 6055 O O . ALA B 1 205 ? -9.031 5.582 -7.332 1 93.38 205 ALA B O 1
ATOM 6056 N N . GLY B 1 206 ? -6.949 5.742 -8.086 1 89.19 206 GLY B N 1
ATOM 6057 C CA . GLY B 1 206 ? -7.312 5.414 -9.453 1 89.19 206 GLY B CA 1
ATOM 6058 C C . GLY B 1 206 ? -8 6.555 -10.18 1 89.19 206 GLY B C 1
ATOM 6059 O O . GLY B 1 206 ? -8.859 6.328 -11.039 1 89.19 206 GLY B O 1
ATOM 6060 N N . LEU B 1 207 ? -7.875 7.668 -9.766 1 81.12 207 LEU B N 1
ATOM 6061 C CA . LEU B 1 207 ? -8.539 8.812 -10.383 1 81.12 207 LEU B CA 1
ATOM 6062 C C . LEU B 1 207 ? -7.68 9.398 -11.492 1 81.12 207 LEU B C 1
ATOM 6064 O O . LEU B 1 207 ? -8.07 10.375 -12.141 1 81.12 207 LEU B O 1
ATOM 6068 N N . GLY B 1 208 ? -6.824 8.43 -12.164 1 64.31 208 GLY B N 1
ATOM 6069 C CA . GLY B 1 208 ? -6.059 8.703 -13.367 1 64.31 208 GLY B CA 1
ATOM 6070 C C . GLY B 1 208 ? -4.957 9.727 -13.148 1 64.31 208 GLY B C 1
ATOM 6071 O O . GLY B 1 208 ? -4.906 10.383 -12.109 1 64.31 208 GLY B O 1
ATOM 6072 N N . ALA B 1 209 ? -3.945 9.516 -13.898 1 52.62 209 ALA B N 1
ATOM 6073 C CA . ALA B 1 209 ? -2.908 10.531 -14.039 1 52.62 209 ALA B CA 1
ATOM 6074 C C . ALA B 1 209 ? -3.514 11.875 -14.43 1 52.62 209 ALA B C 1
ATOM 6076 O O . ALA B 1 209 ? -2.811 12.891 -14.484 1 52.62 209 ALA B O 1
ATOM 6077 N N . SER B 1 210 ? -4.699 11.719 -14.992 1 43.72 210 SER B N 1
ATOM 6078 C CA . SER B 1 210 ? -5.375 12.938 -15.406 1 43.72 210 SER B CA 1
ATOM 6079 C C . SER B 1 210 ? -5.438 13.953 -14.266 1 43.72 210 SER B C 1
ATOM 6081 O O . SER B 1 210 ? -5.762 15.117 -14.484 1 43.72 210 SER B O 1
ATOM 6083 N N . GLY B 1 211 ? -5.578 13.406 -13.133 1 46.81 211 GLY B N 1
ATOM 6084 C CA . GLY B 1 211 ? -5.449 14.352 -12.031 1 46.81 211 GLY B CA 1
ATOM 6085 C C . GLY B 1 211 ? -4.211 15.227 -12.141 1 46.81 211 GLY B C 1
ATOM 6086 O O . GLY B 1 211 ? -3.953 16.047 -11.266 1 46.81 211 GLY B O 1
ATOM 6087 N N . THR B 1 212 ? -3.408 14.617 -13.055 1 53.03 212 THR B N 1
ATOM 6088 C CA . THR B 1 212 ? -2.154 15.336 -13.242 1 53.03 212 THR B CA 1
ATOM 6089 C C . THR B 1 212 ? -2.418 16.75 -13.75 1 53.03 212 THR B C 1
ATOM 6091 O O . THR B 1 212 ? -1.616 17.297 -14.508 1 53.03 212 THR B O 1
ATOM 6094 N N . SER B 1 213 ? -3.668 17 -13.344 1 60.53 213 SER B N 1
ATOM 6095 C CA . SER B 1 213 ? -4.039 18.359 -13.727 1 60.53 213 SER B CA 1
ATOM 6096 C C . SER B 1 213 ? -3.178 19.391 -13 1 60.53 213 SER B C 1
ATOM 6098 O O . SER B 1 213 ? -2.951 20.5 -13.516 1 60.53 213 SER B O 1
ATOM 6100 N N . VAL B 1 214 ? -2.621 18.906 -11.875 1 78.25 214 VAL B N 1
ATOM 6101 C CA . VAL B 1 214 ? -1.823 19.875 -11.125 1 78.25 214 VAL B CA 1
ATOM 6102 C C . VAL B 1 214 ? -0.367 19.797 -11.578 1 78.25 214 VAL B C 1
ATOM 6104 O O . VAL B 1 214 ? 0.226 18.719 -11.617 1 78.25 214 VAL B O 1
ATOM 6107 N N . ASP B 1 215 ? 0.029 20.844 -12.047 1 86.12 215 ASP B N 1
ATOM 6108 C CA . ASP B 1 215 ? 1.408 20.922 -12.516 1 86.12 215 ASP B CA 1
ATOM 6109 C C . ASP B 1 215 ? 2.344 21.375 -11.398 1 86.12 215 ASP B C 1
ATOM 6111 O O . ASP B 1 215 ? 2.637 22.562 -11.281 1 86.12 215 ASP B O 1
ATOM 6115 N N . ILE B 1 216 ? 2.873 20.484 -10.695 1 88.25 216 ILE B N 1
ATOM 6116 C CA . ILE B 1 216 ? 3.713 20.766 -9.539 1 88.25 216 ILE B CA 1
ATOM 6117 C C . ILE B 1 216 ? 5.055 21.328 -10.008 1 88.25 216 ILE B C 1
ATOM 6119 O O . ILE B 1 216 ? 5.637 22.188 -9.336 1 88.25 216 ILE B O 1
ATOM 6123 N N . ASP B 1 217 ? 5.504 20.938 -11.195 1 87.75 217 ASP B N 1
ATOM 6124 C CA . ASP B 1 217 ? 6.773 21.438 -11.719 1 87.75 217 ASP B CA 1
ATOM 6125 C C . ASP B 1 217 ? 6.734 22.953 -11.914 1 87.75 217 ASP B C 1
ATOM 6127 O O . ASP B 1 217 ? 7.727 23.641 -11.68 1 87.75 217 ASP B O 1
ATOM 6131 N N . ARG B 1 218 ? 5.621 23.375 -12.312 1 88.5 218 ARG B N 1
ATOM 6132 C CA . ARG B 1 218 ? 5.477 24.812 -12.5 1 88.5 218 ARG B CA 1
ATOM 6133 C C . ARG B 1 218 ? 5.477 25.547 -11.164 1 88.5 218 ARG B C 1
ATOM 6135 O O . ARG B 1 218 ? 6.039 26.625 -11.039 1 88.5 218 ARG B O 1
ATOM 6142 N N . PHE B 1 219 ? 4.82 24.953 -10.164 1 90.94 219 PHE B N 1
ATOM 6143 C CA . PHE B 1 219 ? 4.875 25.547 -8.836 1 90.94 219 PHE B CA 1
ATOM 6144 C C . PHE B 1 219 ? 6.309 25.594 -8.328 1 90.94 219 PHE B C 1
ATOM 6146 O O . PHE B 1 219 ? 6.75 26.609 -7.793 1 90.94 219 PHE B O 1
ATOM 6153 N N . LEU B 1 220 ? 7.012 24.547 -8.547 1 92.31 220 LEU B N 1
ATOM 6154 C CA . LEU B 1 220 ? 8.398 24.484 -8.094 1 92.31 220 LEU B CA 1
ATOM 6155 C C . LEU B 1 220 ? 9.242 25.547 -8.789 1 92.31 220 LEU B C 1
ATOM 6157 O O . LEU B 1 220 ? 10.117 26.156 -8.172 1 92.31 220 LEU B O 1
ATOM 6161 N N . ARG B 1 221 ? 8.883 25.844 -9.945 1 89.69 221 ARG B N 1
ATOM 6162 C CA . ARG B 1 221 ? 9.68 26.766 -10.742 1 89.69 221 ARG B CA 1
ATOM 6163 C C . ARG B 1 221 ? 9.359 28.219 -10.367 1 89.69 221 ARG B C 1
ATOM 6165 O O . ARG B 1 221 ? 10.242 29.078 -10.367 1 89.69 221 ARG B O 1
ATOM 6172 N N . PHE B 1 222 ? 8.117 28.469 -10.016 1 90.94 222 PHE B N 1
ATOM 6173 C CA . PHE B 1 222 ? 7.723 29.875 -9.984 1 90.94 222 PHE B CA 1
ATOM 6174 C C . PHE B 1 222 ? 7.348 30.297 -8.57 1 90.94 222 PHE B C 1
ATOM 6176 O O . PHE B 1 222 ? 7.215 31.5 -8.289 1 90.94 222 PHE B O 1
ATOM 6183 N N . TYR B 1 223 ? 7.172 29.375 -7.609 1 93.75 223 TYR B N 1
ATOM 6184 C CA . TYR B 1 223 ? 6.797 29.703 -6.238 1 93.75 223 TYR B CA 1
ATOM 6185 C C . TYR B 1 223 ? 7.984 30.266 -5.469 1 93.75 223 TYR B C 1
ATOM 6187 O O . TYR B 1 223 ? 8.992 29.594 -5.281 1 93.75 223 TYR B O 1
ATOM 6195 N N . ARG B 1 224 ? 7.871 31.656 -5.102 1 93.56 224 ARG B N 1
ATOM 6196 C CA . ARG B 1 224 ? 9 32.375 -4.496 1 93.56 224 ARG B CA 1
ATOM 6197 C C . ARG B 1 224 ? 8.523 33.344 -3.418 1 93.56 224 ARG B C 1
ATOM 6199 O O . ARG B 1 224 ? 7.387 33.812 -3.453 1 93.56 224 ARG B O 1
ATOM 6206 N N . PRO B 1 225 ? 9.508 33.594 -2.416 1 94.5 225 PRO B N 1
ATOM 6207 C CA . PRO B 1 225 ? 9.172 34.688 -1.497 1 94.5 225 PRO B CA 1
ATOM 6208 C C . PRO B 1 225 ? 9.18 36.062 -2.18 1 94.5 225 PRO B C 1
ATOM 6210 O O . PRO B 1 225 ? 10.086 36.375 -2.955 1 94.5 225 PRO B O 1
ATOM 6213 N N . PHE B 1 226 ? 8.195 36.812 -1.939 1 92.81 226 PHE B N 1
ATOM 6214 C CA . PHE B 1 226 ? 8.086 38.188 -2.406 1 92.81 226 PHE B CA 1
ATOM 6215 C C . PHE B 1 226 ? 7.559 39.094 -1.298 1 92.81 226 PHE B C 1
ATOM 6217 O O . PHE B 1 226 ? 6.824 38.656 -0.416 1 92.81 226 PHE B O 1
ATOM 6224 N N . LEU B 1 227 ? 7.953 40.281 -1.403 1 90.81 227 LEU B N 1
ATOM 6225 C CA . LEU B 1 227 ? 7.516 41.25 -0.42 1 90.81 227 LEU B CA 1
ATOM 6226 C C . LEU B 1 227 ? 6.125 41.781 -0.759 1 90.81 227 LEU B C 1
ATOM 6228 O O . LEU B 1 227 ? 5.875 42.188 -1.894 1 90.81 227 LEU B O 1
ATOM 6232 N N . HIS B 1 228 ? 5.277 41.625 0.186 1 90.06 228 HIS B N 1
ATOM 6233 C CA . HIS B 1 228 ? 3.92 42.125 0.028 1 90.06 228 HIS B CA 1
ATOM 6234 C C . HIS B 1 228 ? 3.588 43.156 1.102 1 90.06 228 HIS B C 1
ATOM 6236 O O . HIS B 1 228 ? 4.082 43.062 2.227 1 90.06 228 HIS B O 1
ATOM 6242 N N . THR B 1 229 ? 2.762 44.156 0.756 1 80.81 229 THR B N 1
ATOM 6243 C CA . THR B 1 229 ? 2.291 45.125 1.725 1 80.81 229 THR B CA 1
ATOM 6244 C C . THR B 1 229 ? 1.092 44.594 2.502 1 80.81 229 THR B C 1
ATOM 6246 O O . THR B 1 229 ? 0.142 44.094 1.909 1 80.81 229 THR B O 1
ATOM 6249 N N . ASP B 1 230 ? 1.33 44.281 3.771 1 64.44 230 ASP B N 1
ATOM 6250 C CA . ASP B 1 230 ? 0.24 43.781 4.602 1 64.44 230 ASP B CA 1
ATOM 6251 C C . ASP B 1 230 ? -0.708 44.906 5 1 64.44 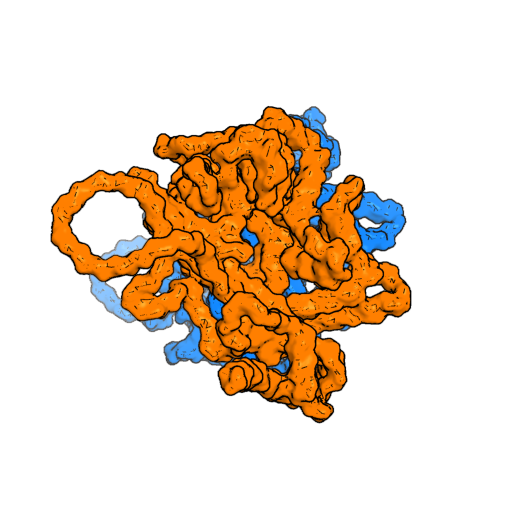230 ASP B C 1
ATOM 6253 O O . ASP B 1 230 ? -0.319 45.812 5.73 1 64.44 230 ASP B O 1
ATOM 6257 N N . LYS B 1 231 ? -1.859 45.188 4.281 1 54.03 231 LYS B N 1
ATOM 6258 C CA . LYS B 1 231 ? -2.787 46.281 4.578 1 54.03 231 LYS B CA 1
ATOM 6259 C C . LYS B 1 231 ? -3.588 46 5.844 1 54.03 231 LYS B C 1
ATOM 6261 O O . LYS B 1 231 ? -4.375 46.812 6.293 1 54.03 231 LYS B O 1
ATOM 6266 N N . ASP B 1 232 ? -3.73 44.781 6.184 1 49.97 232 ASP B N 1
ATOM 6267 C CA . ASP B 1 232 ? -4.633 44.469 7.293 1 49.97 232 ASP B CA 1
ATOM 6268 C C . ASP B 1 232 ? -4.117 45.094 8.594 1 49.97 232 ASP B C 1
ATOM 6270 O O . ASP B 1 232 ? -4.844 45.156 9.586 1 49.97 232 ASP B O 1
ATOM 6274 N N . LYS B 1 233 ? -2.879 45.219 8.82 1 46.69 233 LYS B N 1
ATOM 6275 C CA . LYS B 1 233 ? -2.498 45.812 10.102 1 46.69 233 LYS B CA 1
ATOM 6276 C C . LYS B 1 233 ? -2.666 47.312 10.086 1 46.69 233 LYS B C 1
ATOM 6278 O O . LYS B 1 233 ? -2.148 48 9.188 1 46.69 233 LYS B O 1
ATOM 6283 N N . GLY B 1 234 ? -3.818 47.812 10.133 1 39.59 234 GLY B N 1
ATOM 6284 C CA . GLY B 1 234 ? -4.297 49.156 10.367 1 39.59 234 GLY B CA 1
ATOM 6285 C C . GLY B 1 234 ? -3.174 50.156 10.586 1 39.59 234 GLY B C 1
ATOM 6286 O O . GLY B 1 234 ? -3.426 51.312 10.906 1 39.59 234 GLY B O 1
ATOM 6287 N N . ASP B 1 235 ? -2.086 49.781 11.164 1 41.84 235 ASP B N 1
ATOM 6288 C CA . ASP B 1 235 ? -1.204 50.844 11.609 1 41.84 235 ASP B CA 1
ATOM 6289 C C . ASP B 1 235 ? -0.599 51.594 10.422 1 41.84 235 ASP B C 1
ATOM 6291 O O . ASP B 1 235 ? -0.374 51 9.359 1 41.84 235 ASP B O 1
ATOM 6295 N N . GLU B 1 236 ? -0.662 52.969 10.414 1 44.97 236 GLU B N 1
ATOM 6296 C CA . GLU B 1 236 ? -0.091 54 9.578 1 44.97 236 GLU B CA 1
ATOM 6297 C C . GLU B 1 236 ? 1.214 53.562 8.93 1 44.97 236 GLU B C 1
ATOM 6299 O O . GLU B 1 236 ? 1.679 54.156 7.965 1 44.97 236 GLU B O 1
ATOM 6304 N N . ASN B 1 237 ? 2.055 52.75 9.57 1 47.03 237 ASN B N 1
ATOM 6305 C CA . ASN B 1 237 ? 3.338 52.344 9.008 1 47.03 237 ASN B CA 1
ATOM 6306 C C . ASN B 1 237 ? 3.217 51.062 8.203 1 47.03 237 ASN B C 1
ATOM 6308 O O . ASN B 1 237 ? 2.832 50 8.742 1 47.03 237 ASN B O 1
ATOM 6312 N N . GLU B 1 238 ? 2.912 51.094 6.887 1 55.59 238 GLU B N 1
ATOM 6313 C CA . GLU B 1 238 ? 2.879 50.062 5.848 1 55.59 238 GLU B CA 1
ATOM 6314 C C . GLU B 1 238 ? 3.871 48.938 6.145 1 55.59 238 GLU B C 1
ATOM 6316 O O . GLU B 1 238 ? 5.066 49.094 5.867 1 55.59 238 GLU B O 1
ATOM 6321 N N . SER B 1 239 ? 3.627 48 7.051 1 70.69 239 SER B N 1
ATOM 6322 C CA . SER B 1 239 ? 4.586 46.938 7.336 1 70.69 239 SER B CA 1
ATOM 6323 C C . SER B 1 239 ? 4.602 45.875 6.23 1 70.69 239 SER B C 1
ATOM 6325 O O . SER B 1 239 ? 3.543 45.438 5.77 1 70.69 239 SER B O 1
ATOM 6327 N N . LYS B 1 240 ? 5.719 45.719 5.496 1 83.75 240 LYS B N 1
ATOM 6328 C CA . LYS B 1 240 ? 5.977 44.75 4.438 1 83.75 240 LYS B CA 1
ATOM 6329 C C . LYS B 1 240 ? 6.441 43.406 5.02 1 83.75 240 LYS B C 1
ATOM 6331 O O . LYS B 1 240 ? 7.164 43.406 6.02 1 83.75 240 LYS B O 1
ATOM 6336 N N . CYS B 1 241 ? 5.75 42.406 4.543 1 88.44 241 CYS B N 1
ATOM 6337 C CA . CYS B 1 241 ? 6.121 41.062 4.977 1 88.44 241 CYS B CA 1
ATOM 6338 C C . CYS B 1 241 ? 6.402 40.156 3.785 1 88.44 241 CYS B C 1
ATOM 6340 O O . CYS B 1 241 ? 5.777 40.312 2.732 1 88.44 241 CYS B O 1
ATOM 6342 N N . TRP B 1 242 ? 7.344 39.281 3.973 1 92.06 242 TRP B N 1
ATOM 6343 C CA . TRP B 1 242 ? 7.684 38.312 2.932 1 92.06 242 TRP B CA 1
ATOM 6344 C C . TRP B 1 242 ? 6.73 37.125 2.961 1 92.06 242 TRP B C 1
ATOM 6346 O O . TRP B 1 242 ? 6.508 36.531 4.016 1 92.06 242 TRP B O 1
ATOM 6356 N N . HIS B 1 243 ? 6.121 36.812 1.797 1 93.69 243 HIS B N 1
ATOM 6357 C CA . HIS B 1 243 ? 5.23 35.688 1.634 1 93.69 243 HIS B CA 1
ATOM 6358 C C . HIS B 1 243 ? 5.633 34.844 0.426 1 93.69 243 HIS B C 1
ATOM 6360 O O . HIS B 1 243 ? 6.125 35.375 -0.571 1 93.69 243 HIS B O 1
ATOM 6366 N N . LEU B 1 244 ? 5.441 33.531 0.622 1 95.38 244 LEU B N 1
ATOM 6367 C CA . LEU B 1 244 ? 5.531 32.719 -0.586 1 95.38 244 LEU B CA 1
ATOM 6368 C C . LEU B 1 244 ? 4.461 33.125 -1.595 1 95.38 244 LEU B C 1
ATOM 6370 O O . LEU B 1 244 ? 3.285 33.25 -1.245 1 95.38 244 LEU B O 1
ATOM 6374 N N . SER B 1 245 ? 4.895 33.375 -2.805 1 94.38 245 SER B N 1
ATOM 6375 C CA . SER B 1 245 ? 4.012 33.969 -3.811 1 94.38 245 SER B CA 1
ATOM 6376 C C . SER B 1 245 ? 4.109 33.219 -5.133 1 94.38 245 SER B C 1
ATOM 6378 O O . SER B 1 245 ? 5.195 32.781 -5.531 1 94.38 245 SER B O 1
ATOM 6380 N N . PHE B 1 246 ? 3.012 33.125 -5.793 1 93.62 246 PHE B N 1
ATOM 6381 C CA . PHE B 1 246 ? 2.939 32.5 -7.105 1 93.62 246 PHE B CA 1
ATOM 6382 C C . PHE B 1 246 ? 3.127 33.531 -8.211 1 93.62 246 PHE B C 1
ATOM 6384 O O . PHE B 1 246 ? 2.834 34.719 -8.023 1 93.62 246 PHE B O 1
ATOM 6391 N N . ARG B 1 247 ? 3.627 33.031 -9.281 1 91.62 247 ARG B N 1
ATOM 6392 C CA . ARG B 1 247 ? 3.562 33.844 -10.477 1 91.62 247 ARG B CA 1
ATOM 6393 C C . ARG B 1 247 ? 2.123 34.031 -10.953 1 91.62 247 ARG B C 1
ATOM 6395 O O . ARG B 1 247 ? 1.31 33.094 -10.82 1 91.62 247 ARG B O 1
ATOM 6402 N N . ASP B 1 248 ? 1.845 35.094 -11.523 1 88.88 248 ASP B N 1
ATOM 6403 C CA . ASP B 1 248 ? 0.48 35.406 -11.938 1 88.88 248 ASP B CA 1
ATOM 6404 C C . ASP B 1 248 ? -0.05 34.375 -12.914 1 88.88 248 ASP B C 1
ATOM 6406 O O . ASP B 1 248 ? -1.236 34.031 -12.898 1 88.88 248 ASP B O 1
ATOM 6410 N N . THR B 1 249 ? 0.752 33.719 -13.695 1 88.38 249 THR B N 1
ATOM 6411 C CA . THR B 1 249 ? 0.356 32.75 -14.703 1 88.38 249 THR B CA 1
ATOM 6412 C C . THR B 1 249 ? -0.099 31.453 -14.055 1 88.38 249 THR B C 1
ATOM 6414 O O . THR B 1 249 ? -0.693 30.594 -14.711 1 88.38 249 THR B O 1
ATOM 6417 N N . GLU B 1 250 ? 0.145 31.328 -12.727 1 90.5 250 GLU B N 1
ATOM 6418 C CA . GLU B 1 250 ? -0.126 30.047 -12.07 1 90.5 250 GLU B CA 1
ATOM 6419 C C . GLU B 1 250 ? -1.495 30.062 -11.398 1 90.5 250 GLU B C 1
ATOM 6421 O O . GLU B 1 250 ? -1.842 29.125 -10.672 1 90.5 250 GLU B O 1
ATOM 6426 N N . LEU B 1 251 ? -2.248 31.062 -11.656 1 85.94 251 LEU B N 1
ATOM 6427 C CA . LEU B 1 251 ? -3.545 31.188 -10.992 1 85.94 251 LEU B CA 1
ATOM 6428 C C . LEU B 1 251 ? -4.445 30 -11.352 1 85.94 251 LEU B C 1
ATOM 6430 O O . LEU B 1 251 ? -5.074 29.406 -10.477 1 85.94 251 LEU B O 1
ATOM 6434 N N . GLU B 1 252 ? -4.496 29.672 -12.617 1 83.5 252 GLU B N 1
ATOM 6435 C CA . GLU B 1 252 ? -5.324 28.547 -13.039 1 83.5 252 GLU B CA 1
ATOM 6436 C C . GLU B 1 252 ? -4.855 27.25 -12.398 1 83.5 252 GLU B C 1
ATOM 6438 O O . GLU B 1 252 ? -5.672 26.422 -11.992 1 83.5 252 GLU B O 1
ATOM 6443 N N . ASN B 1 253 ? -3.602 27.062 -12.352 1 89.25 253 ASN B N 1
ATOM 6444 C CA . ASN B 1 253 ? -3.02 25.875 -11.719 1 89.25 253 ASN B CA 1
ATOM 6445 C C . ASN B 1 253 ? -3.4 25.797 -10.242 1 89.25 253 ASN B C 1
ATOM 6447 O O . ASN B 1 253 ? -3.693 24.703 -9.734 1 89.25 253 ASN B O 1
ATOM 6451 N N . LEU B 1 254 ? -3.379 26.922 -9.625 1 89.06 254 LEU B N 1
ATOM 6452 C CA . LEU B 1 254 ? -3.771 27.016 -8.227 1 89.06 254 LEU B CA 1
ATOM 6453 C C . LEU B 1 254 ? -5.227 26.594 -8.039 1 89.06 254 LEU B C 1
ATOM 6455 O O . LEU B 1 254 ? -5.539 25.797 -7.152 1 89.06 254 LEU B O 1
ATOM 6459 N N . LEU B 1 255 ? -6.066 27.047 -8.852 1 83.69 255 LEU B N 1
ATOM 6460 C CA . LEU B 1 255 ? -7.488 26.734 -8.758 1 83.69 255 LEU B CA 1
ATOM 6461 C C . LEU B 1 255 ? -7.738 25.25 -9.039 1 83.69 255 LEU B C 1
ATOM 6463 O O . LEU B 1 255 ? -8.578 24.625 -8.391 1 83.69 255 LEU B O 1
ATOM 6467 N N . ARG B 1 256 ? -7 24.734 -9.93 1 84.62 256 ARG B N 1
ATOM 6468 C CA . ARG B 1 256 ? -7.121 23.312 -10.258 1 84.62 256 ARG B CA 1
ATOM 6469 C C . ARG B 1 256 ? -6.699 22.453 -9.078 1 84.62 256 ARG B C 1
ATOM 6471 O O . ARG B 1 256 ? -7.262 21.375 -8.859 1 84.62 256 ARG B O 1
ATOM 6478 N N . THR B 1 257 ? -5.762 22.906 -8.375 1 88.44 257 THR B N 1
ATOM 6479 C CA . THR B 1 257 ? -5.273 22.156 -7.215 1 88.44 257 THR B CA 1
ATOM 6480 C C . THR B 1 257 ? -6.367 22.047 -6.156 1 88.44 257 THR B C 1
ATOM 6482 O O . THR B 1 257 ? -6.594 20.953 -5.613 1 88.44 257 THR B O 1
ATOM 6485 N N . PHE B 1 258 ? -6.988 23.062 -5.895 1 85.31 258 PHE B N 1
ATOM 6486 C CA . PHE B 1 258 ? -8.023 23.031 -4.871 1 85.31 258 PHE B CA 1
ATOM 6487 C C . PHE B 1 258 ? -9.258 22.297 -5.371 1 85.31 258 PHE B C 1
ATOM 6489 O O . PHE B 1 258 ? -9.969 21.672 -4.59 1 85.31 258 PHE B O 1
ATOM 6496 N N . SER B 1 259 ? -9.492 22.359 -6.668 1 83.81 259 SER B N 1
ATOM 6497 C CA . SER B 1 259 ? -10.562 21.547 -7.25 1 83.81 259 SER B CA 1
ATOM 6498 C C . SER B 1 259 ? -10.289 20.062 -7.074 1 83.81 259 SER B C 1
ATOM 6500 O O . SER B 1 259 ? -11.203 19.281 -6.793 1 83.81 259 SER B O 1
ATOM 6502 N N . LEU B 1 260 ? -9.047 19.75 -7.258 1 87.38 260 LEU B N 1
ATOM 6503 C CA . LEU B 1 260 ? -8.648 18.359 -7.055 1 87.38 260 LEU B CA 1
ATOM 6504 C C . LEU B 1 260 ? -8.859 17.938 -5.605 1 87.38 260 LEU B C 1
ATOM 6506 O O . LEU B 1 260 ? -9.344 16.828 -5.336 1 87.38 260 LEU B O 1
ATOM 6510 N N . ARG B 1 261 ? -8.5 18.781 -4.723 1 89.56 261 ARG B N 1
ATOM 6511 C CA . ARG B 1 261 ? -8.703 18.5 -3.307 1 89.56 261 ARG B CA 1
ATOM 6512 C C . ARG B 1 261 ? -10.18 18.266 -3 1 89.56 261 ARG B C 1
ATOM 6514 O O . ARG B 1 261 ? -10.531 17.328 -2.281 1 89.56 261 ARG B O 1
ATOM 6521 N N . GLN B 1 262 ? -10.977 19.125 -3.51 1 84.44 262 GLN B N 1
ATOM 6522 C CA . GLN B 1 262 ? -12.414 18.984 -3.312 1 84.44 262 GLN B CA 1
ATOM 6523 C C . GLN B 1 262 ? -12.914 17.656 -3.871 1 84.44 262 GLN B C 1
ATOM 6525 O O . GLN B 1 262 ? -13.734 16.969 -3.24 1 84.44 262 GLN B O 1
ATOM 6530 N N . HIS B 1 263 ? -12.43 17.328 -4.969 1 86.19 263 HIS B N 1
ATOM 6531 C CA . HIS B 1 263 ? -12.82 16.078 -5.613 1 86.19 263 HIS B CA 1
ATOM 6532 C C . HIS B 1 263 ? -12.438 14.883 -4.758 1 86.19 263 HIS B C 1
ATOM 6534 O O . HIS B 1 263 ? -13.234 13.961 -4.574 1 86.19 263 HIS B O 1
ATOM 6540 N N . LEU B 1 264 ? -11.281 14.914 -4.27 1 90.38 264 LEU B N 1
ATOM 6541 C CA . LEU B 1 264 ? -10.805 13.82 -3.434 1 90.38 264 LEU B CA 1
ATOM 6542 C C . LEU B 1 264 ? -11.617 13.727 -2.15 1 90.38 264 LEU B C 1
ATOM 6544 O O . LEU B 1 264 ? -11.945 12.625 -1.695 1 90.38 264 LEU B O 1
ATOM 6548 N N . HIS B 1 265 ? -11.953 14.805 -1.576 1 88.88 265 HIS B N 1
ATOM 6549 C CA . HIS B 1 265 ? -12.742 14.789 -0.352 1 88.88 265 HIS B CA 1
ATOM 6550 C C . HIS B 1 265 ? -14.141 14.227 -0.603 1 88.88 265 HIS B C 1
ATOM 6552 O O . HIS B 1 265 ? -14.641 13.422 0.189 1 88.88 265 HIS B O 1
ATOM 6558 N N . GLN B 1 266 ? -14.703 14.555 -1.679 1 83.62 266 GLN B N 1
ATOM 6559 C CA . GLN B 1 266 ? -16.062 14.125 -1.98 1 83.62 266 GLN B CA 1
ATOM 6560 C C . GLN B 1 266 ? -16.094 12.656 -2.387 1 83.62 266 GLN B C 1
ATOM 6562 O O . GLN B 1 266 ? -16.969 11.906 -1.944 1 83.62 266 GLN B O 1
ATOM 6567 N N . LYS B 1 267 ? -15.109 12.281 -3.109 1 87.94 267 LYS B N 1
ATOM 6568 C CA . LYS B 1 267 ? -15.195 10.961 -3.738 1 87.94 267 LYS B CA 1
ATOM 6569 C C . LYS B 1 267 ? -14.477 9.906 -2.902 1 87.94 267 LYS B C 1
ATOM 6571 O O . LYS B 1 267 ? -14.844 8.727 -2.938 1 87.94 267 LYS B O 1
ATOM 6576 N N . VAL B 1 268 ? -13.477 10.391 -2.133 1 93.5 268 VAL B N 1
ATOM 6577 C CA . VAL B 1 268 ? -12.633 9.383 -1.494 1 93.5 268 VAL B CA 1
ATOM 6578 C C . VAL B 1 268 ? -12.703 9.539 0.023 1 93.5 268 VAL B C 1
ATOM 6580 O O . VAL B 1 268 ? -13.258 8.688 0.719 1 93.5 268 VAL B O 1
ATOM 6583 N N . TYR B 1 269 ? -12.312 10.688 0.531 1 93.62 269 TYR B N 1
ATOM 6584 C CA . TYR B 1 269 ? -12.125 10.859 1.966 1 93.62 269 TYR B CA 1
ATOM 6585 C C . TYR B 1 269 ? -13.445 10.734 2.711 1 93.62 269 TYR B C 1
ATOM 6587 O O . TYR B 1 269 ? -13.5 10.148 3.795 1 93.62 269 TYR B O 1
ATOM 6595 N N . GLN B 1 270 ? -14.508 11.266 2.135 1 91.75 270 GLN B N 1
ATOM 6596 C CA . GLN B 1 270 ? -15.789 11.328 2.826 1 91.75 270 GLN B CA 1
ATOM 6597 C C . GLN B 1 270 ? -16.812 10.414 2.16 1 91.75 270 GLN B C 1
ATOM 6599 O O . GLN B 1 270 ? -18.016 10.633 2.283 1 91.75 270 GLN B O 1
ATOM 6604 N N . HIS B 1 271 ? -16.312 9.477 1.38 1 92.75 271 HIS B N 1
ATOM 6605 C CA . HIS B 1 271 ? -17.203 8.477 0.824 1 92.75 271 HIS B CA 1
ATOM 6606 C C . HIS B 1 271 ? -18.047 7.828 1.916 1 92.75 271 HIS B C 1
ATOM 6608 O O . HIS B 1 271 ? -17.547 7.527 3.002 1 92.75 271 HIS B O 1
ATOM 6614 N N . LYS B 1 272 ? -19.312 7.617 1.689 1 92.5 272 LYS B N 1
ATOM 6615 C CA . LYS B 1 272 ? -20.266 7.156 2.697 1 92.5 272 LYS B CA 1
ATOM 6616 C C . LYS B 1 272 ? -19.828 5.816 3.289 1 92.5 272 LYS B C 1
ATOM 6618 O O . LYS B 1 272 ? -20 5.574 4.484 1 92.5 272 LYS B O 1
ATOM 6623 N N . THR B 1 273 ? -19.297 4.914 2.412 1 96 273 THR B N 1
ATOM 6624 C CA . THR B 1 273 ? -18.875 3.605 2.891 1 96 273 THR B CA 1
ATOM 6625 C C . THR B 1 273 ? -17.641 3.725 3.766 1 96 273 THR B C 1
ATOM 6627 O O . THR B 1 273 ? -17.484 2.986 4.738 1 96 273 THR B O 1
ATOM 6630 N N . VAL B 1 274 ? -16.719 4.664 3.453 1 96.69 274 VAL B N 1
ATOM 6631 C CA . VAL B 1 274 ? -15.547 4.918 4.27 1 96.69 274 VAL B CA 1
ATOM 6632 C C . VAL B 1 274 ? -15.961 5.441 5.641 1 96.69 274 VAL B C 1
ATOM 6634 O O . VAL B 1 274 ? -15.445 4.992 6.668 1 96.69 274 VAL B O 1
ATOM 6637 N N . THR B 1 275 ? -16.953 6.344 5.621 1 96.19 275 THR B N 1
ATOM 6638 C CA . THR B 1 275 ? -17.422 6.914 6.879 1 96.19 275 THR B CA 1
ATOM 6639 C C . THR B 1 275 ? -18.125 5.855 7.73 1 96.19 275 THR B C 1
ATOM 6641 O O . THR B 1 275 ? -18.016 5.867 8.961 1 96.19 275 THR B O 1
ATOM 6644 N N . ALA B 1 276 ? -18.859 4.953 7.109 1 97 276 ALA B N 1
ATOM 6645 C CA . ALA B 1 276 ? -19.5 3.859 7.832 1 97 276 ALA B CA 1
ATOM 6646 C C . ALA B 1 276 ? -18.469 2.975 8.523 1 97 276 ALA B C 1
ATOM 6648 O O . ALA B 1 276 ? -18.594 2.672 9.711 1 97 276 ALA B O 1
ATOM 6649 N N . ILE B 1 277 ? -17.453 2.598 7.777 1 98.06 277 ILE B N 1
ATOM 6650 C CA . ILE B 1 277 ? -16.422 1.727 8.32 1 98.06 277 ILE B CA 1
ATOM 6651 C C . ILE B 1 277 ? -15.648 2.463 9.422 1 98.06 277 ILE B C 1
ATOM 6653 O O . ILE B 1 277 ? -15.289 1.871 10.438 1 98.06 277 ILE B O 1
ATOM 6657 N N . SER B 1 278 ? -15.383 3.746 9.172 1 97.75 278 SER B N 1
ATOM 6658 C CA . SER B 1 278 ? -14.727 4.559 10.188 1 97.75 278 SER B CA 1
ATOM 6659 C C . SER B 1 278 ? -15.508 4.543 11.5 1 97.75 278 SER B C 1
ATOM 6661 O O . SER B 1 278 ? -14.93 4.383 12.578 1 97.75 278 SER B O 1
ATOM 6663 N N . ALA B 1 279 ? -16.812 4.691 11.375 1 97.5 279 ALA B N 1
ATOM 6664 C CA . ALA B 1 279 ? -17.656 4.684 12.57 1 97.5 279 ALA B CA 1
ATOM 6665 C C . ALA B 1 279 ? -17.609 3.326 13.266 1 97.5 279 ALA B C 1
ATOM 6667 O O . ALA B 1 279 ? -17.578 3.254 14.492 1 97.5 279 ALA B O 1
ATOM 6668 N N . MET B 1 280 ? -17.609 2.293 12.5 1 98 280 MET B N 1
ATOM 6669 C CA . MET B 1 280 ? -17.562 0.942 13.055 1 98 280 MET B CA 1
ATOM 6670 C C . MET B 1 280 ? -16.234 0.702 13.781 1 98 280 MET B C 1
ATOM 6672 O O . MET B 1 280 ? -16.219 0.093 14.852 1 98 280 MET B O 1
ATOM 6676 N N . ILE B 1 281 ? -15.148 1.191 13.234 1 98.31 281 ILE B N 1
ATOM 6677 C CA . ILE B 1 281 ? -13.836 1.046 13.859 1 98.31 281 ILE B CA 1
ATOM 6678 C C . ILE B 1 281 ? -13.797 1.836 15.164 1 98.31 281 ILE B C 1
ATOM 6680 O O . ILE B 1 281 ? -13.289 1.35 16.172 1 98.31 281 ILE B O 1
ATOM 6684 N N . ILE B 1 282 ? -14.344 3.041 15.117 1 97.75 282 ILE B N 1
ATOM 6685 C CA . ILE B 1 282 ? -14.375 3.852 16.328 1 97.75 282 ILE B CA 1
ATOM 6686 C C . ILE B 1 282 ? -15.188 3.133 17.406 1 97.75 282 ILE B C 1
ATOM 6688 O O . ILE B 1 282 ? -14.773 3.084 18.578 1 97.75 282 ILE B O 1
ATOM 6692 N N . ASP B 1 283 ? -16.359 2.543 17.031 1 97.44 283 ASP B N 1
ATOM 6693 C CA . ASP B 1 283 ? -17.156 1.788 17.984 1 97.44 283 ASP B CA 1
ATOM 6694 C C . ASP B 1 283 ? -16.375 0.619 18.562 1 97.44 283 ASP B C 1
ATOM 6696 O O . ASP B 1 283 ? -16.453 0.347 19.766 1 97.44 283 ASP B O 1
ATOM 6700 N N . ALA B 1 284 ? -15.609 -0.045 17.734 1 97.81 284 ALA B N 1
ATOM 6701 C CA . ALA B 1 284 ? -14.797 -1.165 18.203 1 97.81 284 ALA B CA 1
ATOM 6702 C C . ALA B 1 284 ? -13.719 -0.691 19.172 1 97.81 284 ALA B C 1
ATOM 6704 O O . ALA B 1 284 ? -13.453 -1.338 20.188 1 97.81 284 ALA B O 1
ATOM 6705 N N . LEU B 1 285 ? -13.086 0.416 18.844 1 97.88 285 LEU B N 1
ATOM 6706 C CA . LEU B 1 285 ? -12.039 0.967 19.703 1 97.88 285 LEU B CA 1
ATOM 6707 C C . LEU B 1 285 ? -12.609 1.396 21.047 1 97.88 285 LEU B C 1
ATOM 6709 O O . LEU B 1 285 ? -11.961 1.228 22.094 1 97.88 285 LEU B O 1
ATOM 6713 N N . GLU B 1 286 ? -13.836 1.945 21 1 97.25 286 GLU B N 1
ATOM 6714 C CA . GLU B 1 286 ? -14.492 2.322 22.25 1 97.25 286 GLU B CA 1
ATOM 6715 C C . GLU B 1 286 ? -14.742 1.102 23.125 1 97.25 286 GLU B C 1
ATOM 6717 O O . GLU B 1 286 ? -14.609 1.176 24.344 1 97.25 286 GLU B O 1
ATOM 6722 N N . LEU B 1 287 ? -15.102 0.025 22.516 1 95.75 287 LEU B N 1
ATOM 6723 C CA . LEU B 1 287 ? -15.375 -1.213 23.234 1 95.75 287 LEU B CA 1
ATOM 6724 C C . LEU B 1 287 ? -14.109 -1.739 23.906 1 95.75 287 LEU B C 1
ATOM 6726 O O . LEU B 1 287 ? -14.164 -2.234 25.047 1 95.75 287 LEU B O 1
ATOM 6730 N N . ILE B 1 288 ? -12.922 -1.539 23.312 1 95.62 288 ILE B N 1
ATOM 6731 C CA . ILE B 1 288 ? -11.719 -2.174 23.844 1 95.62 288 ILE B CA 1
ATOM 6732 C C . ILE B 1 288 ? -10.914 -1.159 24.656 1 95.62 288 ILE B C 1
ATOM 6734 O O . ILE B 1 288 ? -9.938 -1.518 25.312 1 95.62 288 ILE B O 1
ATOM 6738 N N . GLU B 1 289 ? -11.273 0.094 24.656 1 95.62 289 GLU B N 1
ATOM 6739 C CA . GLU B 1 289 ? -10.547 1.166 25.328 1 95.62 289 GLU B CA 1
ATOM 6740 C C . GLU B 1 289 ? -10.32 0.838 26.812 1 95.62 289 GLU B C 1
ATOM 6742 O O . GLU B 1 289 ? -9.211 0.984 27.312 1 95.62 289 GLU B O 1
ATOM 6747 N N . PRO B 1 290 ? -11.336 0.277 27.5 1 92.88 290 PRO B N 1
ATOM 6748 C CA . PRO B 1 290 ? -11.109 -0.033 28.922 1 92.88 290 PRO B CA 1
ATOM 6749 C C . PRO B 1 290 ? -10.094 -1.154 29.125 1 92.88 290 PRO B C 1
ATOM 6751 O O . PRO B 1 290 ? -9.531 -1.295 30.203 1 92.88 290 PRO B O 1
ATOM 6754 N N . VAL B 1 291 ? -9.844 -1.858 28.094 1 91.38 291 VAL B N 1
ATOM 6755 C CA . VAL B 1 291 ? -8.953 -3.006 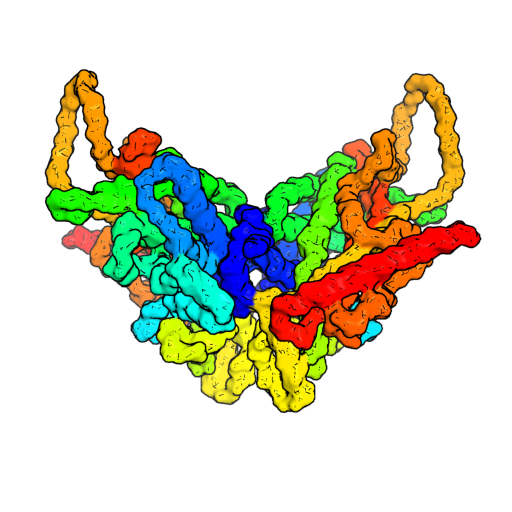28.188 1 91.38 291 VAL B CA 1
ATOM 6756 C C . VAL B 1 291 ? -7.531 -2.582 27.812 1 91.38 291 VAL B C 1
ATOM 6758 O O . VAL B 1 291 ? -6.574 -2.926 28.516 1 91.38 291 VAL B O 1
ATOM 6761 N N . LEU B 1 292 ? -7.375 -1.787 26.766 1 92.5 292 LEU B N 1
ATOM 6762 C CA . LEU B 1 292 ? -6.062 -1.502 26.203 1 92.5 292 LEU B CA 1
ATOM 6763 C C . LEU B 1 292 ? -5.582 -0.112 26.609 1 92.5 292 LEU B C 1
ATOM 6765 O O . LEU B 1 292 ? -4.402 0.214 26.453 1 92.5 292 LEU B O 1
ATOM 6769 N N . ASN B 1 293 ? -6.426 0.755 27.109 1 94.38 293 ASN B N 1
ATOM 6770 C CA . ASN B 1 293 ? -6.09 2.107 27.531 1 94.38 293 ASN B CA 1
ATOM 6771 C C . ASN B 1 293 ? -5.363 2.885 26.453 1 94.38 293 ASN B C 1
ATOM 6773 O O . ASN B 1 293 ? -4.289 3.439 26.688 1 94.38 293 ASN B O 1
ATOM 6777 N N . LEU B 1 294 ? -5.93 2.879 25.328 1 96.75 294 LEU B N 1
ATOM 6778 C CA . LEU B 1 294 ? -5.316 3.457 24.141 1 96.75 294 LEU B CA 1
ATOM 6779 C C . LEU B 1 294 ? -5.211 4.973 24.266 1 96.75 294 LEU B C 1
ATOM 6781 O O . LEU B 1 294 ? -4.215 5.566 23.844 1 96.75 294 LEU B O 1
ATOM 6785 N N . ARG B 1 295 ? -6.23 5.637 24.828 1 97.62 295 ARG B N 1
ATOM 6786 C CA . ARG B 1 295 ? -6.199 7.086 25 1 97.62 295 ARG B CA 1
ATOM 6787 C C . ARG B 1 295 ? -5.09 7.5 25.969 1 97.62 295 ARG B C 1
ATOM 6789 O O . ARG B 1 295 ? -4.375 8.469 25.719 1 97.62 295 ARG B O 1
ATOM 6796 N N . SER B 1 296 ? -4.934 6.719 27 1 96.5 296 SER B N 1
ATOM 6797 C CA . SER B 1 296 ? -3.877 7.016 27.969 1 96.5 296 SER B CA 1
ATOM 6798 C C . SER B 1 296 ? -2.496 6.867 27.328 1 96.5 296 SER B C 1
ATOM 6800 O O . SER B 1 296 ? -1.617 7.703 27.547 1 96.5 296 SER B O 1
ATOM 6802 N N . ILE B 1 297 ? -2.34 5.84 26.609 1 96.75 297 ILE B N 1
ATOM 6803 C CA . ILE B 1 297 ? -1.076 5.59 25.938 1 96.75 297 ILE B CA 1
ATOM 6804 C C . ILE B 1 297 ? -0.757 6.754 25 1 96.75 297 ILE B C 1
ATOM 6806 O O . ILE B 1 297 ? 0.373 7.246 24.969 1 96.75 297 ILE B O 1
ATOM 6810 N N . SER B 1 298 ? -1.73 7.238 24.25 1 97.94 298 SER B N 1
ATOM 6811 C CA . SER B 1 298 ? -1.549 8.32 23.297 1 97.94 298 SER B CA 1
ATOM 6812 C C . SER B 1 298 ? -1.268 9.641 24 1 97.94 298 SER B C 1
ATOM 6814 O O . SER B 1 298 ? -0.43 10.43 23.547 1 97.94 298 SER B O 1
ATOM 6816 N N . MET B 1 299 ? -1.95 9.859 25.062 1 97.5 299 MET B N 1
ATOM 6817 C CA . MET B 1 299 ? -1.75 11.094 25.812 1 97.5 299 MET B CA 1
ATOM 6818 C C . MET B 1 299 ? -0.382 11.117 26.484 1 97.5 299 MET B C 1
ATOM 6820 O O . MET B 1 299 ? 0.243 12.172 26.609 1 97.5 299 MET B O 1
ATOM 6824 N N . GLU B 1 300 ? 0.029 9.945 26.969 1 97.44 300 GLU B N 1
ATOM 6825 C CA . GLU B 1 300 ? 1.383 9.852 27.5 1 97.44 300 GLU B CA 1
ATOM 6826 C C . GLU B 1 300 ? 2.424 10.219 26.453 1 97.44 300 GLU B C 1
ATOM 6828 O O . GLU B 1 300 ? 3.41 10.898 26.75 1 97.44 300 GLU B O 1
ATOM 6833 N N . ALA B 1 301 ? 2.207 9.758 25.297 1 97.94 301 ALA B N 1
ATOM 6834 C CA . ALA B 1 301 ? 3.096 10.117 24.188 1 97.94 301 ALA B CA 1
ATOM 6835 C C . ALA B 1 301 ? 3.02 11.609 23.891 1 97.94 301 ALA B C 1
ATOM 6837 O O . ALA B 1 301 ? 4.039 12.25 23.609 1 97.94 301 ALA B O 1
ATOM 6838 N N . PHE B 1 302 ? 1.833 12.203 23.969 1 97.94 302 PHE B N 1
ATOM 6839 C CA . PHE B 1 302 ? 1.587 13.617 23.703 1 97.94 302 PHE B CA 1
ATOM 6840 C C . PHE B 1 302 ? 2.268 14.5 24.734 1 97.94 302 PHE B C 1
ATOM 6842 O O . PHE B 1 302 ? 2.906 15.492 24.391 1 97.94 302 PHE B O 1
ATOM 6849 N N . LYS B 1 303 ? 2.17 14.164 25.938 1 96.69 303 LYS B N 1
ATOM 6850 C CA . LYS B 1 303 ? 2.756 14.945 27.016 1 96.69 303 LYS B CA 1
ATOM 6851 C C . LYS B 1 303 ? 4.258 14.703 27.125 1 96.69 303 LYS B C 1
ATOM 6853 O O . LYS B 1 303 ? 5.023 15.617 27.438 1 96.69 303 LYS B O 1
ATOM 6858 N N . CYS B 1 304 ? 4.629 13.438 26.812 1 95.44 304 CYS B N 1
ATOM 6859 C CA . CYS B 1 304 ? 6.02 12.992 26.766 1 95.44 304 CYS B CA 1
ATOM 6860 C C . CYS B 1 304 ? 6.777 13.453 28.016 1 95.44 304 CYS B C 1
ATOM 6862 O O . CYS B 1 304 ? 7.828 14.086 27.906 1 95.44 304 CYS B O 1
ATOM 6864 N N . GLN B 1 305 ? 6.371 13.094 29.172 1 88.88 305 GLN B N 1
ATOM 6865 C CA . GLN B 1 305 ? 6.945 13.531 30.438 1 88.88 305 GLN B CA 1
ATOM 6866 C C . GLN B 1 305 ? 8.148 12.672 30.812 1 88.88 305 GLN B C 1
ATOM 6868 O O . GLN B 1 305 ? 9.039 13.125 31.547 1 88.88 305 GLN B O 1
ATOM 6873 N N . ASN B 1 306 ? 8.109 11.398 30.266 1 89 306 ASN B N 1
ATOM 6874 C CA . ASN B 1 306 ? 9.195 10.461 30.547 1 89 306 ASN B CA 1
ATOM 6875 C C . ASN B 1 306 ? 9.797 9.883 29.266 1 89 306 ASN B C 1
ATOM 6877 O O . ASN B 1 306 ? 9.156 9.898 28.219 1 89 306 ASN B O 1
ATOM 6881 N N . PRO B 1 307 ? 10.977 9.445 29.391 1 83.25 307 PRO B N 1
ATOM 6882 C CA . PRO B 1 307 ? 11.633 8.883 28.203 1 83.25 307 PRO B CA 1
ATOM 6883 C C . PRO B 1 307 ? 10.883 7.684 27.625 1 83.25 307 PRO B C 1
ATOM 6885 O O . PRO B 1 307 ? 10.969 7.418 26.422 1 83.25 307 PRO B O 1
ATOM 6888 N N . ASP B 1 308 ? 10.141 7.02 28.469 1 90.44 308 ASP B N 1
ATOM 6889 C CA . ASP B 1 308 ? 9.469 5.801 28.047 1 90.44 308 ASP B CA 1
ATOM 6890 C C . ASP B 1 308 ? 8.047 6.094 27.578 1 90.44 308 ASP B C 1
ATOM 6892 O O . ASP B 1 308 ? 7.316 5.18 27.172 1 90.44 308 ASP B O 1
ATOM 6896 N N . SER B 1 309 ? 7.711 7.352 27.594 1 91.44 309 SER B N 1
ATOM 6897 C CA . SER B 1 309 ? 6.34 7.766 27.312 1 91.44 309 SER B CA 1
ATOM 6898 C C . SER B 1 309 ? 5.926 7.359 25.891 1 91.44 309 SER B C 1
ATOM 6900 O O . SER B 1 309 ? 4.738 7.152 25.625 1 91.44 309 SER B O 1
ATOM 6902 N N . LEU B 1 310 ? 6.922 7.211 25.031 1 96.38 310 LEU B N 1
ATOM 6903 C CA . LEU B 1 310 ? 6.609 6.969 23.625 1 96.38 310 LEU B CA 1
ATOM 6904 C C . LEU B 1 310 ? 6.559 5.473 23.344 1 96.38 310 LEU B C 1
ATOM 6906 O O . LEU B 1 310 ? 6.043 5.059 22.297 1 96.38 310 LEU B O 1
ATOM 6910 N N . ASN B 1 311 ? 7.059 4.625 24.234 1 93.5 311 ASN B N 1
ATOM 6911 C CA . ASN B 1 311 ? 7.332 3.217 23.953 1 93.5 311 ASN B CA 1
ATOM 6912 C C . ASN B 1 311 ? 6.066 2.463 23.562 1 93.5 311 ASN B C 1
ATOM 6914 O O . ASN B 1 311 ? 6.047 1.77 22.547 1 93.5 311 ASN B O 1
ATOM 6918 N N . ASP B 1 312 ? 5.074 2.621 24.328 1 94.31 312 ASP B N 1
ATOM 6919 C CA . ASP B 1 312 ? 3.842 1.885 24.062 1 94.31 312 ASP B CA 1
ATOM 6920 C C . ASP B 1 312 ? 3.135 2.438 22.828 1 94.31 312 ASP B C 1
ATOM 6922 O O . ASP B 1 312 ? 2.533 1.684 22.062 1 94.31 312 ASP B O 1
ATOM 6926 N N . PHE B 1 313 ? 3.193 3.758 22.641 1 96.94 313 PHE B N 1
ATOM 6927 C CA . PHE B 1 313 ? 2.557 4.387 21.5 1 96.94 313 PHE B CA 1
ATOM 6928 C C . PHE B 1 313 ? 3.182 3.9 20.188 1 96.94 313 PHE B C 1
ATOM 6930 O O . PHE B 1 313 ? 2.475 3.639 19.219 1 96.94 313 PHE B O 1
ATOM 6937 N N . LEU B 1 314 ? 4.453 3.748 20.188 1 96.5 314 LEU B N 1
ATOM 6938 C CA . LEU B 1 314 ? 5.195 3.41 18.984 1 96.5 314 LEU B CA 1
ATOM 6939 C C . LEU B 1 314 ? 4.953 1.957 18.578 1 96.5 314 LEU B C 1
ATOM 6941 O O . LEU B 1 314 ? 5.285 1.551 17.469 1 96.5 314 LEU B O 1
ATOM 6945 N N . LYS B 1 315 ? 4.305 1.183 19.406 1 93.81 315 LYS B N 1
ATOM 6946 C CA . LYS B 1 315 ? 3.941 -0.194 19.078 1 93.81 315 LYS B CA 1
ATOM 6947 C C . LYS B 1 315 ? 2.613 -0.25 18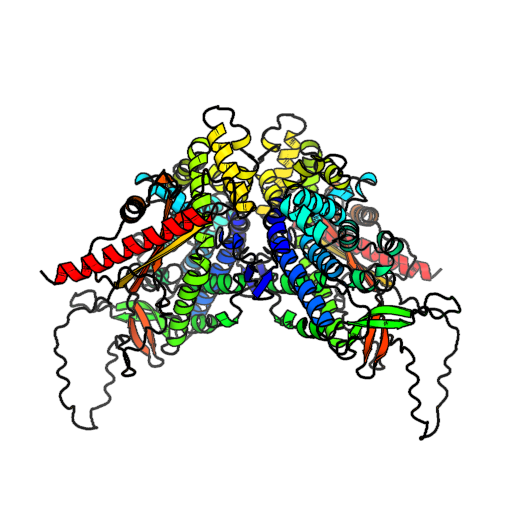.328 1 93.81 315 LYS B C 1
ATOM 6949 O O . LYS B 1 315 ? 2.252 -1.289 17.781 1 93.81 315 LYS B O 1
ATOM 6954 N N . LEU B 1 316 ? 1.956 0.87 18.297 1 94.88 316 LEU B N 1
ATOM 6955 C CA . LEU B 1 316 ? 0.626 0.911 17.703 1 94.88 316 LEU B CA 1
ATOM 6956 C C . LEU B 1 316 ? 0.708 1.245 16.219 1 94.88 316 LEU B C 1
ATOM 6958 O O . LEU B 1 316 ? 1.385 2.199 15.828 1 94.88 316 LEU B O 1
ATOM 6962 N N . HIS B 1 317 ? 0.14 0.528 15.438 1 94.94 317 HIS B N 1
ATOM 6963 C CA . HIS B 1 317 ? -0.025 0.776 14.016 1 94.94 317 HIS B CA 1
ATOM 6964 C C . HIS B 1 317 ? -1.265 0.073 13.469 1 94.94 317 HIS B C 1
ATOM 6966 O O . HIS B 1 317 ? -2.059 -0.474 14.234 1 94.94 317 HIS B O 1
ATOM 6972 N N . ASP B 1 318 ? -1.545 -0.029 12.203 1 96.44 318 ASP B N 1
ATOM 6973 C CA . ASP B 1 318 ? -2.824 -0.394 11.602 1 96.44 318 ASP B CA 1
ATOM 6974 C C . ASP B 1 318 ? -3.135 -1.872 11.828 1 96.44 318 ASP B C 1
ATOM 6976 O O . ASP B 1 318 ? -4.281 -2.301 11.68 1 96.44 318 ASP B O 1
ATOM 6980 N N . SER B 1 319 ? -2.158 -2.678 12.188 1 92.62 319 SER B N 1
ATOM 6981 C CA . SER B 1 319 ? -2.404 -4.094 12.438 1 92.62 319 SER B CA 1
ATOM 6982 C C . SER B 1 319 ? -3.314 -4.293 13.641 1 92.62 319 SER B C 1
ATOM 6984 O O . SER B 1 319 ? -3.807 -5.398 13.883 1 92.62 319 SER B O 1
ATOM 6986 N N . LEU B 1 320 ? -3.514 -3.209 14.375 1 93.94 320 LEU B N 1
ATOM 6987 C CA . LEU B 1 320 ? -4.414 -3.244 15.516 1 93.94 320 LEU B CA 1
ATOM 6988 C C . LEU B 1 320 ? -5.773 -3.812 15.125 1 93.94 320 LEU B C 1
ATOM 6990 O O . LEU B 1 320 ? -6.418 -4.5 15.914 1 93.94 320 LEU B O 1
ATOM 6994 N N . LEU B 1 321 ? -6.23 -3.529 13.898 1 94.94 321 LEU B N 1
ATOM 6995 C CA . LEU B 1 321 ? -7.496 -4.047 13.391 1 94.94 321 LEU B CA 1
ATOM 6996 C C . LEU B 1 321 ? -7.531 -5.57 13.469 1 94.94 321 LEU B C 1
ATOM 6998 O O . LEU B 1 321 ? -8.492 -6.152 13.969 1 94.94 321 LEU B O 1
ATOM 7002 N N . TRP B 1 322 ? -6.52 -6.184 13.055 1 92.88 322 TRP B N 1
ATOM 7003 C CA . TRP B 1 322 ? -6.449 -7.641 13.008 1 92.88 322 TRP B CA 1
ATOM 7004 C C . TRP B 1 322 ? -6.184 -8.219 14.391 1 92.88 322 TRP B C 1
ATOM 7006 O O . TRP B 1 322 ? -6.621 -9.328 14.703 1 92.88 322 TRP B O 1
ATOM 7016 N N . ASP B 1 323 ? -5.469 -7.406 15.25 1 91.75 323 ASP B N 1
ATOM 7017 C CA . ASP B 1 323 ? -5.316 -7.812 16.641 1 91.75 323 ASP B CA 1
ATOM 7018 C C . ASP B 1 323 ? -6.672 -7.914 17.344 1 91.75 323 ASP B C 1
ATOM 7020 O O . ASP B 1 323 ? -6.902 -8.836 18.125 1 91.75 323 ASP B O 1
ATOM 7024 N N . ILE B 1 324 ? -7.492 -6.992 17.062 1 94.06 324 ILE B N 1
ATOM 7025 C CA . ILE B 1 324 ? -8.836 -7.023 17.625 1 94.06 324 ILE B CA 1
ATOM 7026 C C . ILE B 1 324 ? -9.609 -8.211 17.047 1 94.06 324 ILE B C 1
ATOM 7028 O O . ILE B 1 324 ? -10.227 -8.977 17.797 1 94.06 324 ILE B O 1
ATOM 7032 N N . PHE B 1 325 ? -9.57 -8.469 15.812 1 94.81 325 PHE B N 1
ATOM 7033 C CA . PHE B 1 325 ? -10.328 -9.523 15.148 1 94.81 325 PHE B CA 1
ATOM 7034 C C . PHE B 1 325 ? -9.938 -10.898 15.695 1 94.81 325 PHE B C 1
ATOM 7036 O O . PHE B 1 325 ? -10.812 -11.711 16.016 1 94.81 325 PHE B O 1
ATOM 7043 N N . TYR B 1 326 ? -8.617 -11.078 15.875 1 89.5 326 TYR B N 1
ATOM 7044 C CA . TYR B 1 326 ? -8.148 -12.398 16.297 1 89.5 326 TYR B CA 1
ATOM 7045 C C . TYR B 1 326 ? -7.973 -12.461 17.797 1 89.5 326 TYR B C 1
ATOM 7047 O O . TYR B 1 326 ? -7.652 -13.516 18.359 1 89.5 326 TYR B O 1
ATOM 7055 N N . GLY B 1 327 ? -8.203 -11.375 18.453 1 86.38 327 GLY B N 1
ATOM 7056 C CA . GLY B 1 327 ? -7.969 -11.344 19.891 1 86.38 327 GLY B CA 1
ATOM 7057 C C . GLY B 1 327 ? -6.527 -11.625 20.266 1 86.38 327 GLY B C 1
ATOM 7058 O O . GLY B 1 327 ? -6.258 -12.461 21.125 1 86.38 327 GLY B O 1
ATOM 7059 N N . ARG B 1 328 ? -5.629 -10.922 19.609 1 80.25 328 ARG B N 1
ATOM 7060 C CA . ARG B 1 328 ? -4.199 -11.148 19.797 1 80.25 328 ARG B CA 1
ATOM 7061 C C . ARG B 1 328 ? -3.578 -10.07 20.672 1 80.25 328 ARG B C 1
ATOM 7063 O O . ARG B 1 328 ? -4.27 -9.156 21.125 1 80.25 328 ARG B O 1
ATOM 7070 N N . GLY B 1 329 ? -2.338 -10.297 20.969 1 69.88 329 GLY B N 1
ATOM 7071 C CA . GLY B 1 329 ? -1.604 -9.344 21.797 1 69.88 329 GLY B CA 1
ATOM 7072 C C . GLY B 1 329 ? -2.098 -9.273 23.219 1 69.88 329 GLY B C 1
ATOM 7073 O O . GLY B 1 329 ? -2.342 -10.312 23.844 1 69.88 329 GLY B O 1
ATOM 7074 N N . SER B 1 330 ? -2.268 -8.008 23.672 1 68.25 330 SER B N 1
ATOM 7075 C CA . SER B 1 330 ? -2.705 -7.777 25.047 1 68.25 330 SER B CA 1
ATOM 7076 C C . SER B 1 330 ? -4.133 -8.266 25.266 1 68.25 330 SER B C 1
ATOM 7078 O O . SER B 1 330 ? -4.531 -8.555 26.391 1 68.25 330 SER B O 1
ATOM 7080 N N . LEU B 1 331 ? -4.785 -8.406 24.219 1 76.19 331 LEU B N 1
ATOM 7081 C CA . LEU B 1 331 ? -6.18 -8.82 24.312 1 76.19 331 LEU B CA 1
ATOM 7082 C C . LEU B 1 331 ? -6.285 -10.305 24.672 1 76.19 331 LEU B C 1
ATOM 7084 O O . LEU B 1 331 ? -7.285 -10.742 25.234 1 76.19 331 LEU B O 1
ATOM 7088 N N . SER B 1 332 ? -5.246 -11 24.25 1 73.62 332 SER B N 1
ATOM 7089 C CA . SER B 1 332 ? -5.273 -12.445 24.484 1 73.62 332 SER B CA 1
ATOM 7090 C C . SER B 1 332 ? -5.082 -12.766 25.969 1 73.62 332 SER B C 1
ATOM 7092 O O . SER B 1 332 ? -5.406 -13.867 26.406 1 73.62 332 SER B O 1
ATOM 7094 N N . LYS B 1 333 ? -4.617 -11.781 26.719 1 74.62 333 LYS B N 1
ATOM 7095 C CA . LYS B 1 333 ? -4.277 -12.016 28.109 1 74.62 333 LYS B CA 1
ATOM 7096 C C . LYS B 1 333 ? -5.441 -11.648 29.031 1 74.62 333 LYS B C 1
ATOM 7098 O O . LYS B 1 333 ? -5.375 -11.867 30.234 1 74.62 333 LYS B O 1
ATOM 7103 N N . VAL B 1 334 ? -6.445 -11.172 28.453 1 78.75 334 VAL B N 1
ATOM 7104 C CA . VAL B 1 334 ? -7.559 -10.68 29.25 1 78.75 334 VAL B CA 1
ATOM 7105 C C . VAL B 1 334 ? -8.445 -11.844 29.688 1 78.75 334 VAL B C 1
ATOM 7107 O O . VAL B 1 334 ? -8.891 -12.633 28.844 1 78.75 334 VAL B O 1
ATOM 7110 N N . THR B 1 335 ? -8.547 -11.922 31.016 1 77.06 335 THR B N 1
ATOM 7111 C CA . THR B 1 335 ? -9.359 -13 31.547 1 77.06 335 THR B CA 1
ATOM 7112 C C . THR B 1 335 ? -10.523 -12.445 32.375 1 77.06 335 THR B C 1
ATOM 7114 O O . THR B 1 335 ? -11.43 -13.188 32.75 1 77.06 335 THR B O 1
ATOM 7117 N N . SER B 1 336 ? -10.492 -11.188 32.5 1 82.88 336 SER B N 1
ATOM 7118 C CA . SER B 1 336 ? -11.539 -10.594 33.312 1 82.88 336 SER B CA 1
ATOM 7119 C C . SER B 1 336 ? -12.914 -10.75 32.656 1 82.88 336 SER B C 1
ATOM 7121 O O . SER B 1 336 ? -13.062 -10.484 31.469 1 82.88 336 SER B O 1
ATOM 7123 N N . LYS B 1 337 ? -13.82 -11.164 33.375 1 84.81 337 LYS B N 1
ATOM 7124 C CA . LYS B 1 337 ? -15.18 -11.398 32.938 1 84.81 337 LYS B CA 1
ATOM 7125 C C . LYS B 1 337 ? -15.828 -10.109 32.438 1 84.81 337 LYS B C 1
ATOM 7127 O O . LYS B 1 337 ? -16.734 -10.133 31.609 1 84.81 337 LYS B O 1
ATOM 7132 N N . ASP B 1 338 ? -15.336 -9.055 32.938 1 86.88 338 ASP B N 1
ATOM 7133 C CA . ASP B 1 338 ? -15.922 -7.77 32.594 1 86.88 338 ASP B CA 1
ATOM 7134 C C . ASP B 1 338 ? -15.461 -7.316 31.203 1 86.88 338 ASP B C 1
ATOM 7136 O O . ASP B 1 338 ? -16.188 -6.617 30.5 1 86.88 338 ASP B O 1
ATOM 7140 N N . PHE B 1 339 ? -14.336 -7.789 30.812 1 89.94 339 PHE B N 1
ATOM 7141 C CA . PHE B 1 339 ? -13.742 -7.285 29.578 1 89.94 339 PHE B CA 1
ATOM 7142 C C . PHE B 1 339 ? -14.023 -8.234 28.422 1 89.94 339 PHE B C 1
ATOM 7144 O O . PHE B 1 339 ? -14.031 -7.82 27.266 1 89.94 339 PHE B O 1
ATOM 7151 N N . LEU B 1 340 ? -14.312 -9.43 28.719 1 91.06 340 LEU B N 1
ATOM 7152 C CA . LEU B 1 340 ? -14.445 -10.453 27.688 1 91.06 340 LEU B CA 1
ATOM 7153 C C . LEU B 1 340 ? -15.602 -10.141 26.75 1 91.06 340 LEU B C 1
ATOM 7155 O O . LEU B 1 340 ? -15.461 -10.227 25.531 1 91.06 340 LEU B O 1
ATOM 7159 N N . PRO B 1 341 ? -16.766 -9.766 27.344 1 92.56 341 PRO B N 1
ATOM 7160 C CA . PRO B 1 341 ? -17.859 -9.438 26.438 1 92.56 341 PRO B CA 1
ATOM 7161 C C . PRO B 1 341 ? -17.547 -8.266 25.516 1 92.56 341 PRO B C 1
ATOM 7163 O O . PRO B 1 341 ? -17.984 -8.25 24.359 1 92.56 341 PRO B O 1
ATOM 7166 N N . ARG B 1 342 ? -16.812 -7.289 25.984 1 93.62 342 ARG B N 1
ATOM 7167 C CA . ARG B 1 342 ? -16.422 -6.129 25.188 1 93.62 342 ARG B CA 1
ATOM 7168 C C . ARG B 1 342 ? -15.5 -6.535 24.047 1 93.62 342 ARG B C 1
ATOM 7170 O O . ARG B 1 342 ? -15.656 -6.059 22.906 1 93.62 342 ARG B O 1
ATOM 7177 N N . ILE B 1 343 ? -14.648 -7.426 24.391 1 94.31 343 ILE B N 1
ATOM 7178 C CA . ILE B 1 343 ? -13.719 -7.918 23.391 1 94.31 343 ILE B CA 1
ATOM 7179 C C . ILE B 1 343 ? -14.484 -8.695 22.312 1 94.31 343 ILE B C 1
ATOM 7181 O O . ILE B 1 343 ? -14.242 -8.516 21.125 1 94.31 343 ILE B O 1
ATOM 7185 N N . GLN B 1 344 ? -15.391 -9.523 22.734 1 94.31 344 GLN B N 1
ATOM 7186 C CA . GLN B 1 344 ? -16.172 -10.312 21.797 1 94.31 344 GLN B CA 1
ATOM 7187 C C . GLN B 1 344 ? -17.016 -9.422 20.891 1 94.31 344 GLN B C 1
ATOM 7189 O O . GLN B 1 344 ? -17.156 -9.688 19.703 1 94.31 344 GLN B O 1
ATOM 7194 N N . GLN B 1 345 ? -17.562 -8.383 21.438 1 95.12 345 GLN B N 1
ATOM 7195 C CA . GLN B 1 345 ? -18.359 -7.445 20.641 1 95.12 345 GLN B CA 1
ATOM 7196 C C . GLN B 1 345 ? -17.484 -6.727 19.625 1 95.12 345 GLN B C 1
ATOM 7198 O O . GLN B 1 345 ? -17.891 -6.512 18.484 1 95.12 345 GLN B O 1
ATOM 7203 N N . ALA B 1 346 ? -16.281 -6.316 20.031 1 96.81 346 ALA B N 1
ATOM 7204 C CA . ALA B 1 346 ? -15.359 -5.668 19.125 1 96.81 346 ALA B CA 1
ATOM 7205 C C . ALA B 1 346 ? -14.953 -6.609 17.984 1 96.81 346 ALA B C 1
ATOM 7207 O O . ALA B 1 346 ? -14.875 -6.203 16.828 1 96.81 346 ALA B O 1
ATOM 7208 N N . GLN B 1 347 ? -14.719 -7.871 18.344 1 96.38 347 GLN B N 1
ATOM 7209 C CA . GLN B 1 347 ? -14.383 -8.875 17.344 1 96.38 347 GLN B CA 1
ATOM 7210 C C . GLN B 1 347 ? -15.531 -9.07 16.359 1 96.38 347 GLN B C 1
ATOM 7212 O O . GLN B 1 347 ? -15.305 -9.242 15.164 1 96.38 347 GLN B O 1
ATOM 7217 N N . SER B 1 348 ? -16.703 -9.055 16.906 1 96.25 348 SER B N 1
ATOM 7218 C CA . SER B 1 348 ? -17.875 -9.195 16.047 1 96.25 348 SER B CA 1
ATOM 7219 C C . SER B 1 348 ? -17.984 -8.039 15.062 1 96.25 348 SER B C 1
ATOM 7221 O O . SER B 1 348 ? -18.344 -8.234 13.898 1 96.25 348 SER B O 1
ATOM 7223 N N . LEU B 1 349 ? -17.672 -6.855 15.508 1 96.88 349 LEU B N 1
ATOM 7224 C CA . LEU B 1 349 ? -17.703 -5.695 14.625 1 96.88 349 LEU B CA 1
ATOM 7225 C C . LEU B 1 349 ? -16.656 -5.824 13.531 1 96.88 349 LEU B C 1
ATOM 7227 O O . LEU B 1 349 ? -16.906 -5.48 12.375 1 96.88 349 LEU B O 1
ATOM 7231 N N . MET B 1 350 ? -15.484 -6.328 13.914 1 97.31 350 MET B N 1
ATOM 7232 C CA . MET B 1 350 ? -14.445 -6.555 12.914 1 97.31 350 MET B CA 1
ATOM 7233 C C . MET B 1 350 ? -14.898 -7.586 11.883 1 97.31 350 MET B C 1
ATOM 7235 O O . MET B 1 350 ? -14.656 -7.426 10.688 1 97.31 350 MET B O 1
ATOM 7239 N N . ARG B 1 351 ? -15.516 -8.617 12.352 1 96.88 351 ARG B N 1
ATOM 7240 C CA . ARG B 1 351 ? -16.031 -9.641 11.445 1 96.88 351 ARG B CA 1
ATOM 7241 C C . ARG B 1 351 ? -17.047 -9.047 10.477 1 96.88 351 ARG B C 1
ATOM 7243 O O . ARG B 1 351 ? -17.078 -9.406 9.297 1 96.88 351 ARG B O 1
ATOM 7250 N N . ARG B 1 352 ? -17.891 -8.172 11.008 1 97.06 352 ARG B N 1
ATOM 7251 C CA . ARG B 1 352 ? -18.875 -7.504 10.156 1 97.06 352 ARG B CA 1
ATOM 7252 C C . ARG B 1 352 ? -18.188 -6.688 9.062 1 97.06 352 ARG B C 1
ATOM 7254 O O . ARG B 1 352 ? -18.594 -6.738 7.898 1 97.06 352 ARG B O 1
ATOM 7261 N N . ILE B 1 353 ? -17.172 -5.938 9.453 1 97.69 353 ILE B N 1
ATOM 7262 C CA . ILE B 1 353 ? -16.438 -5.137 8.477 1 97.69 353 ILE B CA 1
ATOM 7263 C C . ILE B 1 353 ? -15.836 -6.043 7.41 1 97.69 353 ILE B C 1
ATOM 7265 O O . ILE B 1 353 ? -15.977 -5.785 6.211 1 97.69 353 ILE B O 1
ATOM 7269 N N . LEU B 1 354 ? -15.211 -7.152 7.812 1 97.19 354 LEU B N 1
ATOM 7270 C CA . LEU B 1 354 ? -14.5 -8.047 6.91 1 97.19 354 LEU B CA 1
ATOM 7271 C C . LEU B 1 354 ? -15.477 -8.836 6.039 1 97.19 354 LEU B C 1
ATOM 7273 O O . LEU B 1 354 ? -15.109 -9.32 4.969 1 97.19 354 LEU B O 1
ATOM 7277 N N . SER B 1 355 ? -16.719 -8.938 6.441 1 96.12 355 SER B N 1
ATOM 7278 C CA . SER B 1 355 ? -17.75 -9.617 5.66 1 96.12 355 SER B CA 1
ATOM 727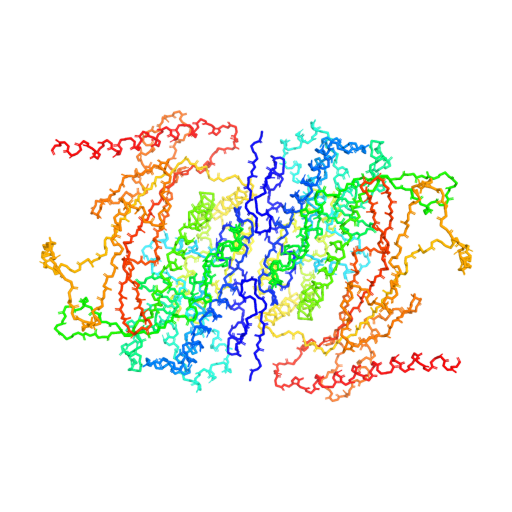9 C C . SER B 1 355 ? -18.625 -8.609 4.93 1 96.12 355 SER B C 1
ATOM 7281 O O . SER B 1 355 ? -19.625 -8.984 4.312 1 96.12 355 SER B O 1
ATOM 7283 N N . ARG B 1 356 ? -18.359 -7.332 5.148 1 95.31 356 ARG B N 1
ATOM 7284 C CA . ARG B 1 356 ? -19.031 -6.215 4.496 1 95.31 356 ARG B CA 1
ATOM 7285 C C . ARG B 1 356 ? -20.469 -6.094 4.965 1 95.31 356 ARG B C 1
ATOM 7287 O O . ARG B 1 356 ? -21.359 -5.77 4.18 1 95.31 356 ARG B O 1
ATOM 7294 N N . ASP B 1 357 ? -20.703 -6.574 6.129 1 94.62 357 ASP B N 1
ATOM 7295 C CA . ASP B 1 357 ? -21.953 -6.258 6.82 1 94.62 357 ASP B CA 1
ATOM 7296 C C . ASP B 1 357 ? -21.844 -4.93 7.562 1 94.62 357 ASP B C 1
ATOM 7298 O O . ASP B 1 357 ? -21.766 -4.902 8.797 1 94.62 357 ASP B O 1
ATOM 7302 N N . LEU B 1 358 ? -21.938 -3.879 6.797 1 96.5 358 LEU B N 1
ATOM 7303 C CA . LEU B 1 358 ? -21.594 -2.551 7.293 1 96.5 358 LEU B CA 1
ATOM 7304 C C . LEU B 1 358 ? -22.812 -1.837 7.844 1 96.5 358 LEU B C 1
ATOM 7306 O O . LEU B 1 358 ? -23.953 -2.271 7.609 1 96.5 358 LEU B O 1
ATOM 7310 N N . TYR B 1 359 ? -22.547 -0.801 8.672 1 96.38 359 TYR B N 1
ATOM 7311 C CA . TYR B 1 359 ? -23.641 0.091 9.031 1 96.38 359 TYR B CA 1
ATOM 7312 C C . TYR B 1 359 ? -24.375 0.584 7.793 1 96.38 359 TYR B C 1
ATOM 7314 O O . TYR B 1 359 ? -23.75 0.948 6.797 1 96.38 359 TYR B O 1
ATOM 7322 N N . THR B 1 360 ? -25.672 0.567 7.801 1 94.56 360 THR B N 1
ATOM 7323 C CA . THR B 1 360 ? -26.469 0.908 6.625 1 94.56 360 THR B CA 1
ATOM 7324 C C . THR B 1 360 ? -26.625 2.42 6.5 1 94.56 360 THR B C 1
ATOM 7326 O O . THR B 1 360 ? -27.109 3.078 7.426 1 94.56 360 THR B O 1
ATOM 7329 N N . TYR B 1 361 ? -26.188 2.93 5.395 1 94 361 TYR B N 1
ATOM 7330 C CA . TYR B 1 361 ? -26.359 4.348 5.078 1 94 361 TYR B CA 1
ATOM 7331 C C . TYR B 1 361 ? -27.797 4.668 4.734 1 94 361 TYR B C 1
ATOM 7333 O O . TYR B 1 361 ? -28.406 4.012 3.887 1 94 361 TYR B O 1
ATOM 7341 N N . ILE B 1 362 ? -28.375 5.625 5.312 1 92.94 362 ILE B N 1
ATOM 7342 C CA . ILE B 1 362 ? -29.75 6.012 5.047 1 92.94 362 ILE B CA 1
ATOM 7343 C C . ILE B 1 362 ? -29.781 7.25 4.152 1 92.94 362 ILE B C 1
ATOM 7345 O O . ILE B 1 362 ? -30.281 7.203 3.027 1 92.94 362 ILE B O 1
ATOM 7349 N N . ASP B 1 363 ? -29.219 8.297 4.695 1 90.94 363 ASP B N 1
ATOM 7350 C CA . ASP B 1 363 ? -29.156 9.539 3.928 1 90.94 363 ASP B CA 1
ATOM 7351 C C . ASP B 1 363 ? -28.219 10.547 4.582 1 90.94 363 ASP B C 1
ATOM 7353 O O . ASP B 1 363 ? -27.656 10.281 5.648 1 90.94 363 ASP B O 1
ATOM 7357 N N . SER B 1 364 ? -28 11.633 3.824 1 90.31 364 SER B N 1
ATOM 7358 C CA . SER B 1 364 ? -27.109 12.68 4.312 1 90.31 364 SER B CA 1
ATOM 7359 C C . SER B 1 364 ? -27.719 14.062 4.133 1 90.31 364 SER B C 1
ATOM 7361 O O . SER B 1 364 ? -28.562 14.266 3.264 1 90.31 364 SER B O 1
ATOM 7363 N N . ILE B 1 365 ? -27.375 14.906 5.008 1 86.81 365 ILE B N 1
ATOM 7364 C CA . ILE B 1 365 ? -27.703 16.312 4.883 1 86.81 365 ILE B CA 1
ATOM 7365 C C . ILE B 1 365 ? -26.438 17.156 4.973 1 86.81 365 ILE B C 1
ATOM 7367 O O . ILE B 1 365 ? -25.531 16.844 5.73 1 86.81 365 ILE B O 1
ATOM 7371 N N . TYR B 1 366 ? -26.406 18.188 4.184 1 83.75 366 TYR B N 1
ATOM 7372 C CA . TYR B 1 366 ? -25.203 19.016 4.09 1 83.75 366 TYR B CA 1
ATOM 7373 C C . TYR B 1 366 ? -25.484 20.438 4.562 1 83.75 366 TYR B C 1
ATOM 7375 O O . TYR B 1 366 ? -26.562 20.984 4.301 1 83.75 366 TYR B O 1
ATOM 7383 N N . GLU B 1 367 ? -24.594 20.922 5.324 1 81.44 367 GLU B N 1
ATOM 7384 C CA . GLU B 1 367 ? -24.578 22.328 5.719 1 81.44 367 GLU B CA 1
ATOM 7385 C C . GLU B 1 367 ? -23.422 23.078 5.074 1 81.44 367 GLU B C 1
ATOM 7387 O O . GLU B 1 367 ? -22.266 22.688 5.23 1 81.44 367 GLU B O 1
ATOM 7392 N N . MET B 1 368 ? -23.75 24.031 4.324 1 76.81 368 MET B N 1
ATOM 7393 C CA . MET B 1 368 ? -22.719 24.812 3.656 1 76.81 368 MET B CA 1
ATOM 7394 C C . MET B 1 368 ? -22.609 26.203 4.277 1 76.81 368 MET B C 1
ATOM 7396 O O . MET B 1 368 ? -23.625 26.875 4.492 1 76.81 368 MET B O 1
ATOM 7400 N N . THR B 1 369 ? -21.391 26.562 4.625 1 75.25 369 THR B N 1
ATOM 7401 C CA . THR B 1 369 ? -21.109 27.891 5.152 1 75.25 369 THR B CA 1
ATOM 7402 C C . THR B 1 369 ? -20.062 28.594 4.309 1 75.25 369 THR B C 1
ATOM 7404 O O . THR B 1 369 ? -19.062 27.984 3.904 1 75.25 369 THR B O 1
ATOM 7407 N N . TYR B 1 370 ? -20.391 29.797 3.984 1 70.94 370 TYR B N 1
ATOM 7408 C CA . TYR B 1 370 ? -19.438 30.609 3.244 1 70.94 370 TYR B CA 1
ATOM 7409 C C . TYR B 1 370 ? -18.891 31.734 4.121 1 70.94 370 TYR B C 1
ATOM 7411 O O . TYR B 1 370 ? -19.641 32.344 4.887 1 70.94 370 TYR B O 1
ATOM 7419 N N . TYR B 1 371 ? -17.656 31.812 4.121 1 68.81 371 TYR B N 1
ATOM 7420 C CA . TYR B 1 371 ? -17 32.906 4.812 1 68.81 371 TYR B CA 1
ATOM 7421 C C . TYR B 1 371 ? -16.375 33.906 3.818 1 68.81 371 TYR B C 1
ATOM 7423 O O . TYR B 1 371 ? -15.562 33.5 2.984 1 68.81 371 TYR B O 1
ATOM 7431 N N . ALA B 1 372 ? -16.969 35.156 3.768 1 64.5 372 ALA B N 1
ATOM 7432 C CA . ALA B 1 372 ? -16.469 36.188 2.859 1 64.5 372 ALA B CA 1
ATOM 7433 C C . ALA B 1 372 ? -15.031 36.562 3.225 1 64.5 372 ALA B C 1
ATOM 7435 O O . ALA B 1 372 ? -14.641 36.5 4.391 1 64.5 372 ALA B O 1
ATOM 7436 N N . PRO B 1 373 ? -14.375 36.844 2.129 1 64.81 373 PRO B N 1
ATOM 7437 C CA . PRO B 1 373 ? -13.047 37.375 2.455 1 64.81 373 PRO B CA 1
ATOM 7438 C C . PRO B 1 373 ? -13.102 38.625 3.299 1 64.81 373 PRO B C 1
ATOM 7440 O O . PRO B 1 373 ? -14.031 39.438 3.162 1 64.81 373 PRO B O 1
ATOM 7443 N N . ILE B 1 374 ? -12.703 38.719 4.453 1 51.34 374 ILE B N 1
ATOM 7444 C CA . ILE B 1 374 ? -12.703 39.938 5.281 1 51.34 374 ILE B CA 1
ATOM 7445 C C . ILE B 1 374 ? -12.312 41.125 4.438 1 51.34 374 ILE B C 1
ATOM 7447 O O . ILE B 1 374 ? -11.203 41.219 3.91 1 51.34 374 ILE B O 1
ATOM 7451 N N . VAL B 1 375 ? -13.398 41.719 3.678 1 45.06 375 VAL B N 1
ATOM 7452 C CA . VAL B 1 375 ? -13.117 43.031 3.059 1 45.06 375 VAL B CA 1
ATOM 7453 C C . VAL B 1 375 ? -12.844 44.062 4.141 1 45.06 375 VAL B C 1
ATOM 7455 O O . VAL B 1 375 ? -13.625 44.219 5.082 1 45.06 375 VAL B O 1
ATOM 7458 N N . GLU B 1 376 ? -11.75 44.438 4.395 1 37.5 376 GLU B N 1
ATOM 7459 C CA . GLU B 1 376 ? -11.594 45.656 5.18 1 37.5 376 GLU B CA 1
ATOM 7460 C C . GLU B 1 376 ? -12.469 46.781 4.629 1 37.5 376 GLU B C 1
ATOM 7462 O O . GLU B 1 376 ? -12.5 47.031 3.418 1 37.5 376 GLU B O 1
ATOM 7467 N N . ASN B 1 377 ? -13.641 47.188 5.188 1 33.88 377 ASN B N 1
ATOM 7468 C CA . ASN B 1 377 ? -14.516 48.344 5.012 1 33.88 377 ASN B CA 1
ATOM 7469 C C . ASN B 1 377 ? -13.734 49.594 4.547 1 33.88 377 ASN B C 1
ATOM 7471 O O . ASN B 1 377 ? -13.305 50.406 5.367 1 33.88 377 ASN B O 1
ATOM 7475 N N . ASN B 1 378 ? -12.695 49.812 3.74 1 32.81 378 ASN B N 1
ATOM 7476 C CA . ASN B 1 378 ? -12.727 51.219 3.336 1 32.81 378 ASN B CA 1
ATOM 7477 C C . ASN B 1 378 ? -14.016 51.562 2.59 1 32.81 378 ASN B C 1
ATOM 7479 O O . ASN B 1 378 ? -14.445 50.812 1.718 1 32.81 378 ASN B O 1
ATOM 7483 N N . SER B 1 379 ? -14.945 52.438 3.084 1 30 379 SER B N 1
ATOM 7484 C CA . SER B 1 379 ? -16.141 53.188 2.703 1 30 379 SER B CA 1
ATOM 7485 C C . SER B 1 379 ? -16.031 53.719 1.282 1 30 379 SER B C 1
ATOM 7487 O O . SER B 1 379 ? -16.766 54.656 0.901 1 30 379 SER B O 1
ATOM 7489 N N . TYR B 1 380 ? -14.992 53.844 0.44 1 28.72 380 TYR B N 1
ATOM 7490 C CA . TYR B 1 380 ? -15.273 54.688 -0.731 1 28.72 380 TYR B CA 1
ATOM 7491 C C . TYR B 1 380 ? -16.359 54.031 -1.601 1 28.72 380 TYR B C 1
ATOM 7493 O O . TYR B 1 380 ? -16.266 52.844 -1.933 1 28.72 380 TYR B O 1
ATOM 7501 N N . PRO B 1 381 ? -17.578 54.656 -1.636 1 28.61 381 PRO B N 1
ATOM 7502 C CA . PRO B 1 381 ? -18.641 54.438 -2.611 1 28.61 381 PRO B CA 1
ATOM 7503 C C . PRO B 1 381 ? -18.141 54.438 -4.051 1 28.61 381 PRO B C 1
ATOM 7505 O O . PRO B 1 381 ? -17.531 55.406 -4.496 1 28.61 381 PRO B O 1
ATOM 7508 N N . HIS B 1 382 ? -17.453 53.562 -4.691 1 27.69 382 HIS B N 1
ATOM 7509 C CA . HIS B 1 382 ? -17.141 53.688 -6.113 1 27.69 382 HIS B CA 1
ATOM 7510 C C . HIS B 1 382 ? -18.391 53.938 -6.938 1 27.69 382 HIS B C 1
ATOM 7512 O O . HIS B 1 382 ? -19.281 53.062 -7 1 27.69 382 HIS B O 1
ATOM 7518 N N . SER B 1 383 ? -18.906 55.25 -6.91 1 24.92 383 SER B N 1
ATOM 7519 C CA . SER B 1 383 ? -19.734 55.75 -8.008 1 24.92 383 SER B CA 1
ATOM 7520 C C . SER B 1 383 ? -19.078 55.469 -9.359 1 24.92 383 SER B C 1
ATOM 7522 O O . SER B 1 383 ? -17.922 55.812 -9.578 1 24.92 383 SER B O 1
ATOM 7524 N N . PHE B 1 384 ? -19.469 54.5 -10.078 1 25.25 384 PHE B N 1
ATOM 7525 C CA . PHE B 1 384 ? -19.172 54.188 -11.469 1 25.25 384 PHE B CA 1
ATOM 7526 C C . PHE B 1 384 ? -19.438 55.375 -12.375 1 25.25 384 PHE B C 1
ATOM 7528 O O . PHE B 1 384 ? -20.547 55.562 -12.844 1 25.25 384 PHE B O 1
ATOM 7535 N N . ASN B 1 385 ? -19.047 56.656 -11.984 1 24.09 385 ASN B N 1
ATOM 7536 C CA . ASN B 1 385 ? -19.156 57.688 -13.016 1 24.09 385 ASN B CA 1
ATOM 7537 C C . ASN B 1 385 ? -18.422 57.281 -14.289 1 24.09 385 ASN B C 1
ATOM 7539 O O . ASN B 1 385 ? -17.5 56.469 -14.242 1 24.09 385 ASN B O 1
ATOM 7543 N N . SER B 1 386 ? -18.891 57.844 -15.539 1 26.52 386 SER B N 1
ATOM 7544 C CA . SER B 1 386 ? -18.594 57.781 -16.969 1 26.52 386 SER B CA 1
ATOM 7545 C C . SER B 1 386 ? -17.141 58.156 -17.234 1 26.52 386 SER B C 1
ATOM 7547 O O . SER B 1 386 ? -16.75 59.312 -17.094 1 26.52 386 SER B O 1
ATOM 7549 N N . ILE B 1 387 ? -16.094 57.438 -16.719 1 26.16 387 ILE B N 1
ATOM 7550 C CA . ILE B 1 387 ? -14.734 57.844 -17.031 1 26.16 387 ILE B CA 1
ATOM 7551 C C . ILE B 1 387 ? -14.602 58.094 -18.531 1 26.16 387 ILE B C 1
ATOM 7553 O O . ILE B 1 387 ? -14.891 57.219 -19.344 1 26.16 387 ILE B O 1
ATOM 7557 N N . LYS B 1 388 ? -14.547 59.406 -18.875 1 24.95 388 LYS B N 1
ATOM 7558 C CA . LYS B 1 388 ? -14 60.094 -20.047 1 24.95 388 LYS B CA 1
ATOM 7559 C C . LYS B 1 388 ? -12.734 59.406 -20.547 1 24.95 388 LYS B C 1
ATOM 7561 O O . LYS B 1 388 ? -12.062 58.688 -19.781 1 24.95 388 LYS B O 1
ATOM 7566 N N . SER B 1 389 ? -12.172 59.844 -21.734 1 25.08 389 SER B N 1
ATOM 7567 C CA . SER B 1 389 ? -11.305 59.344 -22.781 1 25.08 389 SER B CA 1
ATOM 7568 C C . SER B 1 389 ? -9.953 58.906 -22.219 1 25.08 389 SER B C 1
ATOM 7570 O O . SER B 1 389 ? -9.578 59.312 -21.125 1 25.08 389 SER B O 1
ATOM 7572 N N . PRO B 1 390 ? -8.812 58.812 -23.203 1 25.27 390 PRO B N 1
ATOM 7573 C CA . PRO B 1 390 ? -7.613 58.031 -23.531 1 25.27 390 PRO B CA 1
ATOM 7574 C C . PRO B 1 390 ? -6.445 58.344 -22.594 1 25.27 390 PRO B C 1
ATOM 7576 O O . PRO B 1 390 ? -5.68 57.438 -22.25 1 25.27 390 PRO B O 1
ATOM 7579 N N . ASP B 1 391 ? -6.012 59.594 -22.406 1 24.98 391 ASP B N 1
ATOM 7580 C CA . ASP B 1 391 ? -4.605 59.969 -22.469 1 24.98 391 ASP B CA 1
ATOM 7581 C C . ASP B 1 391 ? -3.906 59.688 -21.141 1 24.98 391 ASP B C 1
ATOM 7583 O O . ASP B 1 391 ? -2.84 60.219 -20.859 1 24.98 391 ASP B O 1
ATOM 7587 N N . LEU B 1 392 ? -4.535 59.156 -20.156 1 23.69 392 LEU B N 1
ATOM 7588 C CA . LEU B 1 392 ? -3.994 59.312 -18.797 1 23.69 392 LEU B CA 1
ATOM 7589 C C . LEU B 1 392 ? -2.652 58.625 -18.672 1 23.69 392 LEU B C 1
ATOM 7591 O O . LEU B 1 392 ? -2.518 57.438 -19.062 1 23.69 392 LEU B O 1
ATOM 7595 N N . ILE B 1 393 ? -1.457 59.281 -18.328 1 24.17 393 ILE B N 1
ATOM 7596 C CA . ILE B 1 393 ? -0.027 59.094 -18.109 1 24.17 393 ILE B CA 1
ATOM 7597 C C . ILE B 1 393 ? 0.208 57.875 -17.234 1 24.17 393 ILE B C 1
ATOM 7599 O O . ILE B 1 393 ? -0.525 57.625 -16.281 1 24.17 393 ILE B O 1
ATOM 7603 N N . ASN B 1 394 ? 1.214 56.938 -17.578 1 24.3 394 ASN B N 1
ATOM 7604 C CA . ASN B 1 394 ? 1.925 55.688 -17.375 1 24.3 394 ASN B CA 1
ATOM 7605 C C . ASN B 1 394 ? 2.4 55.531 -15.938 1 24.3 394 ASN B C 1
ATOM 7607 O O . ASN B 1 394 ? 3.287 54.719 -15.656 1 24.3 394 ASN B O 1
ATOM 7611 N N . GLU B 1 395 ? 2.287 56.562 -15.117 1 25.08 395 GLU B N 1
ATOM 7612 C CA . GLU B 1 395 ? 3.041 56.281 -13.898 1 25.08 395 GLU B CA 1
ATOM 7613 C C . GLU B 1 395 ? 2.465 55.094 -13.148 1 25.08 395 GLU B C 1
ATOM 7615 O O . GLU B 1 395 ? 1.316 55.125 -12.695 1 25.08 395 GLU B O 1
ATOM 7620 N N . ILE B 1 396 ? 2.84 53.875 -13.531 1 26.44 396 ILE B N 1
ATOM 7621 C CA . ILE B 1 396 ? 2.58 52.5 -13.086 1 26.44 396 ILE B CA 1
ATOM 7622 C C . ILE B 1 396 ? 2.754 52.406 -11.57 1 26.44 396 ILE B C 1
ATOM 7624 O O . ILE B 1 396 ? 3.881 52.375 -11.07 1 26.44 396 ILE B O 1
ATOM 7628 N N . ALA B 1 397 ? 2.158 53.25 -10.75 1 26.97 397 ALA B N 1
ATOM 7629 C CA . ALA B 1 397 ? 2.158 53 -9.312 1 26.97 397 ALA B CA 1
ATOM 7630 C C . ALA B 1 397 ? 1.768 51.562 -9.016 1 26.97 397 ALA B C 1
ATOM 7632 O O . ALA B 1 397 ? 0.738 51.062 -9.492 1 26.97 397 ALA B O 1
ATOM 7633 N N . THR B 1 398 ? 2.744 50.625 -8.633 1 30.97 398 THR B N 1
ATOM 7634 C CA . THR B 1 398 ? 2.756 49.219 -8.164 1 30.97 398 THR B CA 1
ATOM 7635 C C . THR B 1 398 ? 1.592 48.969 -7.215 1 30.97 398 THR B C 1
ATOM 7637 O O . THR B 1 398 ? 1.707 49.188 -6.008 1 30.97 398 THR B O 1
ATOM 7640 N N . GLU B 1 399 ? 0.45 49.531 -7.273 1 27.91 399 GLU B N 1
ATOM 7641 C CA . GLU B 1 399 ? -0.661 49.312 -6.355 1 27.91 399 GLU B CA 1
ATOM 7642 C C . GLU B 1 399 ? -1.072 47.844 -6.344 1 27.91 399 GLU B C 1
ATOM 7644 O O . GLU B 1 399 ? -1.158 47.188 -7.398 1 27.91 399 GLU B O 1
ATOM 7649 N N . SER B 1 400 ? -0.736 47.125 -5.168 1 36.72 400 SER B N 1
ATOM 7650 C CA . SER B 1 400 ? -1.159 45.75 -4.816 1 36.72 400 SER B CA 1
ATOM 7651 C C . SER B 1 400 ? -2.617 45.531 -5.188 1 36.72 400 SER B C 1
ATOM 7653 O O . SER B 1 400 ? -3.508 46.25 -4.727 1 36.72 400 SER B O 1
ATOM 7655 N N . LEU B 1 401 ? -2.953 45.25 -6.379 1 34.88 401 LEU B N 1
ATOM 7656 C CA . LEU B 1 401 ? -4.281 44.875 -6.863 1 34.88 401 LEU B CA 1
ATOM 7657 C C . LEU B 1 401 ? -4.797 43.625 -6.172 1 34.88 401 LEU B C 1
ATOM 7659 O O . LEU B 1 401 ? -4.066 42.625 -6.039 1 34.88 401 LEU B O 1
ATOM 7663 N N . THR B 1 402 ? -5.57 43.812 -5.18 1 36.91 402 THR B N 1
ATOM 7664 C CA . THR B 1 402 ? -6.301 42.688 -4.637 1 36.91 402 THR B CA 1
ATOM 7665 C C . THR B 1 402 ? -7.363 42.188 -5.617 1 36.91 402 THR B C 1
ATOM 7667 O O . THR B 1 402 ? -8.25 42.969 -6.008 1 36.91 402 THR B O 1
ATOM 7670 N N . LEU B 1 403 ? -7.039 41.344 -6.492 1 36.88 403 LEU B N 1
ATOM 7671 C CA . LEU B 1 403 ? -8.039 40.719 -7.352 1 36.88 403 LEU B CA 1
ATOM 7672 C C . LEU B 1 403 ? -8.953 39.812 -6.539 1 36.88 403 LEU B C 1
ATOM 7674 O O . LEU B 1 403 ? -8.492 39.031 -5.719 1 36.88 403 LEU B O 1
ATOM 7678 N N . ARG B 1 404 ? -10.023 40.438 -6.293 1 37.84 404 ARG B N 1
ATOM 7679 C CA . ARG B 1 404 ? -11.023 39.562 -5.695 1 37.84 404 ARG B CA 1
ATOM 7680 C C . ARG B 1 404 ? -11.758 38.75 -6.766 1 37.84 404 ARG B C 1
ATOM 7682 O O . ARG B 1 404 ? -11.969 39.219 -7.879 1 37.84 404 ARG B O 1
ATOM 7689 N N . SER B 1 405 ? -11.555 37.719 -6.871 1 38 405 SER B N 1
ATOM 7690 C CA . SER B 1 405 ? -12.375 36.938 -7.785 1 38 405 SER B CA 1
ATOM 7691 C C . SER B 1 405 ? -13.789 37.5 -7.883 1 38 405 SER B C 1
ATOM 7693 O O . SER B 1 405 ? -14.578 37.375 -6.945 1 38 405 SER B O 1
ATOM 7695 N N . MET B 1 406 ? -13.945 38.906 -8.297 1 29.11 406 MET B N 1
ATOM 7696 C CA . MET B 1 406 ? -15.32 39.188 -8.695 1 29.11 406 MET B CA 1
ATOM 7697 C C . MET B 1 406 ? -15.828 38.156 -9.688 1 29.11 406 MET B C 1
ATOM 7699 O O . MET B 1 406 ? -15.039 37.5 -10.367 1 29.11 406 MET B O 1
ATOM 7703 N N . GLY B 1 407 ? -17.281 37.906 -9.789 1 29.11 407 GLY B N 1
ATOM 7704 C CA . GLY B 1 407 ? -17.922 37.219 -10.891 1 29.11 407 GLY B CA 1
ATOM 7705 C C . GLY B 1 407 ? -17.484 37.719 -12.258 1 29.11 407 GLY B C 1
ATOM 7706 O O . GLY B 1 407 ? -17.75 38.875 -12.609 1 29.11 407 GLY B O 1
ATOM 7707 N N . LEU B 1 408 ? -16.5 37.781 -12.859 1 28.62 408 LEU B N 1
ATOM 7708 C CA . LEU B 1 408 ? -16.469 38.219 -14.25 1 28.62 408 LEU B CA 1
ATOM 7709 C C . LEU B 1 408 ? -17.859 38.125 -14.875 1 28.62 408 LEU B C 1
ATOM 7711 O O . LEU B 1 408 ? -18.688 37.312 -14.461 1 28.62 408 LEU B O 1
ATOM 7715 N N . GLY B 1 409 ? -18.516 39.188 -15.445 1 28.08 409 GLY B N 1
ATOM 7716 C CA . GLY B 1 409 ? -19.797 39.281 -16.125 1 28.08 409 GLY B CA 1
ATOM 7717 C C . GLY B 1 409 ? -20.328 37.969 -16.609 1 28.08 409 GLY B C 1
ATOM 7718 O O . GLY B 1 409 ? -21.234 37.906 -17.453 1 28.08 409 GLY B O 1
ATOM 7719 N N . LEU B 1 410 ? -19.531 36.969 -17.031 1 28.42 410 LEU B N 1
ATOM 7720 C CA . LEU B 1 410 ? -20.438 35.844 -17.266 1 28.42 410 LEU B CA 1
ATOM 7721 C C . LEU B 1 410 ? -21.344 35.594 -16.062 1 28.42 410 LEU B C 1
ATOM 7723 O O . LEU B 1 410 ? -20.984 35.969 -14.938 1 28.42 410 LEU B O 1
ATOM 7727 N N . GLY B 1 411 ? -22.641 35.625 -16.031 1 27.78 411 GLY B N 1
ATOM 7728 C CA . GLY B 1 411 ? -23.562 35.375 -14.938 1 27.78 411 GLY B CA 1
ATOM 7729 C C . GLY B 1 411 ? -22.906 34.75 -13.719 1 27.78 411 GLY B C 1
ATOM 7730 O O . GLY B 1 411 ? -21.734 34.406 -13.75 1 27.78 411 GLY B O 1
ATOM 7731 N N . PRO B 1 412 ? -23.516 34.875 -12.453 1 28.73 412 PRO B N 1
ATOM 7732 C CA . PRO B 1 412 ? -23.016 34.188 -11.258 1 28.73 412 PRO B CA 1
ATOM 7733 C C . PRO B 1 412 ? -22.156 32.969 -11.578 1 28.73 412 PRO B C 1
ATOM 7735 O O . PRO B 1 412 ? -22.672 31.891 -11.852 1 28.73 412 PRO B O 1
ATOM 7738 N N . ARG B 1 413 ? -21.188 33.062 -12.375 1 31.31 413 ARG B N 1
ATOM 7739 C CA . ARG B 1 413 ? -20.359 31.891 -12.688 1 31.31 413 ARG B CA 1
ATOM 7740 C C . ARG B 1 413 ? -19.906 31.188 -11.414 1 31.31 413 ARG B C 1
ATOM 7742 O O . ARG B 1 413 ? -19.359 31.828 -10.5 1 31.31 413 ARG B O 1
ATOM 7749 N N . LYS B 1 414 ? -20.516 30.047 -10.953 1 34.78 414 LYS B N 1
ATOM 7750 C CA . LYS B 1 414 ? -20.266 29 -9.961 1 34.78 414 LYS B CA 1
ATOM 7751 C C . LYS B 1 414 ? -18.766 28.828 -9.703 1 34.78 414 LYS B C 1
ATOM 7753 O O . LYS B 1 414 ? -17.969 28.891 -10.633 1 34.78 414 LYS B O 1
ATOM 7758 N N . SER B 1 415 ? -18.281 29.391 -8.609 1 37.34 415 SER B N 1
ATOM 7759 C CA . SER B 1 415 ? -16.922 29.125 -8.133 1 37.34 415 SER B CA 1
ATOM 7760 C C . SER B 1 415 ? -16.312 27.906 -8.836 1 37.34 415 SER B C 1
ATOM 7762 O O . SER B 1 415 ? -17.016 26.922 -9.078 1 37.34 415 SER B O 1
ATOM 7764 N N . LEU B 1 416 ? -15.516 28.156 -9.734 1 38 416 LEU B N 1
ATOM 7765 C CA . LEU B 1 416 ? -14.82 27.172 -10.547 1 38 416 LEU B CA 1
ATOM 7766 C C . LEU B 1 416 ? -14.688 25.844 -9.797 1 38 416 LEU B C 1
ATOM 7768 O O . LEU B 1 416 ? -14.664 24.781 -10.414 1 38 416 LEU B O 1
ATOM 7772 N N . CYS B 1 417 ? -14.266 26.078 -8.625 1 40.28 417 CYS B N 1
ATOM 7773 C CA . CYS B 1 417 ? -13.992 24.844 -7.902 1 40.28 417 CYS B CA 1
ATOM 7774 C C . CYS B 1 417 ? -15.297 24.172 -7.469 1 40.28 417 CYS B C 1
ATOM 7776 O O . CYS B 1 417 ? -15.289 23.312 -6.586 1 40.28 417 CYS B O 1
ATOM 7778 N N . TYR B 1 418 ? -16.453 24.766 -7.875 1 43.22 418 TYR B N 1
ATOM 7779 C CA . TYR B 1 418 ? -17.688 24.297 -7.242 1 43.22 418 TYR B CA 1
ATOM 7780 C C . TYR B 1 418 ? -18.219 23.062 -7.953 1 43.22 418 TYR B C 1
ATOM 7782 O O . TYR B 1 418 ? -18.766 23.172 -9.055 1 43.22 418 TYR B O 1
ATOM 7790 N N . GLU B 1 419 ? -17.625 22.109 -7.816 1 45.94 419 GLU B N 1
ATOM 7791 C CA . GLU B 1 419 ? -18.578 21.047 -8.125 1 45.94 419 GLU B CA 1
ATOM 7792 C C . GLU B 1 419 ? -19.859 21.203 -7.324 1 45.94 419 GLU B C 1
ATOM 7794 O O . GLU B 1 419 ? -19.844 21.188 -6.094 1 45.94 419 GLU B O 1
ATOM 7799 N N . PRO B 1 420 ? -20.875 21.812 -7.938 1 44.41 420 PRO B N 1
ATOM 7800 C CA . PRO B 1 420 ? -22.109 21.922 -7.168 1 44.41 420 PRO B CA 1
ATOM 7801 C C . PRO B 1 420 ? -22.516 20.594 -6.512 1 44.41 420 PRO B C 1
ATOM 7803 O O . PRO B 1 420 ? -22.203 19.531 -7.031 1 44.41 420 PRO B O 1
ATOM 7806 N N . ILE B 1 421 ? -22.594 20.734 -5.156 1 50.38 421 ILE B N 1
ATOM 7807 C CA . ILE B 1 421 ? -23.297 19.609 -4.574 1 50.38 421 ILE B CA 1
ATOM 7808 C C . ILE B 1 421 ? -24.547 19.281 -5.402 1 50.38 421 ILE B C 1
ATOM 7810 O O . ILE B 1 421 ? -25.297 20.188 -5.785 1 50.38 421 ILE B O 1
ATOM 7814 N N . SER B 1 422 ? -24.469 18.188 -5.98 1 50.03 422 SER B N 1
ATOM 7815 C CA . SER B 1 422 ? -25.625 17.781 -6.773 1 50.03 422 SER B CA 1
ATOM 7816 C C . SER B 1 422 ? -26.938 18.266 -6.141 1 50.03 422 SER B C 1
ATOM 7818 O O . SER B 1 422 ? -27.094 18.219 -4.922 1 50.03 422 SER B O 1
ATOM 7820 N N . PRO B 1 423 ? -27.688 19.016 -6.859 1 47.22 423 PRO B N 1
ATOM 7821 C CA . PRO B 1 423 ? -28.984 19.469 -6.355 1 47.22 423 PRO B CA 1
ATOM 7822 C C . PRO B 1 423 ? -29.766 18.359 -5.648 1 47.22 423 PRO B C 1
ATOM 7824 O O . PRO B 1 423 ? -30.688 18.641 -4.887 1 47.22 423 PRO B O 1
ATOM 7827 N N . TYR B 1 424 ? -29.266 17.156 -5.832 1 51.94 424 TYR B N 1
ATOM 7828 C CA . TYR B 1 424 ? -29.969 16.031 -5.234 1 51.94 424 TYR B CA 1
ATOM 7829 C C . TYR B 1 424 ? -29.562 15.836 -3.785 1 51.94 424 TYR B C 1
ATOM 7831 O O . TYR B 1 424 ? -30.172 15.055 -3.057 1 51.94 424 TYR B O 1
ATOM 7839 N N . TYR B 1 425 ? -28.578 16.75 -3.467 1 59.25 425 TYR B N 1
ATOM 7840 C CA . TYR B 1 425 ? -28.156 16.578 -2.078 1 59.25 425 TYR B CA 1
ATOM 7841 C C . TYR B 1 425 ? -29.031 17.406 -1.146 1 59.25 425 TYR B C 1
ATOM 7843 O O . TYR B 1 425 ? -29.406 18.531 -1.475 1 59.25 425 TYR B O 1
ATOM 7851 N N . ARG B 1 426 ? -29.578 16.812 -0.167 1 65.44 426 ARG B N 1
ATOM 7852 C CA . ARG B 1 426 ? -30.344 17.516 0.854 1 65.44 426 ARG B CA 1
ATOM 7853 C C . ARG B 1 426 ? -29.484 18.516 1.604 1 65.44 426 ARG B C 1
ATOM 7855 O O . ARG B 1 426 ? -28.375 18.203 2.016 1 65.44 426 ARG B O 1
ATOM 7862 N N . THR B 1 427 ? -29.844 19.797 1.519 1 67.06 427 THR B N 1
ATOM 7863 C CA . THR B 1 427 ? -29.094 20.844 2.195 1 67.06 427 THR B CA 1
ATOM 7864 C C . THR B 1 427 ? -29.953 21.531 3.256 1 67.06 427 THR B C 1
ATOM 7866 O O . THR B 1 427 ? -31.188 21.5 3.176 1 67.06 427 THR B O 1
ATOM 7869 N N . PHE B 1 428 ? -29.391 21.812 4.5 1 60.34 428 PHE B N 1
ATOM 7870 C CA . PHE B 1 428 ? -30.078 22.672 5.449 1 60.34 428 PHE B CA 1
ATOM 7871 C C . PHE B 1 428 ? -30.312 24.062 4.855 1 60.34 428 PHE B C 1
ATOM 7873 O O . PHE B 1 428 ? -31.156 24.812 5.344 1 60.34 428 PHE B O 1
ATOM 7880 N N . GLY B 1 429 ? -29.984 24.312 3.639 1 51.97 429 GLY B N 1
ATOM 7881 C CA . GLY B 1 429 ? -29.938 25.656 3.062 1 51.97 429 GLY B CA 1
ATOM 7882 C C . GLY B 1 429 ? -28.672 26.406 3.377 1 51.97 429 GLY B C 1
ATOM 7883 O O . GLY B 1 429 ? -27.797 25.891 4.086 1 51.97 429 GLY B O 1
ATOM 7884 N N . VAL B 1 430 ? -28.281 27.359 2.572 1 48.06 430 VAL B N 1
ATOM 7885 C CA . VAL B 1 430 ? -27.109 28.203 2.777 1 48.06 430 VAL B CA 1
ATOM 7886 C C . VAL B 1 430 ? -27.297 29.047 4.027 1 48.06 430 VAL B C 1
ATOM 7888 O O . VAL B 1 430 ? -28.312 29.75 4.16 1 48.06 430 VAL B O 1
ATOM 7891 N N . THR B 1 431 ? -26.922 28.547 5.199 1 45.12 431 THR B N 1
ATOM 7892 C CA . THR B 1 431 ? -27.062 29.406 6.379 1 45.12 431 THR B CA 1
ATOM 7893 C C . THR B 1 431 ? -25.938 30.422 6.449 1 45.12 431 THR B C 1
ATOM 7895 O O . THR B 1 431 ? -24.781 30.094 6.152 1 45.12 431 THR B O 1
ATOM 7898 N N . SER B 1 432 ? -26.234 31.656 6.27 1 42.44 432 SER B N 1
ATOM 7899 C CA . SER B 1 432 ? -25.25 32.656 6.633 1 42.44 432 SER B CA 1
ATOM 7900 C C . SER B 1 432 ? -24.641 32.375 8.008 1 42.44 432 SER B C 1
ATOM 7902 O O . SER B 1 432 ? -25.156 31.547 8.75 1 42.44 432 SER B O 1
ATOM 7904 N N . ASN B 1 433 ? -23.875 33.312 8.695 1 44.47 433 ASN B N 1
ATOM 7905 C CA . ASN B 1 433 ? -22.984 33.281 9.852 1 44.47 433 ASN B CA 1
ATOM 7906 C C . ASN B 1 433 ? -23.609 32.469 11.008 1 44.47 433 ASN B C 1
ATOM 7908 O O . ASN B 1 433 ? -22.922 31.688 11.656 1 44.47 433 ASN B O 1
ATOM 7912 N N . ASN B 1 434 ? -24.656 33.156 11.766 1 42.62 434 ASN B N 1
ATOM 7913 C CA . ASN B 1 434 ? -24.859 33.125 13.211 1 42.62 434 ASN B CA 1
ATOM 7914 C C . ASN B 1 434 ? -25.844 32 13.594 1 42.62 434 ASN B C 1
ATOM 7916 O O . ASN B 1 434 ? -26.328 31.984 14.719 1 42.62 434 ASN B O 1
ATOM 7920 N N . LYS B 1 435 ? -26.438 31.438 12.711 1 48.28 435 LYS B N 1
ATOM 7921 C CA . LYS B 1 435 ? -27.5 30.641 13.336 1 48.28 435 LYS B CA 1
ATOM 7922 C C . LYS B 1 435 ? -26.969 29.297 13.828 1 48.28 435 LYS B C 1
ATOM 7924 O O . LYS B 1 435 ? -25.953 28.812 13.344 1 48.28 435 LYS B O 1
ATOM 7929 N N . GLY B 1 436 ? -27.594 28.734 14.844 1 54.94 436 GLY B N 1
ATOM 7930 C CA . GLY B 1 436 ? -27.281 27.625 15.727 1 54.94 436 GLY B CA 1
ATOM 7931 C C . GLY B 1 436 ? -26.984 26.344 14.984 1 54.94 436 GLY B C 1
ATOM 7932 O O . GLY B 1 436 ? -27.75 25.938 14.109 1 54.94 436 GLY B O 1
ATOM 7933 N N . LYS B 1 437 ? -25.672 25.875 14.836 1 61.34 437 LYS B N 1
ATOM 7934 C CA . LYS B 1 437 ? -25.203 24.578 14.328 1 61.34 437 LYS B CA 1
ATOM 7935 C C . LYS B 1 437 ? -26.062 23.438 14.852 1 61.34 437 LYS B C 1
ATOM 7937 O O . LYS B 1 437 ? -26.406 23.406 16.031 1 61.34 437 LYS B O 1
ATOM 7942 N N . HIS B 1 438 ? -26.641 22.734 13.914 1 75.75 438 HIS B N 1
ATOM 7943 C CA . HIS B 1 438 ? -27.297 21.5 14.336 1 75.75 438 HIS B CA 1
ATOM 7944 C C . HIS B 1 438 ? -26.297 20.516 14.93 1 75.75 438 HIS B C 1
ATOM 7946 O O . HIS B 1 438 ? -25.156 20.422 14.461 1 75.75 438 HIS B O 1
ATOM 7952 N N . SER B 1 439 ? -26.688 20.062 16.047 1 85.5 439 SER B N 1
ATOM 7953 C CA . SER B 1 439 ? -25.859 19.031 16.656 1 85.5 439 SER B CA 1
ATOM 7954 C C . SER B 1 439 ? -26.266 17.641 16.188 1 85.5 439 SER B C 1
ATOM 7956 O O . SER B 1 439 ? -27.422 17.422 15.797 1 85.5 439 SER B O 1
ATOM 7958 N N . LYS B 1 440 ? -25.375 16.766 16.109 1 91.38 440 LYS B N 1
ATOM 7959 C CA . LYS B 1 440 ? -25.641 15.375 15.75 1 91.38 440 LYS B CA 1
ATOM 7960 C C . LYS B 1 440 ? -26.75 14.789 16.594 1 91.38 440 LYS B C 1
ATOM 7962 O O . LYS B 1 440 ? -27.625 14.07 16.094 1 91.38 440 LYS B O 1
ATOM 7967 N N . GLU B 1 441 ? -26.766 15.156 17.812 1 91.06 441 GLU B N 1
ATOM 7968 C CA . GLU B 1 441 ? -27.766 14.641 18.75 1 91.06 441 GLU B CA 1
ATOM 7969 C C . GLU B 1 441 ? -29.156 15.156 18.438 1 91.06 441 GLU B C 1
ATOM 7971 O O . GLU B 1 441 ? -30.141 14.406 18.5 1 91.06 441 GLU B O 1
ATOM 7976 N N . SER B 1 442 ? -29.172 16.391 18.125 1 91.19 442 SER B N 1
ATOM 7977 C CA . SER B 1 442 ? -30.469 16.969 17.797 1 91.19 442 SER B CA 1
ATOM 7978 C C . SER B 1 442 ? -31.031 16.359 16.516 1 91.19 442 SER B C 1
ATOM 7980 O O . SER B 1 442 ? -32.25 16.125 16.422 1 91.19 442 SER B O 1
ATOM 7982 N N . ILE B 1 443 ? -30.188 16.125 15.578 1 92.5 443 ILE B N 1
ATOM 7983 C CA . ILE B 1 443 ? -30.625 15.516 14.328 1 92.5 443 ILE B CA 1
ATOM 7984 C C . ILE B 1 443 ? -31.125 14.094 14.586 1 92.5 443 ILE B C 1
ATOM 7986 O O . ILE B 1 443 ? -32.219 13.719 14.125 1 92.5 443 ILE B O 1
ATOM 7990 N N . LEU B 1 444 ? -30.359 13.391 15.328 1 95.25 444 LEU B N 1
ATOM 7991 C CA . LEU B 1 444 ? -30.688 12 15.633 1 95.25 444 LEU B CA 1
ATOM 7992 C C . LEU B 1 444 ? -32 11.906 16.375 1 95.25 444 LEU B C 1
ATOM 7994 O O . LEU B 1 444 ? -32.875 11.086 16.031 1 95.25 444 LEU B O 1
ATOM 7998 N N . THR B 1 445 ? -32.156 12.734 17.391 1 94.94 445 THR B N 1
ATOM 7999 C CA . THR B 1 445 ? -33.375 12.734 18.172 1 94.94 445 THR B CA 1
ATOM 8000 C C . THR B 1 445 ? -34.594 13.133 17.312 1 94.94 445 THR B C 1
ATOM 8002 O O . THR B 1 445 ? -35.688 12.562 17.453 1 94.94 445 THR B O 1
ATOM 8005 N N . GLY B 1 446 ? -34.375 14.117 16.5 1 93.94 446 GLY B N 1
ATOM 8006 C CA . GLY B 1 446 ? -35.438 14.555 15.609 1 93.94 446 GLY B CA 1
ATOM 8007 C C . GLY B 1 446 ? -35.906 13.469 14.672 1 93.94 446 GLY B C 1
ATOM 8008 O O . GLY B 1 446 ? -37.125 13.336 14.438 1 93.94 446 GLY B O 1
ATOM 8009 N N . ILE B 1 447 ? -35.062 12.695 14.203 1 94.69 447 ILE B N 1
ATOM 8010 C CA . ILE B 1 447 ? -35.406 11.633 13.266 1 94.69 447 ILE B CA 1
ATOM 8011 C C . ILE B 1 447 ? -36.031 10.461 14.023 1 94.69 447 ILE B C 1
ATOM 8013 O O . ILE B 1 447 ? -37.031 9.906 13.594 1 94.69 447 ILE B O 1
ATOM 8017 N N . PHE B 1 448 ? -35.438 10.133 15.156 1 95.81 448 PHE B N 1
ATOM 8018 C CA . PHE B 1 448 ? -35.906 9 15.953 1 95.81 448 PHE B CA 1
ATOM 8019 C C . PHE B 1 448 ? -37.344 9.219 16.406 1 95.81 448 PHE B C 1
ATOM 8021 O O . PHE B 1 448 ? -38.156 8.273 16.438 1 95.81 448 PHE B O 1
ATOM 8028 N N . ARG B 1 449 ? -37.719 10.43 16.719 1 94.88 449 ARG B N 1
ATOM 8029 C CA . ARG B 1 449 ? -39.062 10.773 17.188 1 94.88 449 ARG B CA 1
ATOM 8030 C C . ARG B 1 449 ? -40.094 10.547 16.094 1 94.88 449 ARG B C 1
ATOM 8032 O O . ARG B 1 449 ? -41.281 10.383 16.375 1 94.88 449 ARG B O 1
ATOM 8039 N N . ARG B 1 450 ? -39.656 10.477 14.922 1 94.62 450 ARG B N 1
ATOM 8040 C CA . ARG B 1 450 ? -40.594 10.398 13.781 1 94.62 450 ARG B CA 1
ATOM 8041 C C . ARG B 1 450 ? -40.688 8.961 13.273 1 94.62 450 ARG B C 1
ATOM 8043 O O . ARG B 1 450 ? -41.438 8.695 12.32 1 94.62 450 ARG B O 1
ATOM 8050 N N . LEU B 1 451 ? -40.031 8.078 13.953 1 94.81 451 LEU B N 1
ATOM 8051 C CA . LEU B 1 451 ? -40.094 6.68 13.555 1 94.81 451 LEU B CA 1
ATOM 8052 C C . LEU B 1 451 ? -41.344 6.016 14.07 1 94.81 451 LEU B C 1
ATOM 8054 O O . LEU B 1 451 ? -41.719 6.188 15.234 1 94.81 451 LEU B O 1
ATOM 8058 N N . PRO B 1 452 ? -41.938 5.277 13.227 1 92.62 452 PRO B N 1
ATOM 8059 C CA . PRO B 1 452 ? -43.094 4.535 13.711 1 92.62 452 PRO B CA 1
ATOM 8060 C C . PRO B 1 452 ? -42.75 3.406 14.664 1 92.62 452 PRO B C 1
ATOM 8062 O O . PRO B 1 452 ? -41.594 2.906 14.625 1 92.62 452 PRO B O 1
ATOM 8065 N N . GLN B 1 453 ? -43.656 2.979 15.422 1 87.81 453 GLN B N 1
ATOM 8066 C CA . GLN B 1 453 ? -43.406 1.939 16.422 1 87.81 453 GLN B CA 1
ATOM 8067 C C . GLN B 1 453 ? -43.125 0.597 15.75 1 87.81 453 GLN B C 1
ATOM 8069 O O . GLN B 1 453 ? -42.375 -0.231 16.312 1 87.81 453 GLN B O 1
ATOM 8074 N N . ASP B 1 454 ? -43.562 0.47 14.594 1 87.75 454 ASP B N 1
ATOM 8075 C CA . ASP B 1 454 ? -43.406 -0.811 13.914 1 87.75 454 ASP B CA 1
ATOM 8076 C C . ASP B 1 454 ? -42.188 -0.796 13 1 87.75 454 ASP B C 1
ATOM 8078 O O . ASP B 1 454 ? -42.031 -1.663 12.133 1 87.75 454 ASP B O 1
ATOM 8082 N N . SER B 1 455 ? -41.375 0.169 13.117 1 89.94 455 SER B N 1
ATOM 8083 C CA . SER B 1 455 ? -40.188 0.294 12.25 1 89.94 455 SER B CA 1
ATOM 8084 C C . SER B 1 455 ? -39.188 -0.816 12.516 1 89.94 455 SER B C 1
ATOM 8086 O O . SER B 1 455 ? -38.344 -1.122 11.664 1 89.94 455 SER B O 1
ATOM 8088 N N . GLY B 1 456 ? -39.25 -1.423 13.703 1 86.69 456 GLY B N 1
ATOM 8089 C CA . GLY B 1 456 ? -38.281 -2.428 14.094 1 86.69 456 GLY B CA 1
ATOM 8090 C C . GLY B 1 456 ? -37.062 -1.844 14.828 1 86.69 456 GLY B C 1
ATOM 8091 O O . GLY B 1 456 ? -36.219 -2.584 15.305 1 86.69 456 GLY B O 1
ATOM 8092 N N . ILE B 1 457 ? -37 -0.522 14.922 1 90.94 457 ILE B N 1
ATOM 8093 C CA . ILE B 1 457 ? -35.906 0.154 15.641 1 90.94 457 ILE B CA 1
ATOM 8094 C C . ILE B 1 457 ? -36.438 0.714 16.953 1 90.94 457 ILE B C 1
ATOM 8096 O O . ILE B 1 457 ? -37.281 1.636 16.969 1 90.94 457 ILE B O 1
ATOM 8100 N N . GLN B 1 458 ? -35.969 0.203 18.031 1 87.88 458 GLN B N 1
ATOM 8101 C CA . GLN B 1 458 ? -36.531 0.583 19.312 1 87.88 458 GLN B CA 1
ATOM 8102 C C . GLN B 1 458 ? -35.531 1.419 20.125 1 87.88 458 GLN B C 1
ATOM 8104 O O . GLN B 1 458 ? -35.938 2.17 21.016 1 87.88 458 GLN B O 1
ATOM 8109 N N . ASP B 1 459 ? -34.375 1.286 19.781 1 91.5 459 ASP B N 1
ATOM 8110 C CA . ASP B 1 459 ? -33.312 1.963 20.547 1 91.5 459 ASP B CA 1
ATOM 8111 C C . ASP B 1 459 ? -32.625 3.025 19.688 1 91.5 459 ASP B C 1
ATOM 8113 O O . ASP B 1 459 ? -32.125 2.727 18.609 1 91.5 459 ASP B O 1
ATOM 8117 N N . ILE B 1 460 ? -32.594 4.234 20.234 1 94.06 460 ILE B N 1
ATOM 8118 C CA . ILE B 1 460 ? -31.953 5.34 19.516 1 94.06 460 ILE B CA 1
ATOM 8119 C C . ILE B 1 460 ? -30.469 5.047 19.328 1 94.06 460 ILE B C 1
ATOM 8121 O O . ILE B 1 460 ? -29.844 5.543 18.391 1 94.06 460 ILE B O 1
ATOM 8125 N N . ASP B 1 461 ? -29.891 4.195 20.188 1 92.44 461 ASP B N 1
ATOM 8126 C CA . ASP B 1 461 ? -28.469 3.877 20.125 1 92.44 461 ASP B CA 1
ATOM 8127 C C . ASP B 1 461 ? -28.156 2.975 18.938 1 92.44 461 ASP B C 1
ATOM 8129 O O . ASP B 1 461 ? -26.984 2.799 18.578 1 92.44 461 ASP B O 1
ATOM 8133 N N . ASP B 1 462 ? -29.141 2.486 18.312 1 93.81 462 ASP B N 1
ATOM 8134 C CA . ASP B 1 462 ? -28.969 1.69 17.109 1 93.81 462 ASP B CA 1
ATOM 8135 C C . ASP B 1 462 ? -28.766 2.586 15.891 1 93.81 462 ASP B C 1
ATOM 8137 O O . ASP B 1 462 ? -28.469 2.098 14.797 1 93.81 462 ASP B O 1
ATOM 8141 N N . LEU B 1 463 ? -28.984 3.867 16.156 1 95.06 463 LEU B N 1
ATOM 8142 C CA . LEU B 1 463 ? -28.766 4.848 15.094 1 95.06 463 LEU B CA 1
ATOM 8143 C C . LEU B 1 463 ? -27.516 5.668 15.375 1 95.06 463 LEU B C 1
ATOM 8145 O O . LEU B 1 463 ? -27.078 5.773 16.531 1 95.06 463 LEU B O 1
ATOM 8149 N N . LEU B 1 464 ? -26.938 6.152 14.273 1 95.94 464 LEU B N 1
ATOM 8150 C CA . LEU B 1 464 ? -25.734 6.953 14.383 1 95.94 464 LEU B CA 1
ATOM 8151 C C . LEU B 1 464 ? -25.734 8.07 13.344 1 95.94 464 LEU B C 1
ATOM 8153 O O . LEU B 1 464 ? -26.094 7.855 12.188 1 95.94 464 LEU B O 1
ATOM 8157 N N . VAL B 1 465 ? -25.453 9.258 13.781 1 95.56 465 VAL B N 1
ATOM 8158 C CA . VAL B 1 465 ? -25.203 10.359 12.867 1 95.56 465 VAL B CA 1
ATOM 8159 C C . VAL B 1 465 ? -23.719 10.742 12.914 1 95.56 465 VAL B C 1
ATOM 8161 O O . VAL B 1 465 ? -23.188 11.023 13.984 1 95.56 465 VAL B O 1
ATOM 8164 N N . THR B 1 466 ? -23.078 10.664 11.797 1 94.44 466 THR B N 1
ATOM 8165 C CA . THR B 1 466 ? -21.688 11.086 11.711 1 94.44 466 THR B CA 1
ATOM 8166 C C . THR B 1 466 ? -21.578 12.5 11.148 1 94.44 466 THR B C 1
ATOM 8168 O O . THR B 1 466 ? -22.5 12.969 10.461 1 94.44 466 THR B O 1
ATOM 8171 N N . GLU B 1 467 ? -20.547 13.18 11.531 1 92.31 467 GLU B N 1
ATOM 8172 C CA . GLU B 1 467 ? -20.25 14.516 11.016 1 92.31 467 GLU B CA 1
ATOM 8173 C C . GLU B 1 467 ? -18.891 14.547 10.328 1 92.31 467 GLU B C 1
ATOM 8175 O O . GLU B 1 467 ? -17.891 14.094 10.898 1 92.31 467 GLU B O 1
ATOM 8180 N N . SER B 1 468 ? -18.859 14.945 9.086 1 89.31 468 SER B N 1
ATOM 8181 C CA . SER B 1 468 ? -17.625 15.172 8.359 1 89.31 468 SER B CA 1
ATOM 8182 C C . SER B 1 468 ? -17.516 16.625 7.895 1 89.31 468 SER B C 1
ATOM 8184 O O . SER B 1 468 ? -18.484 17.203 7.414 1 89.31 468 SER B O 1
ATOM 8186 N N . ARG B 1 469 ? -16.375 17.172 8.109 1 87.38 469 ARG B N 1
ATOM 8187 C CA . ARG B 1 469 ? -16.156 18.562 7.754 1 87.38 469 ARG B CA 1
ATOM 8188 C C . ARG B 1 469 ? -15.133 18.688 6.621 1 87.38 469 ARG B C 1
ATOM 8190 O O . ARG B 1 469 ? -14.141 17.969 6.598 1 87.38 469 ARG B O 1
ATOM 8197 N N . PHE B 1 470 ? -15.469 19.516 5.652 1 85.12 470 PHE B N 1
ATOM 8198 C CA . PHE B 1 470 ? -14.555 19.859 4.562 1 85.12 470 PHE B CA 1
ATOM 8199 C C . PHE B 1 470 ? -14.43 21.359 4.402 1 85.12 470 PHE B C 1
ATOM 8201 O O . PHE B 1 470 ? -15.43 22.078 4.391 1 85.12 470 PHE B O 1
ATOM 8208 N N . SER B 1 471 ? -13.195 21.797 4.402 1 85.5 471 SER B N 1
ATOM 8209 C CA . SER B 1 471 ? -12.914 23.188 4.059 1 85.5 471 SER B CA 1
ATOM 8210 C C . SER B 1 471 ? -12.203 23.297 2.713 1 85.5 471 SER B C 1
ATOM 8212 O O . SER B 1 471 ? -11.367 22.453 2.379 1 85.5 471 SER B O 1
ATOM 8214 N N . SER B 1 472 ? -12.492 24.281 1.969 1 79.12 472 SER B N 1
ATOM 8215 C CA . SER B 1 472 ? -12.008 24.422 0.598 1 79.12 472 SER B CA 1
ATOM 8216 C C . SER B 1 472 ? -10.484 24.453 0.548 1 79.12 472 SER B C 1
ATOM 8218 O O . SER B 1 472 ? -9.883 23.938 -0.399 1 79.12 472 SER B O 1
ATOM 8220 N N . ASN B 1 473 ? -9.852 25.094 1.495 1 78.31 473 ASN B N 1
ATOM 8221 C CA . ASN B 1 473 ? -8.406 25.234 1.403 1 78.31 473 ASN B CA 1
ATOM 8222 C C . ASN B 1 473 ? -7.707 24.719 2.652 1 78.31 473 ASN B C 1
ATOM 8224 O O . ASN B 1 473 ? -6.52 24.969 2.865 1 78.31 473 ASN B O 1
ATOM 8228 N N . SER B 1 474 ? -8.281 23.969 3.475 1 78.62 474 SER B N 1
ATOM 8229 C CA . SER B 1 474 ? -7.73 23.391 4.691 1 78.62 474 SER B CA 1
ATOM 8230 C C . SER B 1 474 ? -7.371 24.453 5.715 1 78.62 474 SER B C 1
ATOM 8232 O O . SER B 1 474 ? -6.449 24.281 6.516 1 78.62 474 SER B O 1
ATOM 8234 N N . THR B 1 475 ? -7.867 25.672 5.559 1 81.75 475 THR B N 1
ATOM 8235 C CA . THR B 1 475 ? -7.57 26.766 6.48 1 81.75 475 THR B CA 1
ATOM 8236 C C . THR B 1 475 ? -8.805 27.125 7.297 1 81.75 475 THR B C 1
ATOM 8238 O O . THR B 1 475 ? -9.922 26.734 6.953 1 81.75 475 THR B O 1
ATOM 8241 N N . LEU B 1 476 ? -8.547 27.797 8.344 1 79.19 476 LEU B N 1
ATOM 8242 C CA . LEU B 1 476 ? -9.633 28.219 9.219 1 79.19 476 LEU B CA 1
ATOM 8243 C C . LEU B 1 476 ? -10.289 29.484 8.68 1 79.19 476 LEU B C 1
ATOM 8245 O O . LEU B 1 476 ? -11.484 29.719 8.898 1 79.19 476 LEU B O 1
ATOM 8249 N N . LYS B 1 477 ? -9.492 30.297 7.977 1 80.44 477 LYS B N 1
ATOM 8250 C CA . LYS B 1 477 ? -9.984 31.547 7.406 1 80.44 477 LYS B CA 1
ATOM 8251 C C . LYS B 1 477 ? -9.891 31.531 5.883 1 80.44 477 LYS B C 1
ATOM 8253 O O . LYS B 1 477 ? -9.289 30.625 5.301 1 80.44 477 LYS B O 1
ATOM 8258 N N . SER B 1 478 ? -10.625 32.531 5.328 1 82.25 478 SER B N 1
ATOM 8259 C CA . SER B 1 478 ? -10.555 32.656 3.877 1 82.25 478 SER B CA 1
ATOM 8260 C C . SER B 1 478 ? -9.117 32.75 3.398 1 82.25 478 SER B C 1
ATOM 8262 O O . SER B 1 478 ? -8.32 33.531 3.951 1 82.25 478 SER B O 1
ATOM 8264 N N . PRO B 1 479 ? -8.867 32 2.445 1 87 479 PRO B N 1
ATOM 8265 C CA . PRO B 1 479 ? -7.473 31.969 1.994 1 87 479 PRO B CA 1
ATOM 8266 C C . PRO B 1 479 ? -7.078 33.219 1.229 1 87 479 PRO B C 1
ATOM 8268 O O . PRO B 1 479 ? -7.883 33.781 0.474 1 87 479 PRO B O 1
ATOM 8271 N N . ARG B 1 480 ? -5.914 33.656 1.438 1 87.5 480 ARG B N 1
ATOM 8272 C CA . ARG B 1 480 ? -5.273 34.719 0.689 1 87.5 480 ARG B CA 1
ATOM 8273 C C . ARG B 1 480 ? -4.031 34.219 -0.04 1 87.5 480 ARG B C 1
ATOM 8275 O O . ARG B 1 480 ? -3.066 33.812 0.594 1 87.5 480 ARG B O 1
ATOM 8282 N N . PHE B 1 481 ? -4.137 34.312 -1.315 1 90.25 481 PHE B N 1
ATOM 8283 C CA . PHE B 1 481 ? -3.006 33.875 -2.131 1 90.25 481 PHE B CA 1
ATOM 8284 C C . PHE B 1 481 ? -2.189 35.094 -2.604 1 90.25 481 PHE B C 1
ATOM 8286 O O . PHE B 1 481 ? -2.75 36.125 -2.943 1 90.25 481 PHE B O 1
ATOM 8293 N N . TYR B 1 482 ? -0.932 34.969 -2.613 1 92.06 482 TYR B N 1
ATOM 8294 C CA . TYR B 1 482 ? -0.016 36.031 -3 1 92.06 482 TYR B CA 1
ATOM 8295 C C . TYR B 1 482 ? 0.585 35.781 -4.375 1 92.06 482 TYR B C 1
ATOM 8297 O O . TYR B 1 482 ? 0.952 34.625 -4.688 1 92.06 482 TYR B O 1
ATOM 8305 N N . PHE B 1 483 ? 0.645 36.812 -5.176 1 91.81 483 PHE B N 1
ATOM 8306 C CA . PHE B 1 483 ? 1.128 36.688 -6.543 1 91.81 483 PHE B CA 1
ATOM 8307 C C . PHE B 1 483 ? 2.141 37.781 -6.879 1 91.81 483 PHE B C 1
ATOM 8309 O O . PHE B 1 483 ? 2.162 38.812 -6.238 1 91.81 483 PHE B O 1
ATOM 8316 N N . TYR B 1 484 ? 2.986 37.469 -7.789 1 89.75 484 TYR B N 1
ATOM 8317 C CA . TYR B 1 484 ? 3.871 38.438 -8.398 1 89.75 484 TYR B CA 1
ATOM 8318 C C . TYR B 1 484 ? 3.844 38.344 -9.922 1 89.75 484 TYR B C 1
ATOM 8320 O O . TYR B 1 484 ? 3.518 37.281 -10.469 1 89.75 484 TYR B O 1
ATOM 8328 N N . THR B 1 485 ? 4.133 39.469 -10.531 1 88.44 485 THR B N 1
ATOM 8329 C CA . THR B 1 485 ? 4.18 39.5 -11.992 1 88.44 485 THR B CA 1
ATOM 8330 C C . THR B 1 485 ? 5.621 39.5 -12.484 1 88.44 485 THR B C 1
ATOM 8332 O O . THR B 1 485 ? 6.555 39.656 -11.688 1 88.44 485 THR B O 1
ATOM 8335 N N . ARG B 1 486 ? 5.797 39.375 -13.797 1 83 486 ARG B N 1
ATOM 8336 C CA . ARG B 1 486 ? 7.121 39.406 -14.414 1 83 486 ARG B CA 1
ATOM 8337 C C . ARG B 1 486 ? 7.801 40.75 -14.164 1 83 486 ARG B C 1
ATOM 8339 O O . ARG B 1 486 ? 9.023 40.812 -14.07 1 83 486 ARG B O 1
ATOM 8346 N N . SER B 1 487 ? 6.992 41.781 -14.062 1 81.44 487 SER B N 1
ATOM 8347 C CA . SER B 1 487 ? 7.516 43.125 -13.883 1 81.44 487 SER B CA 1
ATOM 8348 C C . SER B 1 487 ? 7.855 43.375 -12.414 1 81.44 487 SER B C 1
ATOM 8350 O O . SER B 1 487 ? 8.406 44.438 -12.086 1 81.44 487 SER B O 1
ATOM 8352 N N . GLY B 1 488 ? 7.523 42.438 -11.562 1 80.69 488 GLY B N 1
ATOM 8353 C CA . GLY B 1 488 ? 7.867 42.594 -10.164 1 80.69 488 GLY B CA 1
ATOM 8354 C C . GLY B 1 488 ? 6.73 43.156 -9.32 1 80.69 488 GLY B C 1
ATOM 8355 O O . GLY B 1 488 ? 6.867 43.312 -8.109 1 80.69 488 GLY B O 1
ATOM 8356 N N . ASN B 1 489 ? 5.59 43.406 -10.023 1 83.5 489 ASN B N 1
ATOM 8357 C CA . ASN B 1 489 ? 4.414 43.844 -9.281 1 83.5 489 ASN B CA 1
ATOM 8358 C C . ASN B 1 489 ? 3.775 42.688 -8.508 1 83.5 489 ASN B C 1
ATOM 8360 O O . ASN B 1 489 ? 3.877 41.531 -8.906 1 83.5 489 ASN B O 1
ATOM 8364 N N . THR B 1 490 ? 3.236 43.094 -7.328 1 88.12 490 THR B N 1
ATOM 8365 C CA . THR B 1 490 ? 2.621 42.062 -6.496 1 88.12 490 THR B CA 1
ATOM 8366 C C . THR B 1 490 ? 1.129 42.312 -6.32 1 88.12 490 THR B C 1
ATOM 8368 O O . THR B 1 490 ? 0.68 43.469 -6.441 1 88.12 490 THR B O 1
ATOM 8371 N N . PHE B 1 491 ? 0.318 41.25 -6.164 1 85.62 491 PHE B N 1
ATOM 8372 C CA . PHE B 1 491 ? -1.099 41.344 -5.836 1 85.62 491 PHE B CA 1
ATOM 8373 C C . PHE B 1 491 ? -1.56 40.156 -5.031 1 85.62 491 PHE B C 1
ATOM 8375 O O . PHE B 1 491 ? -0.823 39.156 -4.898 1 85.62 491 PHE B O 1
ATOM 8382 N N . THR B 1 492 ? -2.609 40.312 -4.391 1 87.19 492 THR B N 1
ATOM 8383 C CA . THR B 1 492 ? -3.193 39.219 -3.623 1 87.19 492 THR B CA 1
ATOM 8384 C C . THR B 1 492 ? -4.516 38.781 -4.238 1 87.19 492 THR B C 1
ATOM 8386 O O . THR B 1 492 ? -5.191 39.562 -4.91 1 87.19 492 THR B O 1
ATOM 8389 N N . TYR B 1 493 ? -4.742 37.5 -4.188 1 83.5 493 TYR B N 1
ATOM 8390 C CA . TYR B 1 493 ? -5.988 36.875 -4.629 1 83.5 493 TYR B CA 1
ATOM 8391 C C . TYR B 1 493 ? -6.688 36.188 -3.473 1 83.5 493 TYR B C 1
ATOM 8393 O O . TYR B 1 493 ? -6.066 35.375 -2.752 1 83.5 493 TYR B O 1
ATOM 8401 N N . SER B 1 494 ? -7.93 36.562 -3.232 1 79.69 494 SER B N 1
ATOM 8402 C CA . SER B 1 494 ? -8.672 35.938 -2.141 1 79.69 494 SER B CA 1
ATOM 8403 C C . SER B 1 494 ? -9.922 35.25 -2.656 1 79.69 494 SER B C 1
ATOM 8405 O O . SER B 1 494 ? -10.57 35.719 -3.592 1 79.69 494 SER B O 1
ATOM 8407 N N . GLU B 1 495 ? -10.125 34.062 -2.113 1 74.88 495 GLU B N 1
ATOM 8408 C CA . GLU B 1 495 ? -11.336 33.281 -2.357 1 74.88 495 GLU B CA 1
ATOM 8409 C C . GLU B 1 495 ? -12.133 33.094 -1.071 1 74.88 495 GLU B C 1
ATOM 8411 O O . GLU B 1 495 ? -11.562 33.062 0.02 1 74.88 495 GLU B O 1
ATOM 8416 N N . PRO B 1 496 ? -13.445 33.156 -1.225 1 75.56 496 PRO B N 1
ATOM 8417 C CA . PRO B 1 496 ? -14.211 32.812 -0.019 1 75.56 496 PRO B CA 1
ATOM 8418 C C . PRO B 1 496 ? -13.938 31.406 0.487 1 75.56 496 PRO B C 1
ATOM 8420 O O . PRO B 1 496 ? -13.656 30.516 -0.308 1 75.56 496 PRO B O 1
ATOM 8423 N N . LEU B 1 497 ? -13.961 31.406 1.791 1 81 497 LEU B N 1
ATOM 8424 C CA . LEU B 1 497 ? -13.836 30.078 2.4 1 81 497 LEU B CA 1
ATOM 8425 C C . LEU B 1 497 ? -15.18 29.344 2.387 1 81 497 LEU B C 1
ATOM 8427 O O . LEU B 1 497 ? -16.203 29.906 2.787 1 81 497 LEU B O 1
ATOM 8431 N N . ARG B 1 498 ? -15.133 28.25 1.863 1 78.31 498 ARG B N 1
ATOM 8432 C CA . ARG B 1 498 ? -16.312 27.391 1.879 1 78.31 498 ARG B CA 1
ATOM 8433 C C . ARG B 1 498 ? -16.109 26.203 2.818 1 78.31 498 ARG B C 1
ATOM 8435 O O . ARG B 1 498 ? -15.125 25.469 2.707 1 78.31 498 ARG B O 1
ATOM 8442 N N . VAL B 1 499 ? -17.031 26.109 3.727 1 82.69 499 VAL B N 1
ATOM 8443 C CA . VAL B 1 499 ? -17 24.984 4.66 1 82.69 499 VAL B CA 1
ATOM 8444 C C . VAL B 1 499 ? -18.281 24.156 4.504 1 82.69 499 VAL B C 1
ATOM 8446 O O . VAL B 1 499 ? -19.391 24.688 4.562 1 82.69 499 VAL B O 1
ATOM 8449 N N . ILE B 1 500 ? -18.078 22.891 4.219 1 82.69 500 ILE B N 1
ATOM 8450 C CA . ILE B 1 500 ? -19.203 21.969 4.086 1 82.69 500 ILE B CA 1
ATOM 8451 C C . ILE B 1 500 ? -19.172 20.953 5.223 1 82.69 500 ILE B C 1
ATOM 8453 O O . ILE B 1 500 ? -18.141 20.312 5.465 1 82.69 500 ILE B O 1
ATOM 8457 N N . ARG B 1 501 ? -20.25 20.875 5.93 1 86 501 ARG B N 1
ATOM 8458 C CA . ARG B 1 501 ? -20.453 19.828 6.934 1 86 501 ARG B CA 1
ATOM 8459 C C . ARG B 1 501 ? -21.469 18.812 6.465 1 86 501 ARG B C 1
ATOM 8461 O O . ARG B 1 501 ? -22.578 19.172 6.07 1 86 501 ARG B O 1
ATOM 8468 N N . ALA B 1 502 ? -21.109 17.594 6.453 1 87.75 502 ALA B N 1
ATOM 8469 C CA . ALA B 1 502 ? -22 16.516 6.059 1 87.75 502 ALA B CA 1
ATOM 8470 C C . ALA B 1 502 ? -22.422 15.688 7.266 1 87.75 502 ALA B C 1
ATOM 8472 O O . ALA B 1 502 ? -21.578 15.188 8.008 1 87.75 502 ALA B O 1
ATOM 8473 N N . TYR B 1 503 ? -23.703 15.688 7.504 1 91.06 503 TYR B N 1
ATOM 8474 C CA . TYR B 1 503 ? -24.281 14.797 8.516 1 91.06 503 TYR B CA 1
ATOM 8475 C C . TYR B 1 503 ? -24.891 13.562 7.867 1 91.06 503 TYR B C 1
ATOM 8477 O O . TYR B 1 503 ? -25.781 13.68 7.016 1 91.06 503 TYR B O 1
ATOM 8485 N N . ARG B 1 504 ? -24.453 12.414 8.289 1 93.19 504 ARG B N 1
ATOM 8486 C CA . ARG B 1 504 ? -24.922 11.172 7.684 1 93.19 504 ARG B CA 1
ATOM 8487 C C . ARG B 1 504 ? -25.562 10.258 8.719 1 93.19 504 ARG B C 1
ATOM 8489 O O . ARG B 1 504 ? -24.984 10.016 9.781 1 93.19 504 ARG B O 1
ATOM 8496 N N . LEU B 1 505 ? -26.75 9.805 8.367 1 95 505 LEU B N 1
ATOM 8497 C CA . LEU B 1 505 ? -27.469 8.875 9.242 1 95 505 LEU B CA 1
ATOM 8498 C C . LEU B 1 505 ? -27.156 7.43 8.875 1 95 505 LEU B C 1
ATOM 8500 O O . LEU B 1 505 ? -27.266 7.047 7.707 1 95 505 LEU B O 1
ATOM 8504 N N . TYR B 1 506 ? -26.75 6.695 9.906 1 95.88 506 TYR B N 1
ATOM 8505 C CA . TYR B 1 506 ? -26.484 5.27 9.727 1 95.88 506 TYR B CA 1
ATOM 8506 C C . TYR B 1 506 ? -27.312 4.438 10.695 1 95.88 506 TYR B C 1
ATOM 8508 O O . TYR B 1 506 ? -27.625 4.883 11.805 1 95.88 506 TYR B O 1
ATOM 8516 N N . TRP B 1 507 ? -27.734 3.301 10.242 1 95.38 507 TRP B N 1
ATOM 8517 C CA . TRP B 1 507 ? -28.344 2.275 11.086 1 95.38 507 TRP B CA 1
ATOM 8518 C C . TRP B 1 507 ? -27.328 1.191 11.438 1 95.38 507 TRP B C 1
ATOM 8520 O O . TRP B 1 507 ? -26.812 0.507 10.547 1 95.38 507 TRP B O 1
ATOM 8530 N N . ARG B 1 508 ? -27 0.94 12.688 1 94.31 508 ARG B N 1
ATOM 8531 C CA . ARG B 1 508 ? -25.984 0.017 13.164 1 94.31 508 ARG B CA 1
ATOM 8532 C C . ARG B 1 508 ? -26.406 -1.432 12.961 1 94.31 508 ARG B C 1
ATOM 8534 O O . ARG B 1 508 ? -25.562 -2.318 12.797 1 94.31 508 ARG B O 1
ATOM 8541 N N . ARG B 1 509 ? -27.641 -1.735 12.984 1 88.69 509 ARG B N 1
ATOM 8542 C CA . ARG B 1 509 ? -28.203 -3.072 12.852 1 88.69 509 ARG B CA 1
ATOM 8543 C C . ARG B 1 509 ? -27.656 -4.012 13.922 1 88.69 509 ARG B C 1
ATOM 8545 O O . ARG B 1 509 ? -27.188 -5.105 13.617 1 88.69 509 ARG B O 1
ATOM 8552 N N . SER B 1 510 ? -27.594 -3.689 15.164 1 78.56 510 SER B N 1
ATOM 8553 C CA . SER B 1 510 ? -27.031 -4.457 16.266 1 78.56 510 SER B CA 1
ATOM 8554 C C . SER B 1 510 ? -27.797 -5.758 16.484 1 78.56 510 SER B C 1
ATOM 8556 O O . SER B 1 510 ? -27.203 -6.766 16.891 1 78.56 510 SER B O 1
ATOM 8558 N N . ASN B 1 511 ? -29.047 -5.793 16.375 1 64.88 511 ASN B N 1
ATOM 8559 C CA . ASN B 1 511 ? -29.859 -6.961 16.688 1 64.88 511 ASN B CA 1
ATOM 8560 C C . ASN B 1 511 ? -30.344 -7.66 15.414 1 64.88 511 ASN B C 1
ATOM 8562 O O . ASN B 1 511 ? -31.156 -8.594 15.484 1 64.88 511 ASN B O 1
ATOM 8566 N N . SER B 1 512 ? -30.031 -7.129 14.273 1 58.78 512 SER B N 1
ATOM 8567 C CA . SER B 1 512 ? -30.719 -7.641 13.094 1 58.78 512 SER B CA 1
ATOM 8568 C C . SER B 1 512 ? -29.891 -8.695 12.375 1 58.78 512 SER B C 1
ATOM 8570 O O . SER B 1 512 ? -28.75 -8.422 11.961 1 58.78 512 SER B O 1
ATOM 8572 N N . SER B 1 513 ? -30.047 -9.922 12.789 1 52.38 513 SER B N 1
ATOM 8573 C CA . SER B 1 513 ? -29.312 -11.055 12.234 1 52.38 513 SER B CA 1
ATOM 8574 C C . SER B 1 513 ? -29.531 -11.18 10.727 1 52.38 513 SER B C 1
ATOM 8576 O O . SER B 1 513 ? -28.703 -11.742 10.016 1 52.38 513 SER B O 1
ATOM 8578 N N . LEU B 1 514 ? -30.891 -11.039 10.125 1 51.59 514 LEU B N 1
ATOM 8579 C CA . LEU B 1 514 ? -31.172 -11.523 8.781 1 51.59 514 LEU B CA 1
ATOM 8580 C C . LEU B 1 514 ? -31.188 -10.383 7.777 1 51.59 514 LEU B C 1
ATOM 8582 O O . LEU B 1 514 ? -31.859 -9.367 7.984 1 51.59 514 LEU B O 1
ATOM 8586 N N . LYS B 1 515 ? -30.422 -10.344 6.738 1 53.31 515 LYS B N 1
ATOM 8587 C CA . LYS B 1 515 ? -30.312 -9.438 5.598 1 53.31 515 LYS B CA 1
ATOM 8588 C C . LYS B 1 515 ? -31.688 -9.172 4.98 1 53.31 515 LYS B C 1
ATOM 8590 O O . LYS B 1 515 ? -31.953 -8.062 4.512 1 53.31 515 LYS B O 1
ATOM 8595 N N . SER B 1 516 ? -32.625 -10.141 4.945 1 52.88 516 SER B N 1
ATOM 8596 C CA . SER B 1 516 ? -33.906 -10.055 4.246 1 52.88 516 SER B CA 1
ATOM 8597 C C . SER B 1 516 ? -34.812 -9.047 4.914 1 52.88 516 SER B C 1
ATOM 8599 O O . SER B 1 516 ? -35.688 -8.477 4.262 1 52.88 516 SER B O 1
ATOM 8601 N N . ALA B 1 517 ? -34.531 -8.773 6.168 1 59.81 517 ALA B N 1
ATOM 8602 C CA . ALA B 1 517 ? -35.469 -8.008 6.973 1 59.81 517 ALA B CA 1
ATOM 8603 C C . ALA B 1 517 ? -35.062 -6.539 7.055 1 59.81 517 ALA B C 1
ATOM 8605 O O . ALA B 1 517 ? -35.562 -5.801 7.914 1 59.81 517 ALA B O 1
ATOM 8606 N N . ILE B 1 518 ? -34.219 -6.125 6.07 1 70.44 518 ILE B N 1
ATOM 8607 C CA . ILE B 1 518 ? -33.594 -4.809 6.188 1 70.44 518 ILE B CA 1
ATOM 8608 C C . ILE B 1 518 ? -34.469 -3.771 5.461 1 70.44 518 ILE B C 1
ATOM 8610 O O . ILE B 1 518 ? -34.406 -2.582 5.777 1 70.44 518 ILE B O 1
ATOM 8614 N N . SER B 1 519 ? -35.469 -4.262 4.836 1 80.81 519 SER B N 1
ATOM 8615 C CA . SER B 1 519 ? -36.156 -3.344 3.932 1 80.81 519 SER B CA 1
ATOM 8616 C C . SER B 1 519 ? -37.125 -2.438 4.688 1 80.81 519 SER B C 1
ATOM 8618 O O . SER B 1 519 ? -37.156 -1.227 4.461 1 80.81 519 SER B O 1
ATOM 8620 N N . ARG B 1 520 ? -37.781 -2.982 5.637 1 86.75 520 ARG B N 1
ATOM 8621 C CA . ARG B 1 520 ? -38.781 -2.184 6.316 1 86.75 520 ARG B CA 1
ATOM 8622 C C . ARG B 1 520 ? -38.156 -1.107 7.184 1 86.75 520 ARG B C 1
ATOM 8624 O O . ARG B 1 520 ? -38.5 0.069 7.09 1 86.75 520 ARG B O 1
ATOM 8631 N N . PRO B 1 521 ? -37.188 -1.529 8.016 1 89.5 521 PRO B N 1
ATOM 8632 C CA . PRO B 1 521 ? -36.531 -0.488 8.812 1 89.5 521 PRO B CA 1
ATOM 8633 C C . PRO B 1 521 ? -35.906 0.608 7.957 1 89.5 521 PRO B C 1
ATOM 8635 O O . PRO B 1 521 ? -35.969 1.788 8.312 1 89.5 521 PRO B O 1
ATOM 8638 N N . VAL B 1 522 ? -35.344 0.301 6.848 1 92 522 VAL B N 1
ATOM 8639 C CA . VAL B 1 522 ? -34.688 1.272 5.98 1 92 522 VAL B CA 1
ATOM 8640 C C . VAL B 1 522 ? -35.719 2.225 5.387 1 92 522 VAL B C 1
ATOM 8642 O O . VAL B 1 522 ? -35.5 3.434 5.312 1 92 522 VAL B O 1
ATOM 8645 N N . THR B 1 523 ? -36.812 1.643 5.016 1 91.75 523 THR B N 1
ATOM 8646 C CA . THR B 1 523 ? -37.875 2.463 4.473 1 91.75 523 THR B CA 1
ATOM 8647 C C . THR B 1 523 ? -38.406 3.43 5.527 1 91.75 523 THR B C 1
ATOM 8649 O O . THR B 1 523 ? -38.625 4.609 5.246 1 91.75 523 THR B O 1
ATOM 8652 N N . CYS B 1 524 ? -38.625 2.867 6.672 1 94.25 524 CYS B N 1
ATOM 8653 C CA . CYS B 1 524 ? -39.125 3.691 7.762 1 94.25 524 CYS B CA 1
ATOM 8654 C C . CYS B 1 524 ? -38.125 4.801 8.109 1 94.25 524 CYS B C 1
ATOM 8656 O O . CYS B 1 524 ? -38.531 5.941 8.344 1 94.25 524 CYS B O 1
ATOM 8658 N N . LEU B 1 525 ? -36.906 4.496 8.133 1 93.94 525 LEU B N 1
ATOM 8659 C CA . LEU B 1 525 ? -35.875 5.477 8.461 1 93.94 525 LEU B CA 1
ATOM 8660 C C . LEU B 1 525 ? -35.812 6.555 7.391 1 93.94 525 LEU B C 1
ATOM 8662 O O . LEU B 1 525 ? -35.625 7.734 7.699 1 93.94 525 LEU B O 1
ATOM 8666 N N . THR B 1 526 ? -35.875 6.168 6.16 1 92.56 526 THR B N 1
ATOM 8667 C CA . THR B 1 526 ? -35.812 7.113 5.051 1 92.56 526 THR B CA 1
ATOM 8668 C C . THR B 1 526 ? -37 8.086 5.121 1 92.56 526 THR B C 1
ATOM 8670 O O . THR B 1 526 ? -36.844 9.289 4.906 1 92.56 526 THR B O 1
ATOM 8673 N N . GLU B 1 527 ? -38.094 7.551 5.438 1 92.75 527 GLU B N 1
ATOM 8674 C CA . GLU B 1 527 ? -39.281 8.391 5.566 1 92.75 527 GLU B CA 1
ATOM 8675 C C . GLU B 1 527 ? -39.188 9.344 6.754 1 92.75 527 GLU B C 1
ATOM 8677 O O . GLU B 1 527 ? -39.531 10.516 6.66 1 92.75 527 GLU B O 1
ATOM 8682 N N . ALA B 1 528 ? -38.75 8.812 7.832 1 94.62 528 ALA B N 1
ATOM 8683 C CA . ALA B 1 528 ? -38.562 9.641 9.016 1 94.62 528 ALA B CA 1
ATOM 8684 C C . ALA B 1 528 ? -37.562 10.758 8.734 1 94.62 528 ALA B C 1
ATOM 8686 O O . ALA B 1 528 ? -37.75 11.891 9.195 1 94.62 528 ALA B O 1
ATOM 8687 N N . PHE B 1 529 ? -36.5 10.398 8.039 1 92.5 529 PHE B N 1
ATOM 8688 C CA . PHE B 1 529 ? -35.469 11.383 7.66 1 92.5 529 PHE B CA 1
ATOM 8689 C C . PHE B 1 529 ? -36.094 12.469 6.785 1 92.5 529 PHE B C 1
ATOM 8691 O O . PHE B 1 529 ? -35.812 13.656 6.996 1 92.5 529 PHE B O 1
ATOM 8698 N N . ASN B 1 530 ? -36.875 12.07 5.848 1 89.38 530 ASN B N 1
ATOM 8699 C CA . ASN B 1 530 ? -37.531 13.016 4.949 1 89.38 530 ASN B CA 1
ATOM 8700 C C . ASN B 1 530 ? -38.5 13.945 5.707 1 89.38 530 ASN B C 1
ATOM 8702 O O . ASN B 1 530 ? -38.531 15.148 5.445 1 89.38 530 ASN B O 1
ATOM 8706 N N . ARG B 1 531 ? -39.219 13.398 6.543 1 91.12 531 ARG B N 1
ATOM 8707 C CA . ARG B 1 531 ? -40.156 14.203 7.332 1 91.12 531 ARG B CA 1
ATOM 8708 C C . ARG B 1 531 ? -39.406 15.203 8.211 1 91.12 531 ARG B C 1
ATOM 8710 O O . ARG B 1 531 ? -39.812 16.359 8.336 1 91.12 531 ARG B O 1
ATOM 8717 N N . TRP B 1 532 ? -38.406 14.711 8.805 1 91 532 TRP B N 1
ATOM 8718 C CA . TRP B 1 532 ? -37.594 15.586 9.641 1 91 532 TRP B CA 1
ATOM 8719 C C . TRP B 1 532 ? -37.031 16.75 8.82 1 91 532 TRP B C 1
ATOM 8721 O O . TRP B 1 532 ? -37.062 17.891 9.258 1 91 532 TRP B O 1
ATOM 8731 N N . HIS B 1 533 ? -36.531 16.438 7.664 1 87.19 533 HIS B N 1
ATOM 8732 C CA . HIS B 1 533 ? -35.938 17.453 6.793 1 87.19 533 HIS B CA 1
ATOM 8733 C C . HIS B 1 533 ? -37 18.469 6.363 1 87.19 533 HIS B C 1
ATOM 8735 O O . HIS B 1 533 ? -36.719 19.672 6.324 1 87.19 533 HIS B O 1
ATOM 8741 N N . GLN B 1 534 ? -38.125 18 6.043 1 82.81 534 GLN B N 1
ATOM 8742 C CA . GLN B 1 534 ? -39.219 18.875 5.629 1 82.81 534 GLN B CA 1
ATOM 8743 C C . GLN B 1 534 ? -39.625 19.828 6.75 1 82.81 534 GLN B C 1
ATOM 8745 O O . GLN B 1 534 ? -39.875 21 6.508 1 82.81 534 GLN B O 1
ATOM 8750 N N . ASP B 1 535 ? -39.688 19.312 7.871 1 83.75 535 ASP B N 1
ATOM 8751 C CA . ASP B 1 535 ? -40.031 20.141 9.031 1 83.75 535 ASP B CA 1
ATOM 8752 C C . ASP B 1 535 ? -38.969 21.219 9.266 1 83.75 535 ASP B C 1
ATOM 8754 O O . ASP B 1 535 ? -39.281 22.328 9.695 1 83.75 535 ASP B O 1
ATOM 8758 N N . MET B 1 536 ? -37.75 20.875 9.016 1 80 536 MET B N 1
ATOM 8759 C CA . MET B 1 536 ? -36.656 21.797 9.242 1 80 536 MET B CA 1
ATOM 8760 C C . MET B 1 536 ? -36.688 22.938 8.219 1 80 536 MET B C 1
ATOM 8762 O O . MET B 1 536 ? -36.281 24.062 8.523 1 80 536 MET B O 1
ATOM 8766 N N . ILE B 1 537 ? -37.125 22.625 7.02 1 73.25 537 ILE B N 1
ATOM 8767 C CA . ILE B 1 537 ? -37.219 23.625 5.969 1 73.25 537 ILE B CA 1
ATOM 8768 C C . ILE B 1 537 ? -38.406 24.547 6.23 1 73.25 537 ILE B C 1
ATOM 8770 O O . ILE B 1 537 ? -38.312 25.766 6.051 1 73.25 537 ILE B O 1
ATOM 8774 N N . GLU B 1 538 ? -39.5 23.953 6.598 1 66.12 538 GLU B N 1
ATOM 8775 C CA . GLU B 1 538 ? -40.719 24.719 6.863 1 66.12 538 GLU B CA 1
ATOM 8776 C C . GLU B 1 538 ? -40.531 25.656 8.047 1 66.12 538 GLU B C 1
ATOM 8778 O O . GLU B 1 538 ? -41 26.797 8.023 1 66.12 538 GLU B O 1
ATOM 8783 N N . ASP B 1 539 ? -39.938 25.188 9 1 61.81 539 ASP B N 1
ATOM 8784 C CA . ASP B 1 539 ? -39.656 26.016 10.172 1 61.81 539 ASP B CA 1
ATOM 8785 C C . ASP B 1 539 ? -38.781 27.219 9.812 1 61.81 539 ASP B C 1
ATOM 8787 O O . ASP B 1 539 ? -38.938 28.297 10.398 1 61.81 539 ASP B O 1
ATOM 8791 N N . ARG B 1 540 ? -38.031 27.094 8.891 1 58.25 540 ARG B N 1
ATOM 8792 C CA . ARG B 1 540 ? -37.156 28.188 8.469 1 58.25 540 ARG B CA 1
ATOM 8793 C C . ARG B 1 540 ? -37.906 29.219 7.629 1 58.25 540 ARG B C 1
ATOM 8795 O O . ARG B 1 540 ? -37.656 30.406 7.719 1 58.25 540 ARG B O 1
ATOM 8802 N N . HIS B 1 541 ? -38.875 28.734 6.812 1 51.66 541 HIS B N 1
ATOM 8803 C CA . HIS B 1 541 ? -39.719 29.656 6.023 1 51.66 541 HIS B CA 1
ATOM 8804 C C . HIS B 1 541 ? -40.812 30.266 6.871 1 51.66 541 HIS B C 1
ATOM 8806 O O . HIS B 1 541 ? -41.25 31.391 6.609 1 51.66 541 HIS B O 1
ATOM 8812 N N . GLY B 1 542 ? -41.406 29.547 7.746 1 48.78 542 GLY B N 1
ATOM 8813 C CA . GLY B 1 542 ? -42.438 30.125 8.586 1 48.78 542 GLY B CA 1
ATOM 8814 C C . GLY B 1 542 ? -41.906 31.141 9.586 1 48.78 542 GLY B C 1
ATOM 8815 O O . GLY B 1 542 ? -42.688 31.922 10.133 1 48.78 542 GLY B O 1
ATOM 8816 N N . GLY B 1 543 ? -40.781 31 10.008 1 42.97 543 GLY B N 1
ATOM 8817 C CA . GLY B 1 543 ? -40.25 32.031 10.891 1 42.97 543 GLY B CA 1
ATOM 8818 C C . GLY B 1 543 ? -40.031 33.375 10.195 1 42.97 543 GLY B C 1
ATOM 8819 O O . GLY B 1 543 ? -39.688 34.375 10.836 1 42.97 543 GLY B O 1
ATOM 8820 N N . GLU B 1 544 ? -39.938 33.406 8.914 1 39.22 544 GLU B N 1
ATOM 8821 C CA . GLU B 1 544 ? -39.812 34.719 8.273 1 39.22 544 GLU B CA 1
ATOM 8822 C C . GLU B 1 544 ? -41.188 35.375 8.125 1 39.22 544 GLU B C 1
ATOM 8824 O O . GLU B 1 544 ? -41.281 36.531 7.723 1 39.22 544 GLU B O 1
ATOM 8829 N N . SER B 1 545 ? -42.281 34.594 8.164 1 35.5 545 SER B N 1
ATOM 8830 C CA . SER B 1 545 ? -43.531 35.312 7.984 1 35.5 545 SER B CA 1
ATOM 8831 C C . SER B 1 545 ? -43.969 36 9.266 1 35.5 545 SER B C 1
ATOM 8833 O O . SER B 1 545 ? -44.969 36.75 9.281 1 35.5 545 SER B O 1
ATOM 8835 N N . ASP B 1 546 ? -43.469 35.625 10.43 1 30 546 ASP B N 1
ATOM 8836 C CA . ASP B 1 546 ? -43.938 36.562 11.453 1 30 546 ASP B CA 1
ATOM 8837 C C . ASP B 1 546 ? -43.031 37.781 11.516 1 30 546 ASP B C 1
ATOM 8839 O O . ASP B 1 546 ? -41.812 37.656 11.477 1 30 546 ASP B O 1
#

Solvent-accessible surface area (backbone atoms only — not comparable to full-atom values): 59243 Å² total; per-residue (Å²): 125,78,66,44,79,37,45,28,49,82,76,32,75,41,78,36,48,48,71,57,48,57,54,49,37,24,57,72,47,47,48,26,64,47,20,28,59,60,27,69,39,29,81,68,27,54,45,34,42,51,22,41,38,49,48,21,53,43,14,21,48,44,42,46,50,37,51,50,44,53,71,67,36,84,84,60,82,61,84,79,75,50,70,31,56,49,48,28,52,32,49,21,37,42,38,38,68,57,27,51,43,31,33,26,68,59,37,53,54,52,39,34,69,74,36,77,90,32,58,79,70,52,37,36,60,20,6,42,51,51,52,50,51,53,37,69,74,29,64,66,58,42,52,52,39,55,74,55,58,45,50,67,64,54,23,42,27,44,42,61,46,44,60,70,74,48,43,74,70,35,75,86,37,61,72,44,60,32,66,43,35,46,56,38,17,65,54,41,35,68,20,30,47,51,57,36,49,54,54,49,49,29,45,27,48,24,61,40,71,66,59,58,64,45,55,60,67,57,46,44,71,44,50,38,69,40,76,39,76,46,73,79,59,78,56,92,67,78,50,68,43,46,33,62,19,33,38,60,85,44,52,64,46,51,50,45,43,40,32,50,52,51,48,43,41,60,66,52,72,58,19,69,69,40,49,34,52,51,50,50,50,46,53,29,49,61,44,37,34,88,76,67,41,54,58,58,36,48,48,36,27,56,68,46,87,46,92,64,26,44,58,68,41,72,72,50,32,44,63,51,60,56,29,48,50,68,40,37,46,76,57,56,68,63,74,51,76,79,50,48,61,30,45,51,51,25,20,48,49,43,49,25,56,35,38,63,58,60,47,42,76,68,52,58,40,32,39,43,35,67,39,70,53,84,69,76,79,74,76,77,76,80,74,83,69,84,81,73,89,92,78,82,80,79,81,74,72,74,63,64,46,68,46,51,77,62,65,58,86,62,61,90,60,67,58,84,62,48,71,68,72,54,85,84,52,49,57,81,46,80,49,69,90,81,66,83,76,82,46,58,63,57,52,46,51,53,25,56,72,54,46,55,88,83,31,79,68,86,52,74,82,42,45,44,57,47,80,47,77,45,48,62,45,76,35,92,54,42,29,53,41,41,30,30,44,97,87,67,40,41,31,36,40,44,44,63,27,40,36,40,36,39,39,35,39,29,39,56,58,85,82,62,85,60,80,86,67,47,56,59,37,51,52,40,49,47,49,14,46,51,51,41,50,51,50,57,52,48,54,58,56,57,60,66,71,104,124,77,66,46,78,38,46,28,50,82,75,32,75,39,81,37,48,48,70,57,47,57,56,50,36,24,56,74,47,46,48,28,64,47,19,27,59,59,28,68,38,30,80,68,27,54,44,36,43,51,21,40,38,47,48,21,53,43,13,21,47,44,43,46,51,37,52,49,44,53,71,67,36,85,83,60,81,62,85,80,75,50,71,32,54,50,48,27,53,32,50,21,36,41,40,38,67,58,27,51,44,31,34,26,69,59,35,53,54,52,40,32,69,73,36,77,90,32,59,78,69,52,38,36,60,21,6,41,50,52,51,50,52,55,39,70,74,29,64,67,56,42,51,50,38,56,74,55,58,45,52,67,66,53,23,42,29,42,42,62,47,44,61,70,72,48,43,73,71,34,75,86,36,61,71,44,61,32,68,43,35,45,55,38,17,66,54,41,34,68,21,29,46,51,58,34,51,54,54,49,49,31,44,27,48,23,61,42,71,70,58,58,63,47,56,59,68,57,48,44,72,46,51,37,69,40,75,40,76,46,74,81,60,77,56,91,69,78,50,70,44,45,33,61,18,34,39,59,88,45,51,66,48,53,50,46,42,41,30,49,50,52,48,43,41,60,66,51,72,58,20,68,69,40,49,34,51,51,50,50,51,46,54,28,49,61,45,39,32,87,77,68,41,53,57,59,38,47,47,35,28,55,67,45,85,46,92,65,26,45,58,68,40,70,70,49,34,44,62,52,61,57,29,47,49,68,42,37,47,77,57,56,69,63,74,51,77,81,50,49,60,32,45,51,51,26,19,49,49,43,49,25,54,34,37,61,59,59,47,42,77,68,51,59,39,32,41,43,37,70,39,69,52,85,69,77,81,75,79,77,75,81,73,83,67,87,79,73,88,86,80,78,80,77,79,75,71,78,62,64,47,67,48,52,77,63,65,59,84,63,63,90,61,68,57,83,61,50,70,67,72,56,85,84,53,46,58,79,47,81,47,70,92,81,66,82,77,82,46,57,63,56,53,46,52,52,28,58,72,54,45,55,89,84,31,79,69,85,52,72,82,41,46,46,57,47,79,46,81,46,48,61,45,76,33,94,53,42,29,52,42,40,30,30,44,96,87,68,41,42,31,37,40,44,45,63,28,41,35,40,35,38,39,34,38,30,39,56,57,85,83,62,84,60,80,84,67,46,56,57,37,51,52,40,48,46,50,16,45,50,51,41,51,50,51,56,52,47,53,59,57,55,59,65,72,104

Secondary structure (DSSP, 8-state):
---EEEEETTTEEEEEPHHHHHHHSSHHHHGGGGSBTTGGGGGTSTTTT-BHHHHHHHHHHHHHHHHHHHHH-TT--SPPPPHHHHHHHHHHHHHTTTT--TTTHHHHHHHHTT-GGGTT--HHHHHHHHHHHHHHH-HHHHHHHHHHT--HHHHHHHHHT-HHHHHTT-GGGTT-GGGHHHH--TTTS-SHHHHHHHHHHHHHTT--GGGGGS-HHHHHHH-EEEEEEE-SS-SSS-EEEEEEEEEGGGHHHHHHHHHHHHHHIIIIIT-HHHHHHHHHHHHHHHHHHHHH-HHHHHHHHHH--SGGGGTTGGG--TTHHHHHHHT-GGGGG---TTTHHHHHHHHHHHHHHHTT-PPEEEEEEEEEEEE------------------S----------EEEE----SSTT---TT-----TTSEEEEE--TTS----HHHHHHHHHTT--GGGS---GGGEEEEEEEEETTS-SS--EEEEE-TTS-EEEEE--EEEEEEEEEEE--SS---GGGGHHHHHHHHHHHHHHHHHHHHHHHHTS--/---EEEEETTTEEEEEPHHHHHHHSSHHHHGGGGSBTTGGGGGTSTTTT-BHHHHHHHHHHHHHHHHHHHHH-TT--SPPPPHHHHHHHHHHHHHTTTT--TTTHHHHHHHHTT-GGGTT--HHHHHHHHHHHHHHH-HHHHHHHHHHT--HHHHHHHHHT-HHHHHTT-GGGTT-GGGHHHH--TTTS-SHHHHHHHHHHHHHTT--GGGTTS-HHHHHHH-EEEEEE--SS-SSS--EEEEEEEEGGGHHHHHHHHHHHHHHIIIIIT-HHHHHHHHHHHHHHHHHHHHH-HHHHHHHHHH--SGGGGTTGGG--TTHHHHHHHT-GGGGG---TTTHHHHHHHHHHHHHHHTT-PPEEEEEEEEEEEE------------------S----------EEEE----SSTT---TT-----TTSEEEEE--TTS----HHHHHHHHHTT--GGGS---GGGEEEEEEEEETTS-SS--EEEEE-TTS-EEEEE--EEEEEEEEEEE--SS---GGGGHHHHHHHHHHHHHHHHHHHHHHHHTS--

Radius of gyration: 32.84 Å; Cα contacts (8 Å, |Δi|>4): 1715; chains: 2; bounding box: 88×100×95 Å

Sequence (1092 aa):
MSSKIVQDAVHGVIELESLAVQLIDSPEFQRLREIKQLGIAYFVFPSCQHSRFEHSIGTYHMAKKLLETIHNDKNYSGPTLSYSEQLAIRIAALCHDLGHGPFSHLWEEFIKRGGSEYSEYNHETVSGHVLYQIICSKSTLQSELNNLGVDMNLIRSLILGDAGTVLSQQDSLKNKPFIYEILSNSLNGMDVDKWDYLLRDCLHAGLGASGTSVDIDRFLRFYRPFLHTDKDKGDENESKCWHLSFRDTELENLLRTFSLRQHLHQKVYQHKTVTAISAMIIDALELIEPVLNLRSISMEAFKCQNPDSLNDFLKLHDSLLWDIFYGRGSLSKVTSKDFLPRIQQAQSLMRRILSRDLYTYIDSIYEMTYYAPIVENNSYPHSFNSIKSPDLINEIATESLTLRSMGLGLGPRKSLCYEPISPYYRTFGVTSNNKGKHSKESILTGIFRRLPQDSGIQDIDDLLVTESRFSSNSTLKSPRFYFYTRSGNTFTYSEPLRVIRAYRLYWRRSNSSLKSAISRPVTCLTEAFNRWHQDMIEDRHGGESDMSSKIVQDAVHGVIELESLAVQLIDSPEFQRLREIKQLGIAYFVFPSCQHSRFEHSIGTYHMAKKLLETIHNDKNYSGPTLSYSEQLAIRIAALCHDLGHGPFSHLWEEFIKRGGSEYSEYNHETVSGHVLYQIICSKSTLQSELNNLGVDMNLIRSLILGDAGTVLSQQDSLKNKPFIYEILSNSLNGMDVDKWDYLLRDCLHAGLGASGTSVDIDRFLRFYRPFLHTDKDKGDENESKCWHLSFRDTELENLLRTFSLRQHLHQKVYQHKTVTAISAMIIDALELIEPVLNLRSISMEAFKCQNPDSLNDFLKLHDSLLWDIFYGRGSLSKVTSKDFLPRIQQAQSLMRRILSRDLYTYIDSIYEMTYYAPIVENNSYPHSFNSIKSPDLINEIATESLTLRSMGLGLGPRKSLCYEPISPYYRTFGVTSNNKGKHSKESILTGIFRRLPQDSGIQDIDDLLVTESRFSSNSTLKSPRFYFYTRSGNTFTYSEPLRVIRAYRLYWRRSNSSLKSAISRPVTCLTEAFNRWHQDMIEDRHGGESD

Organism: Schistosoma mansoni (NCBI:txid6183)

InterPro domains:
  IPR003607 HD/PDEase domain [SM00471] (48-207)
  IPR003607 HD/PDEase domain [cd00077] (50-206)
  IPR006674 HD domain [PF01966] (52-109)
  IPR050135 Deoxyguanosinetriphosphate triphosphohydrolase-like [PTHR11373] (4-365)